Protein AF-A0A2U9NVF8-F1 (afdb_monomer)

Mean predicted aligned error: 21.5 Å

Structure (mmCIF, N/CA/C/O backbone):
data_AF-A0A2U9NVF8-F1
#
_entry.id   AF-A0A2U9NVF8-F1
#
loop_
_atom_site.group_PDB
_atom_site.id
_atom_site.type_symbol
_atom_site.label_atom_id
_atom_site.label_alt_id
_atom_site.label_comp_id
_atom_site.label_asym_id
_atom_site.label_entity_id
_atom_site.label_seq_id
_atom_site.pdbx_PDB_ins_code
_atom_site.Cartn_x
_atom_site.Cartn_y
_atom_site.Cartn_z
_atom_site.occupancy
_atom_site.B_iso_or_equiv
_atom_site.auth_seq_id
_atom_site.auth_comp_id
_atom_site.auth_asym_id
_atom_site.auth_atom_id
_atom_site.pdbx_PDB_model_num
ATOM 1 N N . MET A 1 1 ? -22.631 -23.214 -2.045 1.00 35.72 1 MET A N 1
ATOM 2 C CA . MET A 1 1 ? -23.140 -21.843 -1.810 1.00 35.72 1 MET A CA 1
ATOM 3 C C . MET A 1 1 ? -24.617 -21.830 -2.174 1.00 35.72 1 MET A C 1
ATOM 5 O O . MET A 1 1 ? -25.039 -22.733 -2.883 1.00 35.72 1 MET A O 1
ATOM 9 N N . THR A 1 2 ? -25.406 -20.878 -1.678 1.00 31.59 2 THR A N 1
ATOM 10 C CA . THR A 1 2 ? -26.761 -20.626 -2.197 1.00 31.59 2 THR A CA 1
ATOM 11 C C . THR A 1 2 ? -26.652 -19.606 -3.323 1.00 31.59 2 THR A C 1
ATOM 13 O O . THR A 1 2 ? -26.322 -18.450 -3.048 1.00 31.59 2 THR A O 1
ATOM 16 N N . ASP A 1 3 ? -26.889 -20.022 -4.566 1.00 45.78 3 ASP A N 1
ATOM 17 C CA . ASP A 1 3 ? -26.735 -19.149 -5.732 1.00 45.78 3 ASP A CA 1
ATOM 18 C C . ASP A 1 3 ? -27.730 -17.984 -5.687 1.00 45.78 3 ASP A C 1
ATOM 20 O O . ASP A 1 3 ? -28.931 -18.139 -5.907 1.00 45.78 3 ASP A O 1
ATOM 24 N N . SER A 1 4 ? -27.206 -16.798 -5.382 1.00 62.88 4 SER A N 1
ATOM 25 C CA . SER A 1 4 ? -27.916 -15.532 -5.542 1.00 62.88 4 SER A CA 1
ATOM 26 C C . SER A 1 4 ? -27.522 -14.945 -6.899 1.00 62.88 4 SER A C 1
ATOM 28 O O . SER A 1 4 ? -26.323 -14.771 -7.131 1.00 62.88 4 SER A O 1
ATOM 30 N N . PRO A 1 5 ? -28.474 -14.657 -7.808 1.00 75.31 5 PRO A N 1
ATOM 31 C CA . PRO A 1 5 ? -28.151 -14.138 -9.133 1.00 75.31 5 PRO A CA 1
ATOM 32 C C . PRO A 1 5 ? -27.401 -12.799 -9.034 1.00 75.31 5 PRO A C 1
ATOM 34 O O . PRO A 1 5 ? -27.799 -11.952 -8.225 1.00 75.31 5 PRO A O 1
ATOM 37 N N . PRO A 1 6 ? -26.335 -12.596 -9.833 1.00 88.00 6 PRO A N 1
ATOM 38 C CA . PRO A 1 6 ? -25.439 -11.449 -9.707 1.00 88.00 6 PRO A CA 1
ATOM 39 C C . PRO A 1 6 ? -26.180 -10.112 -9.794 1.00 88.00 6 PRO A C 1
ATOM 41 O O . PRO A 1 6 ? -27.133 -9.960 -10.560 1.00 88.00 6 PRO A O 1
ATOM 44 N N . THR A 1 7 ? -25.718 -9.130 -9.020 1.00 94.62 7 THR A N 1
ATOM 45 C CA . THR A 1 7 ? -26.322 -7.794 -8.989 1.00 94.62 7 THR A CA 1
ATOM 46 C C . THR A 1 7 ? -25.721 -6.892 -10.064 1.00 94.62 7 THR A C 1
ATOM 48 O O . THR A 1 7 ? -24.505 -6.857 -10.241 1.00 94.62 7 THR A O 1
ATOM 51 N N . VAL A 1 8 ? -26.556 -6.105 -10.734 1.00 97.50 8 VAL A N 1
ATOM 52 C CA . VAL A 1 8 ? -26.173 -4.899 -11.481 1.00 97.50 8 VAL A CA 1
ATOM 53 C C . VAL A 1 8 ? -26.839 -3.685 -10.840 1.00 97.50 8 VAL A C 1
ATOM 55 O O . VAL A 1 8 ? -27.882 -3.812 -10.199 1.00 97.50 8 VAL A O 1
ATOM 58 N N . VAL A 1 9 ? -26.248 -2.506 -10.994 1.00 98.50 9 VAL A N 1
ATOM 59 C CA . VAL A 1 9 ? -26.859 -1.247 -10.544 1.00 98.50 9 VAL A CA 1
ATOM 60 C C . VAL A 1 9 ? -27.398 -0.498 -11.755 1.00 98.50 9 VAL A C 1
ATOM 62 O O . VAL A 1 9 ? -26.749 -0.445 -12.800 1.00 98.50 9 VAL A O 1
ATOM 65 N N . ILE A 1 10 ? -28.582 0.092 -11.612 1.00 98.56 10 ILE A N 1
ATOM 66 C CA . ILE A 1 10 ? -29.111 1.053 -12.578 1.00 98.56 10 ILE A CA 1
ATOM 67 C C . ILE A 1 10 ? -29.450 2.329 -11.814 1.00 98.56 10 ILE A C 1
ATOM 69 O O . ILE A 1 10 ? -30.201 2.292 -10.840 1.00 98.56 10 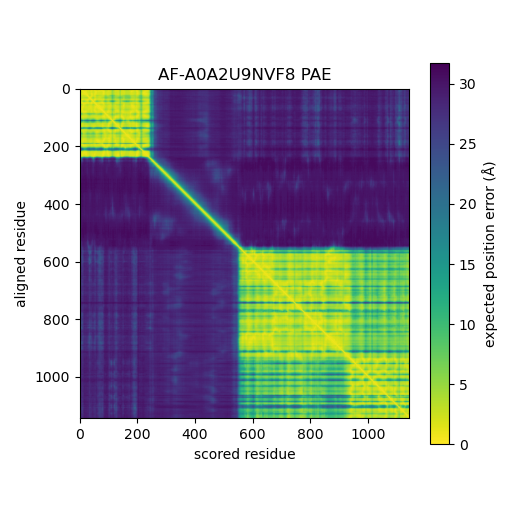ILE A O 1
ATOM 73 N N . LEU A 1 11 ? -28.885 3.454 -12.237 1.00 98.62 11 LEU A N 1
ATOM 74 C CA . LEU A 1 11 ? -29.193 4.762 -11.666 1.00 98.62 11 LEU A CA 1
ATOM 75 C C . LEU A 1 11 ? -29.930 5.606 -12.715 1.00 98.62 11 LEU A C 1
ATOM 77 O O . LEU A 1 11 ? -29.682 5.483 -13.918 1.00 98.62 11 LEU A O 1
ATOM 81 N N . THR A 1 12 ? -30.862 6.425 -12.234 1.00 98.44 12 THR A N 1
ATOM 82 C CA . THR A 1 12 ? -31.777 7.258 -13.029 1.00 98.44 12 THR A CA 1
ATOM 83 C C . THR A 1 12 ? -31.924 8.621 -12.350 1.00 98.44 12 THR A C 1
ATOM 85 O O . THR A 1 12 ? -31.941 8.680 -11.118 1.00 98.44 12 THR A O 1
ATOM 88 N N . ALA A 1 13 ? -32.011 9.712 -13.110 1.00 95.81 13 ALA A N 1
ATOM 89 C CA . ALA A 1 13 ? -32.074 11.070 -12.566 1.00 95.81 13 ALA A CA 1
ATOM 90 C C . ALA A 1 13 ? -33.520 11.514 -12.292 1.00 95.81 13 ALA A C 1
ATOM 92 O O . ALA A 1 13 ? -33.801 12.114 -11.253 1.00 95.81 13 ALA A O 1
ATOM 93 N N . LEU A 1 14 ? -34.453 11.164 -13.187 1.00 93.69 14 LEU A N 1
ATOM 94 C CA . LEU A 1 14 ? -35.838 11.646 -13.176 1.00 93.69 14 LEU A CA 1
ATOM 95 C C . LEU A 1 14 ? -36.867 10.534 -12.882 1.00 93.69 14 LEU A C 1
ATOM 97 O O . LEU A 1 14 ? -36.687 9.391 -13.313 1.00 93.69 14 LEU A O 1
ATOM 101 N N . PRO A 1 15 ? -38.022 10.847 -12.254 1.00 92.12 15 PRO A N 1
ATOM 102 C CA . PRO A 1 15 ? -39.075 9.861 -11.983 1.00 92.12 15 PRO A CA 1
ATOM 103 C C . PRO A 1 15 ? -39.585 9.113 -13.226 1.00 92.12 15 PRO A C 1
ATOM 105 O O . PRO A 1 15 ? -39.924 7.937 -13.133 1.00 92.12 15 PRO A O 1
ATOM 108 N N . VAL A 1 16 ? -39.614 9.768 -14.394 1.00 90.81 16 VAL A N 1
ATOM 109 C CA . VAL A 1 16 ? -40.033 9.164 -15.675 1.00 90.81 16 VAL A CA 1
ATOM 110 C C . VAL A 1 16 ? -39.068 8.067 -16.153 1.00 90.81 16 VAL A C 1
ATOM 112 O O . VAL A 1 16 ? -39.491 7.057 -16.715 1.00 90.81 16 VAL A O 1
ATOM 115 N N . GLU A 1 17 ? -37.777 8.233 -15.868 1.00 97.56 17 GLU A N 1
ATOM 116 C CA . GLU A 1 17 ? -36.700 7.291 -16.191 1.00 97.56 17 GLU A CA 1
ATOM 117 C C . GLU A 1 17 ? -36.702 6.123 -15.208 1.00 97.56 17 GLU A C 1
ATOM 119 O O . GLU A 1 17 ? -36.684 4.960 -15.615 1.00 97.56 17 GLU A O 1
ATOM 124 N N . TYR A 1 18 ? -36.815 6.440 -13.913 1.00 97.62 18 TYR A N 1
ATOM 125 C CA . TYR A 1 18 ? -36.976 5.455 -12.853 1.00 97.62 18 TYR A CA 1
ATOM 126 C C . TYR A 1 18 ? -38.166 4.540 -13.141 1.00 97.62 18 TYR A C 1
ATOM 128 O O . TYR A 1 18 ? -38.005 3.325 -13.149 1.00 97.62 18 TYR A O 1
ATOM 136 N N . LEU A 1 19 ? -39.346 5.097 -13.443 1.00 95.50 19 LEU A N 1
ATOM 137 C CA . LEU A 1 19 ? -40.545 4.315 -13.756 1.00 95.50 19 LEU A CA 1
ATOM 138 C C . LEU A 1 19 ? -40.375 3.457 -15.019 1.00 95.50 19 LEU A C 1
ATOM 140 O O . LEU A 1 19 ? -40.819 2.307 -15.025 1.00 95.50 19 LEU A O 1
ATOM 144 N N . ALA A 1 20 ? -39.689 3.967 -16.048 1.00 96.12 20 ALA A N 1
ATOM 145 C CA . ALA A 1 20 ? -39.387 3.206 -17.259 1.00 96.12 20 ALA A CA 1
ATOM 146 C C . ALA A 1 20 ? -38.505 1.977 -16.971 1.00 96.12 20 ALA A C 1
ATOM 148 O O . ALA A 1 20 ? -38.849 0.874 -17.390 1.00 96.12 20 ALA A O 1
ATOM 149 N N . VAL A 1 21 ? -37.417 2.120 -16.202 1.00 97.12 21 VAL A N 1
ATOM 150 C CA . VAL A 1 21 ? -36.586 0.966 -15.802 1.00 97.12 21 VAL A CA 1
ATOM 151 C C . VAL A 1 21 ? -37.342 0.054 -14.829 1.00 97.12 21 VAL A C 1
ATOM 153 O O . VAL A 1 21 ? -37.310 -1.171 -14.961 1.00 97.12 21 VAL A O 1
ATOM 156 N N . ARG A 1 22 ? -38.072 0.636 -13.872 1.00 97.31 22 ARG A N 1
ATOM 157 C CA . ARG A 1 22 ? -38.807 -0.073 -12.814 1.00 97.31 22 ARG A CA 1
ATOM 158 C C . ARG A 1 22 ? -39.889 -1.004 -13.359 1.00 97.31 22 ARG A C 1
ATOM 160 O O . ARG A 1 22 ? -40.175 -2.012 -12.708 1.00 97.31 22 ARG A O 1
ATOM 167 N N . ALA A 1 23 ? -40.450 -0.699 -14.530 1.00 95.81 23 ALA A N 1
ATOM 168 C CA . ALA A 1 23 ? -41.411 -1.543 -15.241 1.00 95.81 23 ALA A CA 1
ATOM 169 C C . ALA A 1 23 ? -40.824 -2.892 -15.709 1.00 95.81 23 ALA A C 1
ATOM 171 O O . ALA A 1 23 ? -41.571 -3.854 -15.868 1.00 95.81 23 ALA A O 1
ATOM 172 N N . HIS A 1 24 ? -39.500 -2.994 -15.875 1.00 95.62 24 HIS A N 1
ATOM 173 C CA . HIS A 1 24 ? -38.818 -4.244 -16.233 1.00 95.62 24 HIS A CA 1
ATOM 174 C C . HIS A 1 24 ? -38.435 -5.116 -15.017 1.00 95.62 24 HIS A C 1
ATOM 176 O O . HIS A 1 24 ? -37.876 -6.197 -15.206 1.00 95.62 24 HIS A O 1
ATOM 182 N N . LEU A 1 25 ? -38.708 -4.669 -13.780 1.00 95.69 25 LEU A N 1
ATOM 183 C CA . LEU A 1 25 ? -38.300 -5.358 -12.548 1.00 95.69 25 LEU A CA 1
ATOM 184 C C . LEU A 1 25 ? -39.446 -6.147 -11.898 1.00 95.69 25 LEU A C 1
ATOM 186 O O . LEU A 1 25 ? -40.445 -5.567 -11.458 1.00 95.69 25 LEU A O 1
ATOM 190 N N . THR A 1 26 ? -39.253 -7.460 -11.745 1.00 93.31 26 THR A N 1
ATOM 191 C CA . THR A 1 26 ? -40.134 -8.338 -10.954 1.00 93.31 26 THR A CA 1
ATOM 192 C C . THR A 1 26 ? -39.593 -8.549 -9.537 1.00 93.31 26 THR A C 1
ATOM 194 O O . THR A 1 26 ? -38.426 -8.274 -9.255 1.00 93.31 26 THR A O 1
ATOM 197 N N . ASP A 1 27 ? -40.442 -9.061 -8.637 1.00 91.44 27 ASP A N 1
ATOM 198 C CA . ASP A 1 27 ? -40.044 -9.537 -7.296 1.00 91.44 27 ASP A CA 1
ATOM 199 C C . ASP A 1 27 ? -39.328 -8.491 -6.423 1.00 91.44 27 ASP A C 1
ATOM 201 O O . ASP A 1 27 ? -38.397 -8.803 -5.680 1.00 91.44 27 ASP A O 1
ATOM 205 N N . VAL A 1 28 ? -39.730 -7.227 -6.557 1.00 93.44 28 VAL A N 1
ATOM 206 C CA . VAL A 1 28 ? -38.935 -6.100 -6.066 1.00 93.44 28 VAL A CA 1
ATOM 207 C C . VAL A 1 28 ? -39.033 -5.926 -4.554 1.00 93.44 28 VAL A C 1
ATOM 209 O O . VAL A 1 28 ? -40.122 -5.801 -3.994 1.00 93.44 28 VAL A O 1
ATOM 212 N N . LEU A 1 29 ? -37.869 -5.840 -3.913 1.00 90.88 29 LEU A N 1
ATOM 213 C CA . LEU A 1 29 ? -37.692 -5.544 -2.498 1.00 90.88 29 LEU A CA 1
ATOM 214 C C . LEU A 1 29 ? -36.901 -4.248 -2.338 1.00 90.88 29 LEU A C 1
ATOM 216 O O . LEU A 1 29 ? -35.868 -4.052 -2.977 1.00 90.88 29 LEU A O 1
ATOM 220 N N . ARG A 1 30 ? -37.352 -3.374 -1.439 1.00 91.81 30 ARG A N 1
ATOM 221 C CA . ARG A 1 30 ? -36.627 -2.146 -1.110 1.00 91.81 30 ARG A CA 1
ATOM 222 C C . ARG A 1 30 ? -35.406 -2.445 -0.240 1.00 91.81 30 ARG A C 1
ATOM 224 O O . ARG A 1 30 ? -35.501 -3.199 0.729 1.00 91.81 30 ARG A O 1
ATOM 231 N N . ARG A 1 31 ? -34.278 -1.814 -0.559 1.00 90.88 31 ARG A N 1
ATOM 232 C CA . ARG A 1 31 ? -33.104 -1.687 0.311 1.00 90.88 31 ARG A CA 1
ATOM 233 C C . ARG A 1 31 ? -32.735 -0.219 0.462 1.00 90.88 31 ARG A C 1
ATOM 235 O O . ARG A 1 31 ? -32.999 0.591 -0.420 1.00 90.88 31 ARG A O 1
ATOM 242 N N . GLU A 1 32 ? -32.122 0.106 1.587 1.00 89.19 32 GLU A N 1
ATOM 243 C CA . GLU A 1 32 ? -31.731 1.464 1.944 1.00 89.19 32 GLU A CA 1
ATOM 244 C C . GLU A 1 32 ? -30.265 1.442 2.382 1.00 89.19 32 GLU A C 1
ATOM 246 O O . GLU A 1 32 ? -29.852 0.569 3.150 1.00 89.19 32 GLU A O 1
ATOM 251 N N . HIS A 1 33 ? -29.466 2.357 1.842 1.00 89.12 33 HIS A N 1
ATOM 252 C CA . HIS A 1 33 ? -28.099 2.594 2.288 1.00 89.12 33 HIS A CA 1
ATOM 253 C C . HIS A 1 33 ? -28.127 3.399 3.602 1.00 89.12 33 HIS A C 1
ATOM 255 O O . HIS A 1 33 ? -29.004 4.250 3.741 1.00 89.12 33 HIS A O 1
ATOM 261 N N . PRO A 1 34 ? -27.181 3.235 4.550 1.00 80.69 34 PRO A N 1
ATOM 262 C CA . PRO A 1 34 ? -27.199 3.966 5.827 1.00 80.69 34 PRO A CA 1
ATOM 263 C C . PRO A 1 34 ? -27.170 5.508 5.743 1.00 80.69 34 PRO A C 1
ATOM 265 O O . PRO A 1 34 ? -27.371 6.167 6.759 1.00 80.69 34 PRO A O 1
ATOM 268 N N . SER A 1 35 ? -26.934 6.087 4.560 1.00 79.50 35 SER A N 1
ATOM 269 C CA . SER A 1 35 ? -27.080 7.524 4.261 1.00 79.50 35 SER A CA 1
ATOM 270 C C . SER A 1 35 ? -28.514 7.968 3.917 1.00 79.50 35 SER A C 1
ATOM 272 O O . SER A 1 35 ? -28.740 9.162 3.738 1.00 79.50 35 SER A O 1
ATOM 274 N N . GLY A 1 36 ? -29.468 7.037 3.789 1.00 83.25 36 GLY A N 1
ATOM 275 C CA . GLY A 1 36 ? -30.849 7.280 3.348 1.00 83.25 36 GLY A CA 1
ATOM 276 C C . GLY A 1 36 ? -31.113 7.026 1.854 1.00 83.25 36 GLY A C 1
ATOM 277 O O . GLY A 1 36 ? -32.242 7.195 1.398 1.00 83.25 36 GLY A O 1
ATOM 278 N N . THR A 1 37 ? -30.111 6.614 1.067 1.00 91.81 37 THR A N 1
ATOM 279 C CA . THR A 1 37 ? -30.295 6.341 -0.373 1.00 91.81 37 THR A CA 1
ATOM 280 C C . THR A 1 37 ? -31.091 5.054 -0.592 1.00 91.81 37 THR A C 1
ATOM 282 O O . THR A 1 37 ? -30.678 3.976 -0.158 1.00 91.81 37 THR A O 1
ATOM 285 N N . VAL A 1 38 ? -32.215 5.150 -1.306 1.00 94.56 38 VAL A N 1
ATOM 286 C CA . VAL A 1 38 ? -33.161 4.044 -1.526 1.00 94.56 38 VAL A CA 1
ATOM 287 C C . VAL A 1 38 ? -32.947 3.362 -2.880 1.00 94.56 38 VAL A C 1
ATOM 289 O O . VAL A 1 38 ? -32.935 4.013 -3.923 1.00 94.56 38 VAL A O 1
ATOM 292 N N . PHE A 1 39 ? -32.884 2.031 -2.857 1.00 97.81 39 PHE A N 1
ATOM 293 C CA . PHE A 1 39 ? -32.809 1.162 -4.030 1.00 97.81 39 PHE A CA 1
ATOM 294 C C . PHE A 1 39 ? -34.003 0.197 -4.057 1.00 97.81 39 PHE A C 1
ATOM 296 O O . PHE A 1 39 ? -34.278 -0.505 -3.082 1.00 97.81 39 PHE A O 1
ATOM 303 N N . ASP A 1 40 ? -34.693 0.117 -5.191 1.00 97.69 40 ASP A N 1
ATOM 304 C CA . ASP A 1 40 ? -35.656 -0.946 -5.487 1.00 97.69 40 ASP A CA 1
ATOM 305 C C . ASP A 1 40 ? -34.883 -2.101 -6.151 1.00 97.69 40 ASP A C 1
ATOM 307 O O . ASP A 1 40 ? -34.451 -1.999 -7.301 1.00 97.69 40 ASP A O 1
ATOM 311 N N . CYS A 1 41 ? -34.665 -3.194 -5.415 1.00 97.12 41 CYS A N 1
ATOM 312 C CA . CYS A 1 41 ? -33.904 -4.356 -5.875 1.00 97.12 41 CYS A CA 1
ATOM 313 C C . CYS A 1 41 ? -34.841 -5.433 -6.435 1.00 97.12 41 CYS A C 1
ATOM 315 O O . CYS A 1 41 ? -35.626 -6.003 -5.679 1.00 97.12 41 CYS A O 1
ATOM 317 N N . GLY A 1 42 ? -34.754 -5.741 -7.731 1.00 95.12 42 GLY A N 1
ATOM 318 C CA . GLY A 1 42 ? -35.657 -6.673 -8.419 1.00 95.12 42 GLY A CA 1
ATOM 319 C C . GLY A 1 42 ? -34.969 -7.565 -9.449 1.00 95.12 42 GLY A C 1
ATOM 320 O O . GLY A 1 42 ? -33.836 -7.309 -9.851 1.00 95.12 42 GLY A O 1
ATOM 321 N N . ARG A 1 43 ? -35.651 -8.619 -9.902 1.00 94.06 43 ARG A N 1
ATOM 322 C CA . ARG A 1 43 ? -35.154 -9.496 -10.974 1.00 94.06 43 ARG A CA 1
ATOM 323 C C . ARG A 1 43 ? -35.408 -8.879 -12.350 1.00 94.06 43 ARG A C 1
ATOM 325 O O . ARG A 1 43 ? -36.504 -8.390 -12.617 1.00 94.06 43 ARG A O 1
ATOM 332 N N . LEU A 1 44 ? -34.406 -8.956 -13.229 1.00 90.94 44 LEU A N 1
ATOM 333 C CA . LEU A 1 44 ? -34.533 -8.637 -14.653 1.00 90.94 44 LEU A CA 1
ATOM 334 C C . LEU A 1 44 ? -34.772 -9.925 -15.452 1.00 90.94 44 LEU A C 1
ATOM 336 O O . LEU A 1 44 ? -33.855 -10.736 -15.630 1.00 90.94 44 LEU A O 1
ATOM 340 N N . ALA A 1 45 ? -36.000 -10.099 -15.946 1.00 81.38 45 ALA A N 1
ATOM 341 C CA . ALA A 1 45 ? -36.411 -11.282 -16.703 1.00 81.38 45 ALA A CA 1
ATOM 342 C C . ALA A 1 45 ? -35.484 -11.572 -17.901 1.00 81.38 45 ALA A C 1
ATOM 344 O O . ALA A 1 45 ? -35.047 -10.667 -18.615 1.00 81.38 45 ALA A O 1
ATOM 345 N N . ASP A 1 46 ? -35.172 -12.854 -18.097 1.00 80.94 46 ASP A N 1
ATOM 346 C CA . ASP A 1 46 ? -34.318 -13.396 -19.166 1.00 80.94 46 ASP A CA 1
ATOM 347 C C . ASP A 1 46 ? -32.861 -12.890 -19.204 1.00 80.94 46 ASP A C 1
ATOM 349 O O . ASP A 1 46 ? -32.133 -13.199 -20.146 1.00 80.94 46 ASP A O 1
ATOM 353 N N . THR A 1 47 ? -32.404 -12.140 -18.192 1.00 85.88 47 THR A N 1
ATOM 354 C CA . THR A 1 47 ? -31.008 -11.655 -18.104 1.00 85.88 47 THR A CA 1
ATOM 355 C C . THR A 1 47 ? -30.127 -12.462 -17.146 1.00 85.88 47 THR A C 1
ATOM 357 O O . THR A 1 47 ? -28.908 -12.461 -17.285 1.00 85.88 47 THR A O 1
ATOM 360 N N . GLY A 1 48 ? -30.724 -13.125 -16.150 1.00 84.56 48 GLY A N 1
ATOM 361 C CA . GLY A 1 48 ? -29.994 -13.767 -15.049 1.00 84.56 48 GLY A CA 1
ATOM 362 C C . GLY A 1 48 ? -29.474 -12.810 -13.963 1.00 84.56 48 GLY A C 1
ATOM 363 O O . GLY A 1 48 ? -28.869 -13.283 -13.003 1.00 84.56 48 GLY A O 1
ATOM 364 N N . PHE A 1 49 ? -29.722 -11.498 -14.069 1.00 93.88 49 PHE A N 1
ATOM 365 C CA . PHE A 1 49 ? -29.304 -10.499 -13.080 1.00 93.88 49 PHE A CA 1
ATOM 366 C C . PHE A 1 49 ? -30.428 -10.087 -12.114 1.00 93.88 49 PHE A C 1
ATOM 368 O O . PHE A 1 49 ? -31.610 -10.011 -12.469 1.00 93.88 49 PHE A O 1
ATOM 375 N N . THR A 1 50 ? -30.023 -9.718 -10.899 1.00 95.19 50 THR A N 1
ATOM 376 C CA . THR A 1 50 ? -30.787 -8.805 -10.035 1.00 95.19 50 THR A CA 1
ATOM 377 C C . THR A 1 50 ? -30.357 -7.377 -10.368 1.00 95.19 50 THR A C 1
ATOM 379 O O . THR A 1 50 ? -29.161 -7.117 -10.446 1.00 95.19 50 THR A O 1
ATOM 382 N N . ALA A 1 51 ? -31.278 -6.433 -10.531 1.00 97.31 51 ALA A N 1
ATOM 383 C CA . ALA A 1 51 ? -30.952 -5.013 -10.633 1.00 97.31 51 ALA A CA 1
ATOM 384 C C . ALA A 1 51 ? -31.299 -4.284 -9.332 1.00 97.31 51 ALA A C 1
ATOM 386 O O . ALA A 1 51 ? -32.407 -4.435 -8.819 1.00 97.31 51 ALA A O 1
ATOM 387 N N . ALA A 1 52 ? -30.372 -3.472 -8.829 1.00 97.94 52 ALA A N 1
ATOM 388 C CA . ALA A 1 52 ? -30.626 -2.462 -7.808 1.00 97.94 52 ALA A CA 1
ATOM 389 C C . ALA A 1 52 ? -30.853 -1.111 -8.503 1.00 97.94 52 ALA A C 1
ATOM 391 O O . ALA A 1 52 ? -29.914 -0.530 -9.051 1.00 97.94 52 ALA A O 1
ATOM 392 N N . LEU A 1 53 ? -32.105 -0.644 -8.522 1.00 98.44 53 LEU A N 1
ATOM 393 C CA . LEU A 1 53 ? -32.517 0.582 -9.208 1.00 98.44 53 LEU A CA 1
ATOM 394 C C . LEU A 1 53 ? -32.703 1.739 -8.219 1.00 98.44 53 LEU A C 1
ATOM 396 O O . LEU A 1 53 ? -33.507 1.621 -7.294 1.00 98.44 53 LEU A O 1
ATOM 400 N N . ALA A 1 54 ? -32.042 2.873 -8.458 1.00 97.75 54 ALA A N 1
ATOM 401 C CA . ALA A 1 54 ? -32.260 4.108 -7.698 1.00 97.75 54 ALA A CA 1
ATOM 402 C C . ALA A 1 54 ? -32.653 5.299 -8.584 1.00 97.75 54 ALA A C 1
ATOM 404 O O . ALA A 1 54 ? -32.169 5.463 -9.708 1.00 97.75 54 ALA A O 1
ATOM 405 N N . LEU A 1 55 ? -33.516 6.146 -8.020 1.00 96.88 55 LEU A N 1
ATOM 406 C CA . LEU A 1 55 ? -33.770 7.513 -8.464 1.00 96.88 55 LEU A CA 1
ATOM 407 C C . LEU A 1 55 ? -32.846 8.426 -7.654 1.00 96.88 55 LEU A C 1
ATOM 409 O O . LEU A 1 55 ? -32.971 8.468 -6.431 1.00 96.88 55 LEU A O 1
ATOM 413 N N . ILE A 1 56 ? -31.912 9.105 -8.317 1.00 95.75 56 ILE A N 1
ATOM 414 C CA . ILE A 1 56 ? -30.818 9.827 -7.652 1.00 95.75 56 ILE A CA 1
ATOM 415 C C . ILE A 1 56 ? -30.928 11.355 -7.728 1.00 95.75 56 ILE A C 1
ATOM 417 O O . ILE A 1 56 ? -30.222 12.036 -6.993 1.00 95.75 56 ILE A O 1
ATOM 421 N N . GLY A 1 57 ? -31.821 11.890 -8.566 1.00 90.25 57 GLY A N 1
ATOM 422 C CA . GLY A 1 57 ? -31.877 13.321 -8.872 1.00 90.25 57 GLY A CA 1
ATOM 423 C C . GLY A 1 57 ? -30.852 13.751 -9.927 1.00 90.25 57 GLY A C 1
ATOM 424 O O . GLY A 1 57 ? -30.117 12.932 -10.476 1.00 90.25 57 GLY A O 1
ATOM 425 N N . GLU A 1 58 ? -30.839 15.047 -10.222 1.00 91.75 58 GLU A N 1
ATOM 426 C CA . GLU A 1 58 ? -29.978 15.660 -11.241 1.00 91.75 58 GLU A CA 1
ATOM 427 C C . GLU A 1 58 ? -28.584 16.026 -10.680 1.00 91.75 58 GLU A C 1
ATOM 429 O O . GLU A 1 58 ? -28.420 16.250 -9.474 1.00 91.75 58 GLU A O 1
ATOM 434 N N . GLY A 1 59 ? -27.589 16.133 -11.568 1.00 90.81 59 GLY A N 1
ATOM 435 C CA . GLY A 1 59 ? -26.264 16.707 -11.282 1.00 90.81 59 GLY A CA 1
ATOM 436 C C . GLY A 1 59 ? -25.135 15.707 -10.972 1.00 90.81 59 GLY A C 1
ATOM 437 O O . GLY A 1 59 ? -25.334 14.630 -10.394 1.00 90.81 59 GLY A O 1
ATOM 438 N N . ASN A 1 60 ? -23.896 16.063 -11.338 1.00 96.38 60 ASN A N 1
ATOM 439 C CA . ASN A 1 60 ? -22.770 15.115 -11.333 1.00 96.38 60 ASN A CA 1
ATOM 440 C C . ASN A 1 60 ? -22.241 14.789 -9.929 1.00 96.38 60 ASN A C 1
ATOM 442 O O . ASN A 1 60 ? -21.709 13.697 -9.724 1.00 96.38 60 ASN A O 1
ATOM 446 N N . GLU A 1 61 ? -22.352 15.698 -8.956 1.00 94.44 61 GLU A N 1
ATOM 447 C CA . GLU A 1 61 ? -21.862 15.436 -7.593 1.00 94.44 61 GLU A CA 1
ATOM 448 C C . GLU A 1 61 ? -22.688 14.340 -6.909 1.00 94.44 61 GLU A C 1
ATOM 450 O O . GLU A 1 61 ? -22.131 13.356 -6.415 1.00 94.44 61 GLU A O 1
ATOM 455 N N . THR A 1 62 ? -24.018 14.444 -6.982 1.00 93.50 62 THR A N 1
ATOM 456 C CA . THR A 1 62 ? -24.949 13.416 -6.500 1.00 93.50 62 THR A CA 1
ATOM 457 C C . THR A 1 62 ? -24.723 12.094 -7.232 1.00 93.50 62 THR A C 1
ATOM 459 O O . THR A 1 62 ? -24.580 11.049 -6.595 1.00 93.50 62 THR A O 1
ATOM 462 N N . ALA A 1 63 ? -24.602 12.126 -8.563 1.00 97.38 63 ALA A N 1
ATOM 463 C CA . ALA A 1 63 ? -24.381 10.925 -9.364 1.00 97.38 63 ALA A CA 1
ATOM 464 C C . ALA A 1 63 ? 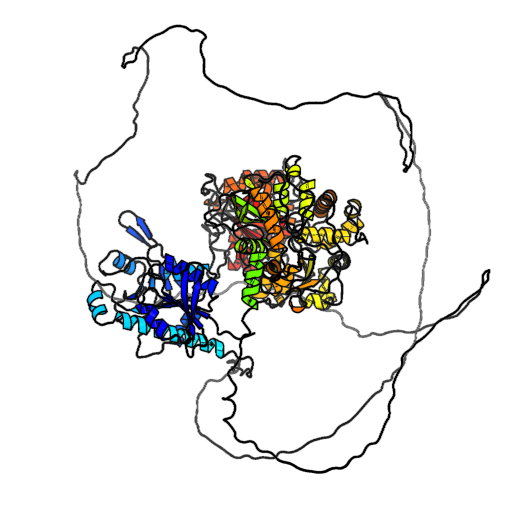-23.055 10.211 -9.048 1.00 97.38 63 ALA A C 1
ATOM 466 O O . ALA A 1 63 ? -23.014 8.977 -9.023 1.00 97.38 63 ALA A O 1
ATOM 467 N N . ALA A 1 64 ? -21.989 10.957 -8.741 1.00 97.06 64 ALA A N 1
ATOM 468 C CA . ALA A 1 64 ? -20.725 10.388 -8.282 1.00 97.06 64 ALA A CA 1
ATOM 469 C C . ALA A 1 64 ? -20.859 9.721 -6.900 1.00 97.06 64 ALA A C 1
ATOM 471 O O . ALA A 1 64 ? -20.426 8.581 -6.725 1.00 97.06 64 ALA A O 1
ATOM 472 N N . LEU A 1 65 ? -21.494 10.402 -5.938 1.00 96.19 65 LEU A N 1
ATOM 473 C CA . LEU A 1 65 ? -21.679 9.891 -4.576 1.00 96.19 65 LEU A CA 1
ATOM 474 C C . LEU A 1 65 ? -22.580 8.649 -4.536 1.00 96.19 65 LEU A C 1
ATOM 476 O O . LEU A 1 65 ? -22.248 7.678 -3.862 1.00 96.19 65 LEU A O 1
ATOM 480 N N . ILE A 1 66 ? -23.688 8.625 -5.283 1.00 97.19 66 ILE A N 1
ATOM 481 C CA . ILE A 1 66 ? -24.555 7.437 -5.306 1.00 97.19 66 ILE A CA 1
ATOM 482 C C . ILE A 1 66 ? -23.921 6.281 -6.096 1.00 97.19 66 ILE A C 1
ATOM 484 O O . ILE A 1 66 ? -24.156 5.122 -5.761 1.00 97.19 66 ILE A O 1
ATOM 488 N N . THR A 1 67 ? -23.058 6.557 -7.081 1.00 97.62 67 THR A N 1
ATOM 489 C CA . THR A 1 67 ? -22.262 5.514 -7.757 1.00 97.62 67 THR A CA 1
ATOM 490 C C . THR A 1 67 ? -21.323 4.791 -6.782 1.00 97.62 67 THR A C 1
ATOM 492 O O . THR A 1 67 ? -21.225 3.565 -6.831 1.00 97.62 67 THR A O 1
ATOM 495 N N . GLU A 1 68 ? -20.682 5.520 -5.865 1.00 96.00 68 GLU A N 1
ATOM 496 C CA . GLU A 1 68 ? -19.843 4.952 -4.798 1.00 96.00 68 GLU A CA 1
ATOM 497 C C . GLU A 1 68 ? -20.673 4.142 -3.787 1.00 96.00 68 GLU A C 1
ATOM 499 O O . GLU A 1 68 ? -20.404 2.954 -3.586 1.00 96.00 68 GLU A O 1
ATOM 504 N N . GLN A 1 69 ? -21.763 4.708 -3.262 1.00 95.44 69 GLN A N 1
ATOM 505 C CA . GLN A 1 69 ? -22.638 4.013 -2.306 1.00 95.44 69 GLN A CA 1
ATOM 506 C C . GLN A 1 69 ? -23.245 2.737 -2.906 1.00 95.44 69 GLN A C 1
ATOM 508 O O . GLN A 1 69 ? -23.302 1.695 -2.251 1.00 95.44 69 GLN A O 1
ATOM 513 N N . ALA A 1 70 ? -23.666 2.782 -4.173 1.00 94.50 70 ALA A N 1
ATOM 514 C CA . ALA A 1 70 ? -24.190 1.620 -4.882 1.00 94.50 70 ALA A CA 1
ATOM 515 C C . ALA A 1 70 ? -23.099 0.571 -5.169 1.00 94.50 70 ALA A C 1
ATOM 517 O O . ALA A 1 70 ? -23.379 -0.630 -5.134 1.00 94.50 70 ALA A O 1
ATOM 518 N N . HIS A 1 71 ? -21.854 0.994 -5.412 1.00 94.75 71 HIS A N 1
ATOM 519 C CA . HIS A 1 71 ? -20.727 0.076 -5.550 1.00 94.75 71 HIS A CA 1
ATOM 520 C C . HIS A 1 71 ? -20.475 -0.694 -4.246 1.00 94.75 71 HIS A C 1
ATOM 522 O O . HIS A 1 71 ? -20.453 -1.928 -4.259 1.00 94.75 71 HIS A O 1
ATOM 528 N N . HIS A 1 72 ? -20.368 0.006 -3.113 1.00 89.94 72 HIS A N 1
ATOM 529 C CA . HIS A 1 72 ? -20.110 -0.626 -1.816 1.00 89.94 72 HIS A CA 1
ATOM 530 C C . HIS A 1 72 ? -21.299 -1.444 -1.285 1.00 89.94 72 HIS A C 1
ATOM 532 O O . HIS A 1 72 ? -21.084 -2.498 -0.688 1.00 89.94 72 HIS A O 1
ATOM 538 N N . LEU A 1 73 ? -22.546 -1.031 -1.547 1.00 92.12 73 LEU A N 1
ATOM 539 C CA . LEU A 1 73 ? -23.742 -1.750 -1.083 1.00 92.12 73 LEU A CA 1
ATOM 540 C C . LEU A 1 73 ? -24.052 -3.030 -1.883 1.00 92.12 73 LEU A C 1
ATOM 542 O O . LEU A 1 73 ? -24.652 -3.956 -1.332 1.00 92.12 73 LEU A O 1
ATOM 546 N N . PHE A 1 74 ? -23.674 -3.095 -3.167 1.00 92.12 74 PHE A N 1
ATOM 547 C CA . PHE A 1 74 ? -24.082 -4.188 -4.065 1.00 92.12 74 PHE A CA 1
ATOM 548 C C . PHE A 1 74 ? -22.944 -4.969 -4.730 1.00 92.12 74 PHE A C 1
ATOM 550 O O . PHE A 1 74 ? -23.226 -6.020 -5.308 1.00 92.12 74 PHE A O 1
ATOM 557 N N . SER A 1 75 ? -21.698 -4.476 -4.684 1.00 91.06 75 SER A N 1
ATOM 558 C CA . SER A 1 75 ? -20.553 -5.001 -5.456 1.00 91.06 75 SER A CA 1
ATOM 559 C C . SER A 1 75 ? -20.928 -5.345 -6.915 1.00 91.06 75 SER A C 1
ATOM 561 O O . SER A 1 75 ? -20.771 -6.490 -7.349 1.00 91.06 75 SER A O 1
ATOM 563 N N . PRO A 1 76 ? -21.518 -4.392 -7.664 1.00 95.44 76 PRO A N 1
ATOM 564 C CA . PRO A 1 76 ? -22.261 -4.687 -8.880 1.00 95.44 76 PRO A CA 1
ATOM 565 C C . PRO A 1 76 ? -21.368 -5.160 -10.028 1.00 95.44 76 PRO A C 1
ATOM 567 O O . PRO A 1 76 ? -20.292 -4.620 -10.280 1.00 95.44 76 PRO A O 1
ATOM 570 N N . ARG A 1 77 ? -21.867 -6.137 -10.793 1.00 93.25 77 ARG A N 1
ATOM 571 C CA . ARG A 1 77 ? -21.188 -6.707 -11.965 1.00 93.25 77 ARG A CA 1
ATOM 572 C C . ARG A 1 77 ? -21.056 -5.720 -13.128 1.00 93.25 77 ARG A C 1
ATOM 574 O O . ARG A 1 77 ? -20.179 -5.911 -13.971 1.00 93.25 77 ARG A O 1
ATOM 581 N N . ALA A 1 78 ? -21.954 -4.738 -13.169 1.00 95.75 78 ALA A N 1
ATOM 582 C CA . ALA A 1 78 ? -22.019 -3.614 -14.093 1.00 95.75 78 ALA A CA 1
ATOM 583 C C . ALA A 1 78 ? -22.906 -2.507 -13.491 1.00 95.75 78 ALA A C 1
ATOM 585 O O . ALA A 1 78 ? -23.817 -2.805 -12.708 1.00 95.75 78 ALA A O 1
ATOM 586 N N . LEU A 1 79 ? -22.678 -1.257 -13.893 1.00 98.31 79 LEU A N 1
ATOM 587 C CA . LEU A 1 79 ? -23.535 -0.112 -13.594 1.00 98.31 79 LEU A CA 1
ATOM 588 C C . LEU A 1 79 ? -23.983 0.564 -14.893 1.00 98.31 79 LEU A C 1
ATOM 590 O O . LEU A 1 79 ? -23.163 0.888 -15.751 1.00 98.31 79 LEU A O 1
ATOM 594 N N . LEU A 1 80 ? -25.288 0.786 -15.045 1.00 98.44 80 LEU A N 1
ATOM 595 C CA . LEU A 1 80 ? -25.841 1.527 -16.178 1.00 98.44 80 LEU A CA 1
ATOM 596 C C . LEU A 1 80 ? -26.445 2.849 -15.693 1.00 98.44 80 LEU A C 1
ATOM 598 O O . LEU A 1 80 ? -27.233 2.858 -14.745 1.00 98.44 80 LEU A O 1
ATOM 602 N N . PHE A 1 81 ? -26.106 3.951 -16.364 1.00 98.44 81 PHE A N 1
ATOM 603 C CA . PHE A 1 81 ? -26.816 5.220 -16.205 1.00 98.44 81 PHE A CA 1
ATOM 604 C C . PHE A 1 81 ? -27.846 5.363 -17.321 1.00 98.44 81 PHE A C 1
ATOM 606 O O . PHE A 1 81 ? -27.487 5.377 -18.501 1.00 98.44 81 PHE A O 1
ATOM 613 N N . VAL A 1 82 ? -29.127 5.399 -16.955 1.00 98.44 82 VAL A N 1
ATOM 614 C CA . VAL A 1 82 ? -30.244 5.295 -17.902 1.00 98.44 82 VAL A CA 1
ATOM 615 C C . VAL A 1 82 ? -31.157 6.497 -17.741 1.00 98.44 82 VAL A C 1
ATOM 617 O O . VAL A 1 82 ? -31.537 6.845 -16.629 1.00 98.44 82 VAL A O 1
ATOM 620 N N . GLY A 1 83 ? -31.529 7.134 -18.850 1.00 96.62 83 GLY A N 1
ATOM 621 C CA . GLY A 1 83 ? -32.504 8.220 -18.812 1.00 96.62 83 GLY A CA 1
ATOM 622 C C . GLY A 1 83 ? -32.651 8.958 -20.132 1.00 96.62 83 GLY A C 1
ATOM 623 O O . GLY A 1 83 ? -32.531 8.337 -21.188 1.00 96.62 83 GLY A O 1
ATOM 624 N N . VAL A 1 84 ? -32.897 10.266 -20.086 1.00 96.62 84 VAL A N 1
ATOM 625 C CA . VAL A 1 84 ? -33.039 11.124 -21.270 1.00 96.62 84 VAL A CA 1
ATOM 626 C C . VAL A 1 84 ? -31.870 12.099 -21.454 1.00 96.62 84 VAL A C 1
ATOM 628 O O . VAL A 1 84 ? -31.034 12.263 -20.569 1.00 96.62 84 VAL A O 1
ATOM 631 N N . ALA A 1 85 ? -31.782 12.709 -22.636 1.00 96.00 85 ALA A N 1
ATOM 632 C CA . ALA A 1 85 ? -30.819 13.757 -22.971 1.00 96.00 85 ALA A CA 1
ATOM 633 C C . ALA A 1 85 ? -31.366 14.693 -24.063 1.00 96.00 85 ALA A C 1
ATOM 635 O O . ALA A 1 85 ? -32.231 14.303 -24.854 1.00 96.00 85 ALA A O 1
ATOM 636 N N . GLY A 1 86 ? -30.814 15.905 -24.146 1.00 93.88 86 GLY A N 1
ATOM 637 C CA . GLY A 1 86 ? -31.038 16.809 -25.276 1.00 93.88 86 GLY A CA 1
ATOM 638 C C . GLY A 1 86 ? -30.136 16.436 -26.458 1.00 93.88 86 GLY A C 1
ATOM 639 O O . GLY A 1 86 ? -28.941 16.200 -26.280 1.00 93.88 86 GLY A O 1
ATOM 640 N N . GLY A 1 87 ? -30.681 16.370 -27.672 1.00 94.25 87 GLY A N 1
ATOM 641 C CA . GLY A 1 87 ? -29.912 16.078 -28.885 1.00 94.25 87 GLY A CA 1
ATOM 642 C C . GLY A 1 87 ? -29.088 17.282 -29.351 1.00 94.25 87 GLY A C 1
ATOM 643 O O . GLY A 1 87 ? -29.651 18.333 -29.653 1.00 94.25 87 GLY A O 1
ATOM 644 N N . LEU A 1 88 ? -27.765 17.123 -29.458 1.00 93.50 88 LEU A N 1
ATOM 645 C CA . LEU A 1 88 ? -26.846 18.117 -30.036 1.00 93.50 88 LEU A CA 1
ATOM 646 C C . LEU A 1 88 ? -26.695 17.952 -31.556 1.00 93.50 88 LEU A C 1
ATOM 648 O O . LEU A 1 88 ? -26.584 18.949 -32.267 1.00 93.50 88 LEU A O 1
ATOM 652 N N . SER A 1 89 ? -26.709 16.711 -32.055 1.00 87.81 89 SER A N 1
ATOM 653 C CA . SER A 1 89 ? -26.675 16.424 -33.496 1.00 87.81 89 SER A CA 1
ATOM 654 C C . SER A 1 89 ? -28.026 16.702 -34.165 1.00 87.81 89 SER A C 1
ATOM 656 O O . SER A 1 89 ? -29.079 16.541 -33.547 1.00 87.81 89 SER A O 1
ATOM 658 N N . ASP A 1 90 ? -27.992 17.076 -35.444 1.00 84.94 90 ASP A N 1
ATOM 659 C CA . ASP A 1 90 ? -29.175 17.177 -36.308 1.00 84.94 90 ASP A CA 1
ATOM 660 C C . ASP A 1 90 ? -29.620 15.805 -36.860 1.00 84.94 90 ASP A C 1
ATOM 662 O O . ASP A 1 90 ? -30.758 15.653 -37.288 1.00 84.94 90 ASP A O 1
ATOM 666 N N . GLU A 1 91 ? -28.752 14.784 -36.797 1.00 86.44 91 GLU A N 1
ATOM 667 C CA . GLU A 1 91 ? -29.007 13.400 -37.255 1.00 86.44 91 GLU A CA 1
ATOM 668 C C . GLU A 1 91 ? -29.781 12.525 -36.242 1.00 86.44 91 GLU A C 1
ATOM 670 O O . GLU A 1 91 ? -29.973 11.322 -36.472 1.00 86.44 91 GLU A O 1
ATOM 675 N N . LEU A 1 92 ? -30.135 13.097 -35.086 1.00 90.88 92 LEU A N 1
ATOM 676 C CA . LEU A 1 92 ? -30.862 12.440 -33.998 1.00 90.88 92 LEU A CA 1
ATOM 677 C C . LEU A 1 92 ? -32.315 12.892 -33.979 1.00 90.88 92 LEU A C 1
ATOM 679 O O . LEU A 1 92 ? -32.585 14.091 -33.861 1.00 90.88 92 LEU A O 1
ATOM 683 N N . GLU A 1 93 ? -33.248 11.946 -33.986 1.00 89.81 93 GLU A N 1
ATOM 684 C CA . GLU A 1 93 ? -34.663 12.233 -33.763 1.00 89.81 93 GLU A CA 1
ATOM 685 C C . GLU A 1 93 ? -35.129 12.001 -32.326 1.00 89.81 93 GLU A C 1
ATOM 687 O O . GLU A 1 93 ? -34.486 11.328 -31.520 1.00 89.81 93 GLU A O 1
ATOM 692 N N . ILE A 1 94 ? -36.257 12.624 -31.976 1.00 88.69 94 ILE A N 1
ATOM 693 C CA . ILE A 1 94 ? -36.821 12.514 -30.629 1.00 88.69 94 ILE A CA 1
ATOM 694 C C . ILE A 1 94 ? -37.308 11.076 -30.411 1.00 88.69 94 ILE A C 1
ATOM 696 O O . ILE A 1 94 ? -38.154 10.564 -31.145 1.00 88.69 94 ILE A O 1
ATOM 700 N N . GLY A 1 95 ? -36.770 10.431 -29.379 1.00 85.75 95 GLY A N 1
ATOM 701 C CA . GLY A 1 95 ? -36.928 9.007 -29.117 1.00 85.75 95 GLY A CA 1
ATOM 702 C C . GLY A 1 95 ? -35.852 8.112 -29.744 1.00 85.75 95 GLY A C 1
ATOM 703 O O . GLY A 1 95 ? -35.951 6.901 -29.561 1.00 85.75 95 GLY A O 1
ATOM 704 N N . ASP A 1 96 ? -34.841 8.633 -30.444 1.00 93.12 96 ASP A N 1
ATOM 705 C CA . ASP A 1 96 ? -33.613 7.869 -30.720 1.00 93.12 96 ASP A CA 1
ATOM 706 C C . ASP A 1 96 ? -32.868 7.573 -29.403 1.00 93.12 96 ASP A C 1
ATOM 708 O O . ASP A 1 96 ? -33.035 8.285 -28.406 1.00 93.12 96 ASP A O 1
ATOM 712 N N . VAL A 1 97 ? -32.023 6.539 -29.388 1.00 96.00 97 VAL A N 1
ATOM 713 C CA . VAL A 1 97 ? -31.194 6.174 -28.229 1.00 96.00 97 VAL A CA 1
ATOM 714 C C . VAL A 1 97 ? -29.714 6.391 -28.543 1.00 96.00 97 VAL A C 1
ATOM 716 O O . VAL A 1 97 ? -29.181 5.844 -29.506 1.00 96.00 97 VAL A O 1
ATOM 719 N N . VAL A 1 98 ? -29.019 7.147 -27.695 1.00 97.62 98 VAL A N 1
ATOM 720 C CA . VAL A 1 98 ? -27.562 7.303 -27.727 1.00 97.62 98 VAL A CA 1
ATOM 721 C C . VAL A 1 98 ? -26.937 6.436 -26.638 1.00 97.62 98 VAL A C 1
ATOM 723 O O . VAL A 1 98 ? -27.163 6.641 -25.444 1.00 97.62 98 VAL A O 1
ATOM 726 N N . VAL A 1 99 ? -26.115 5.478 -27.060 1.00 97.81 99 VAL A N 1
ATOM 727 C CA . VAL A 1 99 ? -25.189 4.749 -26.191 1.00 97.81 99 VAL A CA 1
ATOM 728 C C . VAL A 1 99 ? -23.900 5.563 -26.133 1.00 97.81 99 VAL A C 1
ATOM 730 O O . VAL A 1 99 ? -23.206 5.717 -27.143 1.00 97.81 99 VAL A O 1
ATOM 733 N N . GLY A 1 100 ? -23.602 6.107 -24.953 1.00 97.56 100 GLY A N 1
ATOM 734 C CA . GLY A 1 100 ? -22.456 6.981 -24.729 1.00 97.56 100 GLY A CA 1
ATOM 735 C C . GLY A 1 100 ? -21.146 6.214 -24.848 1.00 97.56 100 GLY A C 1
ATOM 736 O O . GLY A 1 100 ? -20.767 5.526 -23.906 1.00 97.56 100 GLY A O 1
ATOM 737 N N . THR A 1 101 ? -20.445 6.330 -25.980 1.00 97.44 101 THR A N 1
ATOM 738 C CA . THR A 1 101 ? -19.131 5.681 -26.182 1.00 97.44 101 THR A CA 1
ATOM 739 C C . THR A 1 101 ? -18.038 6.319 -25.329 1.00 97.44 101 THR A C 1
ATOM 741 O O . THR A 1 101 ? -17.120 5.635 -24.880 1.00 97.44 101 THR A O 1
ATOM 744 N N . ARG A 1 102 ? -18.171 7.625 -25.085 1.00 97.06 102 ARG A N 1
ATOM 745 C CA . ARG A 1 102 ? -17.331 8.452 -24.220 1.00 97.06 102 ARG A CA 1
ATOM 746 C C . ARG A 1 102 ? -18.191 9.535 -23.578 1.00 97.06 102 ARG A C 1
ATOM 748 O O . ARG A 1 102 ? -19.078 10.079 -24.231 1.00 97.06 102 ARG A O 1
ATOM 755 N N . ILE A 1 103 ? -17.912 9.881 -22.329 1.00 98.06 103 ILE A N 1
ATOM 756 C CA . ILE A 1 103 ? -18.548 11.002 -21.634 1.00 98.06 103 ILE A CA 1
ATOM 757 C C . ILE A 1 103 ? -17.549 12.147 -21.495 1.00 98.06 103 ILE A C 1
ATOM 759 O O . ILE A 1 103 ? -16.433 11.910 -21.036 1.00 98.06 103 ILE A O 1
ATOM 763 N N . TYR A 1 104 ? -17.945 13.369 -21.852 1.00 97.69 104 TYR A N 1
ATOM 764 C CA . TYR A 1 104 ? -17.139 14.589 -21.733 1.00 97.69 104 TYR A CA 1
ATOM 765 C C . TYR A 1 104 ? -17.662 15.504 -20.617 1.00 97.69 104 TYR A C 1
ATOM 767 O O . TYR A 1 104 ? -18.765 16.032 -20.730 1.00 97.69 104 TYR A O 1
ATOM 775 N N . ALA A 1 105 ? -16.856 15.780 -19.586 1.00 96.25 105 ALA A N 1
ATOM 776 C CA . ALA A 1 105 ? -17.150 16.843 -18.617 1.00 96.25 105 ALA A CA 1
ATOM 777 C C . ALA A 1 105 ? -16.871 18.219 -19.243 1.00 96.25 105 ALA A C 1
ATOM 779 O O . ALA A 1 105 ? -15.740 18.713 -19.192 1.00 96.25 105 ALA A O 1
ATOM 780 N N . TYR A 1 106 ? -17.890 18.843 -19.839 1.00 93.00 106 TYR A N 1
ATOM 781 C CA . TYR A 1 106 ? -17.687 20.024 -20.689 1.00 93.00 106 TYR A CA 1
ATOM 782 C C . TYR A 1 106 ? -17.359 21.321 -19.928 1.00 93.00 106 TYR A C 1
ATOM 784 O O . TYR A 1 106 ? -16.871 22.278 -20.530 1.00 93.00 106 TYR A O 1
ATOM 792 N N . HIS A 1 107 ? -17.594 21.344 -18.612 1.00 91.06 107 HIS A N 1
ATOM 793 C CA . HIS A 1 107 ? -17.363 22.495 -17.727 1.00 91.06 107 HIS A CA 1
ATOM 794 C C . HIS A 1 107 ? -15.885 22.816 -17.459 1.00 91.06 107 HIS A C 1
ATOM 796 O O . HIS A 1 107 ? -15.574 23.913 -16.997 1.00 91.06 107 HIS A O 1
ATOM 802 N N . GLY A 1 108 ? -14.961 21.888 -17.724 1.00 87.00 108 GLY A N 1
ATOM 803 C CA . GLY A 1 108 ? -13.535 22.159 -17.560 1.00 87.00 108 GLY A CA 1
ATOM 804 C C . GLY A 1 108 ? -13.070 23.217 -18.561 1.00 87.00 108 GLY A C 1
ATOM 805 O O . GLY A 1 108 ? -13.065 22.956 -19.763 1.00 87.00 108 GLY A O 1
ATOM 806 N N . ALA A 1 109 ? -12.652 24.393 -18.086 1.00 87.00 109 ALA A N 1
ATOM 807 C CA . ALA A 1 109 ? -12.114 25.468 -18.922 1.00 87.00 109 ALA A CA 1
ATOM 808 C C . ALA A 1 109 ? -11.185 26.417 -18.141 1.00 87.00 109 ALA A C 1
ATOM 810 O O . ALA A 1 109 ? -11.274 26.538 -16.920 1.00 87.00 109 ALA A O 1
ATOM 811 N N . LYS A 1 110 ? -10.312 27.134 -18.859 1.00 85.38 110 LYS A N 1
ATOM 812 C CA . LYS A 1 110 ? -9.637 28.350 -18.384 1.00 85.38 110 LYS A CA 1
ATOM 813 C C . LYS A 1 110 ? -10.233 29.551 -19.113 1.00 85.38 110 LYS A C 1
ATOM 815 O O . LYS A 1 110 ? -10.058 29.669 -20.323 1.00 85.38 110 LYS A O 1
ATOM 820 N N . VAL A 1 111 ? -10.856 30.466 -18.377 1.00 83.88 111 VAL A N 1
ATOM 821 C CA . VAL A 1 111 ? -11.262 31.769 -18.921 1.00 83.88 111 VAL A CA 1
ATOM 822 C C . VAL A 1 111 ? -10.049 32.704 -18.959 1.00 83.88 111 VAL A C 1
ATOM 824 O O . VAL A 1 111 ? -9.307 32.832 -17.984 1.00 83.88 111 VAL A O 1
ATOM 827 N N . ALA A 1 112 ? -9.847 33.348 -20.102 1.00 79.00 112 ALA A N 1
ATOM 828 C CA . ALA A 1 112 ? -8.955 34.481 -20.316 1.00 79.00 112 ALA A CA 1
ATOM 829 C C . ALA A 1 112 ? -9.756 35.632 -20.953 1.00 79.00 112 ALA A C 1
ATOM 831 O O . ALA A 1 112 ? -10.912 35.446 -21.336 1.00 79.00 112 ALA A O 1
ATOM 832 N N . SER A 1 113 ? -9.164 36.823 -21.067 1.00 75.25 113 SER A N 1
ATOM 833 C CA . SER A 1 113 ? -9.828 38.027 -21.588 1.00 75.25 113 SER A CA 1
ATOM 834 C C . SER A 1 113 ? -10.428 37.809 -22.986 1.00 75.25 113 SER A C 1
ATOM 836 O O . SER A 1 113 ? -9.712 37.856 -23.982 1.00 75.25 113 SER A O 1
ATOM 838 N N . GLY A 1 114 ? -11.741 37.565 -23.053 1.00 67.81 114 GLY A N 1
ATOM 839 C CA . GLY A 1 114 ? -12.471 37.288 -24.296 1.00 67.81 114 GLY A CA 1
ATOM 840 C C . GLY A 1 114 ? -12.336 35.861 -24.852 1.00 67.81 114 GLY A C 1
ATOM 841 O O . GLY A 1 114 ? -12.695 35.637 -26.004 1.00 67.81 114 GLY A O 1
ATOM 842 N N . THR A 1 115 ? -11.806 34.883 -24.105 1.00 72.38 115 THR A N 1
ATOM 843 C CA . THR A 1 115 ? -11.647 33.500 -24.607 1.00 72.38 115 THR A CA 1
ATOM 844 C C . THR A 1 115 ? -11.791 32.449 -23.504 1.00 72.38 115 THR A C 1
ATOM 846 O O . THR A 1 115 ? -11.055 32.470 -22.518 1.00 72.38 115 THR A O 1
ATOM 849 N N . SER A 1 116 ? -12.692 31.482 -23.702 1.00 80.56 116 SER A N 1
ATOM 850 C CA . SER A 1 116 ? -12.766 30.244 -22.912 1.00 80.56 116 SER A CA 1
ATOM 851 C C . SER A 1 116 ? -11.900 29.166 -23.572 1.00 80.56 116 SER A C 1
ATOM 853 O O . SER A 1 116 ? -12.104 28.833 -24.737 1.00 80.56 116 SER A O 1
ATOM 855 N N . LEU A 1 117 ? -10.912 28.631 -22.852 1.00 84.62 117 LEU A N 1
ATOM 856 C CA . LEU A 1 117 ? -10.042 27.550 -23.323 1.00 84.62 117 LEU A CA 1
ATOM 857 C C . LEU A 1 117 ? -10.432 26.240 -22.638 1.00 84.62 117 LEU A C 1
ATOM 859 O O . LEU A 1 117 ? -10.139 26.055 -21.454 1.00 84.62 117 LEU A O 1
ATOM 863 N N . ALA A 1 118 ? -11.072 25.331 -23.374 1.00 86.06 118 ALA A N 1
ATOM 864 C CA . ALA A 1 118 ? -11.532 24.054 -22.837 1.00 86.06 118 ALA A CA 1
ATOM 865 C C . ALA A 1 118 ? -10.388 23.219 -22.221 1.00 86.06 118 ALA A C 1
ATOM 867 O O . ALA A 1 118 ? -9.273 23.128 -22.742 1.00 86.06 118 ALA A O 1
ATOM 868 N N . ARG A 1 119 ? -10.696 22.581 -21.093 1.00 84.94 119 ARG A N 1
ATOM 869 C CA . ARG A 1 119 ? -9.879 21.614 -20.352 1.00 84.94 119 ARG A CA 1
ATOM 870 C C . ARG A 1 119 ? -10.700 20.328 -20.177 1.00 84.94 119 ARG A C 1
ATOM 872 O O . ARG A 1 119 ? -11.113 20.019 -19.058 1.00 84.94 119 ARG A O 1
ATOM 879 N N . PRO A 1 120 ? -10.994 19.617 -21.281 1.00 76.56 120 PRO A N 1
ATOM 880 C CA . PRO A 1 120 ? -11.897 18.476 -21.269 1.00 76.56 120 PRO A CA 1
ATOM 881 C C . PRO A 1 120 ? -11.355 17.358 -20.377 1.00 76.56 120 PRO A C 1
ATOM 883 O O . PRO A 1 120 ? -10.206 16.937 -20.516 1.00 76.56 120 PRO A O 1
ATOM 886 N N . ARG A 1 121 ? -12.208 16.828 -19.497 1.00 91.44 121 ARG A N 1
ATOM 887 C CA . ARG A 1 121 ? -12.023 15.491 -18.916 1.00 91.44 121 ARG A CA 1
ATOM 888 C C . ARG A 1 121 ? -12.986 14.540 -19.603 1.00 91.44 121 ARG A C 1
ATOM 890 O O . ARG A 1 121 ? -14.122 14.925 -19.880 1.00 91.44 121 ARG A O 1
ATOM 897 N N . ALA A 1 122 ? -12.533 13.321 -19.868 1.00 94.31 122 ALA A N 1
ATOM 898 C CA . ALA A 1 122 ? -13.338 12.319 -20.542 1.00 94.31 122 ALA A CA 1
ATOM 899 C C . ALA A 1 122 ? -13.190 10.932 -19.915 1.00 94.31 122 ALA A C 1
ATOM 901 O O . ALA A 1 122 ? -12.144 10.611 -19.349 1.00 94.31 122 ALA A O 1
ATOM 902 N N . TRP A 1 123 ? -14.233 10.117 -20.060 1.00 96.69 123 TRP A N 1
ATOM 903 C CA . TRP A 1 123 ? -14.255 8.712 -19.656 1.00 96.69 123 TRP A CA 1
ATOM 904 C C . TRP A 1 123 ? -14.839 7.868 -20.784 1.00 96.69 123 TRP A C 1
ATOM 906 O O . TRP A 1 123 ? -15.928 8.164 -21.272 1.00 96.69 123 TRP A O 1
ATOM 916 N N . GLU A 1 124 ? -14.123 6.828 -21.204 1.00 96.00 124 GLU A N 1
ATOM 917 C CA . GLU A 1 124 ? -14.639 5.834 -22.151 1.00 96.00 124 GLU A CA 1
ATOM 918 C C . GLU A 1 124 ? -15.716 4.964 -21.483 1.00 96.00 124 GLU A C 1
ATOM 920 O O . GLU A 1 124 ? -15.656 4.699 -20.279 1.00 96.00 124 GLU A O 1
ATOM 925 N N . ALA A 1 125 ? -16.661 4.451 -22.270 1.00 93.69 125 ALA A N 1
ATOM 926 C CA . ALA A 1 125 ? -17.503 3.338 -21.844 1.00 93.69 125 ALA A CA 1
ATOM 927 C C . ALA A 1 125 ? -16.663 2.085 -21.544 1.00 93.69 125 ALA A C 1
ATOM 929 O O . ALA A 1 125 ? -15.633 1.844 -22.182 1.00 93.69 125 ALA A O 1
ATOM 930 N N . SER A 1 126 ? -17.142 1.216 -20.645 1.00 94.31 126 SER A N 1
ATOM 931 C CA . SER A 1 126 ? -16.573 -0.132 -20.540 1.00 94.31 126 SER A CA 1
ATOM 932 C C . SER A 1 126 ? -16.677 -0.846 -21.888 1.00 94.31 126 SER A C 1
ATOM 934 O O . SER A 1 126 ? -17.773 -1.018 -22.423 1.00 94.31 126 SER A O 1
ATOM 936 N N . TRP A 1 127 ? -15.547 -1.336 -22.407 1.00 93.75 127 TRP A N 1
ATOM 937 C CA . TRP A 1 127 ? -15.521 -2.119 -23.644 1.00 93.75 127 TRP A CA 1
ATOM 938 C C . TRP A 1 127 ? -16.420 -3.361 -23.562 1.00 93.75 127 TRP A C 1
ATOM 940 O O . TRP A 1 127 ? -17.089 -3.697 -24.535 1.00 93.75 127 TRP A O 1
ATOM 950 N N . ARG A 1 128 ? -16.515 -4.004 -22.387 1.00 92.88 128 ARG A N 1
ATOM 951 C CA . ARG A 1 128 ? -17.395 -5.165 -22.168 1.00 92.88 128 ARG A CA 1
ATOM 952 C C . ARG A 1 128 ? -18.870 -4.793 -22.336 1.00 92.88 128 ARG A C 1
ATOM 954 O O . ARG A 1 128 ? -19.618 -5.549 -22.951 1.00 92.88 128 ARG A O 1
ATOM 961 N N . LEU A 1 129 ? -19.286 -3.639 -21.811 1.00 95.25 129 LEU A N 1
ATOM 962 C CA . LEU A 1 129 ? -20.669 -3.166 -21.925 1.00 95.25 129 LEU A CA 1
ATOM 963 C C . LEU A 1 129 ? -20.971 -2.565 -23.300 1.00 95.25 129 LEU A C 1
ATOM 965 O O . LEU A 1 129 ? -22.062 -2.774 -23.821 1.00 95.25 129 LEU A O 1
ATOM 969 N N . LEU A 1 130 ? -20.005 -1.886 -23.922 1.00 94.94 130 LEU A N 1
ATOM 970 C CA . LEU A 1 130 ? -20.134 -1.365 -25.282 1.00 94.94 130 LEU A CA 1
ATOM 971 C C . LEU A 1 130 ? -20.254 -2.502 -26.310 1.00 94.94 130 LEU A C 1
ATOM 973 O O . LEU A 1 130 ? -21.095 -2.423 -27.199 1.00 94.94 130 LEU A O 1
ATOM 977 N N . GLN A 1 131 ? -19.489 -3.588 -26.156 1.00 94.00 131 GLN A N 1
ATOM 978 C CA . GLN A 1 131 ? -19.654 -4.805 -26.960 1.00 94.00 131 GLN A CA 1
ATOM 979 C C . GLN A 1 131 ? -21.021 -5.464 -26.725 1.00 94.00 131 GLN A C 1
ATOM 981 O O . GLN A 1 131 ? -21.705 -5.795 -27.690 1.00 94.00 131 GLN A O 1
ATOM 986 N N . ALA A 1 132 ? -21.473 -5.585 -25.471 1.00 93.31 132 ALA A N 1
ATOM 987 C CA . ALA A 1 132 ? -22.821 -6.082 -25.184 1.00 93.31 132 ALA A CA 1
ATOM 988 C C . ALA A 1 132 ? -23.913 -5.196 -25.820 1.00 93.31 132 ALA A C 1
ATOM 990 O O . ALA A 1 132 ? -24.894 -5.724 -26.330 1.00 93.31 132 ALA A O 1
ATOM 991 N N . ALA A 1 133 ? -23.735 -3.871 -25.863 1.00 93.81 133 ALA A N 1
ATOM 992 C CA . ALA A 1 133 ? -24.668 -2.956 -26.521 1.00 93.81 133 ALA A CA 1
ATOM 993 C C . ALA A 1 133 ? -24.688 -3.137 -28.048 1.00 93.81 133 ALA A C 1
ATOM 995 O O . ALA A 1 133 ? -25.769 -3.302 -28.624 1.00 93.81 133 ALA A O 1
ATOM 996 N N . LEU A 1 134 ? -23.499 -3.194 -28.666 1.00 91.19 134 LEU A N 1
ATOM 997 C CA . LEU A 1 134 ? -23.296 -3.445 -30.099 1.00 91.19 134 LEU A CA 1
ATOM 998 C C . LEU A 1 134 ? -23.928 -4.763 -30.561 1.00 91.19 134 LEU A C 1
ATOM 1000 O O . LEU A 1 134 ? -24.452 -4.818 -31.668 1.00 91.19 134 LEU A O 1
ATOM 1004 N N . HIS A 1 135 ? -23.919 -5.800 -29.718 1.00 88.00 135 HIS A N 1
ATOM 1005 C CA . HIS A 1 135 ? -24.549 -7.088 -30.020 1.00 88.00 135 HIS A CA 1
ATOM 1006 C C . HIS A 1 135 ? -26.032 -7.187 -29.614 1.00 88.00 135 HIS A C 1
ATOM 1008 O O . HIS A 1 135 ? -26.748 -8.039 -30.139 1.00 88.00 135 HIS A O 1
ATOM 1014 N N . ALA A 1 136 ? -26.517 -6.328 -28.712 1.00 86.81 136 ALA A N 1
ATOM 1015 C CA . ALA A 1 136 ? -27.899 -6.358 -28.229 1.00 86.81 136 ALA A CA 1
ATOM 1016 C C . ALA A 1 136 ? -28.897 -5.566 -29.088 1.00 86.81 136 ALA A C 1
ATOM 1018 O O . ALA A 1 136 ? -30.087 -5.876 -29.061 1.00 86.81 136 ALA A O 1
ATOM 1019 N N . THR A 1 137 ? -28.451 -4.524 -29.799 1.00 74.19 137 THR A N 1
ATOM 1020 C CA . THR A 1 137 ? -29.349 -3.504 -30.380 1.00 74.19 137 THR A CA 1
ATOM 1021 C C . THR A 1 137 ? -29.323 -3.454 -31.912 1.00 74.19 137 THR A C 1
ATOM 1023 O O . THR A 1 137 ? -29.181 -2.403 -32.527 1.00 74.19 137 THR A O 1
ATOM 1026 N N . PHE A 1 138 ? -29.537 -4.613 -32.538 1.00 66.00 138 PHE A N 1
ATOM 1027 C CA . PHE A 1 138 ? -29.842 -4.736 -33.974 1.00 66.00 138 PHE A CA 1
ATOM 1028 C C . PHE A 1 138 ? -31.342 -4.538 -34.291 1.00 66.00 138 PHE A C 1
ATOM 1030 O O . PHE A 1 138 ? -31.853 -5.100 -35.258 1.00 66.00 138 PHE A O 1
ATOM 1037 N N . ASP A 1 139 ? -32.064 -3.801 -33.446 1.00 61.53 139 ASP A N 1
ATOM 1038 C CA . ASP A 1 139 ? -33.509 -3.586 -33.565 1.00 61.53 139 ASP A CA 1
ATOM 1039 C C . ASP A 1 139 ? -33.807 -2.556 -34.678 1.00 61.53 139 ASP A C 1
ATOM 1041 O O . ASP A 1 139 ? -33.294 -1.436 -34.607 1.00 61.53 139 ASP A O 1
ATOM 1045 N N . PRO A 1 140 ? -34.592 -2.895 -35.720 1.00 59.72 140 PRO A N 1
ATOM 1046 C CA . PRO A 1 140 ? -34.902 -1.963 -36.803 1.00 59.72 140 PRO A CA 1
ATOM 1047 C C . PRO A 1 140 ? -35.884 -0.848 -36.401 1.00 59.72 140 PRO A C 1
ATOM 1049 O O . PRO A 1 140 ? -35.920 0.177 -37.083 1.00 59.72 140 PRO A O 1
ATOM 1052 N N . ASP A 1 141 ? -36.657 -1.015 -35.320 1.00 59.56 141 ASP A N 1
ATOM 1053 C CA . ASP A 1 141 ? -37.726 -0.085 -34.919 1.00 59.56 141 ASP A CA 1
ATOM 1054 C C . ASP A 1 141 ? -37.255 0.984 -33.904 1.00 59.56 141 ASP A C 1
ATOM 1056 O O . ASP A 1 141 ? -38.003 1.913 -33.561 1.00 59.56 141 ASP A O 1
ATOM 1060 N N . VAL A 1 142 ? -36.005 0.891 -33.426 1.00 66.62 142 VAL A N 1
ATOM 1061 C CA . VAL A 1 142 ? -35.377 1.868 -32.519 1.00 66.62 142 VAL A CA 1
ATOM 1062 C C . VAL A 1 142 ? -33.969 2.225 -32.994 1.00 66.62 142 VAL A C 1
ATOM 1064 O O . VAL A 1 142 ? -33.025 1.455 -32.833 1.00 66.62 142 VAL A O 1
ATOM 1067 N N . THR A 1 143 ? -33.798 3.447 -33.501 1.00 84.12 143 THR A N 1
ATOM 1068 C CA . THR A 1 143 ? -32.483 3.990 -33.855 1.00 84.12 143 THR A CA 1
ATOM 1069 C C . THR A 1 143 ? -31.554 4.019 -32.639 1.00 84.12 143 THR A C 1
ATOM 1071 O O . THR A 1 143 ? -31.767 4.800 -31.707 1.00 84.12 143 THR A O 1
ATOM 1074 N N . VAL A 1 144 ? -30.479 3.229 -32.666 1.00 91.69 144 VAL A N 1
ATOM 1075 C CA . VAL A 1 144 ? -29.388 3.326 -31.686 1.00 91.69 144 VAL A CA 1
ATOM 1076 C C . VAL A 1 144 ? -28.157 3.966 -32.329 1.00 91.69 144 VAL A C 1
ATOM 1078 O O . VAL A 1 144 ? -27.739 3.596 -33.429 1.00 91.69 144 VAL A O 1
ATOM 1081 N N . ARG A 1 145 ? -27.566 4.954 -31.650 1.00 93.38 145 ARG A N 1
ATOM 1082 C CA . ARG A 1 145 ? -26.332 5.640 -32.059 1.00 93.38 145 ARG A CA 1
ATOM 1083 C C . ARG A 1 145 ? -25.234 5.434 -31.019 1.00 93.38 145 ARG A C 1
ATOM 1085 O O . ARG A 1 145 ? -25.451 5.639 -29.830 1.00 93.38 145 ARG A O 1
ATOM 1092 N N . TYR A 1 146 ? -24.033 5.114 -31.488 1.00 95.94 146 TYR A N 1
ATOM 1093 C CA . TYR A 1 146 ? -22.829 4.979 -30.667 1.00 95.94 146 TYR A CA 1
ATOM 1094 C C . TYR A 1 146 ? -21.980 6.237 -30.828 1.00 95.94 146 TYR A C 1
ATOM 1096 O O . TYR A 1 146 ? -21.266 6.390 -31.822 1.00 95.94 146 TYR A O 1
ATOM 1104 N N . LYS A 1 147 ? -22.118 7.178 -29.893 1.00 97.12 147 LYS A N 1
ATOM 1105 C CA . LYS A 1 147 ? -21.500 8.510 -29.963 1.00 97.12 147 LYS A CA 1
ATOM 1106 C C . LYS A 1 147 ? -21.131 9.009 -28.562 1.00 97.12 147 LYS A C 1
ATOM 1108 O O . LYS A 1 147 ? -21.728 8.548 -27.588 1.00 97.12 147 LYS A O 1
ATOM 1113 N N . PRO A 1 148 ? -20.194 9.962 -28.438 1.00 97.94 148 PRO A N 1
ATOM 1114 C CA . PRO A 1 148 ? -19.953 10.636 -27.173 1.00 97.94 148 PRO A CA 1
ATOM 1115 C C . PRO A 1 148 ? -21.149 11.465 -26.686 1.00 97.94 148 PRO A C 1
ATOM 1117 O O . PRO A 1 148 ? -22.002 11.885 -27.474 1.00 97.94 148 PRO A O 1
ATOM 1120 N N . ILE A 1 149 ? -21.181 11.723 -25.380 1.00 98.31 149 ILE A N 1
ATOM 1121 C CA . ILE A 1 149 ? -22.198 12.527 -24.689 1.00 98.31 149 ILE A CA 1
ATOM 1122 C C . ILE A 1 149 ? -21.492 13.608 -23.857 1.00 98.31 149 ILE A C 1
ATOM 1124 O O . ILE A 1 149 ? -20.487 13.339 -23.196 1.00 98.31 149 ILE A O 1
ATOM 1128 N N . ALA A 1 150 ? -22.014 14.832 -23.891 1.00 97.69 150 ALA A N 1
ATOM 1129 C CA . ALA A 1 150 ? -21.560 15.945 -23.065 1.00 97.69 150 ALA A CA 1
ATOM 1130 C C . ALA A 1 150 ? -22.311 15.949 -21.719 1.00 97.69 150 ALA A C 1
ATOM 1132 O O . ALA A 1 150 ? -23.536 15.895 -21.696 1.00 97.69 150 ALA A O 1
ATOM 1133 N N . ALA A 1 151 ? -21.577 16.031 -20.611 1.00 97.62 151 ALA A N 1
ATOM 1134 C CA . ALA A 1 151 ? -22.095 15.930 -19.249 1.00 97.62 151 ALA A CA 1
ATOM 1135 C C . ALA A 1 151 ? -21.689 17.137 -18.383 1.00 97.62 151 ALA A C 1
ATOM 1137 O O . ALA A 1 151 ? -20.519 17.547 -18.382 1.00 97.62 151 ALA A O 1
ATOM 1138 N N . GLY A 1 152 ? -22.638 17.715 -17.642 1.00 93.06 152 GLY A N 1
ATOM 1139 C CA . GLY A 1 152 ? -22.382 18.876 -16.782 1.00 93.06 152 GLY A CA 1
ATOM 1140 C C . GLY A 1 152 ? -23.642 19.601 -16.301 1.00 93.06 152 GLY A C 1
ATOM 1141 O O . GLY A 1 152 ? -24.672 19.503 -16.950 1.00 93.06 152 GLY A O 1
ATOM 1142 N N . GLU A 1 153 ? -23.527 20.385 -15.223 1.00 92.94 153 GLU A N 1
ATOM 1143 C CA . GLU A 1 153 ? -24.620 21.017 -14.442 1.00 92.94 153 GLU A CA 1
ATOM 1144 C C . GLU A 1 153 ? -25.552 22.032 -15.163 1.00 92.94 153 GLU A C 1
ATOM 1146 O O . GLU A 1 153 ? -26.250 22.795 -14.495 1.00 92.94 153 GLU A O 1
ATOM 1151 N N . VAL A 1 154 ? -25.572 22.114 -16.499 1.00 89.56 154 VAL A N 1
ATOM 1152 C CA . VAL A 1 154 ? -26.378 23.100 -17.246 1.00 89.56 154 VAL A CA 1
ATOM 1153 C C . VAL A 1 154 ? -27.321 22.422 -18.239 1.00 89.56 154 VAL A C 1
ATOM 1155 O O . VAL A 1 154 ? -26.891 21.762 -19.186 1.00 89.56 154 VAL A O 1
ATOM 1158 N N . VAL A 1 155 ? -28.622 22.680 -18.074 1.00 86.94 155 VAL A N 1
ATOM 1159 C CA . VAL A 1 155 ? -29.648 22.379 -19.082 1.00 86.94 155 VAL A CA 1
ATOM 1160 C C . VAL A 1 155 ? -29.443 23.294 -20.290 1.00 86.94 155 VAL A C 1
ATOM 1162 O O . VAL A 1 155 ? -29.760 24.484 -20.244 1.00 86.94 155 VAL A O 1
ATOM 1165 N N . LEU A 1 156 ? -28.942 22.747 -21.398 1.00 90.25 156 LEU A N 1
ATOM 1166 C CA . LEU A 1 156 ? -28.881 23.482 -22.658 1.00 90.25 156 LEU A CA 1
ATOM 1167 C C . LEU A 1 156 ? -30.284 23.575 -23.276 1.00 90.25 156 LEU A C 1
ATOM 1169 O O . LEU A 1 156 ? -30.862 22.565 -23.668 1.00 90.25 156 LEU A O 1
ATOM 1173 N N . ASN A 1 157 ? -30.818 24.793 -23.375 1.00 85.31 157 ASN A N 1
ATOM 1174 C CA . ASN A 1 157 ? -32.141 25.072 -23.948 1.00 85.31 157 ASN A CA 1
ATOM 1175 C C . ASN A 1 157 ? -32.110 26.214 -24.985 1.00 85.31 157 ASN A C 1
ATOM 1177 O O . ASN A 1 157 ? -33.123 26.853 -25.246 1.00 85.31 157 ASN A O 1
ATOM 1181 N N . ASP A 1 158 ? -30.934 26.499 -25.546 1.00 86.81 158 ASP A N 1
ATOM 1182 C CA . ASP A 1 158 ? -30.743 27.450 -26.641 1.00 86.81 158 ASP A CA 1
ATOM 1183 C C . ASP A 1 158 ? -29.497 27.065 -27.453 1.00 86.81 158 ASP A C 1
ATOM 1185 O O . ASP A 1 158 ? -28.359 27.128 -26.972 1.00 86.81 158 ASP A O 1
ATOM 1189 N N . ARG A 1 159 ? -29.716 26.706 -28.721 1.00 86.56 159 ARG A N 1
ATOM 1190 C CA . ARG A 1 159 ? -28.662 26.340 -29.674 1.00 86.56 159 ARG A CA 1
ATOM 1191 C C . ARG A 1 159 ? -27.837 27.534 -30.177 1.00 86.56 159 ARG A C 1
ATOM 1193 O O . ARG A 1 159 ? -26.815 27.294 -30.824 1.00 86.56 159 ARG A O 1
ATOM 1200 N N . SER A 1 160 ? -28.236 28.777 -29.912 1.00 87.06 160 SER A N 1
ATOM 1201 C CA . SER A 1 160 ? -27.473 29.991 -30.249 1.00 87.06 160 SER A CA 1
ATOM 1202 C C . SER A 1 160 ? -26.534 30.472 -29.132 1.00 87.06 160 SER A C 1
ATOM 1204 O O . SER A 1 160 ? -25.640 31.270 -29.401 1.00 87.06 160 SER A O 1
ATOM 1206 N N . SER A 1 161 ? -26.682 29.936 -27.916 1.00 89.88 161 SER A N 1
ATOM 1207 C CA . SER A 1 161 ? -25.902 30.312 -26.730 1.00 89.88 161 SER A CA 1
ATOM 1208 C C . SER A 1 161 ? -24.390 30.048 -26.831 1.00 89.88 161 SER A C 1
ATOM 1210 O O . SER A 1 161 ? -23.935 29.135 -27.528 1.00 89.88 161 SER A O 1
ATOM 1212 N N . ASP A 1 162 ? -23.605 30.778 -26.029 1.00 87.62 162 ASP A N 1
ATOM 1213 C CA . ASP A 1 162 ? -22.151 30.585 -25.891 1.00 87.62 162 ASP A CA 1
ATOM 1214 C C . ASP A 1 162 ? -21.777 29.148 -25.486 1.00 87.62 162 ASP A C 1
ATOM 1216 O O . ASP A 1 162 ? -20.760 28.618 -25.934 1.00 87.62 162 ASP A O 1
ATOM 1220 N N . LEU A 1 163 ? -22.616 28.473 -24.687 1.00 89.75 163 LEU A N 1
ATOM 1221 C CA . LEU A 1 163 ? -22.411 27.065 -24.340 1.00 89.75 163 LEU A CA 1
ATOM 1222 C C . LEU A 1 163 ? -22.608 26.153 -25.561 1.00 89.75 163 LEU A C 1
ATOM 1224 O O . LEU A 1 163 ? -21.786 25.267 -25.799 1.00 89.75 163 LEU A O 1
ATOM 1228 N N . ALA A 1 164 ? -23.636 26.391 -26.382 1.00 90.31 164 ALA A N 1
ATOM 1229 C CA . ALA A 1 164 ? -23.808 25.668 -27.641 1.00 90.31 164 ALA A CA 1
ATOM 1230 C C . ALA A 1 164 ? -22.658 25.942 -28.630 1.00 90.31 164 ALA A C 1
ATOM 1232 O O . ALA A 1 164 ? -22.280 25.053 -29.396 1.00 90.31 164 ALA A O 1
ATOM 1233 N N . ALA A 1 165 ? -22.069 27.142 -28.620 1.00 89.62 165 ALA A N 1
ATOM 1234 C CA . ALA A 1 165 ? -20.859 27.446 -29.385 1.00 89.62 165 ALA A CA 1
ATOM 1235 C C . ALA A 1 165 ? -19.631 26.685 -28.842 1.00 89.62 165 ALA A C 1
ATOM 1237 O O . ALA A 1 165 ? -18.949 26.006 -29.613 1.00 89.62 165 ALA A O 1
ATOM 1238 N N . GLN A 1 166 ? -19.397 26.702 -27.522 1.00 88.69 166 GLN A N 1
ATOM 1239 C CA . GLN A 1 166 ? -18.308 25.963 -26.868 1.00 88.69 166 GLN A CA 1
ATOM 1240 C C . GLN A 1 166 ? -18.394 24.453 -27.142 1.00 88.69 166 GLN A C 1
ATOM 1242 O O . GLN A 1 166 ? -17.374 23.828 -27.440 1.00 88.69 166 GLN A O 1
ATOM 1247 N N . LEU A 1 167 ? -19.597 23.871 -27.087 1.00 93.12 167 LEU A N 1
ATOM 1248 C CA . LEU A 1 167 ? -19.838 22.460 -27.400 1.00 93.12 167 LEU A CA 1
ATOM 1249 C C . LEU A 1 167 ? -19.509 22.147 -28.866 1.00 93.12 167 LEU A C 1
ATOM 1251 O O . LEU A 1 167 ? -18.694 21.264 -29.124 1.00 93.12 167 LEU A O 1
ATOM 1255 N N . ARG A 1 168 ? -20.027 22.928 -29.825 1.00 91.50 168 ARG A N 1
ATOM 1256 C CA . ARG A 1 168 ? -19.699 22.763 -31.258 1.00 91.50 168 ARG A CA 1
ATOM 1257 C C . ARG A 1 168 ? -18.221 22.962 -31.593 1.00 91.50 168 ARG A C 1
ATOM 1259 O O . ARG A 1 168 ? -17.769 22.427 -32.600 1.00 91.50 168 ARG A O 1
ATOM 1266 N N . GLN A 1 169 ? -17.482 23.746 -30.808 1.00 89.81 169 GLN A N 1
ATOM 1267 C CA . GLN A 1 169 ? -16.069 24.035 -31.070 1.00 89.81 169 GLN A CA 1
ATOM 1268 C C . GLN A 1 169 ? -15.112 23.047 -30.387 1.00 89.81 169 GLN A C 1
ATOM 1270 O O . GLN A 1 169 ? -14.087 22.700 -30.968 1.00 89.81 169 GLN A O 1
ATOM 1275 N N . SER A 1 170 ? -15.421 22.616 -29.159 1.00 91.25 170 SER A N 1
ATOM 1276 C CA . SER A 1 170 ? -14.498 21.850 -28.298 1.00 91.25 170 SER A CA 1
ATOM 1277 C C . SER A 1 170 ? -14.913 20.392 -28.064 1.00 91.25 170 SER A C 1
ATOM 1279 O O . SER A 1 170 ? -14.106 19.608 -27.571 1.00 91.25 170 SER A O 1
ATOM 1281 N N . TYR A 1 171 ? -16.158 20.038 -28.392 1.00 93.56 171 TYR A N 1
ATOM 1282 C CA . TYR A 1 171 ? -16.789 18.739 -28.125 1.00 93.56 171 TYR A CA 1
ATOM 1283 C C . TYR A 1 171 ? -17.630 18.301 -29.341 1.00 93.56 171 TYR A C 1
ATOM 1285 O O . TYR A 1 171 ? -18.757 17.828 -29.207 1.00 93.56 171 TYR A O 1
ATOM 1293 N N . ASN A 1 172 ? -17.112 18.542 -30.549 1.00 91.44 172 ASN A N 1
ATOM 1294 C CA . ASN A 1 172 ? -17.881 18.535 -31.798 1.00 91.44 172 ASN A CA 1
ATOM 1295 C C . ASN A 1 172 ? -18.337 17.146 -32.289 1.00 91.44 172 ASN A C 1
ATOM 1297 O O . ASN A 1 172 ? -19.100 17.064 -33.250 1.00 91.44 172 ASN A O 1
ATOM 1301 N N . ASP A 1 173 ? -17.885 16.070 -31.646 1.00 94.31 173 ASP A N 1
ATOM 1302 C CA . ASP A 1 173 ? -18.340 14.696 -31.864 1.00 94.31 173 ASP A CA 1
ATOM 1303 C C . ASP A 1 173 ? -19.428 14.246 -30.866 1.00 94.31 173 ASP A C 1
ATOM 1305 O O . ASP A 1 173 ? -20.053 13.201 -31.081 1.00 94.31 173 ASP A O 1
ATOM 1309 N N . ALA A 1 174 ? -19.701 15.031 -29.815 1.00 96.19 174 ALA A N 1
ATOM 1310 C CA . ALA A 1 174 ? -20.745 14.750 -28.834 1.00 96.19 174 ALA A CA 1
ATOM 1311 C C . ALA A 1 174 ? -22.144 14.899 -29.452 1.00 96.19 174 ALA A C 1
ATOM 1313 O O . ALA A 1 174 ? -22.536 15.967 -29.920 1.00 96.19 174 ALA A O 1
ATOM 1314 N N . ALA A 1 175 ? -22.924 13.818 -29.432 1.00 96.44 175 ALA A N 1
ATOM 1315 C CA . ALA A 1 175 ? -24.232 13.785 -30.080 1.00 96.44 175 ALA A CA 1
ATOM 1316 C C . ALA A 1 175 ? -25.381 14.237 -29.165 1.00 96.44 175 ALA A C 1
ATOM 1318 O O . ALA A 1 175 ? -26.413 14.668 -29.674 1.00 96.44 175 ALA A O 1
ATOM 1319 N N . ALA A 1 176 ? -25.216 14.171 -27.842 1.00 96.88 176 ALA A N 1
ATOM 1320 C CA . ALA A 1 176 ? -26.241 14.537 -26.863 1.00 96.88 176 ALA A CA 1
ATOM 1321 C C . ALA A 1 176 ? -25.643 15.231 -25.627 1.00 96.88 176 ALA A C 1
ATOM 1323 O O . ALA A 1 176 ? -24.439 15.116 -25.382 1.00 96.88 176 ALA A O 1
ATOM 1324 N N . ILE A 1 177 ? -26.486 15.924 -24.854 1.00 96.88 177 ILE A N 1
ATOM 1325 C CA . ILE A 1 177 ? -26.132 16.618 -23.608 1.00 96.88 177 ILE A CA 1
ATOM 1326 C C . ILE A 1 177 ? -27.061 16.247 -22.442 1.00 96.88 177 ILE A C 1
ATOM 1328 O O . ILE A 1 177 ? -28.277 16.134 -22.608 1.00 96.88 177 ILE A O 1
ATOM 1332 N N . GLU A 1 178 ? -26.465 16.055 -21.267 1.00 96.62 178 GLU A N 1
ATOM 1333 C CA . GLU A 1 178 ? -27.108 15.670 -20.005 1.00 96.62 178 GLU A CA 1
ATOM 1334 C C . GLU A 1 178 ? -26.289 16.160 -18.786 1.00 96.62 178 GLU A C 1
ATOM 1336 O O . GLU A 1 178 ? -25.315 16.903 -18.948 1.00 96.62 178 GLU A O 1
ATOM 1341 N N . MET A 1 179 ? -26.711 15.803 -17.566 1.00 97.38 179 MET A N 1
ATOM 1342 C CA . MET A 1 179 ? -26.258 16.452 -16.328 1.00 97.38 179 MET A CA 1
ATOM 1343 C C . MET A 1 179 ? -25.571 15.539 -15.294 1.00 97.38 179 MET A C 1
ATOM 1345 O O . MET A 1 179 ? -25.084 16.064 -14.298 1.00 97.38 179 MET A O 1
ATOM 1349 N N . GLU A 1 180 ? -25.438 14.222 -15.504 1.00 98.06 180 GLU A N 1
ATOM 1350 C CA . GLU A 1 180 ? -24.980 13.279 -14.455 1.00 98.06 180 GLU A CA 1
ATOM 1351 C C . GLU A 1 180 ? -23.784 12.392 -14.834 1.00 98.06 180 GLU A C 1
ATOM 1353 O O . GLU A 1 180 ? -23.060 11.903 -13.955 1.00 98.06 180 GLU A O 1
ATOM 1358 N N . SER A 1 181 ? -23.572 12.114 -16.123 1.00 97.94 181 SER A N 1
ATOM 1359 C CA . SER A 1 181 ? -22.717 10.989 -16.526 1.00 97.94 181 SER A CA 1
ATOM 1360 C C . SER A 1 181 ? -21.222 11.257 -16.347 1.00 97.94 181 SER A C 1
ATOM 1362 O O . SER A 1 181 ? -20.439 10.307 -16.294 1.00 97.94 181 SER A O 1
ATOM 1364 N N . ALA A 1 182 ? -20.793 12.516 -16.200 1.00 97.62 182 ALA A N 1
ATOM 1365 C CA . ALA A 1 182 ? -19.421 12.832 -15.796 1.00 97.62 182 ALA A CA 1
ATOM 1366 C C . ALA A 1 182 ? -19.185 12.501 -14.314 1.00 97.62 182 ALA A C 1
ATOM 1368 O O . ALA A 1 182 ? -18.081 12.102 -13.946 1.00 97.62 182 ALA A O 1
ATOM 1369 N N . GLY A 1 183 ? -20.218 12.598 -13.475 1.00 97.44 183 GLY A N 1
ATOM 1370 C CA . GLY A 1 183 ? -20.216 12.136 -12.091 1.00 97.44 183 GLY A CA 1
ATOM 1371 C C . GLY A 1 183 ? -20.064 10.623 -12.006 1.00 97.44 183 GLY A C 1
ATOM 1372 O O . GLY A 1 183 ? -19.127 10.124 -11.379 1.00 97.44 183 GLY A O 1
ATOM 1373 N N . VAL A 1 184 ? -20.927 9.901 -12.725 1.00 97.56 184 VAL A N 1
ATOM 1374 C CA . VAL A 1 184 ? -20.883 8.432 -12.826 1.00 97.56 184 VAL A CA 1
ATOM 1375 C C . VAL A 1 184 ? -19.547 7.957 -13.398 1.00 97.56 184 VAL A C 1
ATOM 1377 O O . VAL A 1 184 ? -18.897 7.101 -12.804 1.00 97.56 184 VAL A O 1
ATOM 1380 N N . GLY A 1 185 ? -19.095 8.543 -14.513 1.00 95.56 185 GLY A N 1
ATOM 1381 C CA . GLY A 1 185 ? -17.818 8.216 -15.150 1.00 95.56 185 GLY A CA 1
ATOM 1382 C C . GLY A 1 185 ? -16.620 8.479 -14.235 1.00 95.56 185 GLY A C 1
ATOM 1383 O O . GLY A 1 185 ? -15.742 7.624 -14.108 1.00 95.56 185 GLY A O 1
ATOM 1384 N N . ARG A 1 186 ? -16.614 9.613 -13.517 1.00 95.25 186 ARG A N 1
ATOM 1385 C CA . ARG A 1 186 ? -15.587 9.937 -12.516 1.00 95.25 186 ARG A CA 1
ATOM 1386 C C . ARG A 1 186 ? -15.561 8.923 -11.376 1.00 95.25 186 ARG A C 1
ATOM 1388 O O . ARG A 1 186 ? -14.476 8.468 -11.024 1.00 95.25 186 ARG A O 1
ATOM 1395 N N . ALA A 1 187 ? -16.713 8.574 -10.808 1.00 96.06 187 ALA A N 1
ATOM 1396 C CA . ALA A 1 187 ? -16.790 7.616 -9.710 1.00 96.06 187 ALA A CA 1
ATOM 1397 C C . ALA A 1 187 ? -16.399 6.201 -10.167 1.00 96.06 187 ALA A C 1
ATOM 1399 O O . ALA A 1 187 ? -15.499 5.606 -9.582 1.00 96.06 187 ALA A O 1
ATOM 1400 N N . ALA A 1 188 ? -16.969 5.697 -11.265 1.00 93.69 188 ALA A N 1
ATOM 1401 C CA . ALA A 1 188 ? -16.644 4.376 -11.810 1.00 93.69 188 ALA A CA 1
ATOM 1402 C C . ALA A 1 188 ? -15.154 4.220 -12.177 1.00 93.69 188 ALA A C 1
ATOM 1404 O O . ALA A 1 188 ? -14.576 3.145 -11.999 1.00 93.69 188 ALA A O 1
ATOM 1405 N N . HIS A 1 189 ? -14.514 5.300 -12.639 1.00 89.81 189 HIS A N 1
ATOM 1406 C CA . HIS A 1 189 ? -13.073 5.358 -12.881 1.00 89.81 189 HIS A CA 1
ATOM 1407 C C . HIS A 1 189 ? -12.249 5.292 -11.584 1.00 89.81 189 HIS A C 1
ATOM 1409 O O . HIS A 1 189 ? -11.302 4.510 -11.517 1.00 89.81 189 HIS A O 1
ATOM 1415 N N . LEU A 1 190 ? -12.614 6.074 -10.559 1.00 87.88 190 LEU A N 1
ATOM 1416 C CA . LEU A 1 190 ? -11.920 6.094 -9.262 1.00 87.88 190 LEU A CA 1
ATOM 1417 C C . LEU A 1 190 ? -12.084 4.777 -8.481 1.00 87.88 190 LEU A C 1
ATOM 1419 O O . LEU A 1 190 ? -11.147 4.348 -7.816 1.00 87.88 190 LEU A O 1
ATOM 1423 N N . LEU A 1 191 ? -13.222 4.093 -8.626 1.00 84.81 191 LEU A N 1
ATOM 1424 C CA . LEU A 1 191 ? -13.537 2.789 -8.017 1.00 84.81 191 LEU A CA 1
ATOM 1425 C C . LEU A 1 191 ? -12.825 1.602 -8.708 1.00 84.81 191 LEU A C 1
ATOM 1427 O O . LEU A 1 191 ? -13.375 0.507 -8.810 1.00 84.81 191 LEU A O 1
ATOM 1431 N N . GLY A 1 192 ? -11.617 1.810 -9.241 1.00 60.66 192 GLY A N 1
ATOM 1432 C CA . GLY A 1 192 ? -10.815 0.744 -9.851 1.00 60.66 192 GLY A CA 1
ATOM 1433 C C . GLY A 1 192 ? -11.368 0.185 -11.170 1.00 60.66 192 GLY A C 1
ATOM 1434 O O . GLY A 1 192 ? -11.080 -0.962 -11.499 1.00 60.66 192 GLY A O 1
ATOM 1435 N N . ARG A 1 193 ? -12.116 0.994 -11.940 1.00 66.06 193 ARG A N 1
ATOM 1436 C CA . ARG A 1 193 ? -12.814 0.616 -13.193 1.00 66.06 193 ARG A CA 1
ATOM 1437 C C . ARG A 1 193 ? -14.001 -0.326 -12.973 1.00 66.06 193 ARG A C 1
ATOM 1439 O O . ARG A 1 193 ? -14.050 -1.435 -13.503 1.00 66.06 193 ARG A O 1
ATOM 1446 N N . LEU A 1 194 ? -15.011 0.173 -12.263 1.00 90.12 194 LEU A N 1
ATOM 1447 C CA . LEU A 1 194 ? -16.362 -0.383 -12.335 1.00 90.12 194 LEU A CA 1
ATOM 1448 C C . LEU A 1 194 ? -16.847 -0.371 -13.799 1.00 90.12 194 LEU A C 1
ATOM 1450 O O . LEU A 1 194 ? -16.805 0.670 -14.456 1.00 90.12 194 LEU A O 1
ATOM 1454 N N . ASP A 1 195 ? -17.315 -1.518 -14.304 1.00 95.50 195 ASP A N 1
ATOM 1455 C CA . ASP A 1 195 ? -17.911 -1.650 -15.641 1.00 95.50 195 ASP A CA 1
ATOM 1456 C C . ASP A 1 195 ? -19.133 -0.713 -15.753 1.00 95.50 195 ASP A C 1
ATOM 1458 O O . ASP A 1 195 ? -20.204 -1.037 -15.238 1.00 95.50 195 ASP A O 1
ATOM 1462 N N . ALA A 1 196 ? -18.976 0.442 -16.412 1.00 96.94 196 ALA A N 1
ATOM 1463 C CA . ALA A 1 196 ? -20.007 1.477 -16.534 1.00 96.94 196 ALA A CA 1
ATOM 1464 C C . ALA A 1 196 ? -20.397 1.784 -17.994 1.00 96.94 196 ALA A C 1
ATOM 1466 O O . ALA A 1 196 ? -19.549 1.763 -18.895 1.00 96.94 196 ALA A O 1
ATOM 1467 N N . LEU A 1 197 ? -21.683 2.076 -18.227 1.00 98.00 197 LEU A N 1
ATOM 1468 C CA . LEU A 1 197 ? -22.228 2.489 -19.528 1.00 98.00 197 LEU A CA 1
ATOM 1469 C C . LEU A 1 197 ? -23.377 3.497 -19.357 1.00 98.00 197 LEU A C 1
ATOM 1471 O O . LEU A 1 197 ? -24.249 3.315 -18.512 1.00 98.00 197 LEU A O 1
ATOM 1475 N N . THR A 1 198 ? -23.403 4.536 -20.191 1.00 98.56 198 THR A N 1
ATOM 1476 C CA . THR A 1 198 ? -24.497 5.523 -20.247 1.00 98.56 198 THR A CA 1
ATOM 1477 C C . THR A 1 198 ? -25.392 5.254 -21.455 1.00 98.56 198 THR A C 1
ATOM 1479 O O . THR A 1 198 ? -24.887 5.072 -22.565 1.00 98.56 198 THR A O 1
ATOM 1482 N N . ILE A 1 199 ? -26.711 5.252 -21.257 1.00 98.12 199 ILE A N 1
ATOM 1483 C CA . ILE A 1 199 ? -27.718 5.044 -22.307 1.00 98.12 199 ILE A CA 1
ATOM 1484 C C . ILE A 1 199 ? -28.805 6.113 -22.159 1.00 98.12 199 ILE A C 1
ATOM 1486 O O . ILE A 1 199 ? -29.543 6.128 -21.171 1.00 98.12 199 ILE A O 1
ATOM 1490 N N . ARG A 1 200 ? -28.909 7.014 -23.143 1.00 98.00 200 ARG A N 1
ATOM 1491 C CA . ARG A 1 200 ? -29.848 8.145 -23.120 1.00 98.00 200 ARG A CA 1
ATOM 1492 C C . ARG A 1 200 ? -30.831 8.100 -24.284 1.00 98.00 200 ARG A C 1
ATOM 1494 O O . ARG A 1 200 ? -30.421 7.926 -25.425 1.00 98.00 200 ARG A O 1
ATOM 1501 N N . GLY A 1 201 ? -32.115 8.297 -24.007 1.00 96.25 201 GLY A N 1
ATOM 1502 C CA . GLY A 1 201 ? -33.137 8.558 -25.022 1.00 96.25 201 GLY A CA 1
ATOM 1503 C C . GLY A 1 201 ? -33.245 10.056 -25.305 1.00 96.25 201 GLY A C 1
ATOM 1504 O O . GLY A 1 201 ? -33.266 10.857 -24.374 1.00 96.25 201 GLY A O 1
ATOM 1505 N N . ILE A 1 202 ? -33.339 10.462 -26.566 1.00 95.19 202 ILE A N 1
ATOM 1506 C CA . ILE A 1 202 ? -33.427 11.885 -26.918 1.00 95.19 202 ILE A CA 1
ATOM 1507 C C . ILE A 1 202 ? -34.833 12.420 -26.613 1.00 95.19 202 ILE A C 1
ATOM 1509 O O . ILE A 1 202 ? -35.795 12.016 -27.264 1.00 95.19 202 ILE A O 1
ATOM 1513 N N . SER A 1 203 ? -34.969 13.311 -25.624 1.00 90.50 203 SER A N 1
ATOM 1514 C CA . SER A 1 203 ? -36.259 13.917 -25.233 1.00 90.50 203 SER A CA 1
ATOM 1515 C C . SER A 1 203 ? -36.622 15.154 -26.052 1.00 90.50 203 SER A C 1
ATOM 1517 O O . SER A 1 203 ? -37.797 15.421 -26.295 1.00 90.50 203 SER A O 1
ATOM 1519 N N . ASP A 1 204 ? -35.609 15.913 -26.457 1.00 89.75 204 ASP A N 1
ATOM 1520 C CA . ASP A 1 204 ? -35.721 17.223 -27.090 1.00 89.75 204 ASP A CA 1
ATOM 1521 C C . ASP A 1 204 ? -34.437 17.536 -27.885 1.00 89.75 204 ASP A C 1
ATOM 1523 O O . ASP A 1 204 ? -33.491 16.745 -27.889 1.00 89.75 204 ASP A O 1
ATOM 1527 N N . LYS A 1 205 ? -34.399 18.670 -28.593 1.00 89.00 205 LYS A N 1
ATOM 1528 C CA . LYS A 1 205 ? -33.271 19.073 -29.456 1.00 89.00 205 LYS A CA 1
ATOM 1529 C C . LYS A 1 205 ? -32.348 20.117 -28.784 1.00 89.00 205 LYS A C 1
ATOM 1531 O O . LYS A 1 205 ? -31.550 20.738 -29.483 1.00 89.00 205 LYS A O 1
ATOM 1536 N N . ALA A 1 206 ? -32.451 20.336 -27.463 1.00 82.94 206 ALA A N 1
ATOM 1537 C CA . ALA A 1 206 ? -31.693 21.349 -26.705 1.00 82.94 206 ALA A CA 1
ATOM 1538 C C . ALA A 1 206 ? -31.813 22.799 -27.250 1.00 82.94 206 ALA A C 1
ATOM 1540 O O . ALA A 1 206 ?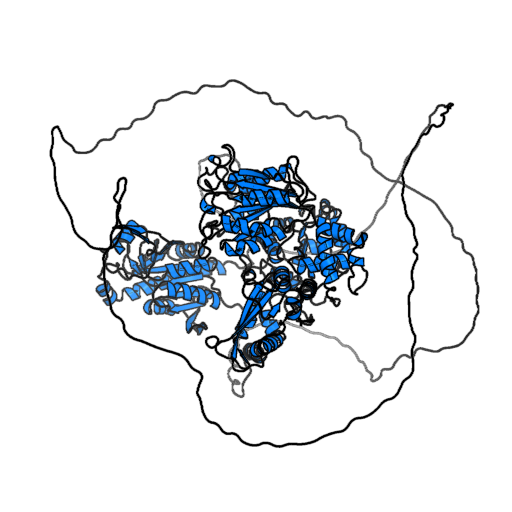 -30.871 23.592 -27.182 1.00 82.94 206 ALA A O 1
ATOM 1541 N N . ASP A 1 207 ? -32.965 23.142 -27.840 1.00 81.00 207 ASP A N 1
ATOM 1542 C CA . ASP A 1 207 ? -33.148 24.281 -28.754 1.00 81.00 207 ASP A CA 1
ATOM 1543 C C . ASP A 1 207 ? -34.231 25.296 -28.340 1.00 81.00 207 ASP A C 1
ATOM 1545 O O . ASP A 1 207 ? -34.524 26.214 -29.104 1.00 81.00 207 ASP A O 1
ATOM 1549 N N . GLY A 1 208 ? -34.844 25.127 -27.165 1.00 70.00 208 GLY A N 1
ATOM 1550 C CA . GLY A 1 208 ? -35.910 25.995 -26.653 1.00 70.00 208 GLY A CA 1
ATOM 1551 C C . GLY A 1 208 ? -37.332 25.465 -26.865 1.00 70.00 208 GLY A C 1
ATOM 1552 O O . GLY A 1 208 ? -38.246 25.874 -26.147 1.00 70.00 208 GLY A O 1
ATOM 1553 N N . HIS A 1 209 ? -37.554 24.510 -27.777 1.00 68.88 209 HIS A N 1
ATOM 1554 C CA . HIS A 1 209 ? -38.905 24.051 -28.144 1.00 68.88 209 HIS A CA 1
ATOM 1555 C C . HIS A 1 209 ? -39.472 22.932 -27.248 1.00 68.88 209 HIS A C 1
ATOM 1557 O O . HIS A 1 209 ? -40.559 22.410 -27.512 1.00 68.88 209 HIS A O 1
ATOM 1563 N N . LYS A 1 210 ? -38.772 22.585 -26.160 1.00 58.47 210 LYS A N 1
ATOM 1564 C CA . LYS A 1 210 ? -39.052 21.449 -25.262 1.00 58.47 210 LYS A CA 1
ATOM 1565 C C . LYS A 1 210 ? -40.521 21.312 -24.831 1.00 58.47 210 LYS A C 1
ATOM 1567 O O . LYS A 1 210 ? -41.096 20.231 -24.945 1.00 58.47 210 LYS A O 1
ATOM 1572 N N . HIS A 1 211 ? -41.176 22.415 -24.458 1.00 51.75 211 HIS A N 1
ATOM 1573 C CA . HIS A 1 211 ? -42.585 22.410 -24.035 1.00 51.75 211 HIS A CA 1
ATOM 1574 C C . HIS A 1 211 ? -43.574 21.882 -25.099 1.00 51.75 211 HIS A C 1
ATOM 1576 O O . HIS A 1 211 ? -44.647 21.395 -24.743 1.00 51.75 211 HIS A O 1
ATOM 1582 N N . ALA A 1 212 ? -43.230 21.930 -26.392 1.00 49.59 212 ALA A N 1
ATOM 1583 C CA . ALA A 1 212 ? -44.051 21.362 -27.466 1.00 49.59 212 ALA A CA 1
ATOM 1584 C C . ALA A 1 212 ? -43.851 19.841 -27.655 1.00 49.59 212 ALA A C 1
ATOM 1586 O O . ALA A 1 212 ? -44.729 19.177 -28.215 1.00 49.59 212 ALA A O 1
ATOM 1587 N N . ALA A 1 213 ? -42.725 19.288 -27.186 1.00 51.84 213 ALA A N 1
ATOM 1588 C CA . ALA A 1 213 ? -42.426 17.855 -27.208 1.00 51.84 213 ALA A CA 1
ATOM 1589 C C . ALA A 1 213 ? -42.999 17.136 -25.974 1.00 51.84 213 ALA A C 1
ATOM 1591 O O . ALA A 1 213 ? -43.654 16.097 -26.110 1.00 51.84 213 ALA A O 1
ATOM 1592 N N . ASP A 1 214 ? -42.836 17.718 -24.782 1.00 53.47 214 ASP A N 1
ATOM 1593 C CA . ASP A 1 214 ? -43.334 17.142 -23.523 1.00 53.47 214 ASP A CA 1
ATOM 1594 C C . ASP A 1 214 ? -44.865 16.980 -23.534 1.00 53.47 214 ASP A C 1
ATOM 1596 O O . ASP A 1 214 ? -45.388 15.939 -23.134 1.00 53.47 214 ASP A O 1
ATOM 1600 N N . ALA A 1 215 ? -45.587 17.945 -24.120 1.00 48.06 215 ALA A N 1
ATOM 1601 C CA . ALA A 1 215 ? -47.042 17.907 -24.305 1.00 48.06 215 ALA A CA 1
ATOM 1602 C C . ALA A 1 215 ? -47.558 16.744 -25.187 1.00 48.06 215 ALA A C 1
ATOM 1604 O O . ALA A 1 215 ? -48.768 16.547 -25.298 1.00 48.06 215 ALA A O 1
ATOM 1605 N N . ARG A 1 216 ? -46.662 15.973 -25.822 1.00 56.53 216 ARG A N 1
ATOM 1606 C CA . ARG A 1 216 ? -46.977 14.769 -26.613 1.00 56.53 216 ARG A CA 1
ATOM 1607 C C . ARG A 1 216 ? -46.472 13.470 -25.968 1.00 56.53 216 ARG A C 1
ATOM 1609 O O . ARG A 1 216 ? -46.559 12.416 -26.589 1.00 56.53 216 ARG A O 1
ATOM 1616 N N . GLY A 1 217 ? -45.935 13.530 -24.746 1.00 68.25 217 GLY A N 1
ATOM 1617 C CA . GLY A 1 217 ? -45.383 12.369 -24.038 1.00 68.25 217 GLY A CA 1
ATOM 1618 C C . GLY A 1 217 ? -44.016 11.901 -24.555 1.00 68.25 217 GLY A C 1
ATOM 1619 O O . GLY A 1 217 ? -43.587 10.794 -24.227 1.00 68.25 217 GLY A O 1
ATOM 1620 N N . MET A 1 218 ? -43.309 12.719 -25.343 1.00 79.44 218 MET A N 1
ATOM 1621 C CA . MET A 1 218 ? -42.056 12.306 -25.991 1.00 79.44 218 MET A CA 1
ATOM 1622 C C . MET A 1 218 ? -40.939 11.973 -24.989 1.00 79.44 218 MET A C 1
ATOM 1624 O O . MET A 1 218 ? -40.178 11.037 -25.222 1.00 79.44 218 MET A O 1
ATOM 1628 N N . GLN A 1 219 ? -40.881 12.655 -23.839 1.00 84.06 219 GLN A N 1
ATOM 1629 C CA . GLN A 1 219 ? -39.940 12.324 -22.760 1.00 84.06 219 GLN A CA 1
ATOM 1630 C C . GLN A 1 219 ? -40.183 10.912 -22.191 1.00 84.06 219 GLN A C 1
ATOM 1632 O O . GLN A 1 219 ? -39.228 10.182 -21.930 1.00 84.06 219 GLN A O 1
ATOM 1637 N N . GLN A 1 220 ? -41.448 10.488 -22.061 1.00 87.19 220 GLN A N 1
ATOM 1638 C CA . GLN A 1 220 ? -41.794 9.128 -21.635 1.00 87.19 220 GLN A CA 1
ATOM 1639 C C . GLN A 1 220 ? -41.382 8.099 -22.695 1.00 87.19 220 GLN A C 1
ATOM 1641 O O . GLN A 1 220 ? -40.815 7.071 -22.336 1.00 87.19 220 GLN A O 1
ATOM 1646 N N . LEU A 1 221 ? -41.598 8.383 -23.986 1.00 88.31 221 LEU A N 1
ATOM 1647 C CA . LEU A 1 221 ? -41.140 7.525 -25.088 1.00 88.31 221 LEU A CA 1
ATOM 1648 C C . LEU A 1 221 ? -39.610 7.359 -25.081 1.00 88.31 221 LEU A C 1
ATOM 1650 O O . LEU A 1 221 ? -39.113 6.235 -25.174 1.00 88.31 221 LEU A O 1
ATOM 1654 N N . ALA A 1 222 ? -38.873 8.462 -24.926 1.00 92.25 222 ALA A N 1
ATOM 1655 C CA . ALA A 1 222 ? -37.416 8.473 -24.839 1.00 92.25 222 ALA A CA 1
ATOM 1656 C C . ALA A 1 222 ? -36.908 7.645 -23.644 1.00 92.25 222 ALA A C 1
ATOM 1658 O O . ALA A 1 222 ? -36.069 6.760 -23.824 1.00 92.25 222 ALA A O 1
ATOM 1659 N N . ALA A 1 223 ? -37.473 7.856 -22.450 1.00 94.31 223 ALA A N 1
ATOM 1660 C CA . ALA A 1 223 ? -37.147 7.085 -21.250 1.00 94.31 223 ALA A CA 1
ATOM 1661 C C . ALA A 1 223 ? -37.452 5.582 -21.412 1.00 94.31 223 ALA A C 1
ATOM 1663 O O . ALA A 1 223 ? -36.627 4.738 -21.061 1.00 94.31 223 ALA A O 1
ATOM 1664 N N . THR A 1 224 ? -38.604 5.228 -21.995 1.00 93.25 224 THR A N 1
ATOM 1665 C CA . THR A 1 224 ? -39.002 3.830 -22.238 1.00 93.25 224 THR A CA 1
ATOM 1666 C C . THR A 1 224 ? -38.084 3.132 -23.244 1.00 93.25 224 THR A C 1
ATOM 1668 O O . THR A 1 224 ? -37.714 1.975 -23.027 1.00 93.25 224 THR A O 1
ATOM 1671 N N . ARG A 1 225 ? -37.655 3.819 -24.311 1.00 93.75 225 ARG A N 1
ATOM 1672 C CA . ARG A 1 225 ? -36.682 3.276 -25.275 1.00 93.75 225 ARG A CA 1
ATOM 1673 C C . ARG A 1 225 ? -35.284 3.131 -24.665 1.00 93.75 225 ARG A C 1
ATOM 1675 O O . ARG A 1 225 ? -34.662 2.089 -24.856 1.00 93.75 225 ARG A O 1
ATOM 1682 N N . ALA A 1 226 ? -34.828 4.100 -23.868 1.00 95.75 226 ALA A N 1
ATOM 1683 C CA . ALA A 1 226 ? -33.558 4.011 -23.144 1.00 95.75 226 ALA A CA 1
ATOM 1684 C C . ALA A 1 226 ? -33.535 2.830 -22.156 1.00 95.75 226 ALA A C 1
ATOM 1686 O O . ALA A 1 226 ? -32.582 2.051 -22.156 1.00 95.75 226 ALA A O 1
ATOM 1687 N N . ALA A 1 227 ? -34.606 2.644 -21.374 1.00 95.88 227 ALA A N 1
ATOM 1688 C CA . ALA A 1 227 ? -34.768 1.503 -20.472 1.00 95.88 227 ALA A CA 1
ATOM 1689 C C . ALA A 1 227 ? -34.796 0.161 -21.224 1.00 95.88 227 ALA A C 1
ATOM 1691 O O . ALA A 1 227 ? -34.082 -0.771 -20.849 1.00 95.88 227 ALA A O 1
ATOM 1692 N N . SER A 1 228 ? -35.543 0.084 -22.331 1.00 93.44 228 SER A N 1
ATOM 1693 C CA . SER A 1 228 ? -35.620 -1.120 -23.171 1.00 93.44 228 SER A CA 1
ATOM 1694 C C . SER A 1 228 ? -34.253 -1.500 -23.752 1.00 93.44 228 SER A C 1
ATOM 1696 O O . SER A 1 228 ? -33.856 -2.665 -23.681 1.00 93.44 228 SER A O 1
ATOM 1698 N N . ALA A 1 229 ? -33.494 -0.515 -24.248 1.00 94.31 229 ALA A N 1
ATOM 1699 C CA . ALA A 1 229 ? -32.124 -0.709 -24.714 1.00 94.31 229 ALA A CA 1
ATOM 1700 C C . ALA A 1 229 ? -31.201 -1.185 -23.578 1.00 94.31 229 ALA A C 1
ATOM 1702 O O . ALA A 1 229 ? -30.493 -2.175 -23.751 1.00 94.31 229 ALA A O 1
ATOM 1703 N N . ALA A 1 230 ? -31.259 -0.564 -22.393 1.00 95.81 230 ALA A N 1
ATOM 1704 C CA . ALA A 1 230 ? -30.483 -0.980 -21.218 1.00 95.81 230 ALA A CA 1
ATOM 1705 C C . ALA A 1 230 ? -30.731 -2.449 -20.831 1.00 95.81 230 ALA A C 1
ATOM 1707 O O . ALA A 1 230 ? -29.786 -3.202 -20.584 1.00 95.81 230 ALA A O 1
ATOM 1708 N N . VAL A 1 231 ? -31.994 -2.883 -20.832 1.00 94.12 231 VAL A N 1
ATOM 1709 C CA . VAL A 1 231 ? -32.363 -4.277 -20.546 1.00 94.12 231 VAL A CA 1
ATOM 1710 C C . VAL A 1 231 ? -31.914 -5.222 -21.666 1.00 94.12 231 VAL A C 1
ATOM 1712 O O . VAL A 1 231 ? -31.528 -6.355 -21.377 1.00 94.12 231 VAL A O 1
ATOM 1715 N N . ALA A 1 232 ? -31.880 -4.777 -22.927 1.00 92.62 232 ALA A N 1
ATOM 1716 C CA . ALA A 1 232 ? -31.284 -5.547 -24.019 1.00 92.62 232 ALA A CA 1
ATOM 1717 C C . ALA A 1 232 ? -29.764 -5.734 -23.833 1.00 92.62 232 ALA A C 1
ATOM 1719 O O . ALA A 1 232 ? -29.289 -6.869 -23.918 1.00 92.62 232 ALA A O 1
ATOM 1720 N N . VAL A 1 233 ? -29.017 -4.673 -23.484 1.00 94.25 233 VAL A N 1
ATOM 1721 C CA . VAL A 1 233 ? -27.574 -4.761 -23.163 1.00 94.25 233 VAL A CA 1
ATOM 1722 C C . VAL A 1 233 ? -27.330 -5.748 -22.018 1.00 94.25 233 VAL A C 1
ATOM 1724 O O . VAL A 1 233 ? -26.456 -6.609 -22.112 1.00 94.25 233 VAL A O 1
ATOM 1727 N N . LEU A 1 234 ? -28.128 -5.669 -20.949 1.00 94.81 234 LEU A N 1
ATOM 1728 C CA . LEU A 1 234 ? -28.019 -6.569 -19.798 1.00 94.81 234 LEU A CA 1
ATOM 1729 C C . LEU A 1 234 ? -28.400 -8.021 -20.134 1.00 94.81 234 LEU A C 1
ATOM 1731 O O . LEU A 1 234 ? -27.801 -8.946 -19.588 1.00 94.81 234 LEU A O 1
ATOM 1735 N N . ARG A 1 235 ? -29.331 -8.248 -21.068 1.00 93.31 235 ARG A N 1
ATOM 1736 C CA . ARG A 1 235 ? -29.657 -9.590 -21.577 1.00 93.31 235 ARG A CA 1
ATOM 1737 C C . ARG A 1 235 ? -28.480 -10.216 -22.326 1.00 93.31 235 ARG A C 1
ATOM 1739 O O . ARG A 1 235 ? -28.163 -11.380 -22.090 1.00 93.31 235 ARG A O 1
ATOM 1746 N N . GLU A 1 236 ? -27.800 -9.450 -23.177 1.00 92.38 236 GLU A N 1
ATOM 1747 C CA . GLU A 1 236 ? -26.617 -9.931 -23.905 1.00 92.38 236 GLU A CA 1
ATOM 1748 C C . GLU A 1 236 ? -25.418 -10.149 -22.970 1.00 92.38 236 GLU A C 1
ATOM 1750 O O . GLU A 1 236 ? -24.757 -11.191 -23.005 1.00 92.38 236 GLU A O 1
ATOM 1755 N N . LEU A 1 237 ? -25.219 -9.234 -22.015 1.00 90.88 237 LEU A N 1
ATOM 1756 C CA . LEU A 1 237 ? -24.246 -9.397 -20.936 1.00 90.88 237 LEU A CA 1
ATOM 1757 C C . LEU A 1 237 ? -24.489 -10.689 -20.131 1.00 90.88 237 LEU A C 1
ATOM 1759 O O . LEU A 1 237 ? -23.521 -11.345 -19.744 1.00 90.88 237 LEU A O 1
ATOM 1763 N N . GLY A 1 238 ? -25.754 -11.071 -19.921 1.00 85.56 238 GLY A N 1
ATOM 1764 C CA . GLY A 1 238 ? -26.169 -12.292 -19.226 1.00 85.56 238 GLY A CA 1
ATOM 1765 C C . GLY A 1 238 ? -25.938 -13.577 -20.026 1.00 85.56 238 GLY A C 1
ATOM 1766 O O . GLY A 1 238 ? -25.433 -14.562 -19.481 1.00 85.56 238 GLY A O 1
ATOM 1767 N N . ARG A 1 239 ? -26.203 -13.569 -21.341 1.00 80.56 239 ARG A N 1
ATOM 1768 C CA . ARG A 1 239 ? -25.913 -14.706 -22.244 1.00 80.56 239 ARG A CA 1
ATOM 1769 C C . ARG A 1 239 ? -24.439 -15.118 -22.182 1.00 80.56 239 ARG A C 1
ATOM 1771 O O . ARG A 1 239 ? -24.140 -16.304 -22.046 1.00 80.56 239 ARG A O 1
ATOM 1778 N N . SER A 1 240 ? -23.533 -14.135 -22.155 1.00 59.47 240 SER A N 1
ATOM 1779 C CA . SER A 1 240 ? -22.084 -14.355 -21.999 1.00 59.47 240 SER A CA 1
ATOM 1780 C C . SER A 1 240 ? -21.643 -14.880 -20.616 1.00 59.47 240 SER A C 1
ATOM 1782 O O . SER A 1 240 ? -20.466 -15.180 -20.429 1.00 59.47 240 SER A O 1
ATOM 1784 N N . VAL A 1 241 ? -22.563 -15.001 -19.649 1.00 54.12 241 VAL A N 1
ATOM 1785 C CA . VAL A 1 241 ? -22.342 -15.658 -18.346 1.00 54.12 241 VAL A CA 1
ATOM 1786 C C . VAL A 1 241 ? -22.935 -17.072 -18.341 1.00 54.12 241 VAL A C 1
ATOM 1788 O O . VAL A 1 241 ? -22.281 -18.005 -17.884 1.00 54.12 241 VAL A O 1
ATOM 1791 N N . VAL A 1 242 ? -24.138 -17.262 -18.896 1.00 48.78 242 VAL A N 1
ATOM 1792 C CA . VAL A 1 242 ? -24.832 -18.569 -18.910 1.00 48.78 242 VAL A CA 1
ATOM 1793 C C . VAL A 1 242 ? -24.168 -19.585 -19.853 1.00 48.78 242 VAL A C 1
ATOM 1795 O O . VAL A 1 242 ? -24.181 -20.782 -19.570 1.00 48.78 242 VAL A O 1
ATOM 1798 N N . GLY A 1 243 ? -23.520 -19.132 -20.933 1.00 39.25 243 GLY A N 1
ATOM 1799 C CA . GLY A 1 243 ? -22.807 -20.010 -21.873 1.00 39.25 243 GLY A CA 1
ATOM 1800 C C . GLY A 1 243 ? -21.574 -20.738 -21.304 1.00 39.25 243 GLY A C 1
ATOM 1801 O O . GLY A 1 243 ? -21.030 -21.613 -21.970 1.00 39.25 243 GLY A O 1
ATOM 1802 N N . ALA A 1 244 ? -21.127 -20.410 -20.087 1.00 39.50 244 ALA A N 1
ATOM 1803 C CA . ALA A 1 244 ? -19.883 -20.909 -19.492 1.00 39.50 244 ALA A CA 1
ATOM 1804 C C . ALA A 1 244 ? -20.076 -22.113 -18.539 1.00 39.50 244 ALA A C 1
ATOM 1806 O O . ALA A 1 244 ? -19.502 -22.151 -17.449 1.00 39.50 244 ALA A O 1
ATOM 1807 N N . SER A 1 245 ? -20.868 -23.118 -18.932 1.00 31.77 245 SER A N 1
ATOM 1808 C CA . SER A 1 245 ? -20.966 -24.377 -18.168 1.00 31.77 245 SER A CA 1
ATOM 1809 C C . SER A 1 245 ? -19.733 -25.274 -18.393 1.00 31.77 245 SER A C 1
ATOM 1811 O O . SER A 1 245 ? -19.407 -25.566 -19.545 1.00 31.77 245 SER A O 1
ATOM 1813 N N . PRO A 1 246 ? -19.061 -25.782 -17.338 1.00 44.53 246 PRO A N 1
ATOM 1814 C CA . PRO A 1 246 ? -17.837 -26.584 -17.454 1.00 44.53 246 PRO A CA 1
ATOM 1815 C C . PRO A 1 246 ? -18.116 -28.063 -17.803 1.00 44.53 246 PRO A C 1
ATOM 1817 O O . PRO A 1 246 ? -17.634 -28.975 -17.133 1.00 44.53 246 PRO A O 1
ATOM 1820 N N . ALA A 1 247 ? -18.911 -28.310 -18.847 1.00 43.62 247 ALA A N 1
ATOM 1821 C CA . ALA A 1 247 ? -19.232 -29.647 -19.350 1.00 43.62 247 ALA A CA 1
ATOM 1822 C C . ALA A 1 247 ? -19.592 -29.603 -20.848 1.00 43.62 247 ALA A C 1
ATOM 1824 O O . ALA A 1 247 ? -20.760 -29.594 -21.226 1.00 43.62 247 ALA A O 1
ATOM 1825 N N . GLY A 1 248 ? -18.574 -29.582 -21.709 1.00 32.81 248 GLY A N 1
ATOM 1826 C CA . GLY A 1 248 ? -18.731 -29.630 -23.163 1.00 32.81 248 GLY A CA 1
ATOM 1827 C C . GLY A 1 248 ? -17.417 -30.024 -23.830 1.00 32.81 248 GLY A C 1
ATOM 1828 O O . GLY A 1 248 ? -16.345 -29.600 -23.394 1.00 32.81 248 GLY A O 1
ATOM 1829 N N . THR A 1 249 ? -17.476 -30.873 -24.856 1.00 35.31 249 THR A N 1
ATOM 1830 C CA . THR A 1 249 ? -16.287 -31.261 -25.622 1.00 35.31 249 THR A CA 1
ATOM 1831 C C . THR A 1 249 ? -15.672 -30.048 -26.307 1.00 35.31 249 THR A C 1
ATOM 1833 O O . THR A 1 249 ? -16.373 -29.262 -26.939 1.00 35.31 249 THR A O 1
ATOM 1836 N N . ARG A 1 250 ? -14.346 -29.918 -26.208 1.00 34.38 250 ARG A N 1
ATOM 1837 C CA . ARG A 1 250 ? -13.565 -28.867 -26.867 1.00 34.38 250 ARG A CA 1
ATOM 1838 C C . ARG A 1 250 ? -13.528 -29.117 -28.376 1.00 34.38 250 ARG A C 1
ATOM 1840 O O . ARG A 1 250 ? -12.553 -29.675 -28.874 1.00 34.38 250 ARG A O 1
ATOM 1847 N N . GLU A 1 251 ? -14.585 -28.730 -29.087 1.00 34.72 251 GLU A N 1
ATOM 1848 C CA . GLU A 1 251 ? -14.569 -28.692 -30.550 1.00 34.72 251 GLU A CA 1
ATOM 1849 C C . GLU A 1 251 ? -13.430 -27.776 -31.006 1.00 34.72 251 GLU A C 1
ATOM 1851 O O . GLU A 1 251 ? -13.364 -26.590 -30.676 1.00 34.72 251 GLU A O 1
ATOM 1856 N N . THR A 1 252 ? -12.473 -28.366 -31.714 1.00 32.88 252 THR A N 1
ATOM 1857 C CA . THR A 1 252 ? -11.308 -27.661 -32.231 1.00 32.88 252 THR A CA 1
ATOM 1858 C C . THR A 1 252 ? -11.711 -26.868 -33.462 1.00 32.88 252 THR A C 1
ATOM 1860 O O . THR A 1 252 ? -11.969 -27.457 -34.513 1.00 32.88 252 THR A O 1
ATOM 1863 N N . TRP A 1 253 ? -11.705 -25.540 -33.351 1.00 29.33 253 TRP A N 1
ATOM 1864 C CA . TRP A 1 253 ? -11.635 -24.682 -34.531 1.00 29.33 253 TRP A CA 1
ATOM 1865 C C . TRP A 1 253 ? -10.394 -25.072 -35.356 1.00 29.33 253 TRP A C 1
ATOM 1867 O O . TRP A 1 253 ? -9.301 -25.125 -34.783 1.00 29.33 253 TRP A O 1
ATOM 1877 N N . PRO A 1 254 ? -10.537 -25.394 -36.654 1.00 34.66 254 PRO A N 1
ATOM 1878 C CA . PRO A 1 254 ? -9.409 -25.784 -37.489 1.00 34.66 254 PRO A CA 1
ATOM 1879 C C . PRO A 1 254 ? -8.539 -24.565 -37.813 1.00 34.66 254 PRO A C 1
ATOM 1881 O O . PRO A 1 254 ? -9.039 -23.538 -38.271 1.00 34.66 254 PRO A O 1
ATOM 1884 N N . ASP A 1 255 ? -7.236 -24.694 -37.573 1.00 32.84 255 ASP A N 1
ATOM 1885 C CA . ASP A 1 255 ? -6.247 -23.626 -37.741 1.00 32.84 255 ASP A CA 1
ATOM 1886 C C . ASP A 1 255 ? -5.838 -23.478 -39.227 1.00 32.84 255 ASP A C 1
ATOM 1888 O O . ASP A 1 255 ? -5.415 -24.469 -39.835 1.00 32.84 255 ASP A O 1
ATOM 1892 N N . PRO A 1 256 ? -5.988 -22.297 -39.864 1.00 36.41 256 PRO A N 1
ATOM 1893 C CA . PRO A 1 256 ? -5.817 -22.142 -41.309 1.00 36.41 256 PRO A CA 1
ATOM 1894 C C . PRO A 1 256 ? -4.351 -21.989 -41.773 1.00 36.41 256 PRO A C 1
ATOM 1896 O O . PRO A 1 256 ? -3.985 -20.988 -42.385 1.00 36.41 256 PRO A O 1
ATOM 1899 N N . GLY A 1 257 ? -3.567 -23.060 -41.621 1.00 32.06 257 GLY A N 1
ATOM 1900 C CA . GLY A 1 257 ? -2.684 -23.537 -42.696 1.00 32.06 257 GLY A CA 1
ATOM 1901 C C . GLY A 1 257 ? -1.179 -23.211 -42.674 1.00 32.06 257 GLY A C 1
ATOM 1902 O O . GLY A 1 257 ? -0.753 -22.062 -42.621 1.00 32.06 257 GLY A O 1
ATOM 1903 N N . SER A 1 258 ? -0.395 -24.270 -42.894 1.00 30.52 258 SER A N 1
ATOM 1904 C CA . SER A 1 258 ? 0.891 -24.312 -43.615 1.00 30.52 258 SER A CA 1
ATOM 1905 C C . SER A 1 258 ? 1.144 -25.777 -44.027 1.00 30.52 258 SER A C 1
ATOM 1907 O O . SER A 1 258 ? 0.785 -26.691 -43.287 1.00 30.52 258 SER A O 1
ATOM 1909 N N . ASP A 1 259 ? 1.665 -26.140 -45.202 1.00 33.97 259 ASP A N 1
ATOM 1910 C CA . ASP A 1 259 ? 1.954 -25.413 -46.449 1.00 33.97 259 ASP A CA 1
ATOM 1911 C C . ASP A 1 259 ? 1.697 -26.364 -47.642 1.00 33.97 259 ASP A C 1
ATOM 1913 O O . ASP A 1 259 ? 1.718 -27.583 -47.462 1.00 33.97 259 ASP A O 1
ATOM 1917 N N . GLY A 1 260 ? 1.529 -25.850 -48.873 1.00 31.91 260 GLY A N 1
ATOM 1918 C CA . GLY A 1 260 ? 1.647 -26.705 -50.074 1.00 31.91 260 GLY A CA 1
ATOM 1919 C C . GLY A 1 260 ? 0.811 -26.360 -51.313 1.00 31.91 260 GLY A C 1
ATOM 1920 O O . GLY A 1 260 ? -0.114 -27.087 -51.643 1.00 31.91 260 GLY A O 1
ATOM 1921 N N . THR A 1 261 ? 1.215 -25.320 -52.054 1.00 37.31 261 THR A N 1
ATOM 1922 C CA . THR A 1 261 ? 1.093 -25.183 -53.532 1.00 37.31 261 THR A CA 1
ATOM 1923 C C . THR A 1 261 ? -0.222 -25.567 -54.255 1.00 37.31 261 THR A C 1
ATOM 1925 O O . THR A 1 261 ? -0.521 -26.745 -54.430 1.00 37.31 261 THR A O 1
ATOM 1928 N N . GLY A 1 262 ? -0.880 -24.597 -54.911 1.00 30.09 262 GLY A N 1
ATOM 1929 C CA . GLY A 1 262 ? -1.780 -24.878 -56.048 1.00 30.09 262 GLY A CA 1
ATOM 1930 C C . GLY A 1 262 ? -2.943 -23.897 -56.226 1.00 30.09 262 GLY A C 1
ATOM 1931 O O . GLY A 1 262 ? -3.769 -23.740 -55.335 1.00 30.09 262 GLY A O 1
ATOM 1932 N N . VAL A 1 263 ? -3.034 -23.256 -57.396 1.00 29.95 263 VAL A N 1
ATOM 1933 C CA . VAL A 1 263 ? -4.090 -22.292 -57.769 1.00 29.95 263 VAL A CA 1
ATOM 1934 C C . VAL A 1 263 ? -4.333 -22.418 -59.289 1.00 29.95 263 VAL A C 1
ATOM 1936 O O . VAL A 1 263 ? -3.348 -22.340 -60.022 1.00 29.95 263 VAL A O 1
ATOM 1939 N N . PRO A 1 264 ? -5.575 -22.480 -59.822 1.00 46.62 264 PRO A N 1
ATOM 1940 C CA . PRO A 1 264 ? -6.814 -23.086 -59.298 1.00 46.62 264 PRO A CA 1
ATOM 1941 C C . PRO A 1 264 ? -7.592 -23.884 -60.410 1.00 46.62 264 PRO A C 1
ATOM 1943 O O . PRO A 1 264 ? -6.980 -24.488 -61.283 1.00 46.62 264 PRO A O 1
ATOM 1946 N N . VAL A 1 265 ? -8.938 -23.775 -60.427 1.00 27.80 265 VAL A N 1
ATOM 1947 C CA . VAL A 1 265 ? -9.953 -24.089 -61.483 1.00 27.80 265 VAL A CA 1
ATOM 1948 C C . VAL A 1 265 ? -10.566 -25.514 -61.562 1.00 27.80 265 VAL A C 1
ATOM 1950 O O . VAL A 1 265 ? -9.875 -26.521 -61.626 1.00 27.80 265 VAL A O 1
ATOM 1953 N N . THR A 1 266 ? -11.906 -25.538 -61.719 1.00 28.94 266 THR A N 1
ATOM 1954 C CA . THR A 1 266 ? -12.838 -26.657 -62.048 1.00 28.94 266 THR A CA 1
ATOM 1955 C C . THR A 1 266 ? -13.099 -27.735 -60.976 1.00 28.94 266 THR A C 1
ATOM 1957 O O . THR A 1 266 ? -12.208 -28.064 -60.209 1.00 28.94 266 THR A O 1
ATOM 1960 N N . SER A 1 267 ? -14.280 -28.376 -60.874 1.00 28.39 267 SER A N 1
ATOM 1961 C CA . SER A 1 267 ? -15.683 -27.969 -61.166 1.00 28.39 267 SER A CA 1
ATOM 1962 C C . SER A 1 267 ? -16.678 -29.057 -60.696 1.00 28.39 267 SER A C 1
ATOM 1964 O O . SER A 1 267 ? -16.425 -30.226 -60.971 1.00 28.39 267 SER A O 1
ATOM 1966 N N . SER A 1 268 ? -17.861 -28.686 -60.165 1.00 31.86 268 SER A N 1
ATOM 1967 C CA . SER A 1 268 ? -19.016 -29.577 -59.829 1.00 31.86 268 SER A CA 1
ATOM 1968 C C . SER A 1 268 ? -18.759 -30.685 -58.770 1.00 31.86 268 SER A C 1
ATOM 1970 O O . SER A 1 268 ? -17.616 -30.968 -58.447 1.00 31.86 268 SER A O 1
ATOM 1972 N N . GLY A 1 269 ? -19.751 -31.341 -58.143 1.00 27.92 269 GLY A N 1
ATOM 1973 C CA . GLY A 1 269 ? -21.202 -31.085 -58.059 1.00 27.92 269 GLY A CA 1
ATOM 1974 C C . GLY A 1 269 ? -22.057 -32.370 -57.926 1.00 27.92 269 GLY A C 1
ATOM 1975 O O . GLY A 1 269 ? -21.976 -33.217 -58.804 1.00 27.92 269 GLY A O 1
ATOM 1976 N N . ARG A 1 270 ? -22.949 -32.444 -56.909 1.00 27.72 270 ARG A N 1
ATOM 1977 C CA . ARG A 1 270 ? -23.861 -33.580 -56.535 1.00 27.72 270 ARG A CA 1
ATOM 1978 C C . ARG A 1 270 ? -23.135 -34.807 -55.922 1.00 27.72 270 ARG A C 1
ATOM 1980 O O . ARG A 1 270 ? -22.060 -35.155 -56.377 1.00 27.72 270 ARG A O 1
ATOM 1987 N N . LEU A 1 271 ? -23.528 -35.370 -54.764 1.00 26.75 271 LEU A N 1
ATOM 1988 C CA . LEU A 1 271 ? -24.790 -36.028 -54.322 1.00 26.75 271 LEU A CA 1
ATOM 1989 C C . LEU A 1 271 ? -25.090 -37.370 -55.042 1.00 26.75 271 LEU A C 1
ATOM 1991 O O . LEU A 1 271 ? -25.039 -37.377 -56.269 1.00 26.75 271 LEU A O 1
ATOM 1995 N N . PRO A 1 272 ? -25.655 -38.400 -54.361 1.00 54.53 272 PRO A N 1
ATOM 1996 C CA . PRO A 1 272 ? -25.353 -38.902 -53.001 1.00 54.53 272 PRO A CA 1
ATOM 1997 C C . PRO A 1 272 ? -25.458 -40.458 -52.856 1.00 54.53 272 PRO A C 1
ATOM 1999 O O . PRO A 1 272 ? -25.892 -41.151 -53.771 1.00 54.53 272 PRO A O 1
ATOM 2002 N N . GLY A 1 273 ? -25.209 -40.995 -51.648 1.00 26.42 273 GLY A N 1
ATOM 2003 C CA . GLY A 1 273 ? -25.651 -42.344 -51.222 1.00 26.42 273 GLY A CA 1
ATOM 2004 C C . GLY A 1 273 ? -24.638 -43.492 -51.414 1.00 26.42 273 GLY A C 1
ATOM 2005 O O . GLY A 1 273 ? -23.595 -43.295 -52.021 1.00 26.42 273 GLY A O 1
ATOM 2006 N N . ALA A 1 274 ? -24.878 -44.709 -50.901 1.00 27.86 274 ALA A N 1
ATOM 2007 C CA . ALA A 1 274 ? -25.970 -45.180 -50.031 1.00 27.86 274 ALA A CA 1
ATOM 2008 C C . ALA A 1 274 ? -25.586 -46.491 -49.293 1.00 27.86 274 ALA A C 1
ATOM 2010 O O . ALA A 1 274 ? -24.708 -47.213 -49.752 1.00 27.86 274 ALA A O 1
ATOM 2011 N N . GLY A 1 275 ? -26.320 -46.841 -48.224 1.00 28.03 275 GLY A N 1
ATOM 2012 C CA . GLY A 1 275 ? -26.341 -48.194 -47.634 1.00 28.03 275 GLY A CA 1
ATOM 2013 C C . GLY A 1 275 ? -25.463 -48.431 -46.390 1.00 28.03 275 GLY A C 1
ATOM 2014 O O . GLY A 1 275 ? -24.285 -48.099 -46.371 1.00 28.03 275 GLY A O 1
ATOM 2015 N N . GLY A 1 276 ? -26.060 -49.042 -45.358 1.00 26.39 276 GLY A N 1
ATOM 2016 C CA . GLY A 1 276 ? -25.360 -49.791 -44.294 1.00 26.39 276 GLY A CA 1
ATOM 2017 C C . GLY A 1 276 ? -25.444 -51.308 -44.578 1.00 26.39 276 GLY A C 1
ATOM 2018 O O . GLY A 1 276 ? -25.461 -51.652 -45.761 1.00 26.39 276 GLY A O 1
ATOM 2019 N N . PRO A 1 277 ? -25.627 -52.213 -43.580 1.00 49.50 277 PRO A N 1
ATOM 2020 C CA . PRO A 1 277 ? -25.806 -51.960 -42.136 1.00 49.50 277 PRO A CA 1
ATOM 2021 C C . PRO A 1 277 ? -25.144 -52.984 -41.155 1.00 49.50 277 PRO A C 1
ATOM 2023 O O . PRO A 1 277 ? -24.687 -54.039 -41.567 1.00 49.50 277 PRO A O 1
ATOM 2026 N N . ALA A 1 278 ? -25.264 -52.697 -39.844 1.00 31.17 278 ALA A N 1
ATOM 2027 C CA . ALA A 1 278 ? -25.4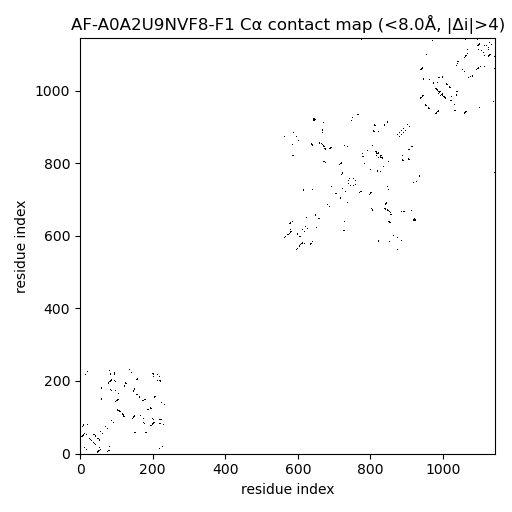87 -53.625 -38.702 1.00 31.17 278 ALA A CA 1
ATOM 2028 C C . ALA A 1 278 ? -24.480 -54.750 -38.299 1.00 31.17 278 ALA A C 1
ATOM 2030 O O . ALA A 1 278 ? -23.737 -55.286 -39.108 1.00 31.17 278 ALA A O 1
ATOM 2031 N N . GLY A 1 279 ? -24.561 -55.153 -37.011 1.00 30.28 279 GLY A N 1
ATOM 2032 C CA . GLY A 1 279 ? -23.860 -56.297 -36.376 1.00 30.28 279 GLY A CA 1
ATOM 2033 C C . GLY A 1 279 ? -22.573 -55.901 -35.624 1.00 30.28 279 GLY A C 1
ATOM 2034 O O . GLY A 1 279 ? -21.585 -55.623 -36.290 1.00 30.28 279 GLY A O 1
ATOM 2035 N N . ALA A 1 280 ? -22.465 -55.735 -34.295 1.00 30.25 280 ALA A N 1
ATOM 2036 C CA . ALA A 1 280 ? -23.161 -56.226 -33.079 1.00 30.25 280 ALA A CA 1
ATOM 2037 C C . ALA A 1 280 ? -22.558 -57.503 -32.429 1.00 30.25 280 ALA A C 1
ATOM 2039 O O . ALA A 1 280 ? -22.222 -58.440 -33.144 1.00 30.25 280 ALA A O 1
ATOM 2040 N N . ASP A 1 281 ? -22.504 -57.493 -31.081 1.00 28.59 281 ASP A N 1
ATOM 2041 C CA . ASP A 1 281 ? -22.281 -58.603 -30.114 1.00 28.59 281 ASP A CA 1
ATOM 2042 C C . ASP A 1 281 ? -20.904 -59.335 -30.139 1.00 28.59 281 ASP A C 1
ATOM 2044 O O . ASP A 1 281 ? -20.266 -59.431 -31.180 1.00 28.59 281 ASP A O 1
ATOM 2048 N N . GLU A 1 282 ? -20.320 -59.904 -29.063 1.00 29.81 282 GLU A N 1
ATOM 2049 C CA . GLU A 1 282 ? -20.445 -59.800 -27.580 1.00 29.81 282 GLU A CA 1
ATOM 2050 C C . GLU A 1 282 ? -19.099 -60.318 -26.922 1.00 29.81 282 GLU A C 1
ATOM 2052 O O . GLU A 1 282 ? -18.154 -60.564 -27.677 1.00 29.81 282 GLU A O 1
ATOM 2057 N N . PRO A 1 283 ? -18.904 -60.438 -25.573 1.00 50.75 283 PRO A N 1
ATOM 2058 C CA . PRO A 1 283 ? -17.561 -60.428 -24.942 1.00 50.75 283 PRO A CA 1
ATOM 2059 C C . PRO A 1 283 ? -16.940 -61.772 -24.398 1.00 50.75 283 PRO A C 1
ATOM 2061 O O . PRO A 1 283 ? -16.560 -62.614 -25.205 1.00 50.75 283 PRO A O 1
ATOM 2064 N N . PRO A 1 284 ? -16.635 -61.977 -23.087 1.00 58.25 284 PRO A N 1
ATOM 2065 C CA . PRO A 1 284 ? -15.258 -61.936 -22.524 1.00 58.25 284 PRO A CA 1
ATOM 2066 C C . PRO A 1 284 ? -14.750 -63.231 -21.822 1.00 58.25 284 PRO A C 1
ATOM 2068 O O . PRO A 1 284 ? -15.560 -64.125 -21.591 1.00 58.25 284 PRO A O 1
ATOM 2071 N N . ARG A 1 285 ? -13.464 -63.275 -21.351 1.00 30.27 285 ARG A N 1
ATOM 2072 C CA . ARG A 1 285 ? -13.008 -63.800 -20.003 1.00 30.27 285 ARG A CA 1
ATOM 2073 C C . ARG A 1 285 ? -11.468 -63.933 -19.720 1.00 30.27 285 ARG A C 1
ATOM 2075 O O . ARG A 1 285 ? -10.814 -64.819 -20.245 1.00 30.27 285 ARG A O 1
ATOM 2082 N N . THR A 1 286 ? -10.958 -63.122 -18.772 1.00 33.94 286 THR A N 1
ATOM 2083 C CA . THR A 1 286 ? -10.155 -63.440 -17.533 1.00 33.94 286 THR A CA 1
ATOM 2084 C C . THR A 1 286 ? -8.858 -64.323 -17.436 1.00 33.94 286 THR A C 1
ATOM 2086 O O . THR A 1 286 ? -8.914 -65.513 -17.721 1.00 33.94 286 THR A O 1
ATOM 2089 N N . HIS A 1 287 ? -7.840 -63.791 -16.697 1.00 32.97 287 HIS A N 1
ATOM 2090 C CA . HIS A 1 287 ? -6.809 -64.441 -15.797 1.00 32.97 287 HIS A CA 1
ATOM 2091 C C . HIS A 1 287 ? -5.496 -65.090 -16.391 1.00 32.97 287 HIS A C 1
ATOM 2093 O O . HIS A 1 287 ? -5.478 -65.356 -17.586 1.00 32.97 287 HIS A O 1
ATOM 2099 N N . PRO A 1 288 ? -4.413 -65.424 -15.605 1.00 55.41 288 PRO A N 1
ATOM 2100 C CA . PRO A 1 288 ? -3.572 -64.576 -14.696 1.00 55.41 288 PRO A CA 1
ATOM 2101 C C . PRO A 1 288 ? -2.014 -64.901 -14.599 1.00 55.41 288 PRO A C 1
ATOM 2103 O O . PRO A 1 288 ? -1.572 -65.952 -15.043 1.00 55.41 288 PRO A O 1
ATOM 2106 N N . ALA A 1 289 ? -1.230 -64.082 -13.846 1.00 35.78 289 ALA A N 1
ATOM 2107 C CA . ALA A 1 289 ? 0.075 -64.360 -13.137 1.00 35.78 289 ALA A CA 1
ATOM 2108 C C . ALA A 1 289 ? 1.478 -64.423 -13.869 1.00 35.78 289 ALA A C 1
ATOM 2110 O O . ALA A 1 289 ? 1.549 -64.518 -15.086 1.00 35.78 289 ALA A O 1
ATOM 2111 N N . GLY A 1 290 ? 2.601 -64.314 -13.100 1.00 29.45 290 GLY A N 1
ATOM 2112 C CA . GLY A 1 290 ? 4.062 -64.338 -13.494 1.00 29.45 290 GLY A CA 1
ATOM 2113 C C . GLY A 1 290 ? 4.901 -65.374 -12.673 1.00 29.45 290 GLY A C 1
ATOM 2114 O O . GLY A 1 290 ? 4.251 -66.344 -12.281 1.00 29.45 290 GLY A O 1
ATOM 2115 N N . PRO A 1 291 ? 6.225 -65.255 -12.290 1.00 58.56 291 PRO A N 1
ATOM 2116 C CA . PRO A 1 291 ? 7.372 -64.322 -12.573 1.00 58.56 291 PRO A CA 1
ATOM 2117 C C . PRO A 1 291 ? 8.791 -65.017 -12.824 1.00 58.56 291 PRO A C 1
ATOM 2119 O O . PRO A 1 291 ? 8.832 -66.236 -12.949 1.00 58.56 291 PRO A O 1
ATOM 2122 N N . GLY A 1 292 ? 9.972 -64.323 -12.837 1.00 30.70 292 GLY A N 1
ATOM 2123 C CA . GLY A 1 292 ? 11.352 -64.952 -12.747 1.00 30.70 292 GLY A CA 1
ATOM 2124 C C . GLY A 1 292 ? 12.611 -64.182 -13.302 1.00 30.70 292 GLY A C 1
ATOM 2125 O O . GLY A 1 292 ? 12.420 -63.225 -14.045 1.00 30.70 292 GLY A O 1
ATOM 2126 N N . ALA A 1 293 ? 13.884 -64.566 -12.969 1.00 42.38 293 ALA A N 1
ATOM 2127 C CA . ALA A 1 293 ? 15.180 -63.932 -13.428 1.00 42.38 293 ALA A CA 1
ATOM 2128 C C . ALA A 1 293 ? 16.508 -64.789 -13.274 1.00 42.38 293 ALA A C 1
ATOM 2130 O O . ALA A 1 293 ? 16.507 -65.696 -12.443 1.00 42.38 293 ALA A O 1
ATOM 2131 N N . ALA A 1 294 ? 17.635 -64.508 -14.006 1.00 33.94 294 ALA A N 1
ATOM 2132 C CA . ALA A 1 294 ? 18.984 -65.197 -13.929 1.00 33.94 294 ALA A CA 1
ATOM 2133 C C . ALA A 1 294 ? 20.232 -64.478 -14.613 1.00 33.94 294 ALA A C 1
ATOM 2135 O O . ALA A 1 294 ? 20.031 -63.455 -15.262 1.00 33.94 294 ALA A O 1
ATOM 2136 N N . LEU A 1 295 ? 21.494 -65.000 -14.479 1.00 40.97 295 LEU A N 1
ATOM 2137 C CA . LEU A 1 295 ? 22.866 -64.539 -14.975 1.00 40.97 295 LEU A CA 1
ATOM 2138 C C . LEU A 1 295 ? 23.858 -65.767 -15.181 1.00 40.97 295 LEU A C 1
ATOM 2140 O O . LEU A 1 295 ? 23.278 -66.856 -15.139 1.00 40.97 295 LEU A O 1
ATOM 2144 N N . PRO A 1 296 ? 25.249 -65.772 -15.309 1.00 54.12 296 PRO A N 1
ATOM 2145 C CA . PRO A 1 296 ? 26.389 -64.781 -15.462 1.00 54.12 296 PRO A CA 1
ATOM 2146 C C . PRO A 1 296 ? 27.606 -65.203 -16.424 1.00 54.12 296 PRO A C 1
ATOM 2148 O O . PRO A 1 296 ? 27.427 -66.139 -17.194 1.00 54.12 296 PRO A O 1
ATOM 2151 N N . ALA A 1 297 ? 28.841 -64.588 -16.351 1.00 35.69 297 ALA A N 1
ATOM 2152 C CA . ALA A 1 297 ? 30.240 -65.212 -16.337 1.00 35.69 297 ALA A CA 1
ATOM 2153 C C . ALA A 1 297 ? 31.489 -64.653 -17.171 1.00 35.69 297 ALA A C 1
ATOM 2155 O O . ALA A 1 297 ? 31.485 -64.702 -18.396 1.00 35.69 297 ALA A O 1
ATOM 2156 N N . THR A 1 298 ? 32.648 -64.378 -16.485 1.00 36.50 298 THR A N 1
ATOM 2157 C CA . THR A 1 298 ? 34.134 -64.373 -16.889 1.00 36.50 298 THR A CA 1
ATOM 2158 C C . THR A 1 298 ? 34.723 -63.375 -17.947 1.00 36.50 298 THR A C 1
ATOM 2160 O O . THR A 1 298 ? 33.928 -62.748 -18.629 1.00 36.50 298 THR A O 1
ATOM 2163 N N . GLY A 1 299 ? 36.052 -63.110 -18.183 1.00 32.94 299 GLY A N 1
ATOM 2164 C CA . GLY A 1 299 ? 37.435 -63.473 -17.667 1.00 32.94 299 GLY A CA 1
ATOM 2165 C C . GLY A 1 299 ? 38.594 -62.982 -18.643 1.00 32.94 299 GLY A C 1
ATOM 2166 O O . GLY A 1 299 ? 38.217 -62.484 -19.695 1.00 32.94 299 GLY A O 1
ATOM 2167 N N . THR A 1 300 ? 39.964 -63.060 -18.535 1.00 33.09 300 THR A N 1
ATOM 2168 C CA . THR A 1 300 ? 41.027 -63.345 -17.496 1.00 33.09 300 THR A CA 1
ATOM 2169 C C . THR A 1 300 ? 42.536 -63.205 -18.015 1.00 33.09 300 THR A C 1
ATOM 2171 O O . THR A 1 300 ? 42.836 -63.802 -19.039 1.00 33.09 300 THR A O 1
ATOM 2174 N N . ARG A 1 301 ? 43.504 -62.591 -17.251 1.00 31.47 301 ARG A N 1
ATOM 2175 C CA . ARG A 1 301 ? 45.049 -62.592 -17.280 1.00 31.47 301 ARG A CA 1
ATOM 2176 C C . ARG A 1 301 ? 45.881 -61.821 -18.381 1.00 31.47 301 ARG A C 1
ATOM 2178 O O . ARG A 1 301 ? 45.536 -61.956 -19.542 1.00 31.47 301 ARG A O 1
ATOM 2185 N N . ILE A 1 302 ? 46.917 -60.947 -18.154 1.00 27.03 302 ILE A N 1
ATOM 2186 C CA . ILE A 1 302 ? 48.225 -60.840 -17.361 1.00 27.03 302 ILE A CA 1
ATOM 2187 C C . ILE A 1 302 ? 49.497 -61.096 -18.255 1.00 27.03 302 ILE A C 1
ATOM 2189 O O . ILE A 1 302 ? 49.376 -62.074 -18.992 1.00 27.03 302 ILE A O 1
ATOM 2193 N N . PRO A 1 303 ? 50.668 -60.338 -18.272 1.00 41.56 303 PRO A N 1
ATOM 2194 C CA . PRO A 1 303 ? 51.618 -60.027 -17.140 1.00 41.56 303 PRO A CA 1
ATOM 2195 C C . PRO A 1 303 ? 52.622 -58.775 -17.176 1.00 41.56 303 PRO A C 1
ATOM 2197 O O . PRO A 1 303 ? 52.682 -58.020 -18.135 1.00 41.56 303 PRO A O 1
ATOM 2200 N N . THR A 1 304 ? 53.427 -58.617 -16.091 1.00 27.48 304 THR A N 1
ATOM 2201 C CA . THR A 1 304 ? 54.788 -58.005 -15.760 1.00 27.48 304 THR A CA 1
ATOM 2202 C C . THR A 1 304 ? 55.655 -57.011 -16.609 1.00 27.48 304 THR A C 1
ATOM 2204 O O . THR A 1 304 ? 56.005 -57.357 -17.734 1.00 27.48 304 THR A O 1
ATOM 2207 N N . ALA A 1 305 ? 56.244 -55.956 -15.961 1.00 27.28 305 ALA A N 1
ATOM 2208 C CA . ALA A 1 305 ? 57.709 -55.577 -15.888 1.00 27.28 305 ALA A CA 1
ATOM 2209 C C . ALA A 1 305 ? 58.032 -54.225 -15.126 1.00 27.28 305 ALA A C 1
ATOM 2211 O O . ALA A 1 305 ? 57.119 -53.444 -14.881 1.00 27.28 305 ALA A O 1
ATOM 2212 N N . GLY A 1 306 ? 59.313 -53.946 -14.765 1.00 23.27 306 GLY A N 1
ATOM 2213 C CA . GLY A 1 306 ? 59.911 -52.688 -14.180 1.00 23.27 306 GLY A CA 1
ATOM 2214 C C . GLY A 1 306 ? 61.361 -52.450 -14.717 1.00 23.27 306 GLY A C 1
ATOM 2215 O O . GLY A 1 306 ? 61.597 -53.045 -15.772 1.00 23.27 306 GLY A O 1
ATOM 2216 N N . PRO A 1 307 ? 62.372 -51.760 -14.080 1.00 51.81 307 PRO A N 1
ATOM 2217 C CA . PRO A 1 307 ? 62.494 -51.004 -12.789 1.00 51.81 307 PRO A CA 1
ATOM 2218 C C . PRO A 1 307 ? 63.426 -49.702 -12.833 1.00 51.81 307 PRO A C 1
ATOM 2220 O O . PRO A 1 307 ? 63.605 -49.152 -13.912 1.00 51.81 307 PRO A O 1
ATOM 2223 N N . GLN A 1 308 ? 64.061 -49.273 -11.698 1.00 30.77 308 GLN A N 1
ATOM 2224 C CA . GLN A 1 308 ? 65.305 -48.415 -11.509 1.00 30.77 308 GLN A CA 1
ATOM 2225 C C . GLN A 1 308 ? 65.236 -46.843 -11.551 1.00 30.77 308 GLN A C 1
ATOM 2227 O O . GLN A 1 308 ? 64.365 -46.314 -12.231 1.00 30.77 308 GLN A O 1
ATOM 2232 N N . ASP A 1 309 ? 66.102 -45.998 -10.912 1.00 28.86 309 ASP A N 1
ATOM 2233 C CA . ASP A 1 309 ? 67.065 -46.118 -9.759 1.00 28.86 309 ASP A CA 1
ATOM 2234 C C . ASP A 1 309 ? 67.586 -44.756 -9.132 1.00 28.86 309 ASP A C 1
ATOM 2236 O O . ASP A 1 309 ? 67.656 -43.740 -9.812 1.00 28.86 309 ASP A O 1
ATOM 2240 N N . ALA A 1 310 ? 68.016 -44.803 -7.844 1.00 27.38 310 ALA A N 1
ATOM 2241 C CA . ALA A 1 310 ? 69.125 -44.111 -7.088 1.00 27.38 310 ALA A CA 1
ATOM 2242 C C . ALA A 1 310 ? 69.390 -42.554 -6.939 1.00 27.38 310 ALA A C 1
ATOM 2244 O O . ALA A 1 310 ? 69.866 -41.896 -7.855 1.00 27.38 310 ALA A O 1
ATOM 2245 N N . VAL A 1 311 ? 69.236 -41.994 -5.704 1.00 31.09 311 VAL A N 1
ATOM 2246 C CA . VAL A 1 311 ? 70.255 -41.602 -4.635 1.00 31.09 311 VAL A CA 1
ATOM 2247 C C . VAL A 1 311 ? 71.734 -41.286 -5.066 1.00 31.09 311 VAL A C 1
ATOM 2249 O O . VAL A 1 311 ? 72.154 -42.049 -5.932 1.00 31.09 311 VAL A O 1
ATOM 2252 N N . PRO A 1 312 ? 72.606 -40.360 -4.482 1.00 49.97 312 PRO A N 1
ATOM 2253 C CA . PRO A 1 312 ? 72.750 -39.806 -3.073 1.00 49.97 312 PRO A CA 1
ATOM 2254 C C . PRO A 1 312 ? 73.310 -38.337 -2.770 1.00 49.97 312 PRO A C 1
ATOM 2256 O O . PRO A 1 312 ? 74.034 -37.780 -3.580 1.00 49.97 312 PRO A O 1
ATOM 2259 N N . ARG A 1 313 ? 73.194 -37.852 -1.490 1.00 30.36 313 ARG A N 1
ATOM 2260 C CA . ARG A 1 313 ? 74.167 -37.024 -0.640 1.00 30.36 313 ARG A CA 1
ATOM 2261 C C . ARG A 1 313 ? 74.604 -35.571 -1.083 1.00 30.36 313 ARG A C 1
ATOM 2263 O O . ARG A 1 313 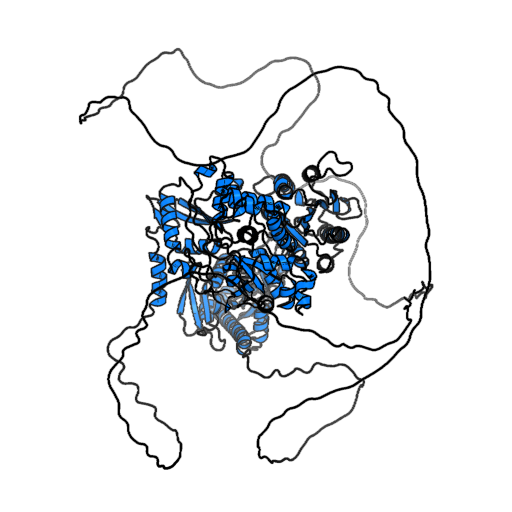? 74.448 -35.254 -2.246 1.00 30.36 313 ARG A O 1
ATOM 2270 N N . THR A 1 314 ? 75.160 -34.602 -0.294 1.00 29.16 314 THR A N 1
ATOM 2271 C CA . THR A 1 314 ? 75.447 -34.329 1.168 1.00 29.16 314 THR A CA 1
ATOM 2272 C C . THR A 1 314 ? 75.814 -32.832 1.468 1.00 29.16 314 THR A C 1
ATOM 2274 O O . THR A 1 314 ? 76.242 -32.141 0.554 1.00 29.16 314 THR A O 1
ATOM 2277 N N . HIS A 1 315 ? 75.817 -32.429 2.766 1.00 30.44 315 HIS A N 1
ATOM 2278 C CA . HIS A 1 315 ? 76.574 -31.321 3.446 1.00 30.44 315 HIS A CA 1
ATOM 2279 C C . HIS A 1 315 ? 75.989 -29.884 3.629 1.00 30.44 315 HIS A C 1
ATOM 2281 O O . HIS A 1 315 ? 75.299 -29.351 2.770 1.00 30.44 315 HIS A O 1
ATOM 2287 N N . GLY A 1 316 ? 76.337 -29.271 4.785 1.00 27.78 316 GLY A N 1
ATOM 2288 C CA . GLY A 1 316 ? 76.421 -27.813 5.087 1.00 27.78 316 GLY A CA 1
ATOM 2289 C C . GLY A 1 316 ? 77.906 -27.411 5.299 1.00 27.78 316 GLY A C 1
ATOM 2290 O O . GLY A 1 316 ? 78.727 -28.097 4.686 1.00 27.78 316 GLY A O 1
ATOM 2291 N N . PRO A 1 317 ? 78.331 -26.447 6.167 1.00 52.28 317 PRO A N 1
ATOM 2292 C CA . PRO A 1 317 ? 77.626 -25.616 7.175 1.00 52.28 317 PRO A CA 1
ATOM 2293 C C . PRO A 1 317 ? 77.976 -24.089 7.067 1.00 52.28 317 PRO A C 1
ATOM 2295 O O . PRO A 1 317 ? 78.447 -23.669 6.015 1.00 52.28 317 PRO A O 1
ATOM 2298 N N . GLY A 1 318 ? 77.829 -23.276 8.139 1.00 27.75 318 GLY A N 1
ATOM 2299 C CA . GLY A 1 318 ? 78.639 -22.042 8.331 1.00 27.75 318 GLY A CA 1
ATOM 2300 C C . GLY A 1 318 ? 78.007 -20.818 9.040 1.00 27.75 318 GLY A C 1
ATOM 2301 O O . GLY A 1 318 ? 77.310 -20.049 8.395 1.00 27.75 318 GLY A O 1
ATOM 2302 N N . ASP A 1 319 ? 78.341 -20.639 10.328 1.00 30.89 319 ASP A N 1
ATOM 2303 C CA . ASP A 1 319 ? 78.710 -19.406 11.078 1.00 30.89 319 ASP A CA 1
ATOM 2304 C C . ASP A 1 319 ? 77.884 -18.083 11.089 1.00 30.89 319 ASP A C 1
ATOM 2306 O O . ASP A 1 319 ? 77.176 -17.702 10.164 1.00 30.89 319 ASP A O 1
ATOM 2310 N N . GLY A 1 320 ? 78.069 -17.321 12.181 1.00 28.94 320 GLY A N 1
ATOM 2311 C CA . GLY A 1 320 ? 77.739 -15.889 12.353 1.00 28.94 320 GLY A CA 1
ATOM 2312 C C . GLY A 1 320 ? 78.868 -15.168 13.122 1.00 28.94 320 GLY A C 1
ATOM 2313 O O . GLY A 1 320 ? 79.857 -15.829 13.447 1.00 28.94 320 GLY A O 1
ATOM 2314 N N . PRO A 1 321 ? 78.788 -13.844 13.407 1.00 54.72 321 PRO A N 1
ATOM 2315 C CA . PRO A 1 321 ? 79.139 -13.397 14.778 1.00 54.72 321 PRO A CA 1
ATOM 2316 C C . PRO A 1 321 ? 78.504 -12.079 15.321 1.00 54.72 321 PRO A C 1
ATOM 2318 O O . PRO A 1 321 ? 78.229 -11.139 14.585 1.00 54.72 321 PRO A O 1
ATOM 2321 N N . HIS A 1 322 ? 78.376 -12.039 16.656 1.00 33.56 322 HIS A N 1
ATOM 2322 C CA . HIS A 1 322 ? 78.561 -10.956 17.660 1.00 33.56 322 HIS A CA 1
ATOM 2323 C C . HIS A 1 322 ? 78.401 -9.429 17.383 1.00 33.56 322 HIS A C 1
ATOM 2325 O O . HIS A 1 322 ? 79.155 -8.824 16.629 1.00 33.56 322 HIS A O 1
ATOM 2331 N N . ASP A 1 323 ? 77.528 -8.820 18.208 1.00 35.97 323 ASP A N 1
ATOM 2332 C CA . ASP A 1 323 ? 77.714 -7.687 19.160 1.00 35.97 323 ASP A CA 1
ATOM 2333 C C . ASP A 1 323 ? 78.422 -6.351 18.809 1.00 35.97 323 ASP A C 1
ATOM 2335 O O . ASP A 1 323 ? 79.622 -6.313 18.549 1.00 35.97 323 ASP A O 1
ATOM 2339 N N . ALA A 1 324 ? 77.724 -5.226 19.081 1.00 28.12 324 ALA A N 1
ATOM 2340 C CA . ALA A 1 324 ? 78.258 -4.010 19.744 1.00 28.12 324 ALA A CA 1
ATOM 2341 C C . ALA A 1 324 ? 77.132 -3.046 20.223 1.00 28.12 324 ALA A C 1
ATOM 2343 O O . ALA A 1 324 ? 76.029 -3.059 19.682 1.00 28.12 324 ALA A O 1
ATOM 2344 N N . VAL A 1 325 ? 77.409 -2.185 21.221 1.00 35.12 325 VAL A N 1
ATOM 2345 C CA . VAL A 1 325 ? 76.461 -1.236 21.874 1.00 35.12 325 VAL A CA 1
ATOM 2346 C C . VAL A 1 325 ? 77.130 0.135 22.107 1.00 35.12 325 VAL A C 1
ATOM 2348 O O . VAL A 1 325 ? 78.317 0.166 22.437 1.00 35.12 325 VAL A O 1
ATOM 2351 N N . PRO A 1 326 ? 76.406 1.270 21.965 1.00 49.62 326 PRO A N 1
ATOM 2352 C CA . PRO A 1 326 ? 76.356 2.247 23.072 1.00 49.62 326 PRO A CA 1
ATOM 2353 C C . PRO A 1 326 ? 74.994 2.958 23.307 1.00 49.62 326 PRO A C 1
ATOM 2355 O O . PRO A 1 326 ? 74.152 3.089 22.424 1.00 49.62 326 PRO A O 1
ATOM 2358 N N . LEU A 1 327 ? 74.832 3.445 24.545 1.00 37.41 327 LEU A N 1
ATOM 2359 C CA . LEU A 1 327 ? 73.758 4.291 25.128 1.00 37.41 327 LEU A CA 1
ATOM 2360 C C . LEU A 1 327 ? 74.204 5.802 25.115 1.00 37.41 327 LEU A C 1
ATOM 2362 O O . LEU A 1 327 ? 75.266 6.017 24.522 1.00 37.41 327 LEU A O 1
ATOM 2366 N N . PRO A 1 328 ? 73.548 6.853 25.722 1.00 57.41 328 PRO A N 1
ATOM 2367 C CA . PRO A 1 328 ? 72.649 6.820 26.908 1.00 57.41 328 PRO A CA 1
ATOM 2368 C C . PRO A 1 328 ? 71.573 7.935 27.184 1.00 57.41 328 PRO A C 1
ATOM 2370 O O . PRO A 1 328 ? 71.547 8.980 26.551 1.00 57.41 328 PRO A O 1
ATOM 2373 N N . VAL A 1 329 ? 70.786 7.696 28.263 1.00 37.69 329 VAL A N 1
ATOM 2374 C CA . VAL A 1 329 ? 69.985 8.595 29.170 1.00 37.69 329 VAL A CA 1
ATOM 2375 C C . VAL A 1 329 ? 68.906 9.560 28.616 1.00 37.69 329 VAL A C 1
ATOM 2377 O O . VAL A 1 329 ? 68.972 9.995 27.478 1.00 37.69 329 VAL A O 1
ATOM 2380 N N . THR A 1 330 ? 67.844 9.941 29.360 1.00 36.50 330 THR A N 1
ATOM 2381 C CA . THR A 1 330 ? 67.412 9.713 30.781 1.00 36.50 330 THR A CA 1
ATOM 2382 C C . THR A 1 330 ? 65.870 9.528 30.797 1.00 36.50 330 THR A C 1
ATOM 2384 O O . THR A 1 330 ? 65.196 10.260 30.083 1.00 36.50 330 THR A O 1
ATOM 2387 N N . ALA A 1 331 ? 65.282 8.479 31.404 1.00 37.44 331 ALA A N 1
ATOM 2388 C CA . ALA A 1 331 ? 64.784 8.379 32.805 1.00 37.44 331 ALA A CA 1
ATOM 2389 C C . ALA A 1 331 ? 63.677 9.406 33.178 1.00 37.44 331 ALA A C 1
ATOM 2391 O O . ALA A 1 331 ? 63.841 10.579 32.874 1.00 37.44 331 ALA A O 1
ATOM 2392 N N . THR A 1 332 ? 62.553 9.098 33.857 1.00 37.22 332 THR A N 1
ATOM 2393 C CA . THR A 1 332 ? 62.006 7.882 34.547 1.00 37.22 332 THR A CA 1
ATOM 2394 C C . THR A 1 332 ? 60.457 8.038 34.665 1.00 37.22 332 THR A C 1
ATOM 2396 O O . THR A 1 332 ? 59.957 9.082 34.261 1.00 37.22 332 THR A O 1
ATOM 2399 N N . GLY A 1 333 ? 59.602 7.131 35.178 1.00 30.64 333 GLY A N 1
ATOM 2400 C CA . GLY A 1 333 ? 59.747 5.868 35.935 1.00 30.64 333 GLY A CA 1
ATOM 2401 C C . GLY A 1 333 ? 58.382 5.142 36.127 1.00 30.64 333 GLY A C 1
ATOM 2402 O O . GLY A 1 333 ? 57.506 5.305 35.284 1.00 30.64 333 GLY A O 1
ATOM 2403 N N . ALA A 1 334 ? 58.204 4.340 37.193 1.00 32.44 334 ALA A N 1
ATOM 2404 C CA . ALA A 1 334 ? 57.019 3.483 37.487 1.00 32.44 334 ALA A CA 1
ATOM 2405 C C . ALA A 1 334 ? 56.888 3.262 39.037 1.00 32.44 334 ALA A C 1
ATOM 2407 O O . ALA A 1 334 ? 57.480 4.103 39.726 1.00 32.44 334 ALA A O 1
ATOM 2408 N N . PRO A 1 335 ? 56.221 2.237 39.652 1.00 55.69 335 PRO A N 1
ATOM 2409 C CA . PRO A 1 335 ? 55.532 1.005 39.182 1.00 55.69 335 PRO A CA 1
ATOM 2410 C C . PRO A 1 335 ? 54.013 1.000 39.573 1.00 55.69 335 PRO A C 1
ATOM 2412 O O . PRO A 1 335 ? 53.460 2.090 39.682 1.00 55.69 335 PRO A O 1
ATOM 2415 N N . GLU A 1 336 ? 53.212 -0.075 39.743 1.00 33.78 336 GLU A N 1
ATOM 2416 C CA . GLU A 1 336 ? 53.404 -1.549 39.808 1.00 33.78 336 GLU A CA 1
ATOM 2417 C C . GLU A 1 336 ? 52.143 -2.333 39.313 1.00 33.78 336 GLU A C 1
ATOM 2419 O O . GLU A 1 336 ? 51.458 -1.844 38.417 1.00 33.78 336 GLU A O 1
ATOM 2424 N N . ASP A 1 337 ? 51.845 -3.542 39.831 1.00 33.84 337 ASP A N 1
ATOM 2425 C CA . ASP A 1 337 ? 50.965 -4.568 39.212 1.00 33.84 337 ASP A CA 1
ATOM 2426 C C . ASP A 1 337 ? 50.073 -5.349 40.228 1.00 33.84 337 ASP A C 1
ATOM 2428 O O . ASP A 1 337 ? 50.381 -5.340 41.421 1.00 33.84 337 ASP A O 1
ATOM 2432 N N . ALA A 1 338 ? 49.001 -6.025 39.755 1.00 28.80 338 ALA A N 1
ATOM 2433 C CA . ALA A 1 338 ? 48.445 -7.327 40.217 1.00 28.80 338 ALA A CA 1
ATOM 2434 C C . ALA A 1 338 ? 46.941 -7.563 39.885 1.00 28.80 338 ALA A C 1
ATOM 2436 O O . ALA A 1 338 ? 46.080 -6.721 40.136 1.00 28.80 338 ALA A O 1
ATOM 2437 N N . THR A 1 339 ? 46.589 -8.794 39.473 1.00 34.97 339 THR A N 1
ATOM 2438 C CA . THR A 1 339 ? 45.226 -9.386 39.567 1.00 34.97 339 THR A CA 1
ATOM 2439 C C . THR A 1 339 ? 45.318 -10.866 39.979 1.00 34.97 339 THR A C 1
ATOM 2441 O O . THR A 1 339 ? 46.319 -11.508 39.647 1.00 34.97 339 THR A O 1
ATOM 2444 N N . PRO A 1 340 ? 44.334 -11.437 40.718 1.00 41.41 340 PRO A N 1
ATOM 2445 C CA . PRO A 1 340 ? 43.537 -12.532 40.122 1.00 41.41 340 PRO A CA 1
ATOM 2446 C C . PRO A 1 340 ? 42.103 -12.791 40.680 1.00 41.41 340 PRO A C 1
ATOM 2448 O O . PRO A 1 340 ? 41.815 -12.616 41.856 1.00 41.41 340 PRO A O 1
ATOM 2451 N N . ARG A 1 341 ? 41.250 -13.346 39.800 1.00 27.75 341 ARG A N 1
ATOM 2452 C CA . ARG A 1 341 ? 40.145 -14.336 39.988 1.00 27.75 341 ARG A CA 1
ATOM 2453 C C . ARG A 1 341 ? 39.262 -14.391 41.270 1.00 27.75 341 ARG A C 1
ATOM 2455 O O . ARG A 1 341 ? 39.688 -14.904 42.292 1.00 27.75 341 ARG A O 1
ATOM 2462 N N . ALA A 1 342 ? 37.957 -14.172 41.029 1.00 30.48 342 ALA A N 1
ATOM 2463 C CA . ALA A 1 342 ? 36.782 -15.023 41.360 1.00 30.48 342 ALA A CA 1
ATOM 2464 C C . ALA A 1 342 ? 36.417 -15.412 42.819 1.00 30.48 342 ALA A C 1
ATOM 2466 O O . ALA A 1 342 ? 37.233 -15.985 43.522 1.00 30.48 342 ALA A O 1
ATOM 2467 N N . HIS A 1 343 ? 35.125 -15.272 43.189 1.00 28.75 343 HIS A N 1
ATOM 2468 C CA . HIS A 1 343 ? 34.223 -16.363 43.652 1.00 28.75 343 HIS A CA 1
ATOM 2469 C C . HIS A 1 343 ? 32.794 -15.869 44.029 1.00 28.75 343 HIS A C 1
ATOM 2471 O O . HIS A 1 343 ? 32.559 -14.686 44.249 1.00 28.75 343 HIS A O 1
ATOM 2477 N N . THR A 1 344 ? 31.845 -16.809 44.096 1.00 32.44 344 THR A N 1
ATOM 2478 C CA . THR A 1 344 ? 30.483 -16.774 44.704 1.00 32.44 344 THR A CA 1
ATOM 2479 C C . THR A 1 344 ? 30.296 -18.104 45.481 1.00 32.44 344 THR A C 1
ATOM 2481 O O . THR A 1 344 ? 31.116 -18.997 45.219 1.00 32.44 344 THR A O 1
ATOM 2484 N N . PRO A 1 345 ? 29.278 -18.334 46.360 1.00 52.75 345 PRO A N 1
ATOM 2485 C CA . PRO A 1 345 ? 28.114 -17.510 46.778 1.00 52.75 345 PRO A CA 1
ATOM 2486 C C . PRO A 1 345 ? 27.809 -17.494 48.323 1.00 52.75 345 PRO A C 1
ATOM 2488 O O . PRO A 1 345 ? 28.556 -18.069 49.103 1.00 52.75 345 PRO A O 1
ATOM 2491 N N . ALA A 1 346 ? 26.630 -16.949 48.696 1.00 29.12 346 ALA A N 1
ATOM 2492 C CA . ALA A 1 346 ? 25.697 -17.390 49.773 1.00 29.12 346 ALA A CA 1
ATOM 2493 C C . ALA A 1 346 ? 25.863 -17.012 51.284 1.00 29.12 346 ALA A C 1
ATOM 2495 O O . ALA A 1 346 ? 26.963 -16.883 51.803 1.00 29.12 346 ALA A O 1
ATOM 2496 N N . ASP A 1 347 ? 24.681 -16.907 51.930 1.00 29.86 347 ASP A N 1
ATOM 2497 C CA . ASP A 1 347 ? 24.247 -17.056 53.348 1.00 29.86 347 ASP A CA 1
ATOM 2498 C C . ASP A 1 347 ? 24.838 -16.235 54.534 1.00 29.86 347 ASP A C 1
ATOM 2500 O O . ASP A 1 347 ? 26.041 -16.032 54.652 1.00 29.86 347 ASP A O 1
ATOM 2504 N N . GLY A 1 348 ? 23.968 -15.848 55.498 1.00 28.03 348 GLY A N 1
ATOM 2505 C CA . GLY A 1 348 ? 24.340 -15.363 56.855 1.00 28.03 348 GLY A CA 1
ATOM 2506 C C . GLY A 1 348 ? 23.362 -14.355 57.533 1.00 28.03 348 GLY A C 1
ATOM 2507 O O . GLY A 1 348 ? 23.020 -13.370 56.880 1.00 28.03 348 GLY A O 1
ATOM 2508 N N . PRO A 1 349 ? 22.911 -14.544 58.805 1.00 55.19 349 PRO A N 1
ATOM 2509 C CA . PRO A 1 349 ? 21.921 -13.666 59.478 1.00 55.19 349 PRO A CA 1
ATOM 2510 C C . PRO A 1 349 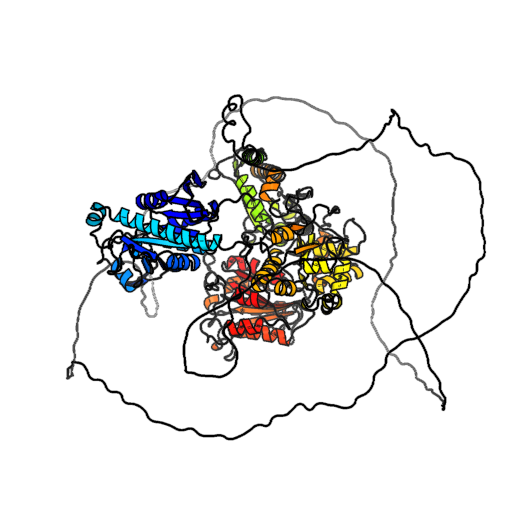? 22.365 -12.994 60.817 1.00 55.19 349 PRO A C 1
ATOM 2512 O O . PRO A 1 349 ? 23.421 -13.321 61.348 1.00 55.19 349 PRO A O 1
ATOM 2515 N N . GLU A 1 350 ? 21.474 -12.145 61.381 1.00 32.16 350 GLU A N 1
ATOM 2516 C CA . GLU A 1 350 ? 21.408 -11.631 62.790 1.00 32.16 350 GLU A CA 1
ATOM 2517 C C . GLU A 1 350 ? 22.548 -10.653 63.246 1.00 32.16 350 GLU A C 1
ATOM 2519 O O . GLU A 1 350 ? 23.583 -10.568 62.595 1.00 32.16 350 GLU A O 1
ATOM 2524 N N . ASP A 1 351 ? 22.438 -9.772 64.268 1.00 30.64 351 ASP A N 1
ATOM 2525 C CA . ASP A 1 351 ? 21.440 -9.566 65.351 1.00 30.64 351 ASP A CA 1
ATOM 2526 C C . ASP A 1 351 ? 21.406 -8.100 65.935 1.00 30.64 351 ASP A C 1
ATOM 2528 O O . ASP A 1 351 ? 22.252 -7.268 65.611 1.00 30.64 351 ASP A O 1
ATOM 2532 N N . ALA A 1 352 ? 20.474 -7.833 66.872 1.00 27.75 352 ALA A N 1
ATOM 2533 C CA . ALA A 1 352 ? 20.536 -6.942 68.063 1.00 27.75 352 ALA A CA 1
ATOM 2534 C C . ALA A 1 352 ? 20.544 -5.374 67.999 1.00 27.75 352 ALA A C 1
ATOM 2536 O O . ALA A 1 352 ? 21.580 -4.716 68.002 1.00 27.75 352 ALA A O 1
ATOM 2537 N N . ILE A 1 353 ? 19.340 -4.785 68.143 1.00 32.66 353 ILE A N 1
ATOM 2538 C CA . ILE A 1 353 ? 18.861 -3.841 69.211 1.00 32.66 353 ILE A CA 1
ATOM 2539 C C . ILE A 1 353 ? 19.869 -2.853 69.876 1.00 32.66 353 ILE A C 1
ATOM 2541 O O . ILE A 1 353 ? 20.807 -3.287 70.545 1.00 32.66 353 ILE A O 1
ATOM 2545 N N . PRO A 1 354 ? 19.586 -1.520 69.876 1.00 45.97 354 PRO A N 1
ATOM 2546 C CA . PRO A 1 354 ? 19.125 -0.844 71.124 1.00 45.97 354 PRO A CA 1
ATOM 2547 C C . PRO A 1 354 ? 17.755 -0.108 71.100 1.00 45.97 354 PRO A C 1
ATOM 2549 O O . PRO A 1 354 ? 17.239 0.306 70.067 1.00 45.97 354 PRO A O 1
ATOM 2552 N N . HIS A 1 355 ? 17.209 0.094 72.307 1.00 35.41 355 HIS A N 1
ATOM 2553 C CA . HIS A 1 355 ? 16.013 0.872 72.720 1.00 35.41 355 HIS A CA 1
ATOM 2554 C C . HIS A 1 355 ? 16.179 2.414 72.543 1.00 35.41 355 HIS A C 1
ATOM 2556 O O . HIS A 1 355 ? 17.318 2.864 72.477 1.00 35.41 355 HIS A O 1
ATOM 2562 N N . SER A 1 356 ? 15.185 3.332 72.572 1.00 31.69 356 SER A N 1
ATOM 2563 C CA . SER A 1 356 ? 13.693 3.376 72.448 1.00 31.69 356 SER A CA 1
ATOM 2564 C C . SER A 1 356 ? 13.257 4.890 72.403 1.00 31.69 356 SER A C 1
ATOM 2566 O O . SER A 1 356 ? 14.112 5.706 72.082 1.00 31.69 356 SER A O 1
ATOM 2568 N N . SER A 1 357 ? 12.045 5.442 72.657 1.00 29.89 357 SER A N 1
ATOM 2569 C CA . SER A 1 357 ? 10.703 4.978 73.106 1.00 29.89 357 SER A CA 1
ATOM 2570 C C . SER A 1 357 ? 9.595 6.064 72.938 1.00 29.89 357 SER A C 1
ATOM 2572 O O . SER A 1 357 ? 9.743 7.164 73.457 1.00 29.89 357 SER A O 1
ATOM 2574 N N . THR A 1 358 ? 8.435 5.671 72.382 1.00 33.81 358 THR A N 1
ATOM 2575 C CA . THR A 1 358 ? 7.026 6.123 72.651 1.00 33.81 358 THR A CA 1
ATOM 2576 C C . THR A 1 358 ? 6.481 7.561 72.353 1.00 33.81 358 THR A C 1
ATOM 2578 O O . THR A 1 358 ? 7.175 8.543 72.593 1.00 33.81 358 THR A O 1
ATOM 2581 N N . PRO A 1 359 ? 5.189 7.697 71.922 1.00 61.03 359 PRO A N 1
ATOM 2582 C CA . PRO A 1 359 ? 4.465 8.970 71.659 1.00 61.03 359 PRO A CA 1
ATOM 2583 C C . PRO A 1 359 ? 3.119 9.174 72.434 1.00 61.03 359 PRO A C 1
ATOM 2585 O O . PRO A 1 359 ? 2.610 8.225 73.021 1.00 61.03 359 PRO A O 1
ATOM 2588 N N . VAL A 1 360 ? 2.481 10.363 72.318 1.00 31.97 360 VAL A N 1
ATOM 2589 C CA . VAL A 1 360 ? 1.039 10.721 72.578 1.00 31.97 360 VAL A CA 1
ATOM 2590 C C . VAL A 1 360 ? 0.714 12.013 71.763 1.00 31.97 360 VAL A C 1
ATOM 2592 O O . VAL A 1 360 ? 1.634 12.802 71.580 1.00 31.97 360 VAL A O 1
ATOM 2595 N N . GLY A 1 361 ? -0.482 12.358 71.232 1.00 27.94 361 GLY A N 1
ATOM 2596 C CA . GLY A 1 361 ? -1.830 11.743 71.189 1.00 27.94 361 GLY A CA 1
ATOM 2597 C C . GLY A 1 361 ? -2.882 12.603 70.414 1.00 27.94 361 GLY A C 1
ATOM 2598 O O . GLY A 1 361 ? -2.534 13.627 69.836 1.00 27.94 361 GLY A O 1
ATOM 2599 N N . ARG A 1 362 ? -4.161 12.170 70.386 1.00 32.50 362 ARG A N 1
ATOM 2600 C CA . ARG A 1 362 ? -5.380 12.824 69.787 1.00 32.50 362 ARG A CA 1
ATOM 2601 C C . ARG A 1 362 ? -6.054 13.829 70.773 1.00 32.50 362 ARG A C 1
ATOM 2603 O O . ARG A 1 362 ? -5.573 13.851 71.906 1.00 32.50 362 ARG A O 1
ATOM 2610 N N . PRO A 1 363 ? -7.172 14.566 70.477 1.00 50.91 363 PRO A N 1
ATOM 2611 C CA . PRO A 1 363 ? -8.149 14.544 69.350 1.00 50.91 363 PRO A CA 1
ATOM 2612 C C . PRO A 1 363 ? -8.161 15.897 68.549 1.00 50.91 363 PRO A C 1
ATOM 2614 O O . PRO A 1 363 ? -7.053 16.349 68.288 1.00 50.91 363 PRO A O 1
ATOM 2617 N N . THR A 1 364 ? -9.208 16.587 68.025 1.00 30.88 364 THR A N 1
ATOM 2618 C CA . THR A 1 364 ? -10.708 16.544 68.054 1.00 30.88 364 THR A CA 1
ATOM 2619 C C . THR A 1 364 ? -11.327 17.353 66.876 1.00 30.88 364 THR A C 1
ATOM 2621 O O . THR A 1 364 ? -10.625 18.150 66.260 1.00 30.88 364 THR A O 1
ATOM 2624 N N . ASP A 1 365 ? -12.635 17.211 66.597 1.00 35.88 365 ASP A N 1
ATOM 2625 C CA . ASP A 1 365 ? -13.432 18.043 65.660 1.00 35.88 365 ASP A CA 1
ATOM 2626 C C . ASP A 1 365 ? -13.798 19.450 66.186 1.00 35.88 365 ASP A C 1
ATOM 2628 O O . ASP A 1 365 ? -14.067 19.603 67.377 1.00 35.88 365 ASP A O 1
ATOM 2632 N N . THR A 1 366 ? -13.941 20.448 65.292 1.00 30.11 366 THR A N 1
ATOM 2633 C CA . THR A 1 366 ? -15.200 21.205 64.994 1.00 30.11 366 THR A CA 1
ATOM 2634 C C . THR A 1 366 ? -14.969 22.446 64.098 1.00 30.11 366 THR A C 1
ATOM 2636 O O . THR A 1 366 ? -13.892 23.032 64.084 1.00 30.11 366 THR A O 1
ATOM 2639 N N . ALA A 1 367 ? -16.000 22.856 63.343 1.00 33.00 367 ALA A N 1
ATOM 2640 C CA . ALA A 1 367 ? -16.114 24.166 62.664 1.00 33.00 367 ALA A CA 1
ATOM 2641 C C . ALA A 1 367 ? -16.968 25.133 63.541 1.00 33.00 367 ALA A C 1
ATOM 2643 O O . ALA A 1 367 ? -17.556 24.617 64.499 1.00 33.00 367 ALA A O 1
ATOM 2644 N N . PRO A 1 368 ? -17.116 26.467 63.279 1.00 50.59 368 PRO A N 1
ATOM 2645 C CA . PRO A 1 368 ? -17.785 26.986 62.062 1.00 50.59 368 PRO A CA 1
ATOM 2646 C C . PRO A 1 368 ? -17.467 28.449 61.590 1.00 50.59 368 PRO A C 1
ATOM 2648 O O . PRO A 1 368 ? -16.728 29.196 62.217 1.00 50.59 368 PRO A O 1
ATOM 2651 N N . HIS A 1 369 ? -18.170 28.855 60.516 1.00 30.98 369 HIS A N 1
ATOM 2652 C CA . HIS A 1 369 ? -18.545 30.224 60.074 1.00 30.98 369 HIS A CA 1
ATOM 2653 C C . HIS A 1 369 ? -17.539 31.201 59.410 1.00 30.98 369 HIS A C 1
ATOM 2655 O O . HIS A 1 369 ? -16.401 31.393 59.817 1.00 30.98 369 HIS A O 1
ATOM 2661 N N . SER A 1 370 ? -18.058 31.877 58.372 1.00 36.38 370 SER A N 1
ATOM 2662 C CA . SER A 1 370 ? -17.507 33.043 57.646 1.00 36.38 370 SER A CA 1
ATOM 2663 C C . SER A 1 370 ? -17.947 34.371 58.307 1.00 36.38 370 SER A C 1
ATOM 2665 O O . SER A 1 370 ? -18.873 34.330 59.123 1.00 36.38 370 SER A O 1
ATOM 2667 N N . PRO A 1 371 ? -17.373 35.551 57.957 1.00 47.50 371 PRO A N 1
ATOM 2668 C CA . PRO A 1 371 ? -17.890 36.296 56.787 1.0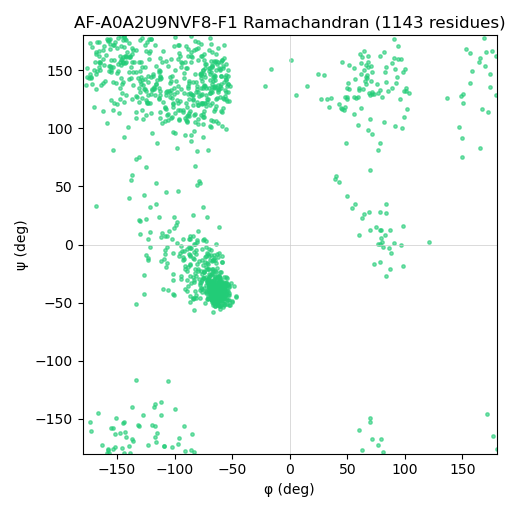0 47.50 371 PRO A CA 1
ATOM 2669 C C . PRO A 1 371 ? -16.886 37.221 56.033 1.00 47.50 371 PRO A C 1
ATOM 2671 O O . PRO A 1 371 ? -15.776 37.490 56.480 1.00 47.50 371 PRO A O 1
ATOM 2674 N N . THR A 1 372 ? -17.321 37.751 54.884 1.00 36.44 372 THR A N 1
ATOM 2675 C CA . THR A 1 372 ? -16.813 38.960 54.174 1.00 36.44 372 THR A CA 1
ATOM 2676 C C . THR A 1 372 ? -17.425 40.260 54.781 1.00 36.44 372 THR A C 1
ATOM 2678 O O . THR A 1 372 ? -18.300 40.099 55.634 1.00 36.44 372 THR A O 1
ATOM 2681 N N . PRO A 1 373 ? -17.070 41.530 54.405 1.00 50.41 373 PRO A N 1
ATOM 2682 C CA . PRO A 1 373 ? -16.434 42.004 53.153 1.00 50.41 373 PRO A CA 1
ATOM 2683 C C . PRO A 1 373 ? -15.368 43.149 53.235 1.00 50.41 373 PRO A C 1
ATOM 2685 O O . PRO A 1 373 ? -15.130 43.746 54.274 1.00 50.41 373 PRO A O 1
ATOM 2688 N N . ALA A 1 374 ? -14.787 43.465 52.063 1.00 34.03 374 ALA A N 1
ATOM 2689 C CA . ALA A 1 374 ? -14.273 44.757 51.536 1.00 34.03 374 ALA A CA 1
ATOM 2690 C C . ALA A 1 374 ? -13.580 45.834 52.429 1.00 34.03 374 ALA A C 1
ATOM 2692 O O . ALA A 1 374 ? -14.198 46.437 53.298 1.00 34.03 374 ALA A O 1
ATOM 2693 N N . GLY A 1 375 ? -12.361 46.258 52.030 1.00 27.27 375 GLY A N 1
ATOM 2694 C CA . GLY A 1 375 ? -11.736 47.530 52.461 1.00 27.27 375 GLY A CA 1
ATOM 2695 C C . GLY A 1 375 ? -10.320 47.812 51.895 1.00 27.27 375 GLY A C 1
ATOM 2696 O O . GLY A 1 375 ? -9.433 46.974 51.998 1.00 27.27 375 GLY A O 1
ATOM 2697 N N . ARG A 1 376 ? -10.104 49.005 51.315 1.00 36.78 376 ARG A N 1
ATOM 2698 C CA . ARG A 1 376 ? -8.818 49.643 50.883 1.00 36.78 376 ARG A CA 1
ATOM 2699 C C . ARG A 1 376 ? -8.778 51.076 51.500 1.00 36.78 376 ARG A C 1
ATOM 2701 O O . ARG A 1 376 ? -9.796 51.419 52.103 1.00 36.78 376 ARG A O 1
ATOM 2708 N N . PRO A 1 377 ? -7.745 51.958 51.371 1.00 54.09 377 PRO A N 1
ATOM 2709 C CA . PRO A 1 377 ? -6.601 52.034 50.437 1.00 54.09 377 PRO A CA 1
ATOM 2710 C C . PRO A 1 377 ? -5.257 51.760 51.187 1.00 54.09 377 PRO A C 1
ATOM 2712 O O . PRO A 1 377 ? -5.253 50.773 51.908 1.00 54.09 377 PRO A O 1
ATOM 2715 N N . ALA A 1 378 ? -4.084 52.424 51.095 1.00 37.72 378 ALA A N 1
ATOM 2716 C CA . ALA A 1 378 ? -3.556 53.601 50.368 1.00 37.72 378 ALA A CA 1
ATOM 2717 C C . ALA A 1 378 ? -2.003 53.558 50.253 1.00 37.72 378 ALA A C 1
ATOM 2719 O O . ALA A 1 378 ? -1.378 52.686 50.848 1.00 37.72 378 ALA A O 1
ATOM 2720 N N . GLY A 1 379 ? -1.379 54.506 49.527 1.00 27.36 379 GLY A N 1
ATOM 2721 C CA . GLY A 1 379 ? 0.092 54.637 49.424 1.00 27.36 379 GLY A CA 1
ATOM 2722 C C . GLY A 1 379 ? 0.590 55.547 48.281 1.00 27.36 379 GLY A C 1
ATOM 2723 O O . GLY A 1 379 ? 0.907 55.061 47.206 1.00 27.36 379 GLY A O 1
ATOM 2724 N N . THR A 1 380 ? 0.614 56.859 48.535 1.00 32.41 380 THR A N 1
ATOM 2725 C CA . THR A 1 380 ? 1.178 58.020 47.780 1.00 32.41 380 THR A CA 1
ATOM 2726 C C . THR A 1 380 ? 2.293 57.776 46.726 1.00 32.41 380 THR A C 1
ATOM 2728 O O . THR A 1 380 ? 3.204 57.015 47.025 1.00 32.41 380 THR A O 1
ATOM 2731 N N . ALA A 1 381 ? 2.325 58.357 45.500 1.00 34.31 381 ALA A N 1
ATOM 2732 C CA . ALA A 1 381 ? 2.129 59.755 44.982 1.00 34.31 381 ALA A CA 1
ATOM 2733 C C . ALA A 1 381 ? 3.487 60.518 44.776 1.00 34.31 381 ALA A C 1
ATOM 2735 O O . ALA A 1 381 ? 4.447 60.080 45.408 1.00 34.31 381 ALA A O 1
ATOM 2736 N N . PRO A 1 382 ? 3.627 61.615 43.958 1.00 57.09 382 PRO A N 1
ATOM 2737 C CA . PRO A 1 382 ? 2.566 62.556 43.528 1.00 57.09 382 PRO A CA 1
ATOM 2738 C C . PRO A 1 382 ? 2.634 63.277 42.130 1.00 57.09 382 PRO A C 1
ATOM 2740 O O . PRO A 1 382 ? 3.611 63.199 41.400 1.00 57.09 382 PRO A O 1
ATOM 2743 N N . HIS A 1 383 ? 1.570 64.063 41.853 1.00 33.47 383 HIS A N 1
ATOM 2744 C CA . HIS A 1 383 ? 1.421 65.266 40.978 1.00 33.47 383 HIS A CA 1
ATOM 2745 C C . HIS A 1 383 ? 1.527 65.223 39.418 1.00 33.47 383 HIS A C 1
ATOM 2747 O O . HIS A 1 383 ? 2.602 65.361 38.856 1.00 33.47 383 HIS A O 1
ATOM 2753 N N . SER A 1 384 ? 0.351 65.184 38.749 1.00 32.03 384 SER A N 1
ATOM 2754 C CA . SER A 1 384 ? -0.322 66.279 37.971 1.00 32.03 384 SER A CA 1
ATOM 2755 C C . SER A 1 384 ? 0.430 67.199 36.962 1.00 32.03 384 SER A C 1
ATOM 2757 O O . SER A 1 384 ? 1.566 67.557 37.250 1.00 32.03 384 SER A O 1
ATOM 2759 N N . PRO A 1 385 ? -0.246 67.838 35.951 1.00 54.38 385 PRO A N 1
ATOM 2760 C CA . PRO A 1 385 ? -1.549 67.540 35.291 1.00 54.38 385 PRO A CA 1
ATOM 2761 C C . PRO A 1 385 ? -1.674 67.836 33.745 1.00 54.38 385 PRO A C 1
ATOM 2763 O O . PRO A 1 385 ? -0.830 68.482 33.138 1.00 54.38 385 PRO A O 1
ATOM 2766 N N . THR A 1 386 ? -2.864 67.538 33.179 1.00 30.34 386 THR A N 1
ATOM 2767 C CA . THR A 1 386 ? -3.575 68.193 32.023 1.00 30.34 386 THR A CA 1
ATOM 2768 C C . THR A 1 386 ? -3.252 67.929 30.526 1.00 30.34 386 THR A C 1
ATOM 2770 O O . THR A 1 386 ? -2.174 68.226 30.042 1.00 30.34 386 THR A O 1
ATOM 2773 N N . ALA A 1 387 ? -4.332 67.574 29.798 1.00 30.59 387 ALA A N 1
ATOM 2774 C CA . ALA A 1 387 ? -4.781 67.994 28.446 1.00 30.59 387 ALA A CA 1
ATOM 2775 C C . ALA A 1 387 ? -3.979 67.720 27.139 1.00 30.59 387 ALA A C 1
ATOM 2777 O O . ALA A 1 387 ? -2.813 68.054 26.986 1.00 30.59 387 ALA A O 1
ATOM 2778 N N . THR A 1 388 ? -4.714 67.244 26.121 1.00 37.66 388 THR A N 1
ATOM 2779 C CA . THR A 1 388 ? -4.397 67.273 24.670 1.00 37.66 388 THR A CA 1
ATOM 2780 C C . THR A 1 388 ? -4.771 68.628 24.042 1.00 37.66 388 THR A C 1
ATOM 2782 O O . THR A 1 388 ? -5.810 69.166 24.442 1.00 37.66 388 THR A O 1
ATOM 2785 N N . PRO A 1 389 ? -4.047 69.151 23.022 1.00 44.62 389 PRO A N 1
ATOM 2786 C CA . PRO A 1 389 ? -4.443 68.882 21.621 1.00 44.62 389 PRO A CA 1
ATOM 2787 C C . PRO A 1 389 ? -3.300 68.901 20.557 1.00 44.62 389 PRO A C 1
ATOM 2789 O O . PRO A 1 389 ? -2.120 69.014 20.864 1.00 44.62 389 PRO A O 1
ATOM 2792 N N . ARG A 1 390 ? -3.714 68.774 19.284 1.00 28.27 390 ARG A N 1
ATOM 2793 C CA . ARG A 1 390 ? -3.051 69.120 17.992 1.00 28.27 390 ARG A CA 1
ATOM 2794 C C . ARG A 1 390 ? -2.629 70.618 17.883 1.00 28.27 390 ARG A C 1
ATOM 2796 O O . ARG A 1 390 ? -3.197 71.388 18.660 1.00 28.27 390 ARG A O 1
ATOM 2803 N N . PRO A 1 391 ? -1.870 71.089 16.850 1.00 54.81 391 PRO A N 1
ATOM 2804 C CA . PRO A 1 391 ? -1.032 70.400 15.833 1.00 54.81 391 PRO A CA 1
ATOM 2805 C C . PRO A 1 391 ? 0.306 71.147 15.456 1.00 54.81 391 PRO A C 1
ATOM 2807 O O . PRO A 1 391 ? 0.708 72.074 16.145 1.00 54.81 391 PRO A O 1
ATOM 2810 N N . ASP A 1 392 ? 0.937 70.730 14.342 1.00 29.06 392 ASP A N 1
ATOM 2811 C CA . ASP A 1 392 ? 1.705 71.475 13.301 1.00 29.06 392 ASP A CA 1
ATOM 2812 C C . ASP A 1 392 ? 2.986 72.340 13.558 1.00 29.06 392 ASP A C 1
ATOM 2814 O O . ASP A 1 392 ? 2.981 73.356 14.245 1.00 29.06 392 ASP A O 1
ATOM 2818 N N . ASP A 1 393 ? 4.020 71.986 12.766 1.00 28.27 393 ASP A N 1
ATOM 2819 C CA . ASP A 1 393 ? 4.923 72.819 11.920 1.00 28.27 393 ASP A CA 1
ATOM 2820 C C . ASP A 1 393 ? 6.259 73.496 12.362 1.00 28.27 393 ASP A C 1
ATOM 2822 O O . ASP A 1 393 ? 6.498 73.867 13.508 1.00 28.27 393 ASP A O 1
ATOM 2826 N N . ALA A 1 394 ? 7.082 73.726 11.314 1.00 28.64 394 ALA A N 1
ATOM 2827 C CA . ALA A 1 394 ? 8.252 74.619 11.137 1.00 28.64 394 ALA A CA 1
ATOM 2828 C C . ALA A 1 394 ? 9.695 74.194 11.557 1.00 28.64 394 ALA A C 1
ATOM 2830 O O . ALA A 1 394 ? 9.982 73.774 12.673 1.00 28.64 394 ALA A O 1
ATOM 2831 N N . ALA A 1 395 ? 10.649 74.421 10.629 1.00 36.16 395 ALA A N 1
ATOM 2832 C CA . ALA A 1 395 ? 12.121 74.291 10.761 1.00 36.16 395 ALA A CA 1
ATOM 2833 C C . ALA A 1 395 ? 12.834 75.661 10.564 1.00 36.16 395 ALA A C 1
ATOM 2835 O O . ALA A 1 395 ? 12.155 76.619 10.186 1.00 36.16 395 ALA A O 1
ATOM 2836 N N . PRO A 1 396 ? 14.164 75.813 10.810 1.00 51.72 396 PRO A N 1
ATOM 2837 C CA . PRO A 1 396 ? 15.228 75.671 9.768 1.00 51.72 396 PRO A CA 1
ATOM 2838 C C . PRO A 1 396 ? 16.509 74.927 10.279 1.00 51.72 396 PRO A C 1
ATOM 2840 O O . PRO A 1 396 ? 16.629 74.708 11.477 1.00 51.72 396 PRO A O 1
ATOM 2843 N N . ARG A 1 397 ? 17.456 74.354 9.493 1.00 36.56 397 ARG A N 1
ATOM 2844 C CA . ARG A 1 397 ? 18.356 74.824 8.382 1.00 36.56 397 ARG A CA 1
ATOM 2845 C C . ARG A 1 397 ? 19.460 75.833 8.825 1.00 36.56 397 ARG A C 1
ATOM 2847 O O . ARG A 1 397 ? 19.183 76.547 9.782 1.00 36.56 397 ARG A O 1
ATOM 2854 N N . PRO A 1 398 ? 20.656 75.952 8.160 1.00 60.75 398 PRO A N 1
ATOM 2855 C CA . PRO A 1 398 ? 20.968 75.565 6.759 1.00 60.75 398 PRO A CA 1
ATOM 2856 C C . PRO A 1 398 ? 22.406 75.035 6.394 1.00 60.75 398 PRO A C 1
ATOM 2858 O O . PRO A 1 398 ? 23.317 75.064 7.208 1.00 60.75 398 PRO A O 1
ATOM 2861 N N . HIS A 1 399 ? 22.587 74.696 5.095 1.00 38.28 399 HIS A N 1
ATOM 2862 C CA . HIS A 1 399 ? 23.824 74.705 4.251 1.00 38.28 399 HIS A CA 1
ATOM 2863 C C . HIS A 1 399 ? 25.000 73.732 4.553 1.00 38.28 399 HIS A C 1
ATOM 2865 O O . HIS A 1 399 ? 25.386 73.559 5.698 1.00 38.28 399 HIS A O 1
ATOM 2871 N N . THR A 1 400 ? 25.674 73.086 3.578 1.00 35.44 400 THR A N 1
ATOM 2872 C CA . THR A 1 400 ? 25.538 72.942 2.091 1.00 35.44 400 THR A CA 1
ATOM 2873 C C . THR A 1 400 ? 26.407 71.751 1.620 1.00 35.44 400 THR A C 1
ATOM 2875 O O . THR A 1 400 ? 27.403 71.474 2.276 1.00 35.44 400 THR A O 1
ATOM 2878 N N . ALA A 1 401 ? 26.197 71.066 0.485 1.00 34.19 401 ALA A N 1
ATOM 2879 C CA . ALA A 1 401 ? 25.065 70.998 -0.461 1.00 34.19 401 ALA A CA 1
ATOM 2880 C C . ALA A 1 401 ? 24.777 69.496 -0.771 1.00 34.19 401 ALA A C 1
ATOM 2882 O O . ALA A 1 401 ? 24.453 68.821 0.197 1.00 34.19 401 ALA A O 1
ATOM 2883 N N . THR A 1 402 ? 24.862 68.810 -1.929 1.00 33.59 402 THR A N 1
ATOM 2884 C CA . THR A 1 402 ? 24.923 68.992 -3.418 1.00 33.59 402 THR A CA 1
ATOM 2885 C C . THR A 1 402 ? 24.829 67.543 -3.968 1.00 33.59 402 THR A C 1
ATOM 2887 O O . THR A 1 402 ? 25.455 66.684 -3.356 1.00 33.59 402 THR A O 1
ATOM 2890 N N . THR A 1 403 ? 24.213 67.098 -5.073 1.00 35.12 403 THR A N 1
ATOM 2891 C CA . THR A 1 403 ? 23.198 67.514 -6.085 1.00 35.12 403 THR A CA 1
ATOM 2892 C C . THR A 1 403 ? 22.994 66.246 -6.959 1.00 35.12 403 THR A C 1
ATOM 2894 O O . THR A 1 403 ? 23.984 65.562 -7.196 1.00 35.12 403 THR A O 1
ATOM 2897 N N . SER A 1 404 ? 21.839 65.824 -7.490 1.00 28.67 404 SER A N 1
ATOM 2898 C CA . SER A 1 404 ? 20.482 66.395 -7.619 1.00 28.67 404 SER A CA 1
ATOM 2899 C C . SER A 1 404 ? 19.409 65.263 -7.667 1.00 28.67 404 SER A C 1
ATOM 2901 O O . SER A 1 404 ? 19.793 64.095 -7.678 1.00 28.67 404 SER A O 1
ATOM 2903 N N . PRO A 1 405 ? 18.088 65.564 -7.665 1.00 55.94 405 PRO A N 1
ATOM 2904 C CA . PRO A 1 405 ? 16.992 64.599 -7.414 1.00 55.94 405 PRO A CA 1
ATOM 2905 C C . PRO A 1 405 ? 16.158 64.269 -8.697 1.00 55.94 405 PRO A C 1
ATOM 2907 O O . PRO A 1 405 ? 16.576 64.674 -9.777 1.00 55.94 405 PRO A O 1
ATOM 2910 N N . VAL A 1 406 ? 15.033 63.519 -8.738 1.00 34.34 406 VAL A N 1
ATOM 2911 C CA . VAL A 1 406 ? 13.800 63.442 -7.894 1.00 34.34 406 VAL A CA 1
ATOM 2912 C C . VAL A 1 406 ? 13.089 62.055 -8.039 1.00 34.34 406 VAL A C 1
ATOM 2914 O O . VAL A 1 406 ? 13.253 61.436 -9.089 1.00 34.34 406 VAL A O 1
ATOM 2917 N N . PRO A 1 407 ? 12.312 61.547 -7.041 1.00 58.00 407 PRO A N 1
ATOM 2918 C CA . PRO A 1 407 ? 11.683 60.204 -7.041 1.00 58.00 407 PRO A CA 1
ATOM 2919 C C . PRO A 1 407 ? 10.134 60.199 -7.203 1.00 58.00 407 PRO A C 1
ATOM 2921 O O . PRO A 1 407 ? 9.529 61.253 -7.386 1.00 58.00 407 PRO A O 1
ATOM 2924 N N . GLY A 1 408 ? 9.476 59.029 -7.070 1.00 29.95 408 GLY A N 1
ATOM 2925 C CA . GLY A 1 408 ? 8.004 58.882 -7.097 1.00 29.95 408 GLY A CA 1
ATOM 2926 C C . GLY A 1 408 ? 7.449 57.626 -6.389 1.00 29.95 408 GLY A C 1
ATOM 2927 O O . GLY A 1 408 ? 8.150 56.627 -6.250 1.00 29.95 408 GLY A O 1
ATOM 2928 N N . SER A 1 409 ? 6.201 57.717 -5.914 1.00 31.27 409 SER A N 1
ATOM 2929 C CA . SER A 1 409 ? 5.441 56.749 -5.092 1.00 31.27 409 SER A CA 1
ATOM 2930 C C . SER A 1 409 ? 4.510 55.829 -5.916 1.00 31.27 409 SER A C 1
ATOM 2932 O O . SER A 1 409 ? 4.593 55.797 -7.141 1.00 31.27 409 SER A O 1
ATOM 2934 N N . GLY A 1 410 ? 3.581 55.108 -5.264 1.00 34.03 410 GLY A N 1
ATOM 2935 C CA . GLY A 1 410 ? 2.435 54.479 -5.936 1.00 34.03 410 GLY A CA 1
ATOM 2936 C C . GLY A 1 410 ? 1.194 54.345 -5.040 1.00 34.03 410 GLY A C 1
ATOM 2937 O O . GLY A 1 410 ? 1.328 54.004 -3.866 1.00 34.03 410 GLY A O 1
ATOM 2938 N N . SER A 1 411 ? 0.005 54.604 -5.604 1.00 28.12 411 SER A N 1
ATOM 2939 C CA . SER A 1 411 ? -1.323 54.345 -5.009 1.00 28.12 411 SER A CA 1
ATOM 2940 C C . SER A 1 411 ? -2.470 54.583 -6.017 1.00 28.12 411 SER A C 1
ATOM 2942 O O . SER A 1 411 ? -2.451 55.585 -6.720 1.00 28.12 411 SER A O 1
ATOM 2944 N N . GLU A 1 412 ? -3.464 53.686 -6.005 1.00 29.61 412 GLU A N 1
ATOM 2945 C CA . GLU A 1 412 ? -4.913 53.865 -6.284 1.00 29.61 412 GLU A CA 1
ATOM 2946 C C . GLU A 1 412 ? -5.497 54.462 -7.603 1.00 29.61 412 GLU A C 1
ATOM 2948 O O . GLU A 1 412 ? -5.287 55.610 -7.967 1.00 29.61 412 GLU A O 1
ATOM 2953 N N . HIS A 1 413 ? -6.422 53.663 -8.169 1.00 27.70 413 HIS A N 1
ATOM 2954 C CA . HIS A 1 413 ? -7.744 53.978 -8.761 1.00 27.70 413 HIS A CA 1
ATOM 2955 C C . HIS A 1 413 ? -7.984 54.839 -10.038 1.00 27.70 413 HIS A C 1
ATOM 2957 O O . HIS A 1 413 ? -7.516 55.957 -10.201 1.00 27.70 413 HIS A O 1
ATOM 2963 N N . ALA A 1 414 ? -8.971 54.327 -10.806 1.00 26.53 414 ALA A N 1
ATOM 2964 C CA . ALA A 1 414 ? -9.923 54.982 -11.730 1.00 26.53 414 ALA A CA 1
ATOM 2965 C C . ALA A 1 414 ? -9.664 54.970 -13.263 1.00 26.53 414 ALA A C 1
ATOM 2967 O O . ALA A 1 414 ? -8.550 54.844 -13.756 1.00 26.53 414 ALA A O 1
ATOM 2968 N N . GLN A 1 415 ? -10.788 55.008 -13.997 1.00 29.12 415 GLN A N 1
ATOM 2969 C CA . GLN A 1 415 ? -10.995 54.897 -15.461 1.00 29.12 415 GLN A CA 1
ATOM 2970 C C . GLN A 1 415 ? -10.965 56.313 -16.132 1.00 29.12 415 GLN A C 1
ATOM 2972 O O . GLN A 1 415 ? -10.823 57.269 -15.367 1.00 29.12 415 GLN A O 1
ATOM 2977 N N . PRO A 1 416 ? -11.172 56.540 -17.468 1.00 47.62 416 PRO A N 1
ATOM 2978 C CA . PRO A 1 416 ? -11.675 55.627 -18.517 1.00 47.62 416 PRO A CA 1
ATOM 2979 C C . PRO A 1 416 ? -11.099 55.770 -19.966 1.00 47.62 416 PRO A C 1
ATOM 2981 O O . PRO A 1 416 ? -10.227 56.579 -20.243 1.00 47.62 416 PRO A O 1
ATOM 2984 N N . SER A 1 417 ? -11.675 54.976 -20.884 1.00 27.11 417 SER A N 1
ATOM 2985 C CA . SER A 1 417 ? -11.953 55.218 -22.325 1.00 27.11 417 SER A CA 1
ATOM 2986 C C . SER A 1 417 ? -10.914 55.797 -23.319 1.00 27.11 417 SER A C 1
ATOM 2988 O O . SER A 1 417 ? -10.636 56.985 -23.330 1.00 27.11 417 SER A O 1
ATOM 2990 N N . ALA A 1 418 ? -10.568 54.946 -24.299 1.00 27.84 418 ALA A N 1
ATOM 2991 C CA . ALA A 1 418 ? -10.759 55.115 -25.760 1.00 27.84 418 ALA A CA 1
ATOM 2992 C C . ALA A 1 418 ? -10.192 56.321 -26.576 1.00 27.84 418 ALA A C 1
ATOM 2994 O O . ALA A 1 418 ? -10.592 57.463 -26.400 1.00 27.84 418 ALA A O 1
ATOM 2995 N N . GLU A 1 419 ? -9.440 55.947 -27.630 1.00 27.80 419 GLU A N 1
ATOM 2996 C CA . GLU A 1 419 ? -9.349 56.530 -28.997 1.00 27.80 419 GLU A CA 1
ATOM 2997 C C . GLU A 1 419 ? -8.711 57.921 -29.293 1.00 27.80 419 GLU A C 1
ATOM 2999 O O . GLU A 1 419 ? -9.130 58.964 -28.809 1.00 27.80 419 GLU A O 1
ATOM 3004 N N . GLY A 1 420 ? -7.781 57.925 -30.273 1.00 26.00 420 GLY A N 1
ATOM 3005 C CA . GLY A 1 420 ? -7.322 59.097 -31.055 1.00 26.00 420 GLY A CA 1
ATOM 3006 C C . GLY A 1 420 ? -6.101 59.881 -30.514 1.00 26.00 420 GLY A C 1
ATOM 3007 O O . GLY A 1 420 ? -5.876 59.930 -29.315 1.00 26.00 420 GLY A O 1
ATOM 3008 N N . SER A 1 421 ? -5.261 60.550 -31.331 1.00 28.25 421 SER A N 1
ATOM 3009 C CA . SER A 1 421 ? -5.128 60.532 -32.807 1.00 28.25 421 SER A CA 1
ATOM 3010 C C . SER A 1 421 ? -3.802 61.160 -33.336 1.00 28.25 421 SER A C 1
ATOM 3012 O O . SER A 1 421 ? -3.266 62.089 -32.745 1.00 28.25 421 SER A O 1
ATOM 3014 N N . SER A 1 422 ? -3.328 60.659 -34.490 1.00 30.62 422 SER A N 1
ATOM 3015 C CA . SER A 1 422 ? -2.593 61.327 -35.604 1.00 30.62 422 SER A CA 1
ATOM 3016 C C . SER A 1 422 ? -1.348 62.244 -35.438 1.00 30.62 422 SER A C 1
ATOM 3018 O O . SER A 1 422 ? -1.463 63.372 -34.972 1.00 30.62 422 SER A O 1
ATOM 3020 N N . THR A 1 423 ? -0.269 61.876 -36.155 1.00 25.25 423 THR A N 1
ATOM 3021 C CA . THR A 1 423 ? 0.542 62.696 -37.112 1.00 25.25 423 THR A CA 1
ATOM 3022 C C . THR A 1 423 ? 1.110 61.732 -38.188 1.00 25.25 423 THR A C 1
ATOM 3024 O O . THR A 1 423 ? 1.565 60.650 -37.839 1.00 25.25 423 THR A O 1
ATOM 3027 N N . TRP A 1 424 ? 0.856 61.865 -39.504 1.00 27.11 424 TRP A N 1
ATOM 3028 C CA . TRP A 1 424 ? 1.477 62.746 -40.530 1.00 27.11 424 TRP A CA 1
ATOM 3029 C C . TRP A 1 424 ? 3.023 62.708 -40.569 1.00 27.11 424 TRP A C 1
ATOM 3031 O O . TRP A 1 424 ? 3.628 62.997 -39.546 1.00 27.11 424 TRP A O 1
ATOM 3041 N N . THR A 1 425 ? 3.766 62.463 -41.671 1.00 34.09 425 THR A N 1
ATOM 3042 C CA . THR A 1 425 ? 3.555 61.981 -43.082 1.00 34.09 425 THR A CA 1
ATOM 3043 C C . THR A 1 425 ? 4.971 61.683 -43.683 1.00 34.09 425 THR A C 1
ATOM 3045 O O . THR A 1 425 ? 5.946 62.133 -43.095 1.00 34.09 425 THR A O 1
ATOM 3048 N N . SER A 1 426 ? 5.246 60.983 -44.803 1.00 32.75 426 SER A N 1
ATOM 3049 C CA . SER A 1 426 ? 4.695 61.076 -46.178 1.00 32.75 426 SER A CA 1
ATOM 3050 C C . SER A 1 426 ? 5.197 59.943 -47.123 1.00 32.75 426 SER A C 1
ATOM 3052 O O . SER A 1 426 ? 6.348 59.552 -47.008 1.00 32.75 426 SER A O 1
ATOM 3054 N N . GLN A 1 427 ? 4.333 59.508 -48.068 1.00 35.84 427 GLN A N 1
ATOM 3055 C CA . GLN A 1 427 ? 4.568 59.015 -49.465 1.00 35.84 427 GLN A CA 1
ATOM 3056 C C . GLN A 1 427 ? 5.646 57.924 -49.756 1.00 35.84 427 GLN A C 1
ATOM 3058 O O . GLN A 1 427 ? 6.785 58.055 -49.337 1.00 35.84 427 GLN A O 1
ATOM 3063 N N . THR A 1 428 ? 5.443 56.851 -50.553 1.00 34.62 428 THR A N 1
ATOM 3064 C CA . THR A 1 428 ? 4.330 56.249 -51.365 1.00 34.62 428 THR A CA 1
ATOM 3065 C C . THR A 1 428 ? 4.761 54.804 -51.769 1.00 34.62 428 THR A C 1
ATOM 3067 O O . THR A 1 428 ? 5.912 54.465 -51.526 1.00 34.62 428 THR A O 1
ATOM 3070 N N . GLY A 1 429 ? 4.001 53.890 -52.406 1.00 28.70 429 GLY A N 1
ATOM 3071 C CA . GLY A 1 429 ? 2.624 53.841 -52.953 1.00 28.70 429 GLY A CA 1
ATOM 3072 C C . GLY A 1 429 ? 2.514 52.822 -54.130 1.00 28.70 429 GLY A C 1
ATOM 3073 O O . GLY A 1 429 ? 3.552 52.426 -54.644 1.00 28.70 429 GLY A O 1
ATOM 3074 N N . VAL A 1 430 ? 1.289 52.476 -54.594 1.00 30.09 430 VAL A N 1
ATOM 3075 C CA . VAL A 1 430 ? 0.947 51.670 -55.823 1.00 30.09 430 VAL A CA 1
ATOM 3076 C C . VAL A 1 430 ? 1.272 50.147 -55.768 1.00 30.09 430 VAL A C 1
ATOM 3078 O O . VAL A 1 430 ? 2.397 49.790 -55.452 1.00 30.09 430 VAL A O 1
ATOM 3081 N N . SER A 1 431 ? 0.409 49.163 -56.113 1.00 28.55 431 SER A N 1
ATOM 3082 C CA . SER A 1 431 ? -1.063 49.085 -56.336 1.00 28.55 431 SER A CA 1
ATOM 3083 C C . SER A 1 431 ? -1.598 47.620 -56.268 1.00 28.55 431 SER A C 1
ATOM 3085 O O . SER A 1 431 ? -0.823 46.671 -56.219 1.00 28.55 431 SER A O 1
ATOM 3087 N N . THR A 1 432 ? -2.933 47.460 -56.263 1.00 32.53 432 THR A N 1
ATOM 3088 C CA . THR A 1 432 ? -3.791 46.232 -56.265 1.00 32.53 432 THR A CA 1
ATOM 3089 C C . THR A 1 432 ? -3.746 45.409 -57.588 1.00 32.53 432 THR A C 1
ATOM 3091 O O . THR A 1 432 ? -3.164 45.944 -58.533 1.00 32.53 432 THR A O 1
ATOM 3094 N N . PRO A 1 433 ? -4.334 44.172 -57.746 1.00 38.62 433 PRO A N 1
ATOM 3095 C CA . PRO A 1 433 ? -5.541 43.594 -57.089 1.00 38.62 433 PRO A CA 1
ATOM 3096 C C . PRO A 1 433 ? -5.550 42.047 -56.821 1.00 38.62 433 PRO A C 1
ATOM 3098 O O . PRO A 1 433 ? -4.517 41.392 -56.846 1.00 38.62 433 PRO A O 1
ATOM 3101 N N . GLY A 1 434 ? -6.740 41.459 -56.582 1.00 22.77 434 GLY A N 1
ATOM 3102 C CA . GLY A 1 434 ? -7.080 40.028 -56.814 1.00 22.77 434 GLY A CA 1
ATOM 3103 C C . GLY A 1 434 ? -8.201 39.903 -57.878 1.00 22.77 434 GLY A C 1
ATOM 3104 O O . GLY A 1 434 ? -8.383 40.887 -58.599 1.00 22.77 434 GLY A O 1
ATOM 3105 N N . PRO A 1 435 ? -9.035 38.830 -57.958 1.00 60.62 435 PRO A N 1
ATOM 3106 C CA . PRO A 1 435 ? -9.067 37.545 -57.222 1.00 60.62 435 PRO A CA 1
ATOM 3107 C C . PRO A 1 435 ? -9.221 36.298 -58.172 1.00 60.62 435 PRO A C 1
ATOM 3109 O O . PRO A 1 435 ? -8.905 36.395 -59.350 1.00 60.62 435 PRO A O 1
ATOM 3112 N N . TYR A 1 436 ? -9.766 35.168 -57.671 1.00 26.36 436 TYR A N 1
ATOM 3113 C CA . TYR A 1 436 ? -10.325 33.975 -58.380 1.00 26.36 436 TYR A CA 1
ATOM 3114 C C . TYR A 1 436 ? -9.420 32.828 -58.927 1.00 26.36 436 TYR A C 1
ATOM 3116 O O . TYR A 1 436 ? -8.859 32.900 -60.009 1.00 26.36 436 TYR A O 1
ATOM 3124 N N . THR A 1 437 ? -9.456 31.699 -58.191 1.00 26.64 437 THR A N 1
ATOM 3125 C CA . THR A 1 437 ? -9.751 30.290 -58.601 1.00 26.64 437 THR A CA 1
ATOM 3126 C C . THR A 1 437 ? -9.075 29.549 -59.781 1.00 26.64 437 THR A C 1
ATOM 3128 O O . THR A 1 437 ? -9.132 29.989 -60.924 1.00 26.64 437 THR A O 1
ATOM 3131 N N . SER A 1 438 ? -8.777 28.264 -59.495 1.00 26.81 438 SER A N 1
ATOM 3132 C CA . SER A 1 438 ? -8.898 27.058 -60.360 1.00 26.81 438 SER A CA 1
ATOM 3133 C C . SER A 1 438 ? -7.701 26.540 -61.183 1.00 26.81 438 SER A C 1
ATOM 3135 O O . SER A 1 438 ? -6.777 27.269 -61.521 1.00 26.81 438 SER A O 1
ATOM 3137 N N . ALA A 1 439 ? -7.844 25.250 -61.545 1.00 24.59 439 ALA A N 1
ATOM 3138 C CA . ALA A 1 439 ? -7.070 24.388 -62.456 1.00 24.59 439 ALA A CA 1
ATOM 3139 C C . ALA A 1 439 ? -5.981 23.475 -61.844 1.00 24.59 439 ALA A C 1
ATOM 3141 O O . ALA A 1 439 ? -5.067 23.902 -61.143 1.00 24.59 439 ALA A O 1
ATOM 3142 N N . GLU A 1 440 ? -6.109 22.181 -62.155 1.00 31.42 440 GLU A N 1
ATOM 3143 C CA . GLU A 1 440 ? -5.204 21.083 -61.800 1.00 31.42 440 GLU A CA 1
ATOM 3144 C C . GLU A 1 440 ? -3.942 21.056 -62.681 1.00 31.42 440 GLU A C 1
ATOM 3146 O O . GLU A 1 440 ? -3.966 21.542 -63.811 1.00 31.42 440 GLU A O 1
ATOM 3151 N N . SER A 1 441 ? -2.886 20.358 -62.233 1.00 25.03 441 SER A N 1
ATOM 3152 C CA . SER A 1 441 ? -2.025 19.530 -63.106 1.00 25.03 441 SER A CA 1
ATOM 3153 C C . SER A 1 441 ? -1.048 18.654 -62.308 1.00 25.03 441 SER A C 1
ATOM 3155 O O . SER A 1 441 ? -0.150 19.157 -61.640 1.00 25.03 441 SER A O 1
ATOM 3157 N N . SER A 1 442 ? -1.169 17.332 -62.452 1.00 32.66 442 SER A N 1
ATOM 3158 C CA . SER A 1 442 ? -0.038 16.390 -62.348 1.00 32.66 442 SER A CA 1
ATOM 3159 C C . SER A 1 442 ? 0.357 15.983 -63.772 1.00 32.66 442 SER A C 1
ATOM 3161 O O . SER A 1 442 ? -0.541 15.865 -64.608 1.00 32.66 442 SER A O 1
ATOM 3163 N N . PRO A 1 443 ? 1.651 15.752 -64.078 1.00 37.31 443 PRO A N 1
ATOM 3164 C CA . PRO A 1 443 ? 2.065 14.346 -64.187 1.00 37.31 443 PRO A CA 1
ATOM 3165 C C . PRO A 1 443 ? 3.555 14.028 -63.890 1.00 37.31 443 PRO A C 1
ATOM 3167 O O . PRO A 1 443 ? 4.446 14.408 -64.643 1.00 37.31 443 PRO A O 1
ATOM 3170 N N . THR A 1 444 ? 3.765 13.149 -62.901 1.00 27.97 444 THR A N 1
ATOM 3171 C CA . THR A 1 444 ? 4.688 11.983 -62.978 1.00 27.97 444 THR A CA 1
ATOM 3172 C C . THR A 1 444 ? 6.216 12.272 -63.191 1.00 27.97 444 THR A C 1
ATOM 3174 O O . THR A 1 444 ? 6.625 13.410 -62.973 1.00 27.97 444 THR A O 1
ATOM 3177 N N . PRO A 1 445 ? 7.154 11.291 -63.346 1.00 45.34 445 PRO A N 1
ATOM 3178 C CA . PRO A 1 445 ? 8.345 11.291 -62.479 1.00 45.34 445 PRO A CA 1
ATOM 3179 C C . PRO A 1 445 ? 9.712 11.375 -63.195 1.00 45.34 445 PRO A C 1
ATOM 3181 O O . PRO A 1 445 ? 9.841 11.084 -64.382 1.00 45.34 445 PRO A O 1
ATOM 3184 N N . ALA A 1 446 ? 10.775 11.660 -62.429 1.00 26.89 446 ALA A N 1
ATOM 3185 C CA . ALA A 1 446 ? 12.164 11.617 -62.899 1.00 26.89 446 ALA A CA 1
ATOM 3186 C C . ALA A 1 446 ? 13.043 10.686 -62.039 1.00 26.89 446 ALA A C 1
ATOM 3188 O O . ALA A 1 446 ? 13.181 10.863 -60.830 1.00 26.89 446 ALA A O 1
ATOM 3189 N N . THR A 1 447 ? 13.660 9.693 -62.679 1.00 28.30 447 THR A N 1
ATOM 3190 C CA . THR A 1 447 ? 14.518 8.666 -62.064 1.00 28.30 447 THR A CA 1
ATOM 3191 C C . THR A 1 447 ? 15.956 9.130 -61.805 1.00 28.30 447 THR A C 1
ATOM 3193 O O . THR A 1 447 ? 16.586 9.683 -62.707 1.00 28.30 447 THR A O 1
ATOM 3196 N N . ARG A 1 448 ? 16.535 8.743 -60.657 1.00 28.88 448 ARG A N 1
ATOM 3197 C CA . ARG A 1 448 ? 17.988 8.530 -60.465 1.00 28.88 448 ARG A CA 1
ATOM 3198 C C . ARG A 1 448 ? 18.210 7.294 -59.583 1.00 28.88 448 ARG A C 1
ATOM 3200 O O . ARG A 1 448 ? 17.802 7.289 -58.432 1.00 28.88 448 ARG A O 1
ATOM 3207 N N . THR A 1 449 ? 18.548 6.146 -60.174 1.00 27.91 449 THR A N 1
ATOM 3208 C CA . THR A 1 449 ? 19.918 5.633 -60.433 1.00 27.91 449 THR A CA 1
ATOM 3209 C C . THR A 1 449 ? 20.681 5.203 -59.179 1.00 27.91 449 THR A C 1
ATOM 3211 O O . THR A 1 449 ? 21.178 6.031 -58.419 1.00 27.91 449 THR A O 1
ATOM 3214 N N . THR A 1 450 ? 20.836 3.886 -59.049 1.00 29.38 450 THR A N 1
ATOM 3215 C CA . THR A 1 450 ? 21.811 3.177 -58.209 1.00 29.38 450 THR A CA 1
ATOM 3216 C C . THR A 1 450 ? 23.257 3.599 -58.484 1.00 29.38 450 THR A C 1
ATOM 3218 O O . THR A 1 450 ? 23.610 3.927 -59.617 1.00 29.38 450 THR A O 1
ATOM 3221 N N . PRO A 1 451 ? 24.129 3.424 -57.482 1.00 35.09 451 PRO A N 1
ATOM 3222 C CA . PRO A 1 451 ? 25.424 2.778 -57.679 1.00 35.09 451 PRO A CA 1
ATOM 3223 C C . PRO A 1 451 ? 25.476 1.399 -56.992 1.00 35.09 451 PRO A C 1
ATOM 3225 O O . PRO A 1 451 ? 24.713 1.115 -56.071 1.00 35.09 451 PRO A O 1
ATOM 3228 N N . ALA A 1 452 ? 26.376 0.537 -57.470 1.00 29.64 452 ALA A N 1
ATOM 3229 C CA . ALA A 1 452 ? 26.580 -0.849 -57.024 1.00 29.64 452 ALA A CA 1
ATOM 3230 C C . ALA A 1 452 ? 28.047 -1.031 -56.511 1.00 29.64 452 ALA A C 1
ATOM 3232 O O . ALA A 1 452 ? 28.785 -0.044 -56.501 1.00 29.64 452 ALA A O 1
ATOM 3233 N N . PRO A 1 453 ? 28.488 -2.197 -55.985 1.00 40.50 453 PRO A N 1
ATOM 3234 C CA . PRO A 1 453 ? 29.110 -2.194 -54.656 1.00 40.50 453 PRO A CA 1
ATOM 3235 C C . PRO A 1 453 ? 30.609 -2.546 -54.597 1.00 40.50 453 PRO A C 1
ATOM 3237 O O . PRO A 1 453 ? 31.100 -3.395 -55.340 1.00 40.50 453 PRO A O 1
ATOM 3240 N N . GLN A 1 454 ? 31.305 -1.946 -53.625 1.00 30.67 454 GLN A N 1
ATOM 3241 C CA . GLN A 1 454 ? 32.686 -2.219 -53.189 1.00 30.67 454 GLN A CA 1
ATOM 3242 C C . GLN A 1 454 ? 32.807 -1.797 -51.702 1.00 30.67 454 GLN A C 1
ATOM 3244 O O . GLN A 1 454 ? 32.227 -0.774 -51.349 1.00 30.67 454 GLN A O 1
ATOM 3249 N N . THR A 1 455 ? 33.487 -2.486 -50.775 1.00 28.56 455 THR A N 1
ATOM 3250 C CA . THR A 1 455 ? 34.180 -3.798 -50.776 1.00 28.56 455 THR A CA 1
ATOM 3251 C C . THR A 1 455 ? 33.872 -4.587 -49.482 1.00 28.56 455 THR A C 1
ATOM 3253 O O . THR A 1 455 ? 33.296 -4.062 -48.532 1.00 28.56 455 THR A O 1
ATOM 3256 N N . THR A 1 456 ? 34.251 -5.868 -49.442 1.00 32.16 456 THR A N 1
ATOM 3257 C CA . THR A 1 456 ? 34.114 -6.792 -48.298 1.00 32.16 456 THR A CA 1
ATOM 3258 C C . THR A 1 456 ? 35.092 -6.532 -47.144 1.00 32.16 456 THR A C 1
ATOM 3260 O O . THR A 1 456 ? 36.280 -6.329 -47.397 1.00 32.16 456 THR A O 1
ATOM 3263 N N . PRO A 1 457 ? 34.648 -6.731 -45.890 1.00 32.97 457 PRO A N 1
ATOM 3264 C CA . PRO A 1 457 ? 35.445 -7.304 -44.802 1.00 32.97 457 PRO A CA 1
ATOM 3265 C C . PRO A 1 457 ? 35.212 -8.825 -44.693 1.00 32.97 457 PRO A C 1
ATOM 3267 O O . PRO A 1 457 ? 34.147 -9.323 -45.057 1.00 32.97 457 PRO A O 1
ATOM 3270 N N . GLU A 1 458 ? 36.198 -9.567 -44.193 1.00 27.77 458 GLU A N 1
ATOM 3271 C CA . GLU A 1 458 ? 36.190 -11.039 -44.165 1.00 27.77 458 GLU A CA 1
ATOM 3272 C C . GLU A 1 458 ? 35.542 -11.631 -42.897 1.00 27.77 458 GLU A C 1
ATOM 3274 O O . GLU A 1 458 ? 35.584 -11.042 -41.817 1.00 27.77 458 GLU A O 1
ATOM 3279 N N . HIS A 1 459 ? 34.979 -12.838 -43.019 1.00 29.95 459 HIS A N 1
ATOM 3280 C CA . HIS A 1 459 ? 34.520 -13.656 -41.891 1.00 29.95 459 HIS A CA 1
ATOM 3281 C C . HIS A 1 459 ? 35.682 -14.467 -41.288 1.00 29.95 459 HIS A C 1
ATOM 3283 O O . HIS A 1 459 ? 36.278 -15.270 -42.007 1.00 29.95 459 HIS A O 1
ATOM 3289 N N . PRO A 1 460 ? 35.911 -14.415 -39.964 1.00 37.50 460 PRO A N 1
ATOM 3290 C CA . PRO A 1 460 ? 36.597 -15.476 -39.238 1.00 37.50 460 PRO A CA 1
ATOM 3291 C C . PRO A 1 460 ? 35.576 -16.541 -38.809 1.00 37.50 460 PRO A C 1
ATOM 3293 O O . PRO A 1 460 ? 34.695 -16.284 -37.986 1.00 37.50 460 PRO A O 1
ATOM 3296 N N . THR A 1 461 ? 35.689 -17.754 -39.347 1.00 29.72 461 THR A N 1
ATOM 3297 C CA . THR A 1 461 ? 35.001 -18.938 -38.809 1.00 29.72 461 THR A CA 1
ATOM 3298 C C . THR A 1 461 ? 35.676 -19.416 -37.519 1.00 29.72 461 THR A C 1
ATOM 3300 O O . THR A 1 461 ? 36.903 -19.524 -37.504 1.00 29.72 461 THR A O 1
ATOM 3303 N N . PRO A 1 462 ? 34.931 -19.791 -36.463 1.00 32.44 462 PRO A N 1
ATOM 3304 C CA . PRO A 1 462 ? 35.509 -20.514 -35.335 1.00 32.44 462 PRO A CA 1
ATOM 3305 C C . PRO A 1 462 ? 35.775 -21.976 -35.732 1.00 32.44 462 PRO A C 1
ATOM 3307 O O . PRO A 1 462 ? 34.842 -22.760 -35.912 1.00 32.44 462 PRO A O 1
ATOM 3310 N N . GLU A 1 463 ? 37.046 -22.354 -35.875 1.00 26.45 463 GLU A N 1
ATOM 3311 C CA . GLU A 1 463 ? 37.429 -23.754 -36.092 1.00 26.45 463 GLU A CA 1
ATOM 3312 C C . GLU A 1 463 ? 37.198 -24.619 -34.843 1.00 26.45 463 GLU A C 1
ATOM 3314 O O . GLU A 1 463 ? 37.372 -24.185 -33.703 1.00 26.45 463 GLU A O 1
ATOM 3319 N N . SER A 1 464 ? 36.837 -25.885 -35.065 1.00 27.53 464 SER A N 1
ATOM 3320 C CA . SER A 1 464 ? 36.678 -26.883 -34.003 1.00 27.53 464 SER A CA 1
ATOM 3321 C C . SER A 1 464 ? 37.976 -27.662 -33.757 1.00 27.53 464 SER A C 1
ATOM 3323 O O . SER A 1 464 ? 38.495 -28.265 -34.699 1.00 27.53 464 SER A O 1
ATOM 3325 N N . PRO A 1 465 ? 38.449 -27.811 -32.507 1.00 31.52 465 PRO A N 1
ATOM 3326 C CA . PRO A 1 465 ? 39.425 -28.842 -32.178 1.00 31.52 465 PRO A CA 1
ATOM 3327 C C . PRO A 1 465 ? 38.727 -30.213 -32.115 1.00 31.52 465 PRO A C 1
ATOM 3329 O O . PRO A 1 465 ? 38.044 -30.534 -31.147 1.00 31.52 465 PRO A O 1
ATOM 3332 N N . SER A 1 466 ? 38.897 -31.042 -33.150 1.00 25.94 466 SER A N 1
ATOM 3333 C CA . SER A 1 466 ? 38.392 -32.426 -33.186 1.00 25.94 466 SER A CA 1
ATOM 3334 C C . SER A 1 466 ? 39.516 -33.453 -33.340 1.00 25.94 466 SER A C 1
ATOM 3336 O O . SER A 1 466 ? 39.941 -33.763 -34.450 1.00 25.94 466 SER A O 1
ATOM 3338 N N . ARG A 1 467 ? 39.965 -34.017 -32.211 1.00 27.84 467 ARG A N 1
ATOM 3339 C CA . ARG A 1 467 ? 40.695 -35.297 -32.078 1.00 27.84 467 ARG A CA 1
ATOM 3340 C C . ARG A 1 467 ? 40.653 -35.721 -30.596 1.00 27.84 467 ARG A C 1
ATOM 3342 O O . ARG A 1 467 ? 40.852 -34.871 -29.742 1.00 27.84 467 ARG A O 1
ATOM 3349 N N . ALA A 1 468 ? 40.416 -36.979 -30.221 1.00 26.62 468 ALA A N 1
ATOM 3350 C CA . ALA A 1 468 ? 40.116 -38.175 -31.017 1.00 26.62 468 ALA A CA 1
ATOM 3351 C C . ALA A 1 468 ? 39.111 -39.099 -30.286 1.00 26.62 468 ALA A C 1
ATOM 3353 O O . ALA A 1 468 ? 38.786 -38.881 -29.123 1.00 26.62 468 ALA A O 1
ATOM 3354 N N . HIS A 1 469 ? 38.599 -40.113 -30.991 1.00 28.78 469 HIS A N 1
ATOM 3355 C CA . HIS A 1 469 ? 37.579 -41.053 -30.504 1.00 28.78 469 HIS A CA 1
ATOM 3356 C C . HIS A 1 469 ? 38.118 -42.174 -29.587 1.00 28.78 469 HIS A C 1
ATOM 3358 O O . HIS A 1 469 ? 39.319 -42.416 -29.506 1.00 28.78 469 HIS A O 1
ATOM 3364 N N . THR A 1 470 ? 37.162 -42.955 -29.058 1.00 26.33 470 THR A N 1
ATOM 3365 C CA . THR A 1 470 ? 37.266 -44.231 -28.312 1.00 26.33 470 THR A CA 1
ATOM 3366 C C . THR A 1 470 ? 37.550 -44.098 -26.804 1.00 26.33 470 THR A C 1
ATOM 3368 O O . THR A 1 470 ? 38.302 -43.227 -26.392 1.00 26.33 470 THR A O 1
ATOM 3371 N N . GLY A 1 471 ? 36.931 -44.897 -25.922 1.00 26.12 471 GLY A N 1
ATOM 3372 C CA . GLY A 1 471 ? 36.000 -46.014 -26.163 1.00 26.12 471 GLY A CA 1
ATOM 3373 C C . GLY A 1 471 ? 35.076 -46.339 -24.976 1.00 26.12 471 GLY A C 1
ATOM 3374 O O . GLY A 1 471 ? 35.091 -45.674 -23.946 1.00 26.12 471 GLY A O 1
ATOM 3375 N N . THR A 1 472 ? 34.231 -47.354 -25.156 1.00 27.23 472 THR A N 1
ATOM 3376 C CA . THR A 1 472 ? 33.212 -47.841 -24.204 1.00 27.23 472 THR A CA 1
ATOM 3377 C C . THR A 1 472 ? 33.798 -48.636 -23.027 1.00 27.23 472 THR A C 1
ATOM 3379 O O . THR A 1 472 ? 34.689 -49.448 -23.266 1.00 27.23 472 THR A O 1
ATOM 3382 N N . GLY A 1 473 ? 33.205 -48.556 -21.821 1.00 25.52 473 GLY A N 1
ATOM 3383 C CA . GLY A 1 473 ? 33.317 -49.650 -20.831 1.00 25.52 473 GLY A CA 1
ATOM 3384 C C . GLY A 1 473 ? 33.289 -49.306 -19.330 1.00 25.52 473 GLY A C 1
ATOM 3385 O O . GLY A 1 473 ? 34.332 -49.171 -18.702 1.00 25.52 473 GLY A O 1
ATOM 3386 N N . THR A 1 474 ? 32.103 -49.310 -18.719 1.00 35.66 474 THR A N 1
ATOM 3387 C CA . THR A 1 474 ? 31.864 -49.854 -17.353 1.00 35.66 474 THR A CA 1
ATOM 3388 C C . THR A 1 474 ? 31.697 -51.398 -17.443 1.00 35.66 474 THR A C 1
ATOM 3390 O O . THR A 1 474 ? 31.517 -51.851 -18.577 1.00 35.66 474 THR A O 1
ATOM 3393 N N . PRO A 1 475 ? 31.694 -52.242 -16.363 1.00 39.25 475 PRO A N 1
ATOM 3394 C CA . PRO A 1 475 ? 31.557 -51.953 -14.914 1.00 39.25 475 PRO A CA 1
ATOM 3395 C C . PRO A 1 475 ? 32.390 -52.821 -13.891 1.00 39.25 475 PRO A C 1
ATOM 3397 O O . PRO A 1 475 ? 33.066 -53.775 -14.245 1.00 39.25 475 PRO A O 1
ATOM 3400 N N . GLN A 1 476 ? 32.243 -52.497 -12.590 1.00 29.42 476 GLN A N 1
ATOM 3401 C CA . GLN A 1 476 ? 32.118 -53.354 -11.366 1.00 29.42 476 GLN A CA 1
ATOM 3402 C C . GLN A 1 476 ? 32.973 -54.629 -11.053 1.00 29.42 476 GLN A C 1
ATOM 3404 O O . GLN A 1 476 ? 32.732 -55.698 -11.603 1.00 29.42 476 GLN A O 1
ATOM 3409 N N . GLY A 1 477 ? 33.690 -54.571 -9.906 1.00 32.81 477 GLY A N 1
ATOM 3410 C CA . GLY A 1 477 ? 33.709 -55.586 -8.806 1.00 32.81 477 GLY A CA 1
ATOM 3411 C C . GLY A 1 477 ? 34.505 -56.905 -8.978 1.00 32.81 477 GLY A C 1
ATOM 3412 O O . GLY A 1 477 ? 35.172 -57.072 -9.995 1.00 32.81 477 GLY A O 1
ATOM 3413 N N . PRO A 1 478 ? 34.404 -57.890 -8.040 1.00 52.22 478 PRO A N 1
ATOM 3414 C CA . PRO A 1 478 ? 33.936 -57.841 -6.631 1.00 52.22 478 PRO A CA 1
ATOM 3415 C C . PRO A 1 478 ? 34.772 -58.703 -5.609 1.00 52.22 478 PRO A C 1
ATOM 3417 O O . PRO A 1 478 ? 35.751 -59.336 -5.985 1.00 52.22 478 PRO A O 1
ATOM 3420 N N . HIS A 1 479 ? 34.308 -58.801 -4.341 1.00 28.61 479 HIS A N 1
ATOM 3421 C CA . HIS A 1 479 ? 34.782 -59.668 -3.214 1.00 28.61 479 HIS A CA 1
ATOM 3422 C C . HIS A 1 479 ? 36.154 -59.340 -2.562 1.00 28.61 479 HIS A C 1
ATOM 3424 O O . HIS A 1 479 ? 37.020 -58.757 -3.199 1.00 28.61 479 HIS A O 1
ATOM 3430 N N . GLY A 1 480 ? 36.419 -59.678 -1.283 1.00 28.22 480 GLY A N 1
ATOM 3431 C CA . GLY A 1 480 ? 35.592 -60.329 -0.236 1.00 28.22 480 GLY A CA 1
ATOM 3432 C C . GLY A 1 480 ? 36.375 -60.581 1.081 1.00 28.22 480 GLY A C 1
ATOM 3433 O O . GLY A 1 480 ? 37.474 -60.049 1.221 1.00 28.22 480 GLY A O 1
ATOM 3434 N N . SER A 1 481 ? 35.849 -61.434 1.988 1.00 27.62 481 SER A N 1
ATOM 3435 C CA . SER A 1 481 ? 36.394 -61.812 3.333 1.00 27.62 481 SER A CA 1
ATOM 3436 C C . SER A 1 481 ? 36.400 -60.674 4.393 1.00 27.62 481 SER A C 1
ATOM 3438 O O . SER A 1 481 ? 36.284 -59.519 3.996 1.00 27.62 481 SER A O 1
ATOM 3440 N N . ASP A 1 482 ? 36.520 -60.822 5.728 1.00 30.41 482 ASP A N 1
ATOM 3441 C CA . ASP A 1 482 ? 36.361 -61.892 6.760 1.00 30.41 482 ASP A CA 1
ATOM 3442 C C . ASP A 1 482 ? 36.482 -61.197 8.161 1.00 30.41 482 ASP A C 1
ATOM 3444 O O . ASP A 1 482 ? 36.897 -60.040 8.200 1.00 30.41 482 ASP A O 1
ATOM 3448 N N . SER A 1 483 ? 36.218 -61.734 9.369 1.00 28.73 483 SER A N 1
ATOM 3449 C CA . SER A 1 483 ? 35.558 -62.947 9.920 1.00 28.73 483 SER A CA 1
ATOM 3450 C C . SER A 1 483 ? 35.248 -62.715 11.436 1.00 28.73 483 SER A C 1
ATOM 3452 O O . SER A 1 483 ? 35.442 -61.605 11.918 1.00 28.73 483 SER A O 1
ATOM 3454 N N . ASN A 1 484 ? 34.793 -63.747 12.177 1.00 28.09 484 ASN A N 1
ATOM 3455 C CA . ASN A 1 484 ? 34.897 -63.986 13.646 1.00 28.09 484 ASN A CA 1
ATOM 3456 C C . ASN A 1 484 ? 34.540 -62.860 14.664 1.00 28.09 484 ASN A C 1
ATOM 3458 O O . ASN A 1 484 ? 35.154 -61.805 14.706 1.00 28.09 484 ASN A O 1
ATOM 3462 N N . THR A 1 485 ? 33.543 -62.982 15.557 1.00 27.70 485 THR A N 1
ATOM 3463 C CA . THR A 1 485 ? 33.349 -63.912 16.711 1.00 27.70 485 THR A CA 1
ATOM 3464 C C . THR A 1 485 ? 34.386 -63.826 17.849 1.00 27.70 485 THR A C 1
ATOM 3466 O O . THR A 1 485 ? 35.529 -64.232 17.666 1.00 27.70 485 THR A O 1
ATOM 3469 N N . GLY A 1 486 ? 33.952 -63.465 19.070 1.00 24.23 486 GLY A N 1
ATOM 3470 C CA . GLY A 1 486 ? 34.739 -63.656 20.306 1.00 24.23 486 GLY A CA 1
ATOM 3471 C C . GLY A 1 486 ? 34.219 -62.897 21.543 1.00 24.23 486 GLY A C 1
ATOM 3472 O O . GLY A 1 486 ? 34.220 -61.673 21.565 1.00 24.23 486 GLY A O 1
ATOM 3473 N N . LYS A 1 487 ? 33.805 -63.621 22.594 1.00 30.70 487 LYS A N 1
ATOM 3474 C CA . LYS A 1 487 ? 33.517 -63.115 23.963 1.00 30.70 487 LYS A CA 1
ATOM 3475 C C . LYS A 1 487 ? 34.675 -63.570 24.880 1.00 30.70 487 LYS A C 1
ATOM 3477 O O . LYS A 1 487 ? 35.236 -64.622 24.563 1.00 30.70 487 LYS A O 1
ATOM 3482 N N . PRO A 1 488 ? 35.024 -62.890 26.001 1.00 37.50 488 PRO A N 1
ATOM 3483 C CA . PRO A 1 488 ? 34.398 -63.271 27.287 1.00 37.50 488 PRO A CA 1
ATOM 3484 C C . PRO A 1 488 ? 34.337 -62.200 28.428 1.00 37.50 488 PRO A C 1
ATOM 3486 O O . PRO A 1 488 ? 34.969 -61.158 28.370 1.00 37.50 488 PRO A O 1
ATOM 3489 N N . THR A 1 489 ? 33.536 -62.540 29.456 1.00 28.33 489 THR A N 1
ATOM 3490 C CA . THR A 1 489 ? 33.510 -62.234 30.931 1.00 28.33 489 THR A CA 1
ATOM 3491 C C . THR A 1 489 ? 34.553 -61.310 31.613 1.00 28.33 489 THR A C 1
ATOM 3493 O O . THR A 1 489 ? 35.689 -61.265 31.165 1.00 28.33 489 THR A O 1
ATOM 3496 N N . THR A 1 490 ? 34.326 -60.697 32.799 1.00 30.91 490 THR A N 1
ATOM 3497 C CA . THR A 1 490 ? 33.315 -60.873 33.899 1.00 30.91 490 THR A CA 1
ATOM 3498 C C . THR A 1 490 ? 32.413 -59.615 34.079 1.00 30.91 490 THR A C 1
ATOM 3500 O O . THR A 1 490 ? 31.956 -59.148 33.041 1.00 30.91 490 THR A O 1
ATOM 3503 N N . GLY A 1 491 ? 32.002 -59.013 35.224 1.00 27.36 491 GLY A N 1
ATOM 3504 C CA . GLY A 1 491 ? 32.114 -59.186 36.707 1.00 27.36 491 GLY A CA 1
ATOM 3505 C C . GLY A 1 491 ? 31.705 -57.861 37.423 1.00 27.36 491 GLY A C 1
ATOM 3506 O O . GLY A 1 491 ? 31.756 -56.830 36.764 1.00 27.36 491 GLY A O 1
ATOM 3507 N N . SER A 1 492 ? 31.264 -57.730 38.692 1.00 31.02 492 SER A N 1
ATOM 3508 C CA . SER A 1 492 ? 30.909 -58.648 39.805 1.00 31.02 492 SER A CA 1
ATOM 3509 C C . SER A 1 492 ? 29.726 -58.068 40.633 1.00 31.02 492 SER A C 1
ATOM 3511 O O . SER A 1 492 ? 29.513 -56.860 40.612 1.00 31.02 492 SER A O 1
ATOM 3513 N N . GLY A 1 493 ? 28.965 -58.906 41.366 1.00 27.22 493 GLY A N 1
ATOM 3514 C CA . GLY A 1 493 ? 27.897 -58.496 42.323 1.00 27.22 493 GLY A CA 1
ATOM 3515 C C . GLY A 1 493 ? 28.422 -58.156 43.739 1.00 27.22 493 GLY A C 1
ATOM 3516 O O . GLY A 1 493 ? 29.637 -57.985 43.853 1.00 27.22 493 GLY A O 1
ATOM 3517 N N . PRO A 1 494 ? 27.596 -58.095 44.823 1.00 50.66 494 PRO A N 1
ATOM 3518 C CA . PRO A 1 494 ? 26.264 -58.712 45.070 1.00 50.66 494 PRO A CA 1
ATOM 3519 C C . PRO A 1 494 ? 25.148 -57.678 45.433 1.00 50.66 494 PRO A C 1
ATOM 3521 O O . PRO A 1 494 ? 25.401 -56.484 45.369 1.00 50.66 494 PRO A O 1
ATOM 3524 N N . GLY A 1 495 ? 23.904 -58.005 45.842 1.00 29.73 495 GLY A N 1
ATOM 3525 C CA . GLY A 1 495 ? 23.134 -59.267 45.878 1.00 29.73 495 GLY A CA 1
ATOM 3526 C C . GLY A 1 495 ? 21.966 -59.252 46.905 1.00 29.73 495 GLY A C 1
ATOM 3527 O O . GLY A 1 495 ? 22.092 -58.636 47.957 1.00 29.73 495 GLY A O 1
ATOM 3528 N N . SER A 1 496 ? 20.873 -59.993 46.632 1.00 29.89 496 SER A N 1
ATOM 3529 C CA . SER A 1 496 ? 19.604 -60.111 47.419 1.00 29.89 496 SER A CA 1
ATOM 3530 C C . SER A 1 496 ? 18.718 -58.839 47.506 1.00 29.89 496 SER A C 1
ATOM 3532 O O . SER A 1 496 ? 19.224 -57.738 47.352 1.00 29.89 496 SER A O 1
ATOM 3534 N N . GLY A 1 497 ? 17.389 -58.905 47.710 1.00 28.23 497 GLY A N 1
ATOM 3535 C CA . GLY A 1 497 ? 16.463 -60.056 47.714 1.00 28.23 497 GLY A CA 1
ATOM 3536 C C . GLY A 1 497 ? 15.018 -59.689 48.147 1.00 28.23 497 GLY A C 1
ATOM 3537 O O . GLY A 1 497 ? 14.848 -58.857 49.028 1.00 28.23 497 GLY A O 1
ATOM 3538 N N . SER A 1 498 ? 13.998 -60.366 47.581 1.00 30.77 498 SER A N 1
ATOM 3539 C CA . SER A 1 498 ? 12.529 -60.245 47.845 1.00 30.77 498 SER A CA 1
ATOM 3540 C C . SER A 1 498 ? 11.860 -58.875 47.555 1.00 30.77 498 SER A C 1
ATOM 3542 O O . SER A 1 498 ? 12.486 -57.839 47.708 1.00 30.77 498 SER A O 1
ATOM 3544 N N . GLY A 1 499 ? 10.596 -58.772 47.112 1.00 28.80 499 GLY A N 1
ATOM 3545 C CA . GLY A 1 499 ? 9.606 -59.784 46.693 1.00 28.80 499 GLY A CA 1
ATOM 3546 C C . GLY A 1 499 ? 8.379 -59.131 46.003 1.00 28.80 499 GLY A C 1
ATOM 3547 O O . GLY A 1 499 ? 8.139 -57.944 46.195 1.00 28.80 499 GLY A O 1
ATOM 3548 N N . GLY A 1 500 ? 7.637 -59.878 45.168 1.00 28.20 500 GLY A N 1
ATOM 3549 C CA . GLY A 1 500 ? 6.389 -59.423 44.503 1.00 28.20 500 GLY A CA 1
ATOM 3550 C C . GLY A 1 500 ? 5.116 -59.748 45.314 1.00 28.20 500 GLY A C 1
ATOM 3551 O O . GLY A 1 500 ? 5.248 -59.978 46.517 1.00 28.20 500 GLY A O 1
ATOM 3552 N N . PRO A 1 501 ? 3.903 -59.863 44.714 1.00 46.22 501 PRO A N 1
ATOM 3553 C CA . PRO A 1 501 ? 3.504 -59.793 43.291 1.00 46.22 501 PRO A CA 1
ATOM 3554 C C . PRO A 1 501 ? 2.578 -58.557 43.041 1.00 46.22 501 PRO A C 1
ATOM 3556 O O . PRO A 1 501 ? 2.569 -57.653 43.864 1.00 46.22 501 PRO A O 1
ATOM 3559 N N . GLY A 1 502 ? 1.770 -58.377 41.985 1.00 28.98 502 GLY A N 1
ATOM 3560 C CA . GLY A 1 502 ? 1.404 -59.166 40.796 1.00 28.98 502 GLY A CA 1
ATOM 3561 C C . GLY A 1 502 ? 0.218 -58.515 40.055 1.00 28.98 502 GLY A C 1
ATOM 3562 O O . GLY A 1 502 ? -0.453 -57.643 40.600 1.00 28.98 502 GLY A O 1
ATOM 3563 N N . THR A 1 503 ? -0.062 -58.927 38.816 1.00 41.50 503 THR A N 1
ATOM 3564 C CA . THR A 1 503 ? -1.163 -58.382 37.991 1.00 41.50 503 THR A CA 1
ATOM 3565 C C . THR A 1 503 ? -2.546 -58.899 38.422 1.00 41.50 503 THR A C 1
ATOM 3567 O O . THR A 1 503 ? -2.690 -60.105 38.624 1.00 41.50 503 THR A O 1
ATOM 3570 N N . PRO A 1 504 ? -3.597 -58.056 38.425 1.00 41.50 504 PRO A N 1
ATOM 3571 C CA . PRO A 1 504 ? -4.984 -58.513 38.337 1.00 41.50 504 PRO A CA 1
ATOM 3572 C C . PRO A 1 504 ? -5.679 -58.052 37.040 1.00 41.50 504 PRO A C 1
ATOM 3574 O O . PRO A 1 504 ? -5.504 -56.926 36.579 1.00 41.50 504 PRO A O 1
ATOM 3577 N N . THR A 1 505 ? -6.509 -58.924 36.461 1.00 34.88 505 THR A N 1
ATOM 3578 C CA . THR A 1 505 ? -7.349 -58.639 35.282 1.00 34.88 505 THR A CA 1
ATOM 3579 C C . THR A 1 505 ? -8.839 -58.799 35.609 1.00 34.88 505 THR A C 1
ATOM 3581 O O . THR A 1 505 ? -9.221 -59.706 36.346 1.00 34.88 505 THR A O 1
ATOM 3584 N N . GLY A 1 506 ? -9.692 -57.964 35.000 1.00 34.34 506 GLY A N 1
ATOM 3585 C CA . GLY A 1 506 ? -11.159 -58.096 35.034 1.00 34.34 506 GLY A CA 1
ATOM 3586 C C . GLY A 1 506 ? -11.878 -57.358 36.181 1.00 34.34 506 GLY A C 1
ATOM 3587 O O . GLY A 1 506 ? -11.208 -56.757 37.019 1.00 34.34 506 GLY A O 1
ATOM 3588 N N . PRO A 1 507 ? -13.233 -57.392 36.236 1.00 40.34 507 PRO A N 1
ATOM 3589 C CA . PRO A 1 507 ? -14.138 -58.220 35.421 1.00 40.34 507 PRO A CA 1
ATOM 3590 C C . PRO A 1 507 ? -15.251 -57.469 34.636 1.00 40.34 507 PRO A C 1
ATOM 3592 O O . PRO A 1 507 ? -15.615 -56.335 34.928 1.00 40.34 507 PRO A O 1
ATOM 3595 N N . ARG A 1 508 ? -15.888 -58.186 33.694 1.00 41.78 508 ARG A N 1
ATOM 3596 C CA . ARG A 1 508 ? -17.319 -58.052 33.310 1.00 41.78 508 ARG A CA 1
ATOM 3597 C C . ARG A 1 508 ? -18.028 -59.341 33.757 1.00 41.78 508 ARG A C 1
ATOM 3599 O O . ARG A 1 508 ? -17.397 -60.395 33.658 1.00 41.78 508 ARG A O 1
ATOM 3606 N N . PRO A 1 509 ? -19.288 -59.316 34.238 1.00 58.38 509 PRO A N 1
ATOM 3607 C CA . PRO A 1 509 ? -20.448 -59.730 33.405 1.00 58.38 509 PRO A CA 1
ATOM 3608 C C . PRO A 1 509 ? -21.770 -59.054 33.900 1.00 58.38 509 PRO A C 1
ATOM 3610 O O . PRO A 1 509 ? -21.655 -58.066 34.623 1.00 58.38 509 PRO A O 1
ATOM 3613 N N . PRO A 1 510 ? -23.015 -59.545 33.646 1.00 60.41 510 PRO A N 1
ATOM 3614 C CA . PRO A 1 510 ? -23.566 -60.506 32.662 1.00 60.41 510 PRO A CA 1
ATOM 3615 C C . PRO A 1 510 ? -24.580 -59.808 31.685 1.00 60.41 510 PRO A C 1
ATOM 3617 O O . PRO A 1 510 ? -24.646 -58.589 31.678 1.00 60.41 510 PRO A O 1
ATOM 3620 N N . ARG A 1 511 ? -25.387 -60.440 30.803 1.00 31.09 511 ARG A N 1
ATOM 3621 C CA . ARG A 1 511 ? -25.925 -61.819 30.748 1.00 31.09 511 ARG A CA 1
ATOM 3622 C C . ARG A 1 511 ? -26.299 -62.279 29.311 1.00 31.09 511 ARG A C 1
ATOM 3624 O O . ARG A 1 511 ? -27.089 -61.644 28.633 1.00 31.09 511 ARG A O 1
ATOM 3631 N N . ARG A 1 512 ? -25.710 -63.416 28.917 1.00 30.33 512 ARG A N 1
ATOM 3632 C CA . ARG A 1 512 ? -26.087 -64.476 27.939 1.00 30.33 512 ARG A CA 1
ATOM 3633 C C . ARG A 1 512 ? -27.345 -64.324 27.039 1.00 30.33 512 ARG A C 1
ATOM 3635 O O . ARG A 1 512 ? -28.447 -64.212 27.556 1.00 30.33 512 ARG A O 1
ATOM 3642 N N . LEU A 1 513 ? -27.149 -64.509 25.718 1.00 39.62 513 LEU A N 1
ATOM 3643 C CA . LEU A 1 513 ? -27.471 -65.718 24.895 1.00 39.62 513 LEU A CA 1
ATOM 3644 C C . LEU A 1 513 ? -28.669 -66.619 25.322 1.00 39.62 513 LEU A C 1
ATOM 3646 O O . LEU A 1 513 ? -28.793 -66.875 26.520 1.00 39.62 513 LEU A O 1
ATOM 3650 N N . PRO A 1 514 ? -29.435 -67.240 24.375 1.00 47.53 514 PRO A N 1
ATOM 3651 C CA . PRO A 1 514 ? -28.848 -68.044 23.282 1.00 47.53 514 PRO A CA 1
ATOM 3652 C C . PRO A 1 514 ? -29.526 -68.081 21.881 1.00 47.53 514 PRO A C 1
ATOM 3654 O O . PRO A 1 514 ? -30.644 -67.638 21.664 1.00 47.53 514 PRO A O 1
ATOM 3657 N N . SER A 1 515 ? -28.762 -68.684 20.960 1.00 32.06 515 SER A N 1
ATOM 3658 C CA . SER A 1 515 ? -29.050 -69.282 19.635 1.00 32.06 515 SER A CA 1
ATOM 3659 C C . SER A 1 515 ? -30.490 -69.634 19.210 1.00 32.06 515 SER A C 1
ATOM 3661 O O . SER A 1 515 ? -31.219 -70.227 20.002 1.00 32.06 515 SER A O 1
ATOM 3663 N N . LEU A 1 516 ? -30.752 -69.583 17.888 1.00 31.03 516 LEU A N 1
ATOM 3664 C CA . LEU A 1 516 ? -30.932 -70.793 17.043 1.00 31.03 516 LEU A CA 1
ATOM 3665 C C . LEU A 1 516 ? -31.129 -70.498 15.536 1.00 31.03 516 LEU A C 1
ATOM 3667 O O . LEU A 1 516 ? -31.858 -69.583 15.185 1.00 31.03 516 LEU A O 1
ATOM 3671 N N . GLY A 1 517 ? -30.577 -71.378 14.684 1.00 27.97 517 GLY A N 1
ATOM 3672 C CA . GLY A 1 517 ? -31.253 -71.914 13.484 1.00 27.97 517 GLY A CA 1
ATOM 3673 C C . GLY A 1 517 ? -31.349 -71.065 12.194 1.00 27.97 517 GLY A C 1
ATOM 3674 O O . GLY A 1 517 ? -31.781 -69.919 12.236 1.00 27.97 517 GLY A O 1
ATOM 3675 N N . PRO A 1 518 ? -31.037 -71.637 11.011 1.00 60.72 518 PRO A N 1
ATOM 3676 C CA . PRO A 1 518 ? -31.385 -71.065 9.706 1.00 60.72 518 PRO A CA 1
ATOM 3677 C C . PRO A 1 518 ? -32.684 -71.672 9.140 1.00 60.72 518 PRO A C 1
ATOM 3679 O O . PRO A 1 518 ? -33.125 -72.722 9.602 1.00 60.72 518 PRO A O 1
ATOM 3682 N N . LEU A 1 519 ? -33.199 -71.109 8.040 1.00 29.28 519 LEU A N 1
ATOM 3683 C CA . LEU A 1 519 ? -33.598 -71.892 6.855 1.00 29.28 519 LEU A CA 1
ATOM 3684 C C . LEU A 1 519 ? -33.862 -70.991 5.637 1.00 29.28 519 LEU A C 1
ATOM 3686 O O . LEU A 1 519 ? -34.302 -69.853 5.768 1.00 29.28 519 LEU A O 1
ATOM 3690 N N . THR A 1 520 ? -33.604 -71.517 4.440 1.00 34.81 520 THR A N 1
ATOM 3691 C CA . THR A 1 520 ? -33.880 -70.861 3.154 1.00 34.81 520 THR A CA 1
ATOM 3692 C C . THR A 1 520 ? -34.977 -71.600 2.391 1.00 34.81 520 THR A C 1
ATOM 3694 O O . THR A 1 520 ? -34.975 -72.832 2.361 1.00 34.81 520 THR A O 1
ATOM 3697 N N . ARG A 1 521 ? -35.857 -70.860 1.693 1.00 32.44 521 ARG A N 1
ATOM 3698 C CA . ARG A 1 521 ? -36.307 -71.180 0.320 1.00 32.44 521 ARG A CA 1
ATOM 3699 C C . ARG A 1 521 ? -37.124 -70.049 -0.330 1.00 32.44 521 ARG A C 1
ATOM 3701 O O . ARG A 1 521 ? -37.776 -69.256 0.332 1.00 32.44 521 ARG A O 1
ATOM 3708 N N . HIS A 1 522 ? -36.997 -70.007 -1.655 1.00 37.84 522 HIS A N 1
ATOM 3709 C CA . HIS A 1 522 ? -37.600 -69.118 -2.667 1.00 37.84 522 HIS A CA 1
ATOM 3710 C C . HIS A 1 522 ? -39.139 -69.359 -2.824 1.00 37.84 522 HIS A C 1
ATOM 3712 O O . HIS A 1 522 ? -39.593 -70.329 -2.211 1.00 37.84 522 HIS A O 1
ATOM 3718 N N . PRO A 1 523 ? -39.938 -68.625 -3.666 1.00 53.69 523 PRO A N 1
ATOM 3719 C CA . PRO A 1 523 ? -39.494 -67.940 -4.902 1.00 53.69 523 PRO A CA 1
ATOM 3720 C C . PRO A 1 523 ? -40.257 -66.715 -5.509 1.00 53.69 523 PRO A C 1
ATOM 3722 O O . PRO A 1 523 ? -41.410 -66.451 -5.210 1.00 53.69 523 PRO A O 1
ATOM 3725 N N . ARG A 1 524 ? -39.608 -66.138 -6.549 1.00 30.05 524 ARG A N 1
ATOM 3726 C CA . ARG A 1 524 ? -40.148 -65.577 -7.828 1.00 30.05 524 ARG A CA 1
ATOM 3727 C C . ARG A 1 524 ? -40.864 -64.197 -7.914 1.00 30.05 524 ARG A C 1
ATOM 3729 O O . ARG A 1 524 ? -41.915 -63.987 -7.338 1.00 30.05 524 ARG A O 1
ATOM 3736 N N . ALA A 1 525 ? -40.364 -63.423 -8.899 1.00 29.34 525 ALA A N 1
ATOM 3737 C CA . ALA A 1 525 ? -41.081 -62.694 -9.975 1.00 29.34 525 ALA A CA 1
ATOM 3738 C C . ALA A 1 525 ? -41.560 -61.217 -9.827 1.00 29.34 525 ALA A C 1
ATOM 3740 O O . ALA A 1 525 ? -42.651 -60.953 -9.349 1.00 29.34 525 ALA A O 1
ATOM 3741 N N . SER A 1 526 ? -40.777 -60.318 -10.455 1.00 29.53 526 SER A N 1
ATOM 3742 C CA . SER A 1 526 ? -41.133 -59.482 -11.639 1.00 29.53 526 SER A CA 1
ATOM 3743 C C . SER A 1 526 ? -42.134 -58.297 -11.606 1.00 29.53 526 SER A C 1
ATOM 3745 O O . SER A 1 526 ? -43.252 -58.432 -11.137 1.00 29.53 526 SER A O 1
ATOM 3747 N N . LEU A 1 527 ? -41.749 -57.239 -12.359 1.00 28.00 527 LEU A N 1
ATOM 3748 C CA . LEU A 1 527 ? -42.528 -56.103 -12.936 1.00 28.00 527 LEU A CA 1
ATOM 3749 C C . LEU A 1 527 ? -43.107 -55.074 -11.919 1.00 28.00 527 LEU A C 1
ATOM 3751 O O . LEU A 1 527 ? -43.660 -55.484 -10.911 1.00 28.00 527 LEU A O 1
ATOM 3755 N N . VAL A 1 528 ? -42.979 -53.730 -11.998 1.00 30.06 528 VAL A N 1
ATOM 3756 C CA . VAL A 1 528 ? -42.774 -52.668 -13.038 1.00 30.06 528 VAL A CA 1
ATOM 3757 C C . VAL A 1 528 ? -44.067 -51.887 -13.369 1.00 30.06 528 VAL A C 1
ATOM 3759 O O . VAL A 1 528 ? -45.084 -52.491 -13.686 1.00 30.06 528 VAL A O 1
ATOM 3762 N N . GLY A 1 529 ? -43.986 -50.542 -13.349 1.00 27.67 529 GLY A N 1
ATOM 3763 C CA . GLY A 1 529 ? -45.089 -49.575 -13.568 1.00 27.67 529 GLY A CA 1
ATOM 3764 C C . GLY A 1 529 ? -45.598 -48.976 -12.242 1.00 27.67 529 GLY A C 1
ATOM 3765 O O . GLY A 1 529 ? -46.016 -49.738 -11.384 1.00 27.67 529 GLY A O 1
ATOM 3766 N N . LEU A 1 530 ? -45.536 -47.678 -11.899 1.00 31.44 530 LEU A N 1
ATOM 3767 C CA . LEU A 1 530 ? -45.393 -46.384 -12.607 1.00 31.44 530 LEU A CA 1
ATOM 3768 C C . LEU A 1 530 ? -46.658 -45.842 -13.311 1.00 31.44 530 LEU A C 1
ATOM 3770 O O . LEU A 1 530 ? -46.743 -45.922 -14.531 1.00 31.44 530 LEU A O 1
ATOM 3774 N N . ALA A 1 531 ? -47.561 -45.194 -12.554 1.00 27.38 531 ALA A N 1
ATOM 3775 C CA . ALA A 1 531 ? -48.282 -43.961 -12.942 1.00 27.38 531 ALA A CA 1
ATOM 3776 C C . ALA A 1 531 ? -49.177 -43.413 -11.797 1.00 27.38 531 ALA A C 1
ATOM 3778 O O . ALA A 1 531 ? -49.675 -44.185 -10.991 1.00 27.38 531 ALA A O 1
ATOM 3779 N N . LEU A 1 532 ? -49.394 -42.086 -11.794 1.00 26.12 532 LEU A N 1
ATOM 3780 C CA . LEU A 1 532 ? -50.447 -41.297 -11.110 1.00 26.12 532 LEU A CA 1
ATOM 3781 C C . LEU A 1 532 ? -50.805 -41.585 -9.629 1.00 26.12 532 LEU A C 1
ATOM 3783 O O . LEU A 1 532 ? -51.507 -42.540 -9.323 1.00 26.12 532 LEU A O 1
ATOM 3787 N N . ALA A 1 533 ? -50.571 -40.581 -8.772 1.00 26.19 533 ALA A N 1
ATOM 3788 C CA . ALA A 1 533 ? -51.665 -39.854 -8.101 1.00 26.19 533 ALA A CA 1
ATOM 3789 C C . ALA A 1 533 ? -51.174 -38.503 -7.534 1.00 26.19 533 ALA A C 1
ATOM 3791 O O . ALA A 1 533 ? -50.358 -38.457 -6.617 1.00 26.19 533 ALA A O 1
ATOM 3792 N N . VAL A 1 534 ? -51.697 -37.393 -8.065 1.00 37.53 534 VAL A N 1
ATOM 3793 C CA . VAL A 1 534 ? -51.690 -36.081 -7.386 1.00 37.53 534 VAL A CA 1
ATOM 3794 C C . VAL A 1 534 ? -52.958 -36.001 -6.515 1.00 37.53 534 VAL A C 1
ATOM 3796 O O . VAL A 1 534 ? -53.905 -36.739 -6.763 1.00 37.53 534 VAL A O 1
ATOM 3799 N N . VAL A 1 535 ? -52.993 -35.079 -5.544 1.00 30.75 535 VAL A N 1
ATOM 3800 C CA . VAL A 1 535 ? -54.096 -34.829 -4.585 1.00 30.75 535 VAL A CA 1
ATOM 3801 C C . VAL A 1 535 ? -54.165 -35.821 -3.413 1.00 30.75 535 VAL A C 1
ATOM 3803 O O . VAL A 1 535 ? -54.939 -36.768 -3.445 1.00 30.75 535 VAL A O 1
ATOM 3806 N N . LEU A 1 536 ? -53.423 -35.526 -2.329 1.00 27.67 536 LEU A N 1
ATOM 3807 C CA . LEU A 1 536 ? -53.867 -35.748 -0.931 1.00 27.67 536 LEU A CA 1
ATOM 3808 C C . LEU A 1 536 ? -52.973 -35.064 0.143 1.00 27.67 536 LEU A C 1
ATOM 3810 O O . LEU A 1 536 ? -52.823 -35.561 1.253 1.00 27.67 536 LEU A O 1
ATOM 3814 N N . ALA A 1 537 ? -52.383 -33.899 -0.161 1.00 31.12 537 ALA A N 1
ATOM 3815 C CA . ALA A 1 537 ? -51.405 -33.214 0.707 1.00 31.12 537 ALA A CA 1
ATOM 3816 C C . ALA A 1 537 ? -51.767 -31.739 1.011 1.00 31.12 537 ALA A C 1
ATOM 3818 O O . ALA A 1 537 ? -50.916 -30.859 0.935 1.00 31.12 537 ALA A O 1
ATOM 3819 N N . VAL A 1 538 ? -53.047 -31.454 1.295 1.00 32.91 538 VAL A N 1
ATOM 3820 C CA . VAL A 1 538 ? -53.589 -30.072 1.380 1.00 32.91 538 VAL A CA 1
ATOM 3821 C C . VAL A 1 538 ? -54.299 -29.754 2.716 1.00 32.91 538 VAL A C 1
ATOM 3823 O O . VAL A 1 538 ? -54.619 -28.599 2.971 1.00 32.91 538 VAL A O 1
ATOM 3826 N N . LEU A 1 539 ? -54.543 -30.736 3.599 1.00 29.75 539 LEU A N 1
ATOM 3827 C CA . LEU A 1 539 ? -55.563 -30.613 4.666 1.00 29.75 539 LEU A CA 1
ATOM 3828 C C . LEU A 1 539 ? -55.115 -30.845 6.128 1.00 29.75 539 LEU A C 1
ATOM 3830 O O . LEU A 1 539 ? -55.960 -31.094 6.978 1.00 29.75 539 LEU A O 1
ATOM 3834 N N . PHE A 1 540 ? -53.827 -30.703 6.462 1.00 31.06 540 PHE A N 1
ATOM 3835 C CA . PHE A 1 540 ? -53.366 -30.661 7.869 1.00 31.06 540 PHE A CA 1
ATOM 3836 C C . PHE A 1 540 ? -52.295 -29.578 8.105 1.00 31.06 540 PHE A C 1
ATOM 3838 O O . PHE A 1 540 ? -51.189 -29.844 8.562 1.00 31.06 540 PHE A O 1
ATOM 3845 N N . GLY A 1 541 ? -52.634 -28.332 7.752 1.00 27.17 541 GLY A N 1
ATOM 3846 C CA . GLY A 1 541 ? -51.736 -27.167 7.790 1.00 27.17 541 GLY A CA 1
ATOM 3847 C C . GLY A 1 541 ? -52.099 -26.079 8.811 1.00 27.17 541 GLY A C 1
ATOM 3848 O O . GLY A 1 541 ? -51.753 -24.923 8.591 1.00 27.17 541 GLY A O 1
ATOM 3849 N N . THR A 1 542 ? -52.830 -26.397 9.887 1.00 33.44 542 THR A N 1
ATOM 3850 C CA . THR A 1 542 ? -53.322 -25.392 10.853 1.00 33.44 542 THR A CA 1
ATOM 3851 C C . THR A 1 542 ? -53.321 -25.892 12.304 1.00 33.44 542 THR A C 1
ATOM 3853 O O . THR A 1 542 ? -54.317 -26.469 12.735 1.00 33.44 542 THR A O 1
ATOM 3856 N N . LEU A 1 543 ? -52.237 -25.640 13.058 1.00 32.50 543 LEU A N 1
ATOM 3857 C CA . LEU A 1 543 ? -52.226 -25.228 14.483 1.00 32.50 543 LEU A CA 1
ATOM 3858 C C . LEU A 1 543 ? -50.788 -25.167 15.054 1.00 32.50 543 LEU A C 1
ATOM 3860 O O . LEU A 1 543 ? -50.013 -26.100 14.892 1.00 32.50 543 LEU A O 1
ATOM 3864 N N . TRP A 1 544 ? -50.512 -24.088 15.799 1.00 27.34 544 TRP A N 1
ATOM 3865 C CA . TRP A 1 544 ? -49.266 -23.726 16.510 1.00 27.34 544 TRP A CA 1
ATOM 3866 C C . TRP A 1 544 ? -47.999 -23.384 15.669 1.00 27.34 544 TRP A C 1
ATOM 3868 O O . TRP A 1 544 ? -47.838 -23.924 14.576 1.00 27.34 544 TRP A O 1
ATOM 3878 N N . PRO A 1 545 ? -47.119 -22.446 16.117 1.00 40.00 545 PRO A N 1
ATOM 3879 C CA . PRO A 1 545 ? -46.185 -21.751 15.215 1.00 40.00 545 PRO A CA 1
ATOM 3880 C C . PRO A 1 545 ? -44.699 -21.733 15.649 1.00 40.00 545 PRO A C 1
ATOM 3882 O O . PRO A 1 545 ? -44.358 -22.049 16.785 1.00 40.00 545 PRO A O 1
ATOM 3885 N N . GLY A 1 546 ? -43.846 -21.176 14.777 1.00 33.84 546 GLY A N 1
ATOM 3886 C CA . GLY A 1 546 ? -42.647 -20.425 15.184 1.00 33.84 546 GLY A CA 1
ATOM 3887 C C . GLY A 1 546 ? -41.306 -21.170 15.142 1.00 33.84 546 GLY A C 1
ATOM 3888 O O . GLY A 1 546 ? -41.008 -21.990 15.999 1.00 33.84 546 GLY A O 1
ATOM 3889 N N . GLY A 1 547 ? -40.448 -20.781 14.194 1.00 27.55 547 GLY A N 1
ATOM 3890 C CA . GLY A 1 547 ? -39.019 -21.115 14.145 1.00 27.55 547 GLY A CA 1
ATOM 3891 C C . GLY A 1 547 ? -38.310 -20.093 13.254 1.00 27.55 547 GLY A C 1
ATOM 3892 O O . GLY A 1 547 ? -38.536 -20.079 12.047 1.00 27.55 547 GLY A O 1
ATOM 3893 N N . GLY A 1 548 ? -37.582 -19.152 13.861 1.00 28.81 548 GLY A N 1
ATOM 3894 C CA . GLY A 1 548 ? -37.247 -17.864 13.240 1.00 28.81 548 GLY A CA 1
ATOM 3895 C C . GLY A 1 548 ? -35.843 -17.742 12.641 1.00 28.81 548 GLY A C 1
ATOM 3896 O O . GLY A 1 548 ? -34.954 -18.561 12.859 1.00 28.81 548 GLY A O 1
ATOM 3897 N N . SER A 1 549 ? -35.626 -16.643 11.917 1.00 37.34 549 SER A N 1
ATOM 3898 C CA . SER A 1 549 ? -34.342 -16.235 11.332 1.00 37.34 549 SER A CA 1
ATOM 3899 C C . SER A 1 549 ? -33.396 -15.597 12.367 1.00 37.34 549 SER A C 1
ATOM 3901 O O . SER A 1 549 ? -32.954 -14.460 12.197 1.00 37.34 549 SER A O 1
ATOM 3903 N N . GLU A 1 550 ? -33.121 -16.291 13.472 1.00 29.39 550 GLU A N 1
ATOM 3904 C CA . GLU A 1 550 ? -32.478 -15.684 14.650 1.00 29.39 550 GLU A CA 1
ATOM 3905 C C . GLU A 1 550 ? -30.982 -15.377 14.445 1.00 29.39 550 GLU A C 1
ATOM 3907 O O . GLU A 1 550 ? -30.527 -14.287 14.795 1.00 29.39 550 GLU A O 1
ATOM 3912 N N . GLY A 1 551 ? -30.229 -16.287 13.812 1.00 33.69 551 GLY A N 1
ATOM 3913 C CA . GLY A 1 551 ? -28.755 -16.272 13.798 1.00 33.69 551 GLY A CA 1
ATOM 3914 C C . GLY A 1 551 ? -28.081 -14.985 13.290 1.00 33.69 551 GLY A C 1
ATOM 3915 O O . GLY A 1 551 ? -27.012 -14.616 13.776 1.00 33.69 551 GLY A O 1
ATOM 3916 N N . GLY A 1 552 ? -28.701 -14.273 12.343 1.00 36.53 552 GLY A N 1
ATOM 3917 C CA . GLY A 1 552 ? -28.165 -13.006 11.823 1.00 36.53 552 GLY A CA 1
ATOM 3918 C C . GLY A 1 552 ? -28.371 -11.825 12.776 1.00 36.53 552 GLY A C 1
ATOM 3919 O O . GLY A 1 552 ? -27.480 -10.994 12.948 1.00 36.53 552 GLY A O 1
ATOM 3920 N N . GLN A 1 553 ? -29.527 -11.767 13.446 1.00 37.00 553 GLN A N 1
ATOM 3921 C CA . GLN A 1 553 ? -29.821 -10.708 14.414 1.00 37.00 553 GLN A CA 1
ATOM 3922 C C . GLN A 1 553 ? -29.136 -10.961 15.761 1.00 37.00 553 GLN A C 1
ATOM 3924 O O . GLN A 1 553 ? -28.776 -10.001 16.440 1.00 37.00 553 GLN A O 1
ATOM 3929 N N . THR A 1 554 ? -28.901 -12.219 16.151 1.00 49.00 554 THR A N 1
ATOM 3930 C CA . THR A 1 554 ? -28.162 -12.529 17.385 1.00 49.00 554 THR A CA 1
ATOM 3931 C C . THR A 1 554 ? -26.703 -12.087 17.323 1.00 49.00 554 THR A C 1
ATOM 3933 O O . THR A 1 554 ? -26.221 -11.556 18.316 1.00 49.00 554 THR A O 1
ATOM 3936 N N . ALA A 1 555 ? -26.022 -12.232 16.178 1.00 51.16 555 ALA A N 1
ATOM 3937 C CA . ALA A 1 555 ? -24.622 -11.818 16.022 1.00 51.16 555 ALA A CA 1
ATOM 3938 C C . ALA A 1 555 ? -24.450 -10.285 16.067 1.00 51.16 555 ALA A C 1
ATOM 3940 O O . ALA A 1 555 ? -23.631 -9.766 16.823 1.00 51.16 555 ALA A O 1
ATOM 3941 N N . ALA A 1 556 ? -25.286 -9.534 15.341 1.00 56.78 556 ALA A N 1
ATOM 3942 C CA . ALA A 1 556 ? -25.275 -8.069 15.421 1.00 56.78 556 ALA A CA 1
ATOM 3943 C C . ALA A 1 556 ? -25.631 -7.561 16.837 1.00 56.78 556 ALA A C 1
ATOM 3945 O O . ALA A 1 556 ? -25.069 -6.575 17.316 1.00 56.78 556 ALA A O 1
ATOM 3946 N N . ASN A 1 557 ? -26.530 -8.261 17.542 1.00 58.88 557 ASN A N 1
ATOM 3947 C CA . ASN A 1 557 ? -26.881 -7.951 18.928 1.00 58.88 557 ASN A CA 1
ATOM 3948 C C . ASN A 1 557 ? -25.865 -8.455 19.972 1.00 58.88 557 ASN A C 1
ATOM 3950 O O . ASN A 1 557 ? -25.967 -8.019 21.119 1.00 58.88 557 ASN A O 1
ATOM 3954 N N . SER A 1 558 ? -24.922 -9.349 19.644 1.00 62.38 558 SER A N 1
ATOM 3955 C CA . SER A 1 558 ? -23.836 -9.737 20.559 1.00 62.38 558 SER A CA 1
ATOM 3956 C C . SER A 1 558 ? -22.685 -8.739 20.488 1.00 62.38 558 SER A C 1
ATOM 3958 O O . SER A 1 558 ? -22.281 -8.222 21.527 1.00 62.38 558 SER A O 1
ATOM 3960 N N . ILE A 1 559 ? -22.267 -8.357 19.275 1.00 70.12 559 ILE A N 1
ATOM 3961 C CA . ILE A 1 559 ? -21.246 -7.322 19.032 1.00 70.12 559 ILE A CA 1
ATOM 3962 C C . ILE A 1 559 ? -21.618 -6.024 19.770 1.00 70.12 559 ILE A C 1
ATOM 3964 O O . ILE A 1 559 ? -20.834 -5.495 20.559 1.00 70.12 559 ILE A O 1
ATOM 3968 N N . LYS A 1 560 ? -22.872 -5.569 19.638 1.00 63.31 560 LYS A N 1
ATOM 3969 C CA . LYS A 1 560 ? -23.373 -4.357 20.317 1.00 63.31 560 LYS A CA 1
ATOM 3970 C C . LYS A 1 560 ? -23.504 -4.473 21.844 1.00 63.31 560 LYS A C 1
ATOM 3972 O O . LYS A 1 560 ? -23.723 -3.456 22.496 1.00 63.31 560 LYS A O 1
ATOM 3977 N N . LYS A 1 561 ? -23.350 -5.670 22.424 1.00 69.62 561 LYS A N 1
ATOM 3978 C CA . LYS A 1 561 ? -23.345 -5.920 23.881 1.00 69.62 561 LYS A CA 1
ATOM 3979 C C . LYS A 1 561 ? -21.944 -6.103 24.481 1.00 69.62 561 LYS A C 1
ATOM 3981 O O . LYS A 1 561 ? -21.839 -6.168 25.701 1.00 69.62 561 LYS A O 1
ATOM 3986 N N . ALA A 1 562 ? -20.886 -6.180 23.670 1.00 76.69 562 ALA A N 1
ATOM 3987 C CA . ALA A 1 562 ? -19.515 -6.386 24.155 1.00 76.69 562 ALA A CA 1
ATOM 3988 C C . ALA A 1 562 ? -18.890 -5.128 24.811 1.00 76.69 562 ALA A C 1
ATOM 3990 O O . ALA A 1 562 ? -17.994 -5.224 25.654 1.00 76.69 562 ALA A O 1
ATOM 3991 N N . SER A 1 563 ? -19.388 -3.937 24.462 1.00 84.62 563 SER A N 1
ATOM 3992 C CA . SER A 1 563 ? -19.046 -2.667 25.119 1.00 84.62 563 SER A CA 1
ATOM 3993 C C . SER A 1 563 ? -19.911 -2.452 26.368 1.00 84.62 563 SER A C 1
ATOM 3995 O O . SER A 1 563 ? -21.112 -2.720 26.342 1.00 84.62 563 SER A O 1
ATOM 3997 N N . ALA A 1 564 ? -19.316 -1.942 27.452 1.00 87.88 564 ALA A N 1
ATOM 3998 C CA . ALA A 1 564 ? -20.013 -1.673 28.716 1.00 87.88 564 ALA A CA 1
ATOM 3999 C C . ALA A 1 564 ? -20.250 -0.170 28.969 1.00 87.88 564 ALA A C 1
ATOM 4001 O O . ALA A 1 564 ? -20.866 0.199 29.971 1.00 87.88 564 ALA A O 1
ATOM 4002 N N . LEU A 1 565 ? -19.779 0.706 28.074 1.00 93.56 565 LEU A N 1
ATOM 4003 C CA . LEU A 1 565 ? -20.033 2.146 28.128 1.00 93.56 565 LEU A CA 1
ATOM 4004 C C . LEU A 1 565 ? -21.284 2.542 27.312 1.00 93.56 565 LEU A C 1
ATOM 4006 O O . LEU A 1 565 ? -21.538 1.960 26.257 1.00 93.56 565 LEU A O 1
ATOM 4010 N N . PRO A 1 566 ? -22.045 3.577 27.724 1.00 92.94 566 PRO A N 1
ATOM 4011 C CA . PRO A 1 566 ? -23.146 4.113 26.922 1.00 92.94 566 PRO A CA 1
ATOM 4012 C C . PRO A 1 566 ? -22.656 4.765 25.622 1.00 92.94 566 PRO A C 1
ATOM 4014 O O . PRO A 1 566 ? -21.613 5.421 25.599 1.00 92.94 566 PRO A O 1
ATOM 4017 N N . SER A 1 567 ? -23.436 4.664 24.547 1.00 92.62 567 SER A N 1
ATOM 4018 C CA . SER A 1 567 ? -23.145 5.324 23.270 1.00 92.62 567 SER A CA 1
ATOM 4019 C C . SER A 1 567 ? -23.401 6.841 23.285 1.00 92.62 567 SER A C 1
ATOM 4021 O O . SER A 1 567 ? -24.163 7.383 24.095 1.00 92.62 567 SER A O 1
ATOM 4023 N N . CYS A 1 568 ? -22.769 7.544 22.346 1.00 92.19 568 CYS A N 1
ATOM 4024 C CA . CYS A 1 568 ? -23.110 8.914 21.961 1.00 92.19 568 CYS A CA 1
ATOM 4025 C C . CYS A 1 568 ? -23.034 9.085 20.438 1.00 92.19 568 CYS A C 1
ATOM 4027 O O . CYS A 1 568 ? -22.427 8.274 19.741 1.00 92.19 568 CYS A O 1
ATOM 4029 N N . SER A 1 569 ? -23.665 10.136 19.914 1.00 86.25 569 SER A N 1
ATOM 4030 C CA . SER A 1 569 ? -23.637 10.443 18.483 1.00 86.25 569 SER A CA 1
ATOM 4031 C C . SER A 1 569 ? -22.233 10.915 18.070 1.00 86.25 569 SER A C 1
ATOM 4033 O O . SER A 1 569 ? -21.694 11.793 18.747 1.00 86.25 569 SER A O 1
ATOM 4035 N N . PRO A 1 570 ? -21.640 10.438 16.958 1.00 76.06 570 PRO A N 1
ATOM 4036 C CA . PRO A 1 570 ? -20.295 10.853 16.540 1.00 76.06 570 PRO A CA 1
ATOM 4037 C C . PRO A 1 570 ? -20.127 12.370 16.347 1.00 76.06 570 PRO A C 1
ATOM 4039 O O . PRO A 1 570 ? -19.091 12.920 16.706 1.00 76.06 570 PRO A O 1
ATOM 4042 N N . GLY A 1 571 ? -21.170 13.067 15.876 1.00 78.25 571 GLY A N 1
ATOM 4043 C CA . GLY A 1 571 ? -21.202 14.536 15.778 1.00 78.25 571 GLY A CA 1
ATOM 4044 C C . GLY A 1 571 ? -21.275 15.284 17.120 1.00 78.25 571 GLY A C 1
ATOM 4045 O O . GLY A 1 571 ? -21.235 16.507 17.133 1.00 78.25 571 GLY A O 1
ATOM 4046 N N . THR A 1 572 ? -21.376 14.568 18.245 1.00 82.25 572 THR A N 1
ATOM 4047 C CA . THR A 1 572 ? -21.281 15.118 19.613 1.00 82.25 572 THR A CA 1
ATOM 4048 C C . THR A 1 572 ? -19.964 14.756 20.308 1.00 82.25 572 THR A C 1
ATOM 4050 O O . THR A 1 572 ? -19.822 15.013 21.500 1.00 82.25 572 THR A O 1
ATOM 4053 N N . ALA A 1 573 ? -19.009 14.147 19.593 1.00 89.00 573 ALA A N 1
ATOM 4054 C CA . ALA A 1 573 ? -17.725 13.751 20.159 1.00 89.00 573 ALA A CA 1
ATOM 4055 C C . ALA A 1 573 ? -16.797 14.958 20.367 1.00 89.00 573 ALA A C 1
ATOM 4057 O O . ALA A 1 573 ? -16.277 15.527 19.408 1.00 89.00 573 ALA A O 1
ATOM 4058 N N . ASP A 1 574 ? -16.573 15.310 21.633 1.00 93.88 574 ASP A N 1
ATOM 4059 C CA . ASP A 1 574 ? -15.671 16.381 22.072 1.00 93.88 574 ASP A CA 1
ATOM 4060 C C . ASP A 1 574 ? -14.217 15.905 22.233 1.00 93.88 574 ASP A C 1
ATOM 4062 O O . ASP A 1 574 ? -13.284 16.706 22.244 1.00 93.88 574 ASP A O 1
ATOM 4066 N N . THR A 1 575 ? -14.018 14.589 22.327 1.00 95.88 575 THR A N 1
ATOM 4067 C CA . THR A 1 575 ? -12.735 13.954 22.627 1.00 95.88 575 THR A CA 1
ATOM 4068 C C . THR A 1 575 ? -12.424 12.881 21.585 1.00 95.88 575 THR A C 1
ATOM 4070 O O . THR A 1 575 ? -13.300 12.119 21.180 1.00 95.88 575 THR A O 1
ATOM 4073 N N . THR A 1 576 ? -11.157 12.762 21.178 1.00 97.19 576 THR A N 1
ATOM 4074 C CA . THR A 1 576 ? -10.676 11.640 20.350 1.00 97.19 576 THR A CA 1
ATOM 4075 C C . THR A 1 576 ? -9.634 10.830 21.117 1.00 97.19 576 THR A C 1
ATOM 4077 O O . THR A 1 576 ? -8.685 11.408 21.647 1.00 97.19 576 THR A O 1
ATOM 4080 N N . LEU A 1 577 ? -9.818 9.510 21.176 1.00 98.25 577 LEU A N 1
ATOM 4081 C CA . LEU A 1 577 ? -8.794 8.531 21.541 1.00 98.25 577 LEU A CA 1
ATOM 4082 C C . LEU A 1 577 ? -8.062 8.119 20.254 1.00 98.25 577 LEU A C 1
ATOM 4084 O O . LEU A 1 577 ? -8.702 7.589 19.347 1.00 98.25 577 LEU A O 1
ATOM 4088 N N . ARG A 1 578 ? -6.756 8.378 20.158 1.00 98.25 578 ARG A N 1
ATOM 4089 C CA . ARG A 1 578 ? -5.923 7.990 19.010 1.00 98.25 578 ARG A CA 1
ATOM 4090 C C . ARG A 1 578 ? -5.224 6.661 19.250 1.00 98.25 578 ARG A C 1
ATOM 4092 O O . ARG A 1 578 ? -4.618 6.473 20.306 1.00 98.25 578 ARG A O 1
ATOM 4099 N N . ILE A 1 579 ? -5.267 5.780 18.257 1.00 98.38 579 ILE A N 1
ATOM 4100 C CA . ILE A 1 579 ? -4.581 4.489 18.270 1.00 98.38 579 ILE A CA 1
ATOM 4101 C C . ILE A 1 579 ? -3.605 4.423 17.095 1.00 98.38 579 ILE A C 1
ATOM 4103 O O . ILE A 1 579 ? -4.035 4.358 15.949 1.00 98.38 579 ILE A O 1
ATOM 4107 N N . ALA A 1 580 ? -2.303 4.393 17.371 1.00 96.88 580 ALA A N 1
ATOM 4108 C CA . ALA A 1 580 ? -1.287 4.108 16.359 1.00 96.88 580 ALA A CA 1
ATOM 4109 C C . ALA A 1 580 ? -1.164 2.585 16.195 1.00 96.88 580 ALA A C 1
ATOM 4111 O O . ALA A 1 580 ? -0.714 1.910 17.122 1.00 96.88 580 ALA A O 1
ATOM 4112 N N . ALA A 1 581 ? -1.576 2.029 15.055 1.00 96.38 581 ALA A N 1
ATOM 4113 C CA . ALA A 1 581 ? -1.691 0.585 14.844 1.00 96.38 581 ALA A CA 1
ATOM 4114 C C . ALA A 1 581 ? -0.787 0.064 13.718 1.00 96.38 581 ALA A C 1
ATOM 4116 O O . ALA A 1 581 ? -0.570 0.727 12.707 1.00 96.38 581 ALA A O 1
ATOM 4117 N N . SER A 1 582 ? -0.300 -1.163 13.888 1.00 93.31 582 SER A N 1
ATOM 4118 C CA . SER A 1 582 ? 0.465 -1.925 12.897 1.00 93.31 582 SER A CA 1
ATOM 4119 C C . SER A 1 582 ? -0.278 -2.036 11.556 1.00 93.31 582 SER A C 1
ATOM 4121 O O . SER A 1 582 ? -1.486 -2.265 11.532 1.00 93.31 582 SER A O 1
ATOM 4123 N N . VAL A 1 583 ? 0.430 -1.842 10.435 1.00 87.75 583 VAL A N 1
ATOM 4124 C CA . VAL A 1 583 ? -0.165 -1.687 9.084 1.00 87.75 583 VAL A CA 1
ATOM 4125 C C . VAL A 1 583 ? -0.980 -2.887 8.585 1.00 87.75 583 VAL A C 1
ATOM 4127 O O . VAL A 1 583 ? -1.855 -2.725 7.742 1.00 87.75 583 VAL A O 1
ATOM 4130 N N . ASP A 1 584 ? -0.718 -4.080 9.113 1.00 89.31 584 ASP A N 1
ATOM 4131 C CA . ASP A 1 584 ? -1.423 -5.329 8.817 1.00 89.31 584 ASP A CA 1
ATOM 4132 C C . ASP A 1 584 ? -2.674 -5.551 9.694 1.00 89.31 584 ASP A C 1
ATOM 4134 O O . ASP A 1 584 ? -3.556 -6.336 9.340 1.00 89.31 584 ASP A O 1
ATOM 4138 N N . LEU A 1 585 ? -2.784 -4.821 10.811 1.00 94.12 585 LEU A N 1
ATOM 4139 C CA . LEU A 1 585 ? -3.942 -4.815 11.712 1.00 94.12 585 LEU A CA 1
ATOM 4140 C C . LEU A 1 585 ? -4.846 -3.586 11.508 1.00 94.12 585 LEU A C 1
ATOM 4142 O O . LEU A 1 585 ? -6.053 -3.661 11.750 1.00 94.12 585 LEU A O 1
ATOM 4146 N N . SER A 1 586 ? -4.269 -2.454 11.096 1.00 94.38 586 SER A N 1
ATOM 4147 C CA . SER A 1 586 ? -4.866 -1.114 11.174 1.00 94.38 586 SER A CA 1
ATOM 4148 C C . SER A 1 586 ? -6.278 -1.041 10.595 1.00 94.38 586 SER A C 1
ATOM 4150 O O . SER A 1 586 ? -7.180 -0.584 11.291 1.00 94.38 586 SER A O 1
ATOM 4152 N N . LYS A 1 587 ? -6.517 -1.564 9.385 1.00 93.88 587 LYS A N 1
ATOM 4153 C CA . LYS A 1 587 ? -7.842 -1.532 8.744 1.00 93.88 587 LYS A CA 1
ATOM 4154 C C . LYS A 1 587 ? -8.887 -2.387 9.467 1.00 93.88 587 LYS A C 1
ATOM 4156 O O . LYS A 1 587 ? -10.028 -1.961 9.627 1.00 93.88 587 LYS A O 1
ATOM 4161 N N . SER A 1 588 ? -8.481 -3.547 9.981 1.00 95.25 588 SER A N 1
ATOM 4162 C CA . SER A 1 588 ? -9.337 -4.397 10.824 1.00 95.25 588 SER A CA 1
ATOM 4163 C C . SER A 1 588 ? -9.734 -3.672 12.118 1.00 95.25 588 SER A C 1
ATOM 4165 O O . SER A 1 588 ? -10.875 -3.764 12.572 1.00 95.25 588 SER A O 1
ATOM 4167 N N . LEU A 1 589 ? -8.803 -2.899 12.689 1.00 96.75 589 LEU A N 1
ATOM 4168 C CA . LEU A 1 589 ? -9.023 -2.112 13.901 1.00 96.75 589 LEU A CA 1
ATOM 4169 C C . LEU A 1 589 ? -9.829 -0.822 13.645 1.00 96.75 589 LEU A C 1
ATOM 4171 O O . LEU A 1 589 ? -10.617 -0.440 14.508 1.00 96.75 589 LEU A O 1
ATOM 4175 N N . ILE A 1 590 ? -9.693 -0.194 12.468 1.00 97.12 590 ILE A N 1
ATOM 4176 C CA . ILE A 1 590 ? -10.552 0.907 11.989 1.00 97.12 590 ILE A CA 1
ATOM 4177 C C . ILE A 1 590 ? -12.010 0.442 11.938 1.00 97.12 590 ILE A C 1
ATOM 4179 O O . ILE A 1 590 ? -12.879 1.091 12.520 1.00 97.12 590 ILE A O 1
ATOM 4183 N N . ASP A 1 591 ? -12.283 -0.701 11.307 1.00 94.44 591 ASP A N 1
ATOM 4184 C CA . ASP A 1 591 ? -13.656 -1.188 11.134 1.00 94.44 591 ASP A CA 1
ATOM 4185 C C . ASP A 1 591 ? -14.270 -1.644 12.468 1.00 94.44 591 ASP A C 1
ATOM 4187 O O . ASP A 1 591 ? -15.420 -1.313 12.772 1.00 94.44 591 ASP A O 1
ATOM 4191 N N . ALA A 1 592 ? -13.477 -2.301 13.323 1.00 95.75 592 ALA A N 1
ATOM 4192 C CA . ALA A 1 592 ? -13.883 -2.638 14.687 1.00 95.75 592 ALA A CA 1
ATOM 4193 C C . ALA A 1 592 ? -14.169 -1.384 15.541 1.00 95.75 592 ALA A C 1
ATOM 4195 O O . ALA A 1 592 ? -15.129 -1.379 16.316 1.00 95.75 592 ALA A O 1
ATOM 4196 N N . ALA A 1 593 ? -13.376 -0.315 15.388 1.00 96.25 593 ALA A N 1
ATOM 4197 C CA . ALA A 1 593 ? -13.602 0.981 16.033 1.00 96.25 593 ALA A CA 1
ATOM 4198 C C . ALA A 1 593 ? -14.825 1.724 15.463 1.00 96.25 593 ALA A C 1
ATOM 4200 O O . ALA A 1 593 ? -15.489 2.455 16.200 1.00 96.25 593 ALA A O 1
ATOM 4201 N N . GLY A 1 594 ? -15.149 1.515 14.183 1.00 94.12 594 GLY A N 1
ATOM 4202 C CA . GLY A 1 594 ? -16.338 2.048 13.518 1.00 94.12 594 GLY A CA 1
ATOM 4203 C C . GLY A 1 594 ? -17.639 1.463 14.072 1.00 94.12 594 GLY A C 1
ATOM 4204 O O . GLY A 1 594 ? -18.511 2.220 14.496 1.00 94.12 594 GLY A O 1
ATOM 4205 N N . GLU A 1 595 ? -17.745 0.131 14.141 1.00 92.88 595 GLU A N 1
ATOM 4206 C CA . GLU A 1 595 ? -18.916 -0.558 14.721 1.00 92.88 595 GLU A CA 1
ATOM 4207 C C . GLU A 1 595 ? -19.012 -0.358 16.244 1.00 92.88 595 GLU A C 1
ATOM 4209 O O . GLU A 1 595 ? -20.111 -0.239 16.792 1.00 92.88 595 GLU A O 1
ATOM 4214 N N . TYR A 1 596 ? -17.873 -0.233 16.938 1.00 94.69 596 TYR A N 1
ATOM 4215 C CA . TYR A 1 596 ? -17.857 0.229 18.325 1.00 94.69 596 TYR A CA 1
ATOM 4216 C C . TYR A 1 596 ? -18.446 1.645 18.420 1.00 94.69 596 TYR A C 1
ATOM 4218 O O . TYR A 1 596 ? -19.407 1.858 19.160 1.00 94.69 596 TYR A O 1
ATOM 4226 N N . GLY A 1 597 ? -17.946 2.603 17.637 1.00 93.81 597 GLY A N 1
ATOM 4227 C CA . GLY A 1 597 ? -18.448 3.976 17.579 1.00 93.81 597 GLY A CA 1
ATOM 4228 C C . GLY A 1 597 ? -18.121 4.817 18.822 1.00 93.81 597 GLY A C 1
ATOM 4229 O O . GLY A 1 597 ? -17.304 4.452 19.665 1.00 93.81 597 GLY A O 1
ATOM 4230 N N . ALA A 1 598 ? -18.754 5.986 18.955 1.00 95.19 598 ALA A N 1
ATOM 4231 C CA . ALA A 1 598 ? -18.464 6.904 20.060 1.00 95.19 598 ALA A CA 1
ATOM 4232 C C . ALA A 1 598 ? -19.105 6.459 21.395 1.00 95.19 598 ALA A C 1
ATOM 4234 O O . ALA A 1 598 ? -20.202 5.882 21.434 1.00 95.19 598 ALA A O 1
ATOM 4235 N N . ARG A 1 599 ? -18.418 6.734 22.513 1.00 96.00 599 ARG A N 1
ATOM 4236 C CA . ARG A 1 599 ? -18.820 6.332 23.873 1.00 96.00 599 ARG A CA 1
ATOM 4237 C C . ARG A 1 599 ? -18.753 7.468 24.883 1.00 96.00 599 ARG A C 1
ATOM 4239 O O . ARG A 1 599 ? -17.840 8.290 24.859 1.00 96.00 599 ARG A O 1
ATOM 4246 N N . LYS A 1 600 ? -19.711 7.480 25.812 1.00 95.75 600 LYS A N 1
ATOM 4247 C CA . LYS A 1 600 ? -19.752 8.415 26.938 1.00 95.75 600 LYS A CA 1
ATOM 4248 C C . LYS A 1 600 ? -18.889 7.904 28.086 1.00 95.75 600 LYS A C 1
ATOM 4250 O O . LYS A 1 600 ? -19.133 6.816 28.603 1.00 95.75 600 LYS A O 1
ATOM 4255 N N . ALA A 1 601 ? -17.934 8.715 28.529 1.00 96.00 601 ALA A N 1
ATOM 4256 C CA . ALA A 1 601 ? -17.106 8.433 29.696 1.00 96.00 601 ALA A CA 1
ATOM 4257 C C . ALA A 1 601 ? -16.762 9.730 30.437 1.00 96.00 601 ALA A C 1
ATOM 4259 O O . ALA A 1 601 ? -16.308 10.691 29.826 1.00 96.00 601 ALA A O 1
ATOM 4260 N N . GLN A 1 602 ? -16.967 9.755 31.759 1.00 93.81 602 GLN A N 1
ATOM 4261 C CA . GLN A 1 602 ? -16.693 10.920 32.619 1.00 93.81 602 GLN A CA 1
ATOM 4262 C C . GLN A 1 602 ? -17.303 12.239 32.090 1.00 93.81 602 GLN A C 1
ATOM 4264 O O . GLN A 1 602 ? -16.658 13.280 32.090 1.00 93.81 602 GLN A O 1
ATOM 4269 N N . GLY A 1 603 ? -18.542 12.184 31.585 1.00 92.38 603 GLY A N 1
ATOM 4270 C CA . GLY A 1 603 ? -19.261 13.328 31.000 1.00 92.38 603 GLY A CA 1
ATOM 4271 C C . GLY A 1 603 ? -18.943 13.620 29.526 1.00 92.38 603 GLY A C 1
ATOM 4272 O O . GLY A 1 603 ? -19.819 14.101 28.813 1.00 92.38 603 GLY A O 1
ATOM 4273 N N . HIS A 1 604 ? -17.750 13.258 29.056 1.00 95.94 604 HIS A N 1
ATOM 4274 C CA . HIS A 1 604 ? -17.284 13.466 27.681 1.00 95.94 604 HIS A CA 1
ATOM 4275 C C . HIS A 1 604 ? -17.825 12.419 26.698 1.00 95.94 604 HIS A C 1
ATOM 4277 O O . HIS A 1 604 ? -18.187 11.306 27.098 1.00 95.94 604 HIS A O 1
ATOM 4283 N N . CYS A 1 605 ? -17.831 12.749 25.403 1.00 96.81 605 CYS A N 1
ATOM 4284 C CA . CYS A 1 605 ? -18.140 11.819 24.315 1.00 96.81 605 CYS A CA 1
ATOM 4285 C C . CYS A 1 605 ? -16.859 11.549 23.516 1.00 96.81 605 CYS A C 1
ATOM 4287 O O . CYS A 1 605 ? -16.384 12.381 22.744 1.00 96.81 605 CYS A O 1
ATOM 4289 N N . VAL A 1 606 ? -16.286 10.366 23.723 1.00 97.44 606 VAL A N 1
ATOM 4290 C CA . VAL A 1 606 ? -15.013 9.964 23.129 1.00 97.44 606 VAL A CA 1
ATOM 4291 C C . VAL A 1 606 ? -15.278 9.139 21.873 1.00 97.44 606 VAL A C 1
ATOM 4293 O O . VAL A 1 606 ? -15.920 8.088 21.943 1.00 97.44 606 VAL A O 1
ATOM 4296 N N . LYS A 1 607 ? -14.762 9.590 20.726 1.00 96.75 607 LYS A N 1
ATOM 4297 C CA . LYS A 1 607 ? -14.622 8.763 19.516 1.00 96.75 607 LYS A CA 1
ATOM 4298 C C . LYS A 1 607 ? -13.223 8.152 19.446 1.00 96.75 607 LYS A C 1
ATOM 4300 O O . LYS A 1 607 ? -12.284 8.699 20.023 1.00 96.75 607 LYS A O 1
ATOM 4305 N N . ILE A 1 608 ? -13.079 7.050 18.721 1.00 97.94 608 ILE A N 1
ATOM 4306 C CA . ILE A 1 608 ? -11.777 6.448 18.419 1.00 97.94 608 ILE A CA 1
ATOM 4307 C C . ILE A 1 608 ? -11.347 6.887 17.014 1.00 97.94 608 ILE A C 1
ATOM 4309 O O . ILE A 1 608 ? -12.179 6.982 16.113 1.00 97.94 608 ILE A O 1
ATOM 4313 N N . ALA A 1 609 ? -10.060 7.173 16.844 1.00 96.88 609 ALA A N 1
ATOM 4314 C CA . ALA A 1 609 ? -9.387 7.272 15.554 1.00 96.88 609 ALA A CA 1
ATOM 4315 C C . ALA A 1 609 ? -8.211 6.288 15.554 1.00 96.88 609 ALA A C 1
ATOM 4317 O O . ALA A 1 609 ? -7.540 6.138 16.578 1.00 96.88 609 ALA A O 1
ATOM 4318 N N . VAL A 1 610 ? -7.983 5.609 14.432 1.00 96.50 610 VAL A N 1
ATOM 4319 C CA . VAL A 1 610 ? -6.911 4.621 14.280 1.00 96.50 610 VAL A CA 1
ATOM 4320 C C . VAL A 1 610 ? -6.057 5.037 13.089 1.00 96.50 610 VAL A C 1
ATOM 4322 O O . VAL A 1 610 ? -6.570 5.172 11.981 1.00 96.50 610 VAL A O 1
ATOM 4325 N N . ASP A 1 611 ? -4.771 5.250 13.339 1.00 90.06 611 ASP A N 1
ATOM 4326 C CA . ASP A 1 611 ? -3.781 5.726 12.379 1.00 90.06 611 ASP A CA 1
ATOM 4327 C C . ASP A 1 611 ? -2.779 4.576 12.112 1.00 90.06 611 ASP A C 1
ATOM 4329 O O . ASP A 1 611 ? -2.275 3.949 13.049 1.00 90.06 611 ASP A O 1
ATOM 4333 N N . GLY A 1 612 ? -2.527 4.230 10.843 1.00 88.31 612 GLY A N 1
ATOM 4334 C CA . GLY A 1 612 ? -1.677 3.090 10.462 1.00 88.31 612 GLY A CA 1
ATOM 4335 C C . GLY A 1 612 ? -0.187 3.443 10.410 1.00 88.31 612 GLY A C 1
ATOM 4336 O O . GLY A 1 612 ? 0.184 4.413 9.757 1.00 88.31 612 GLY A O 1
ATOM 4337 N N . VAL A 1 613 ? 0.678 2.661 11.066 1.00 85.12 613 VAL A N 1
ATOM 4338 C CA . VAL A 1 613 ? 2.117 2.958 11.183 1.00 85.12 613 VAL A CA 1
ATOM 4339 C C . VAL A 1 613 ? 2.992 1.699 11.265 1.00 85.12 613 VAL A C 1
ATOM 4341 O O . VAL A 1 613 ? 2.606 0.655 11.798 1.00 85.12 613 VAL A O 1
ATOM 4344 N N . ASN A 1 614 ? 4.219 1.795 10.747 1.00 85.00 614 ASN A N 1
ATOM 4345 C CA . ASN A 1 614 ? 5.245 0.766 10.906 1.00 85.00 614 ASN A CA 1
ATOM 4346 C C . ASN A 1 614 ? 5.661 0.622 12.390 1.00 85.00 614 ASN A C 1
ATOM 4348 O O . ASN A 1 614 ? 5.870 1.616 13.088 1.00 85.00 614 ASN A O 1
ATOM 4352 N N . SER A 1 615 ? 5.805 -0.617 12.878 1.00 91.50 615 SER A N 1
ATOM 4353 C CA . SER A 1 615 ? 6.024 -0.877 14.313 1.00 91.50 615 SER A CA 1
ATOM 4354 C C . SER A 1 615 ? 7.376 -0.357 14.820 1.00 91.50 615 SER A C 1
ATOM 4356 O O . SER A 1 615 ? 7.427 0.226 15.904 1.00 91.50 615 SER A O 1
ATOM 4358 N N . GLY A 1 616 ? 8.451 -0.485 14.033 1.00 89.44 616 GLY A N 1
ATOM 4359 C CA . GLY A 1 616 ? 9.758 0.081 14.375 1.00 89.44 616 GLY A CA 1
ATOM 4360 C C . GLY A 1 616 ? 9.805 1.610 14.304 1.00 89.44 616 GLY A C 1
ATOM 4361 O O . GLY A 1 616 ? 10.463 2.240 15.134 1.00 89.44 616 GLY A O 1
ATOM 4362 N N . THR A 1 617 ? 9.063 2.226 13.378 1.00 86.88 617 THR A N 1
ATOM 4363 C CA . THR A 1 617 ? 8.937 3.694 13.304 1.00 86.88 617 THR A CA 1
ATOM 4364 C C . THR A 1 617 ? 8.216 4.251 14.526 1.00 86.88 617 THR A C 1
ATOM 4366 O O . THR A 1 617 ? 8.774 5.104 15.214 1.00 86.88 617 THR A O 1
ATOM 4369 N N . ALA A 1 618 ? 7.056 3.694 14.885 1.00 92.00 618 ALA A N 1
ATOM 4370 C CA . ALA A 1 618 ? 6.341 4.095 16.097 1.00 92.00 618 ALA A CA 1
ATOM 4371 C C . ALA A 1 618 ? 7.154 3.839 17.382 1.00 92.00 618 ALA A C 1
ATOM 4373 O O . ALA A 1 618 ? 7.128 4.662 18.294 1.00 92.00 618 ALA A O 1
ATOM 4374 N N . MET A 1 619 ? 7.932 2.747 17.443 1.00 94.81 619 MET A N 1
ATOM 4375 C CA . MET A 1 619 ? 8.857 2.473 18.552 1.00 94.81 619 MET A CA 1
ATOM 4376 C C . MET A 1 619 ? 9.911 3.579 18.709 1.00 94.81 619 MET A C 1
ATOM 4378 O O . MET A 1 619 ? 10.128 4.045 19.828 1.00 94.81 619 MET A O 1
ATOM 4382 N N . ARG A 1 620 ? 10.539 4.030 17.611 1.00 91.62 620 ARG A N 1
ATOM 4383 C CA . ARG A 1 620 ? 11.527 5.125 17.645 1.00 91.62 620 ARG A CA 1
ATOM 4384 C C . ARG A 1 620 ? 10.897 6.454 18.053 1.00 91.62 620 ARG A C 1
ATOM 4386 O O . ARG A 1 620 ? 11.441 7.109 18.939 1.00 91.62 620 ARG A O 1
ATOM 4393 N N . ALA A 1 621 ? 9.754 6.812 17.465 1.00 92.00 621 ALA A N 1
ATOM 4394 C CA . ALA A 1 621 ? 9.018 8.028 17.808 1.00 92.00 621 ALA A CA 1
ATOM 4395 C C . ALA A 1 621 ? 8.664 8.057 19.305 1.00 92.00 621 ALA A C 1
ATOM 4397 O O . ALA A 1 621 ? 9.032 8.991 20.020 1.00 92.00 621 ALA A O 1
ATOM 4398 N N . LEU A 1 622 ? 8.049 6.985 19.823 1.00 95.88 622 LEU A N 1
ATOM 4399 C CA . LEU A 1 622 ? 7.705 6.865 21.244 1.00 95.88 622 LEU A CA 1
ATOM 4400 C C . LEU A 1 622 ? 8.934 6.905 22.158 1.00 95.88 622 LEU A C 1
ATOM 4402 O O . LEU A 1 622 ? 8.878 7.565 23.191 1.00 95.88 622 LEU A O 1
ATOM 4406 N N . ALA A 1 623 ? 10.039 6.248 21.792 1.00 95.31 623 ALA A N 1
ATOM 4407 C CA . ALA A 1 623 ? 11.277 6.275 22.573 1.00 95.31 623 ALA A CA 1
ATOM 4408 C C . ALA A 1 623 ? 11.918 7.679 22.622 1.00 95.31 623 ALA A C 1
ATOM 4410 O O . ALA A 1 623 ? 12.421 8.092 23.671 1.00 95.31 623 ALA A O 1
ATOM 4411 N N . ALA A 1 624 ? 11.861 8.432 21.519 1.00 94.00 624 ALA A N 1
ATOM 4412 C CA . ALA A 1 624 ? 12.321 9.819 21.457 1.00 94.00 624 ALA A CA 1
ATOM 4413 C C . ALA A 1 624 ? 11.413 10.789 22.242 1.00 94.00 624 ALA A C 1
ATOM 4415 O O . ALA A 1 624 ? 11.901 11.792 22.761 1.00 94.00 624 ALA A O 1
ATOM 4416 N N . GLY A 1 625 ? 10.121 10.466 22.383 1.00 92.94 625 GLY A N 1
ATOM 4417 C CA . GLY A 1 625 ? 9.120 11.257 23.114 1.00 92.94 625 GLY A CA 1
ATOM 4418 C C . GLY A 1 625 ? 7.921 11.728 22.279 1.00 92.94 625 GLY A C 1
ATOM 4419 O O . GLY A 1 625 ? 7.046 12.379 22.839 1.00 92.94 625 GLY A O 1
ATOM 4420 N N . TRP A 1 626 ? 7.873 11.354 20.995 1.00 90.69 626 TRP A N 1
ATOM 4421 C CA . TRP A 1 626 ? 6.889 11.716 19.965 1.00 90.69 626 TRP A CA 1
ATOM 4422 C C . TRP A 1 626 ? 6.780 13.228 19.701 1.00 90.69 626 TRP A C 1
ATOM 4424 O O . TRP A 1 626 ? 6.168 13.981 20.458 1.00 90.69 626 TRP A O 1
ATOM 4434 N N . SER A 1 627 ? 7.375 13.675 18.596 1.00 85.25 627 SER A N 1
ATOM 4435 C CA . SER A 1 627 ? 7.373 15.070 18.149 1.00 85.25 627 SER A CA 1
ATOM 4436 C C . SER A 1 627 ? 6.188 15.390 17.229 1.00 85.25 627 SER A C 1
ATOM 4438 O O . SER A 1 627 ? 5.490 14.498 16.756 1.00 85.25 627 SER A O 1
ATOM 4440 N N . GLU A 1 628 ? 5.984 16.671 16.911 1.00 75.12 628 GLU A N 1
ATOM 4441 C CA . GLU A 1 628 ? 4.992 17.083 15.902 1.00 75.12 628 GLU A CA 1
ATOM 4442 C C . GLU A 1 628 ? 5.328 16.562 14.490 1.00 75.12 628 GLU A C 1
ATOM 4444 O O . GLU A 1 628 ? 4.424 16.386 13.675 1.00 75.12 628 GLU A O 1
ATOM 4449 N N . ALA A 1 629 ? 6.606 16.268 14.210 1.00 69.12 629 ALA A N 1
ATOM 4450 C CA . ALA A 1 629 ? 7.045 15.682 12.943 1.00 69.12 629 ALA A CA 1
ATOM 4451 C C . ALA A 1 629 ? 6.695 14.187 12.824 1.00 69.12 629 ALA A C 1
ATOM 4453 O O . ALA A 1 629 ? 6.544 13.695 11.712 1.00 69.12 629 ALA A O 1
ATOM 4454 N N . ASP A 1 630 ? 6.492 13.489 13.948 1.00 77.88 630 ASP A N 1
ATOM 4455 C CA . ASP A 1 630 ? 5.972 12.114 13.988 1.00 77.88 630 ASP A CA 1
ATOM 4456 C C . ASP A 1 630 ? 4.428 12.073 13.832 1.00 77.88 630 ASP A C 1
ATOM 4458 O O . ASP A 1 630 ? 3.798 11.021 13.948 1.00 77.88 630 ASP A O 1
ATOM 4462 N N . GLY A 1 631 ? 3.785 13.225 13.601 1.00 80.88 631 GLY A N 1
ATOM 4463 C CA . GLY A 1 631 ? 2.334 13.357 13.477 1.00 80.88 631 GLY A CA 1
ATOM 4464 C C . GLY A 1 631 ? 1.592 13.365 14.825 1.00 80.88 631 GLY A C 1
ATOM 4465 O O . GLY A 1 631 ? 2.197 13.534 15.885 1.00 80.88 631 GLY A O 1
ATOM 4466 N N . PRO A 1 632 ? 0.253 13.220 14.830 1.00 87.12 632 PRO A N 1
ATOM 4467 C CA . PRO A 1 632 ? -0.545 13.318 16.051 1.00 87.12 632 PRO A CA 1
ATOM 4468 C C . PRO A 1 632 ? -0.227 12.205 17.060 1.00 87.12 632 PRO A C 1
ATOM 4470 O O . PRO A 1 632 ? -0.505 11.036 16.802 1.00 87.12 632 PRO A O 1
ATOM 4473 N N . ALA A 1 633 ? 0.290 12.579 18.234 1.00 91.88 633 ALA A N 1
ATOM 4474 C CA . ALA A 1 633 ? 0.680 11.626 19.272 1.00 91.88 633 ALA A CA 1
ATOM 4475 C C . ALA A 1 633 ? -0.465 10.655 19.656 1.00 91.88 633 ALA A C 1
ATOM 4477 O O . ALA A 1 633 ? -1.591 11.106 19.919 1.00 91.88 633 ALA A O 1
ATOM 4478 N N . PRO A 1 634 ? -0.204 9.335 19.711 1.00 97.25 634 PRO A N 1
ATOM 4479 C CA . PRO A 1 634 ? -1.206 8.343 20.072 1.00 97.25 634 PRO A CA 1
ATOM 4480 C C . PRO A 1 634 ? -1.522 8.355 21.571 1.00 97.25 634 PRO A C 1
ATOM 4482 O O . PRO A 1 634 ? -0.668 8.641 22.407 1.00 97.25 634 PRO A O 1
ATOM 4485 N N . ASP A 1 635 ? -2.744 7.954 21.920 1.00 98.19 635 ASP A N 1
ATOM 4486 C CA . ASP A 1 635 ? -3.108 7.596 23.295 1.00 98.19 635 ASP A CA 1
ATOM 4487 C C . ASP A 1 635 ? -2.864 6.099 23.569 1.00 98.19 635 ASP A C 1
ATOM 4489 O O . ASP A 1 635 ? -2.560 5.692 24.692 1.00 98.19 635 ASP A O 1
ATOM 4493 N N . VAL A 1 636 ? -3.006 5.275 22.527 1.00 98.56 636 VAL A N 1
ATOM 4494 C CA . VAL A 1 636 ? -2.783 3.827 22.536 1.00 98.56 636 VAL A CA 1
ATOM 4495 C C . VAL A 1 636 ? -1.883 3.459 21.360 1.00 98.56 636 VAL A C 1
ATOM 4497 O O . VAL A 1 636 ? -2.042 3.976 20.256 1.00 98.56 636 VAL A O 1
ATOM 4500 N N . TRP A 1 637 ? -0.961 2.531 21.568 1.00 98.25 637 TRP A N 1
ATOM 4501 C CA . TRP A 1 637 ? -0.112 1.972 20.521 1.00 98.25 637 TRP A CA 1
ATOM 4502 C C . TRP A 1 637 ? -0.394 0.474 20.360 1.00 98.25 637 TRP A C 1
ATOM 4504 O O . TRP A 1 637 ? -0.571 -0.239 21.344 1.00 98.25 637 TRP A O 1
ATOM 4514 N N . SER A 1 638 ? -0.457 -0.008 19.121 1.00 98.12 638 SER A N 1
ATOM 4515 C CA . SER A 1 638 ? -0.622 -1.425 18.799 1.00 98.12 638 SER A CA 1
ATOM 4516 C C . SER A 1 638 ? 0.357 -1.865 17.703 1.00 98.12 638 SER A C 1
ATOM 4518 O O . SER A 1 638 ? -0.029 -2.041 16.541 1.00 98.12 638 SER A O 1
ATOM 4520 N N . PRO A 1 639 ? 1.657 -2.005 18.036 1.00 96.50 639 PRO A N 1
ATOM 4521 C CA . PRO A 1 639 ? 2.630 -2.618 17.139 1.00 96.50 639 PRO A CA 1
ATOM 4522 C C . PRO A 1 639 ? 2.257 -4.086 16.923 1.00 96.50 639 PRO A C 1
ATOM 4524 O O . PRO A 1 639 ? 1.505 -4.652 17.708 1.00 96.50 639 PRO A O 1
ATOM 4527 N N . ALA A 1 640 ? 2.804 -4.742 15.902 1.00 94.00 640 ALA A N 1
ATOM 4528 C CA . ALA A 1 640 ? 2.430 -6.133 15.630 1.00 94.00 640 ALA A CA 1
ATOM 4529 C C . ALA A 1 640 ? 3.004 -7.144 16.650 1.00 94.00 640 ALA A C 1
ATOM 4531 O O . ALA A 1 640 ? 2.575 -8.291 16.671 1.00 94.00 640 ALA A O 1
ATOM 4532 N N . GLY A 1 641 ? 3.916 -6.743 17.545 1.00 93.44 641 GLY A N 1
ATOM 4533 C CA . GLY A 1 641 ? 4.450 -7.615 18.599 1.00 93.44 641 GLY A CA 1
ATOM 4534 C C . GLY A 1 641 ? 4.983 -6.860 19.818 1.00 93.44 641 GLY A C 1
ATOM 4535 O O . GLY A 1 641 ? 5.486 -5.739 19.700 1.00 93.44 641 GLY A O 1
ATOM 4536 N N . SER A 1 642 ? 4.876 -7.488 20.988 1.00 92.88 642 SER A N 1
ATOM 4537 C CA . SER A 1 642 ? 5.298 -6.947 22.292 1.00 92.88 642 SER A CA 1
ATOM 4538 C C . SER A 1 642 ? 6.806 -6.678 22.408 1.00 92.88 642 SER A C 1
ATOM 4540 O O . SER A 1 642 ? 7.227 -5.842 23.210 1.00 92.88 642 SER A O 1
ATOM 4542 N N . ASP A 1 643 ? 7.622 -7.299 21.558 1.00 92.50 643 ASP A N 1
ATOM 4543 C CA . ASP A 1 643 ? 9.060 -7.045 21.399 1.00 92.50 643 ASP A CA 1
ATOM 4544 C C . ASP A 1 643 ? 9.357 -5.555 21.130 1.00 92.50 643 ASP A C 1
ATOM 4546 O O . ASP A 1 643 ? 10.336 -4.995 21.632 1.00 92.50 643 ASP A O 1
ATOM 4550 N N . TRP A 1 644 ? 8.460 -4.861 20.420 1.00 95.31 644 TRP A N 1
ATOM 4551 C CA . TRP A 1 644 ? 8.583 -3.424 20.175 1.00 95.31 644 TRP A CA 1
ATOM 4552 C C . TRP A 1 644 ? 8.382 -2.576 21.435 1.00 95.31 644 TRP A C 1
ATOM 4554 O O . TRP A 1 644 ? 9.039 -1.544 21.559 1.00 95.31 644 TRP A O 1
ATOM 4564 N N . LEU A 1 645 ? 7.553 -3.005 22.397 1.00 95.31 645 LEU A N 1
ATOM 4565 C CA . LEU A 1 645 ? 7.427 -2.326 23.694 1.00 95.31 645 LEU A CA 1
ATOM 4566 C C . LEU A 1 645 ? 8.703 -2.497 24.526 1.00 95.31 645 LEU A C 1
ATOM 4568 O O . LEU A 1 645 ? 9.175 -1.535 25.131 1.00 95.31 645 LEU A O 1
ATOM 4572 N N . ALA A 1 646 ? 9.299 -3.692 24.515 1.00 94.19 646 ALA A N 1
ATOM 4573 C CA . ALA A 1 646 ? 10.576 -3.942 25.179 1.00 94.19 646 ALA A CA 1
ATOM 4574 C C . ALA A 1 646 ? 11.708 -3.080 24.580 1.00 94.19 646 ALA A C 1
ATOM 4576 O O . ALA A 1 646 ? 12.441 -2.429 25.328 1.00 94.19 646 ALA A O 1
ATOM 4577 N N . LEU A 1 647 ? 11.799 -2.992 23.246 1.00 94.94 647 LEU A N 1
ATOM 4578 C CA . LEU A 1 647 ? 12.721 -2.082 22.549 1.00 94.94 647 LEU A CA 1
ATOM 4579 C C . LEU A 1 647 ? 12.451 -0.604 22.865 1.00 94.94 647 LEU A C 1
ATOM 4581 O O . LEU A 1 647 ? 13.395 0.124 23.178 1.00 94.94 647 LEU A O 1
ATOM 4585 N N . ALA A 1 648 ? 11.185 -0.170 22.826 1.00 95.94 648 ALA A N 1
ATOM 4586 C CA . ALA A 1 648 ? 10.794 1.205 23.134 1.00 95.94 648 ALA A CA 1
ATOM 4587 C C . ALA A 1 648 ? 11.256 1.597 24.542 1.00 95.94 648 ALA A C 1
ATOM 4589 O O . ALA A 1 648 ? 11.921 2.613 24.706 1.00 95.94 648 ALA A O 1
ATOM 4590 N N . ARG A 1 649 ? 10.983 0.754 25.549 1.00 96.12 649 ARG A N 1
ATOM 4591 C CA . ARG A 1 649 ? 11.388 0.992 26.944 1.00 96.12 649 ARG A CA 1
ATOM 4592 C C . ARG A 1 649 ? 12.905 1.040 27.123 1.00 96.12 649 ARG A C 1
ATOM 4594 O O . ARG A 1 649 ? 13.384 1.877 27.878 1.00 96.12 649 ARG A O 1
ATOM 4601 N N . THR A 1 650 ? 13.664 0.182 26.435 1.00 96.12 650 THR A N 1
ATOM 4602 C CA . THR A 1 650 ? 15.138 0.188 26.509 1.00 96.12 650 THR A CA 1
ATOM 4603 C C . THR A 1 650 ? 15.768 1.401 25.819 1.00 96.12 650 THR A C 1
ATOM 4605 O O . THR A 1 650 ? 16.818 1.859 26.264 1.00 96.12 650 THR A O 1
ATOM 4608 N N . ARG A 1 651 ? 15.148 1.943 24.763 1.00 95.75 651 ARG A N 1
ATOM 4609 C CA . ARG A 1 651 ? 15.654 3.121 24.030 1.00 95.75 651 ARG A CA 1
ATOM 4610 C C . ARG A 1 651 ? 15.056 4.454 24.492 1.00 95.75 651 ARG A C 1
ATOM 4612 O O . ARG A 1 651 ? 15.496 5.500 24.023 1.00 95.75 651 ARG A O 1
ATOM 4619 N N . ALA A 1 652 ? 14.057 4.429 25.370 1.00 97.00 652 ALA A N 1
ATOM 4620 C CA . ALA A 1 652 ? 13.308 5.611 25.767 1.00 97.00 652 ALA A CA 1
ATOM 4621 C C . ALA A 1 652 ? 14.147 6.631 26.547 1.00 97.00 652 ALA A C 1
ATOM 4623 O O . ALA A 1 652 ? 14.908 6.285 27.454 1.00 97.00 652 ALA A O 1
ATOM 4624 N N . THR A 1 653 ? 13.917 7.916 26.272 1.00 95.94 653 THR A N 1
ATOM 4625 C CA . THR A 1 653 ? 14.352 8.988 27.178 1.00 95.94 653 THR A CA 1
ATOM 4626 C C . THR A 1 653 ? 13.701 8.820 28.565 1.00 95.94 653 THR A C 1
ATOM 4628 O O . THR A 1 653 ? 12.613 8.242 28.671 1.00 95.94 653 THR A O 1
ATOM 4631 N N . PRO A 1 654 ? 14.279 9.3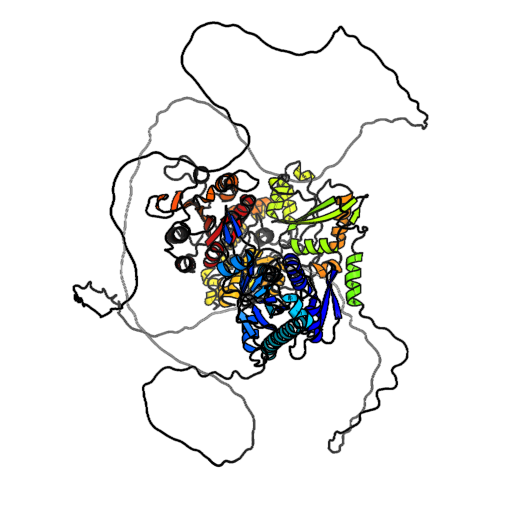72 29.651 1.00 95.81 654 PRO A N 1
ATOM 4632 C CA . PRO A 1 654 ? 13.668 9.312 30.985 1.00 95.81 654 PRO A CA 1
ATOM 4633 C C . PRO A 1 654 ? 12.269 9.949 31.086 1.00 95.81 654 PRO A C 1
ATOM 4635 O O . PRO A 1 654 ? 11.575 9.738 32.079 1.00 95.81 654 PRO A O 1
ATOM 4638 N N . GLU A 1 655 ? 11.862 10.743 30.089 1.00 94.00 655 GLU A N 1
ATOM 4639 C CA . GLU A 1 655 ? 10.507 11.278 29.903 1.00 94.00 655 GLU A CA 1
ATOM 4640 C C . GLU A 1 655 ? 9.596 10.260 29.208 1.00 94.00 655 GLU A C 1
ATOM 4642 O O . GLU A 1 655 ? 8.578 9.857 29.777 1.00 94.00 655 GLU A O 1
ATOM 4647 N N . ALA A 1 656 ? 9.996 9.792 28.023 1.00 96.06 656 ALA A N 1
ATOM 4648 C CA . ALA A 1 656 ? 9.277 8.788 27.243 1.00 96.06 656 ALA A CA 1
ATOM 4649 C C . ALA A 1 656 ? 9.020 7.500 28.042 1.00 96.06 656 ALA A C 1
ATOM 4651 O O . ALA A 1 656 ? 7.917 6.952 28.015 1.00 96.06 656 ALA A O 1
ATOM 4652 N N . LEU A 1 657 ? 9.994 7.055 28.842 1.00 97.19 657 LEU A N 1
ATOM 4653 C CA . LEU A 1 657 ? 9.874 5.846 29.658 1.00 97.19 657 LEU A CA 1
ATOM 4654 C C . LEU A 1 657 ? 8.733 5.940 30.685 1.00 97.19 657 LEU A C 1
ATOM 4656 O O . LEU A 1 657 ? 8.101 4.930 30.984 1.00 97.19 657 LEU A O 1
ATOM 4660 N N . ARG A 1 658 ? 8.406 7.147 31.177 1.00 96.44 658 ARG A N 1
ATOM 4661 C CA . ARG A 1 658 ? 7.253 7.359 32.073 1.00 96.44 658 ARG A CA 1
ATOM 4662 C C . ARG A 1 658 ? 5.917 7.178 31.352 1.00 96.44 658 ARG A C 1
ATOM 4664 O O . ARG A 1 658 ? 4.931 6.849 32.006 1.00 96.44 658 ARG A O 1
ATOM 4671 N N . LYS A 1 659 ? 5.870 7.389 30.031 1.00 96.12 659 LYS A N 1
ATOM 4672 C CA . LYS A 1 659 ? 4.675 7.218 29.186 1.00 96.12 659 LYS A CA 1
ATOM 4673 C C . LYS A 1 659 ? 4.435 5.771 28.759 1.00 96.12 659 LYS A C 1
ATOM 4675 O O . LYS A 1 659 ? 3.289 5.418 28.499 1.00 96.12 659 LYS A O 1
ATOM 4680 N N . LEU A 1 660 ? 5.469 4.934 28.722 1.00 96.75 660 LEU A N 1
ATOM 4681 C CA . LEU A 1 660 ? 5.351 3.525 28.346 1.00 96.75 660 LEU A CA 1
ATOM 4682 C C . LEU A 1 660 ? 4.939 2.658 29.557 1.00 96.75 660 LEU A C 1
ATOM 4684 O O . LEU A 1 660 ? 5.602 2.722 30.598 1.00 96.75 660 LEU A O 1
ATOM 4688 N N . PRO A 1 661 ? 3.893 1.814 29.460 1.00 95.75 661 PRO A N 1
ATOM 4689 C CA . PRO A 1 661 ? 3.588 0.817 30.489 1.00 95.75 661 PRO A CA 1
ATOM 4690 C C . PRO A 1 661 ? 4.641 -0.305 30.493 1.00 95.75 661 PRO A C 1
ATOM 4692 O O . PRO A 1 661 ? 5.467 -0.404 29.584 1.00 95.75 661 PRO A O 1
ATOM 4695 N N . GLU A 1 662 ? 4.645 -1.140 31.532 1.00 90.75 662 GLU A N 1
ATOM 4696 C CA . GLU A 1 662 ? 5.544 -2.306 31.643 1.00 90.75 662 GLU A CA 1
ATOM 4697 C C . GLU A 1 662 ? 5.020 -3.550 30.926 1.00 90.75 662 GLU A C 1
ATOM 4699 O O . GLU A 1 662 ? 5.805 -4.381 30.476 1.00 90.75 662 GLU A O 1
ATOM 4704 N N . THR A 1 663 ? 3.701 -3.666 30.812 1.00 87.38 663 THR A N 1
ATOM 4705 C CA . THR A 1 663 ? 2.992 -4.812 30.246 1.00 87.38 663 THR A CA 1
ATOM 4706 C C . THR A 1 663 ? 1.857 -4.339 29.342 1.00 87.38 663 THR A C 1
ATOM 4708 O O . THR A 1 663 ? 1.445 -3.177 29.377 1.00 87.38 663 THR A O 1
ATOM 4711 N N . SER A 1 664 ? 1.359 -5.249 28.512 1.00 91.44 664 SER A N 1
ATOM 4712 C CA . SER A 1 664 ? 0.266 -5.011 27.574 1.00 91.44 664 SER A CA 1
ATOM 4713 C C . SER A 1 664 ? -0.438 -6.323 27.248 1.00 91.44 664 SER A C 1
ATOM 4715 O O . SER A 1 664 ? 0.194 -7.378 27.251 1.00 91.44 664 SER A O 1
ATOM 4717 N N . GLU A 1 665 ? -1.732 -6.259 26.947 1.00 92.94 665 GLU A N 1
ATOM 4718 C CA . GLU A 1 665 ? -2.542 -7.432 26.606 1.00 92.94 665 GLU A CA 1
ATOM 4719 C C . GLU A 1 665 ? -2.658 -7.582 25.078 1.00 92.94 665 GLU A C 1
ATOM 4721 O O . GLU A 1 665 ? -2.874 -6.573 24.401 1.00 92.94 665 GLU A O 1
ATOM 4726 N N . PRO A 1 666 ? -2.525 -8.797 24.512 1.00 95.19 666 PRO A N 1
ATOM 4727 C CA . PRO A 1 666 ? -2.681 -9.030 23.076 1.00 95.19 666 PRO A CA 1
ATOM 4728 C C . PRO A 1 666 ? -4.127 -8.795 22.620 1.00 95.19 666 PRO A C 1
ATOM 4730 O O . PRO A 1 666 ? -5.069 -9.136 23.337 1.00 95.19 666 PRO A O 1
ATOM 4733 N N . ILE A 1 667 ? -4.318 -8.253 21.414 1.00 96.69 667 ILE A N 1
ATOM 4734 C CA . ILE A 1 667 ? -5.639 -8.151 20.758 1.00 96.69 667 ILE A CA 1
ATOM 4735 C C . ILE A 1 667 ? -5.939 -9.445 19.989 1.00 96.69 667 ILE A C 1
ATOM 4737 O O . ILE A 1 667 ? -6.998 -10.059 20.129 1.00 96.69 667 ILE A O 1
ATOM 4741 N N . VAL A 1 668 ? -4.963 -9.868 19.188 1.00 96.88 668 VAL A N 1
ATOM 4742 C CA . VAL A 1 668 ? -4.959 -11.054 18.328 1.00 96.88 668 VAL A CA 1
ATOM 4743 C C . VAL A 1 668 ? -3.540 -11.599 18.245 1.00 96.88 668 VAL A C 1
ATOM 4745 O O . VAL A 1 668 ? -2.584 -10.892 18.550 1.00 96.88 668 VAL A O 1
ATOM 4748 N N . THR A 1 669 ? -3.381 -12.852 17.829 1.00 94.94 669 THR A N 1
ATOM 4749 C CA . THR A 1 669 ? -2.056 -13.464 17.665 1.00 94.94 669 THR A CA 1
ATOM 4750 C C . THR A 1 669 ? -1.884 -14.088 16.285 1.00 94.94 669 THR A C 1
ATOM 4752 O O . THR A 1 669 ? -2.850 -14.495 15.640 1.00 94.94 669 THR A O 1
ATOM 4755 N N . SER A 1 670 ? -0.640 -14.150 15.817 1.00 95.19 670 SER A N 1
ATOM 4756 C CA . SER A 1 670 ? -0.263 -14.749 14.542 1.00 95.19 670 SER A CA 1
ATOM 4757 C C . SER A 1 670 ? 1.150 -15.343 14.653 1.00 95.19 670 SER A C 1
ATOM 4759 O O . SER A 1 670 ? 2.109 -14.597 14.872 1.00 95.19 670 SER A O 1
ATOM 4761 N N . PRO A 1 671 ? 1.317 -16.678 14.576 1.00 94.00 671 PRO A N 1
ATOM 4762 C CA . PRO A 1 671 ? 2.636 -17.312 14.565 1.00 94.00 671 PRO A CA 1
ATOM 4763 C C . PRO A 1 671 ? 3.484 -16.837 13.382 1.00 94.00 671 PRO A C 1
ATOM 4765 O O . PRO A 1 671 ? 2.956 -16.642 12.285 1.00 94.00 671 PRO A O 1
ATOM 4768 N N . LEU A 1 672 ? 4.798 -16.706 13.568 1.00 93.44 672 LEU A N 1
ATOM 4769 C CA . LEU A 1 672 ? 5.721 -16.508 12.454 1.00 93.44 672 LEU A CA 1
ATOM 4770 C C . LEU A 1 672 ? 5.875 -17.815 11.669 1.00 93.44 672 LEU A C 1
ATOM 4772 O O . LEU A 1 672 ? 6.091 -18.888 12.233 1.00 93.44 672 LEU A O 1
ATOM 4776 N N . THR A 1 673 ? 5.822 -17.718 10.344 1.00 94.19 673 THR A N 1
ATOM 4777 C CA . THR A 1 673 ? 5.943 -18.862 9.442 1.00 94.19 673 THR A CA 1
ATOM 4778 C C . THR A 1 673 ? 6.972 -18.593 8.349 1.00 94.19 673 THR A C 1
ATOM 4780 O O . THR A 1 673 ? 7.176 -17.460 7.907 1.00 94.19 673 THR A O 1
ATOM 4783 N N . ILE A 1 674 ? 7.624 -19.656 7.885 1.00 93.88 674 ILE A N 1
ATOM 4784 C CA . ILE A 1 674 ? 8.347 -19.665 6.616 1.00 93.88 674 ILE A CA 1
ATOM 4785 C C . ILE A 1 674 ? 7.293 -20.010 5.558 1.00 93.88 674 ILE A C 1
ATOM 4787 O O . ILE A 1 674 ? 6.951 -21.176 5.363 1.00 93.88 674 ILE A O 1
ATOM 4791 N N . ALA A 1 675 ? 6.707 -18.995 4.927 1.00 95.56 675 ALA A N 1
ATOM 4792 C CA . ALA A 1 675 ? 5.686 -19.189 3.908 1.00 95.56 675 ALA A CA 1
ATOM 4793 C C . ALA A 1 675 ? 6.334 -19.567 2.574 1.00 95.56 675 ALA A C 1
ATOM 4795 O O . ALA A 1 675 ? 7.228 -18.870 2.090 1.00 95.56 675 ALA A O 1
ATOM 4796 N N . MET A 1 676 ? 5.881 -20.662 1.966 1.00 96.31 676 MET A N 1
ATOM 4797 C CA . MET A 1 676 ? 6.435 -21.183 0.710 1.00 96.31 676 MET A CA 1
ATOM 4798 C C . MET A 1 676 ? 5.322 -21.448 -0.311 1.00 96.31 676 MET A C 1
ATOM 4800 O O . MET A 1 676 ? 4.250 -21.904 0.090 1.00 96.31 676 MET A O 1
ATOM 4804 N N . PRO A 1 677 ? 5.542 -21.232 -1.621 1.00 97.25 677 PRO A N 1
ATOM 4805 C CA . PRO A 1 677 ? 4.614 -21.677 -2.662 1.00 97.25 677 PRO A CA 1
ATOM 4806 C C . PRO A 1 677 ? 4.280 -23.169 -2.522 1.00 97.25 677 PRO A C 1
ATOM 4808 O O . PRO A 1 677 ? 5.185 -23.979 -2.325 1.00 97.25 677 PRO A O 1
ATOM 4811 N N . ASP A 1 678 ? 3.007 -23.553 -2.659 1.00 96.81 678 ASP A N 1
ATOM 4812 C CA . ASP A 1 678 ? 2.528 -24.933 -2.446 1.00 96.81 678 ASP A CA 1
ATOM 4813 C C . ASP A 1 678 ? 3.391 -26.022 -3.133 1.00 96.81 678 ASP A C 1
ATOM 4815 O O . ASP A 1 678 ? 3.782 -26.969 -2.442 1.00 96.81 678 ASP A O 1
ATOM 4819 N N . PRO A 1 679 ? 3.818 -25.883 -4.410 1.00 96.56 679 PRO A N 1
ATOM 4820 C CA . PRO A 1 679 ? 4.700 -26.864 -5.051 1.00 96.56 679 PRO A CA 1
ATOM 4821 C C . PRO A 1 679 ? 6.068 -27.016 -4.367 1.00 96.56 679 PRO A C 1
ATOM 4823 O O . PRO A 1 679 ? 6.597 -28.123 -4.290 1.00 96.56 679 PRO A O 1
ATOM 4826 N N . MET A 1 680 ? 6.634 -25.922 -3.848 1.00 96.44 680 MET A N 1
ATOM 4827 C CA . MET A 1 680 ? 7.915 -25.914 -3.130 1.00 96.44 680 MET A CA 1
ATOM 4828 C C . MET A 1 680 ? 7.770 -26.457 -1.709 1.00 96.44 680 MET A C 1
ATOM 4830 O O . MET A 1 680 ? 8.605 -27.248 -1.276 1.00 96.44 680 MET A O 1
ATOM 4834 N N . ALA A 1 681 ? 6.688 -26.096 -1.011 1.00 95.75 681 ALA A N 1
ATOM 4835 C CA . ALA A 1 681 ? 6.362 -26.633 0.307 1.00 95.75 681 ALA A CA 1
ATOM 4836 C C . ALA A 1 681 ? 6.213 -28.165 0.254 1.00 95.75 681 ALA A C 1
ATOM 4838 O O . ALA A 1 681 ? 6.814 -28.886 1.051 1.00 95.75 681 ALA A O 1
ATOM 4839 N N . ARG A 1 682 ? 5.480 -28.684 -0.741 1.00 94.69 682 ARG A N 1
ATOM 4840 C CA . ARG A 1 682 ? 5.300 -30.132 -0.951 1.00 94.69 682 ARG A CA 1
ATOM 4841 C C . ARG A 1 682 ? 6.573 -30.833 -1.418 1.00 94.69 682 ARG A C 1
ATOM 4843 O O . ARG A 1 682 ? 6.836 -31.944 -0.971 1.00 94.69 682 ARG A O 1
ATOM 4850 N N . ALA A 1 683 ? 7.412 -30.184 -2.231 1.00 94.25 683 ALA A N 1
ATOM 4851 C CA . ALA A 1 683 ? 8.740 -30.703 -2.587 1.00 94.25 683 ALA A CA 1
ATOM 4852 C C . ALA A 1 683 ? 9.709 -30.802 -1.387 1.00 94.25 683 ALA A C 1
ATOM 4854 O O . ALA A 1 683 ? 10.747 -31.456 -1.487 1.00 94.25 683 ALA A O 1
ATOM 4855 N N . LEU A 1 684 ? 9.364 -30.178 -0.257 1.00 93.62 684 LEU A N 1
ATOM 4856 C CA . LEU A 1 684 ? 10.049 -30.297 1.031 1.00 93.62 684 LEU A CA 1
ATOM 4857 C C . LEU A 1 684 ? 9.240 -31.106 2.064 1.00 93.62 684 LEU A C 1
ATOM 4859 O O . LEU A 1 684 ? 9.660 -31.205 3.212 1.00 93.62 684 LEU A O 1
ATOM 4863 N N . GLY A 1 685 ? 8.125 -31.723 1.654 1.00 92.56 685 GLY A N 1
ATOM 4864 C CA . GLY A 1 685 ? 7.314 -32.635 2.463 1.00 92.56 685 GLY A CA 1
ATOM 4865 C C . GLY A 1 685 ? 6.285 -31.979 3.387 1.00 92.56 685 GLY A C 1
ATOM 4866 O O . GLY A 1 685 ? 5.958 -32.562 4.415 1.00 92.56 685 GLY A O 1
ATOM 4867 N N . TRP A 1 686 ? 5.779 -30.784 3.068 1.00 93.62 686 TRP A N 1
ATOM 4868 C CA . TRP A 1 686 ? 4.604 -30.220 3.750 1.00 93.62 686 TRP A CA 1
ATOM 4869 C C . TRP A 1 686 ? 3.341 -31.064 3.463 1.00 93.62 686 TRP A C 1
ATOM 4871 O O . TRP A 1 686 ? 3.094 -31.355 2.284 1.00 93.62 686 TRP A O 1
ATOM 4881 N N . PRO A 1 687 ? 2.492 -31.370 4.470 1.00 90.94 687 PRO A N 1
ATOM 4882 C CA . PRO A 1 687 ? 2.497 -30.836 5.842 1.00 90.94 687 PRO A CA 1
ATOM 4883 C C . PRO A 1 687 ? 3.293 -31.637 6.895 1.00 90.94 687 PRO A C 1
ATOM 4885 O O . PRO A 1 687 ? 3.373 -31.185 8.039 1.00 90.94 687 PRO A O 1
ATOM 4888 N N . GLU A 1 688 ? 3.852 -32.807 6.583 1.00 88.19 688 GLU A N 1
ATOM 4889 C CA . GLU A 1 688 ? 4.448 -33.712 7.584 1.00 88.19 688 GLU A CA 1
ATOM 4890 C C . GLU A 1 688 ? 5.850 -33.287 8.058 1.00 88.19 688 GLU A C 1
ATOM 4892 O O . GLU A 1 688 ? 6.177 -33.415 9.241 1.00 88.19 688 GLU A O 1
ATOM 4897 N N . GLN A 1 689 ? 6.690 -32.783 7.152 1.00 83.50 689 GLN A N 1
ATOM 4898 C CA . GLN A 1 689 ? 8.052 -32.336 7.452 1.00 83.50 689 GLN A CA 1
ATOM 4899 C C . GLN A 1 689 ? 8.044 -31.013 8.222 1.00 83.50 689 GLN A C 1
ATOM 4901 O O . GLN A 1 689 ? 7.575 -29.985 7.729 1.00 83.50 689 GLN A O 1
ATOM 4906 N N . ARG A 1 690 ? 8.651 -31.011 9.415 1.00 80.81 690 ARG A N 1
ATOM 4907 C CA . ARG A 1 690 ? 8.945 -29.774 10.146 1.00 80.81 690 ARG A CA 1
ATOM 4908 C C . ARG A 1 690 ? 10.324 -29.243 9.739 1.00 80.81 690 ARG A C 1
ATOM 4910 O O . ARG A 1 690 ? 11.357 -29.776 10.154 1.00 80.81 690 ARG A O 1
ATOM 4917 N N . VAL A 1 691 ? 10.332 -28.186 8.933 1.00 88.50 691 VAL A N 1
ATOM 4918 C CA . VAL A 1 691 ? 11.523 -27.367 8.651 1.00 88.50 691 VAL A CA 1
ATOM 4919 C C . VAL A 1 691 ? 11.845 -26.512 9.886 1.00 88.50 691 VAL A C 1
ATOM 4921 O O . VAL A 1 691 ? 10.971 -26.250 10.708 1.00 88.50 691 VAL A O 1
ATOM 4924 N N . GLY A 1 692 ? 13.093 -26.095 10.044 1.00 89.75 692 GLY A N 1
ATOM 4925 C CA . GLY A 1 692 ? 13.555 -25.126 11.033 1.00 89.75 692 GLY A CA 1
ATOM 4926 C C . GLY A 1 692 ? 14.596 -24.171 10.454 1.00 89.75 692 GLY A C 1
ATOM 4927 O O . GLY A 1 692 ? 15.086 -24.360 9.337 1.00 89.75 692 GLY A O 1
ATOM 4928 N N . TRP A 1 693 ? 14.971 -23.164 11.234 1.00 91.00 693 TRP A N 1
ATOM 4929 C CA . TRP A 1 693 ? 16.009 -22.192 10.892 1.00 91.00 693 TRP A CA 1
ATOM 4930 C C . TRP A 1 693 ? 17.370 -22.858 10.648 1.00 91.00 693 TRP A C 1
ATOM 4932 O O . TRP A 1 693 ? 18.114 -22.418 9.774 1.00 91.00 693 TRP A O 1
ATOM 4942 N N . LYS A 1 694 ? 17.676 -23.962 11.345 1.00 91.06 694 LYS A N 1
ATOM 4943 C CA . LYS A 1 694 ? 18.856 -24.804 11.068 1.00 91.06 694 LYS A CA 1
ATOM 4944 C C . LYS A 1 694 ? 18.858 -25.397 9.660 1.00 91.06 694 LYS A C 1
ATOM 4946 O O . LYS A 1 694 ? 19.895 -25.366 9.001 1.00 91.06 694 LYS A O 1
ATOM 4951 N N . ASP A 1 695 ? 17.720 -25.916 9.195 1.00 91.81 695 ASP A N 1
ATOM 4952 C CA . ASP A 1 695 ? 17.631 -26.449 7.833 1.00 91.81 695 ASP A CA 1
ATOM 4953 C C . ASP A 1 695 ? 17.743 -25.292 6.829 1.00 91.81 695 ASP A C 1
ATOM 4955 O O . ASP A 1 695 ? 18.538 -25.360 5.898 1.00 91.81 695 ASP A O 1
ATOM 4959 N N . LEU A 1 696 ? 17.019 -24.191 7.069 1.00 90.81 696 LEU A N 1
ATOM 4960 C CA . LEU A 1 696 ? 17.034 -22.994 6.224 1.00 90.81 696 LEU A CA 1
ATOM 4961 C C . LEU A 1 696 ? 18.454 -22.425 6.044 1.00 90.81 696 LEU A C 1
ATOM 4963 O O . LEU A 1 696 ? 18.843 -22.098 4.925 1.00 90.81 696 LEU A O 1
ATOM 4967 N N . ALA A 1 697 ? 19.244 -22.370 7.120 1.00 91.12 697 ALA A N 1
ATOM 4968 C CA . ALA A 1 697 ? 20.645 -21.960 7.083 1.00 91.12 697 ALA A CA 1
ATOM 4969 C C . ALA A 1 697 ? 21.513 -22.915 6.249 1.00 91.12 697 ALA A C 1
ATOM 4971 O O . ALA A 1 697 ? 22.270 -22.455 5.398 1.00 91.12 697 ALA A O 1
ATOM 4972 N N . GLN A 1 698 ? 21.363 -24.234 6.423 1.00 90.94 698 GLN A N 1
ATOM 4973 C CA . GLN A 1 698 ? 22.072 -25.232 5.610 1.00 90.94 698 GLN A CA 1
ATOM 4974 C C . GLN A 1 698 ? 21.715 -25.111 4.117 1.00 90.94 698 GLN A C 1
ATOM 4976 O O . GLN A 1 698 ? 22.557 -25.293 3.238 1.00 90.94 698 GLN A O 1
ATOM 4981 N N . TRP A 1 699 ? 20.457 -24.797 3.805 1.00 90.19 699 TRP A N 1
ATOM 4982 C CA . TRP A 1 699 ? 19.998 -24.598 2.429 1.00 90.19 699 TRP A CA 1
ATOM 4983 C C . TRP A 1 699 ? 20.578 -23.313 1.820 1.00 90.19 699 TRP A C 1
ATOM 4985 O O . TRP A 1 699 ? 20.911 -23.284 0.633 1.00 90.19 699 TRP A O 1
ATOM 4995 N N . ALA A 1 700 ? 20.744 -22.281 2.649 1.00 87.12 700 ALA A N 1
ATOM 4996 C CA . ALA A 1 700 ? 21.333 -20.995 2.303 1.00 87.12 700 ALA A CA 1
ATOM 4997 C C . ALA A 1 700 ? 22.857 -21.034 2.068 1.00 87.12 700 ALA A C 1
ATOM 4999 O O . ALA A 1 700 ? 23.382 -20.121 1.434 1.00 87.12 700 ALA A O 1
ATOM 5000 N N . GLU A 1 701 ? 23.568 -22.087 2.495 1.00 86.19 701 GLU A N 1
ATOM 5001 C CA . GLU A 1 701 ? 24.995 -22.276 2.172 1.00 86.19 701 GLU A CA 1
ATOM 5002 C C . GLU A 1 701 ? 25.234 -22.544 0.673 1.00 86.19 701 GLU A C 1
ATOM 5004 O O . GLU A 1 701 ? 26.280 -22.184 0.139 1.00 86.19 701 GLU A O 1
ATOM 5009 N N . ASN A 1 702 ? 24.284 -23.190 -0.017 1.00 84.62 702 ASN A N 1
ATOM 5010 C CA . ASN A 1 702 ? 24.416 -23.603 -1.422 1.00 84.62 702 ASN A CA 1
ATOM 5011 C C . ASN A 1 702 ? 23.125 -23.314 -2.229 1.00 84.62 702 ASN A C 1
ATOM 5013 O O . ASN A 1 702 ? 22.509 -24.237 -2.776 1.00 84.62 702 ASN A O 1
ATOM 5017 N N . PRO A 1 703 ? 22.682 -22.043 -2.325 1.00 86.69 703 PRO A N 1
ATOM 5018 C CA . PRO A 1 703 ? 21.332 -21.713 -2.777 1.00 86.69 703 PRO A CA 1
ATOM 5019 C C . PRO A 1 703 ? 21.119 -21.951 -4.278 1.00 86.69 703 PRO A C 1
ATOM 5021 O O . PRO A 1 703 ? 20.017 -22.317 -4.678 1.00 86.69 703 PRO A O 1
ATOM 5024 N N . GLN A 1 704 ? 22.154 -21.788 -5.111 1.00 85.31 704 GLN A N 1
ATOM 5025 C CA . GLN A 1 704 ? 22.063 -21.908 -6.578 1.00 85.31 704 GLN A CA 1
ATOM 5026 C C . GLN A 1 704 ? 21.601 -23.305 -7.023 1.00 85.31 704 GLN A C 1
ATOM 5028 O O . GLN A 1 704 ? 20.684 -23.449 -7.828 1.00 85.31 704 GLN A O 1
ATOM 5033 N N . ASP A 1 705 ? 22.193 -24.340 -6.429 1.00 86.75 705 ASP A N 1
ATOM 5034 C CA . ASP A 1 705 ? 21.935 -25.744 -6.750 1.00 86.75 705 ASP A CA 1
ATOM 5035 C C . ASP A 1 705 ? 20.693 -26.322 -6.051 1.00 86.75 705 ASP A C 1
ATOM 5037 O O . ASP A 1 705 ? 20.268 -27.437 -6.366 1.00 86.75 705 ASP A O 1
ATOM 5041 N N . PHE A 1 706 ? 20.136 -25.615 -5.064 1.00 92.12 706 PHE A N 1
ATOM 5042 C CA . PHE A 1 706 ? 19.241 -26.187 -4.056 1.00 92.12 706 PHE A CA 1
ATOM 5043 C C . PHE A 1 706 ? 18.026 -26.926 -4.642 1.00 92.12 706 PHE A C 1
ATOM 5045 O O . PHE A 1 706 ? 17.719 -28.053 -4.232 1.00 92.12 706 PHE A O 1
ATOM 5052 N N . TRP A 1 707 ? 17.353 -26.310 -5.618 1.00 93.44 707 TRP A N 1
ATOM 5053 C CA . TRP A 1 707 ? 16.212 -26.908 -6.312 1.00 93.44 707 TRP A CA 1
ATOM 5054 C C . TRP A 1 707 ? 16.640 -27.837 -7.454 1.00 93.44 707 TRP A C 1
ATOM 5056 O O . TRP A 1 707 ? 16.002 -28.868 -7.671 1.00 93.44 707 TRP A O 1
ATOM 5066 N N . ALA A 1 708 ? 17.759 -27.554 -8.129 1.00 92.50 708 ALA A N 1
ATOM 5067 C CA . ALA A 1 708 ? 18.307 -28.414 -9.181 1.00 92.50 708 ALA A CA 1
ATOM 5068 C C . ALA A 1 708 ? 18.673 -29.816 -8.653 1.00 92.50 708 ALA A C 1
ATOM 5070 O O . ALA A 1 708 ? 18.291 -30.818 -9.258 1.00 92.50 708 ALA A O 1
ATOM 5071 N N . ARG A 1 709 ? 19.293 -29.902 -7.467 1.00 92.69 709 ARG A N 1
ATOM 5072 C CA . ARG A 1 709 ? 19.600 -31.166 -6.761 1.00 92.69 709 ARG A CA 1
ATOM 5073 C C . ARG A 1 709 ? 18.355 -31.940 -6.297 1.00 92.69 709 ARG A C 1
ATOM 5075 O O . ARG A 1 709 ? 18.472 -33.101 -5.924 1.00 92.69 709 ARG A O 1
ATOM 5082 N N . ARG A 1 710 ? 17.169 -31.321 -6.352 1.00 93.56 710 ARG A N 1
ATOM 5083 C CA . ARG A 1 710 ? 15.849 -31.932 -6.093 1.00 93.56 710 ARG A CA 1
ATOM 5084 C C . ARG A 1 710 ? 15.047 -32.186 -7.380 1.00 93.56 710 ARG A C 1
ATOM 5086 O O . ARG A 1 710 ? 13.856 -32.470 -7.314 1.00 93.56 710 ARG A O 1
ATOM 5093 N N . GLY A 1 711 ? 15.678 -32.062 -8.552 1.00 94.44 711 GLY A N 1
ATOM 5094 C CA . GLY A 1 711 ? 15.047 -32.247 -9.864 1.00 94.44 711 GLY A CA 1
ATOM 5095 C C . GLY A 1 711 ? 14.233 -31.048 -10.372 1.00 94.44 711 GLY A C 1
ATOM 5096 O O . GLY A 1 711 ? 13.676 -31.121 -11.460 1.00 94.44 711 GLY A O 1
ATOM 5097 N N . GLN A 1 712 ? 14.189 -29.936 -9.631 1.00 94.38 712 GLN A N 1
ATOM 5098 C CA . GLN A 1 712 ? 13.319 -28.778 -9.886 1.00 94.38 712 GLN A CA 1
ATOM 5099 C C . GLN A 1 712 ? 14.101 -27.564 -10.422 1.00 94.38 712 GLN A C 1
ATOM 5101 O O . GLN A 1 712 ? 13.933 -26.432 -9.964 1.00 94.38 712 GLN A O 1
ATOM 5106 N N . LYS A 1 713 ? 15.004 -27.787 -11.391 1.00 91.75 713 LYS A N 1
ATOM 5107 C CA . LYS A 1 713 ? 15.929 -26.753 -11.909 1.00 91.75 713 LYS A CA 1
ATOM 5108 C C . LYS A 1 713 ? 15.232 -25.483 -12.426 1.00 91.75 713 LYS A C 1
ATOM 5110 O O . LYS A 1 713 ? 15.818 -24.408 -12.402 1.00 91.75 713 LYS A O 1
ATOM 5115 N N . GLN A 1 714 ? 13.988 -25.603 -12.891 1.00 89.75 714 GLN A N 1
ATOM 5116 C CA . GLN A 1 714 ? 13.187 -24.521 -13.473 1.00 89.75 714 GLN A CA 1
ATOM 5117 C C . GLN A 1 714 ? 12.749 -23.450 -12.458 1.00 89.75 714 GLN A C 1
ATOM 5119 O O . GLN A 1 714 ? 12.322 -22.370 -12.857 1.00 89.75 714 GLN A O 1
ATOM 5124 N N . TRP A 1 715 ? 12.887 -23.717 -11.155 1.00 91.00 715 TRP A N 1
ATOM 5125 C CA . TRP A 1 715 ? 12.677 -22.724 -10.095 1.00 91.00 715 TRP A CA 1
ATOM 5126 C C . TRP A 1 715 ? 13.921 -21.849 -9.842 1.00 91.00 715 TRP A C 1
ATOM 5128 O O . TRP A 1 715 ? 13.828 -20.813 -9.180 1.00 91.00 715 TRP A O 1
ATOM 5138 N N . GLY A 1 716 ? 15.079 -22.222 -10.401 1.00 88.56 716 GLY A N 1
ATOM 5139 C CA . GLY A 1 716 ? 16.359 -21.545 -10.189 1.00 88.56 716 GLY A CA 1
ATOM 5140 C C . GLY A 1 716 ? 16.905 -21.740 -8.771 1.00 88.56 716 GLY A C 1
ATOM 5141 O O . GLY A 1 716 ? 16.667 -22.768 -8.139 1.00 88.56 716 GLY A O 1
ATOM 5142 N N . ALA A 1 717 ? 17.633 -20.741 -8.274 1.00 87.44 717 ALA A N 1
ATOM 5143 C CA . ALA A 1 717 ? 18.180 -20.735 -6.920 1.00 87.44 717 ALA A CA 1
ATOM 5144 C C . ALA A 1 717 ? 17.093 -20.686 -5.829 1.00 87.44 717 ALA A C 1
ATOM 5146 O O . ALA A 1 717 ? 15.988 -20.180 -6.050 1.00 87.44 717 ALA A O 1
ATOM 5147 N N . LEU A 1 718 ? 17.443 -21.134 -4.621 1.00 88.75 718 LEU A N 1
ATOM 5148 C CA . LEU A 1 718 ? 16.736 -20.782 -3.391 1.00 88.75 718 LEU A CA 1
ATOM 5149 C C . LEU A 1 718 ? 16.789 -19.260 -3.188 1.00 88.75 718 LEU A C 1
ATOM 5151 O O . LEU A 1 718 ? 17.864 -18.664 -3.205 1.00 88.75 718 LEU A O 1
ATOM 5155 N N . LYS A 1 719 ? 15.622 -18.644 -2.991 1.00 86.50 719 LYS A N 1
ATOM 5156 C CA . LYS A 1 719 ? 15.448 -17.194 -2.810 1.00 86.50 719 LYS A CA 1
ATOM 5157 C C . LYS A 1 719 ? 14.632 -16.941 -1.547 1.00 86.50 719 LYS A C 1
ATOM 5159 O O . LYS A 1 719 ? 13.465 -17.346 -1.510 1.00 86.50 719 LYS A O 1
ATOM 5164 N N . LEU A 1 720 ? 15.224 -16.297 -0.541 1.00 87.88 720 LEU A N 1
ATOM 5165 C CA . LEU A 1 720 ? 14.525 -15.943 0.695 1.00 87.88 720 LEU A CA 1
ATOM 5166 C C . LEU A 1 720 ? 14.097 -14.469 0.687 1.00 87.88 720 LEU A C 1
ATOM 5168 O O . LEU A 1 720 ? 14.884 -13.581 0.350 1.00 87.88 720 LEU A O 1
ATOM 5172 N N . GLY A 1 721 ? 12.853 -14.216 1.082 1.00 87.06 721 GLY A N 1
ATOM 5173 C CA . GLY A 1 721 ? 12.356 -12.894 1.453 1.00 87.06 721 GLY A CA 1
ATOM 5174 C C . GLY A 1 721 ? 12.316 -12.753 2.967 1.00 87.06 721 GLY A C 1
ATOM 5175 O O . GLY A 1 721 ? 11.765 -13.609 3.662 1.00 87.06 721 GLY A O 1
ATOM 5176 N N . LYS A 1 722 ? 12.888 -11.667 3.475 1.00 88.56 722 LYS A N 1
ATOM 5177 C CA . LYS A 1 722 ? 12.857 -11.295 4.888 1.00 88.56 722 LYS A CA 1
ATOM 5178 C C . LYS A 1 722 ? 12.788 -9.778 4.968 1.00 88.56 722 LYS A C 1
ATOM 5180 O O . LYS A 1 722 ? 13.425 -9.087 4.180 1.00 88.56 722 LYS A O 1
ATOM 5185 N N . THR A 1 723 ? 11.993 -9.256 5.885 1.00 87.62 723 THR A N 1
ATOM 5186 C CA . THR A 1 723 ? 11.864 -7.814 6.102 1.00 87.62 723 THR A CA 1
ATOM 5187 C C . THR A 1 723 ? 12.946 -7.303 7.055 1.00 87.62 723 THR A C 1
ATOM 5189 O O . THR A 1 723 ? 13.642 -8.083 7.714 1.00 87.62 723 THR A O 1
ATOM 5192 N N . ASN A 1 724 ? 13.128 -5.986 7.106 1.00 87.12 724 ASN A N 1
ATOM 5193 C CA . ASN A 1 724 ? 14.158 -5.364 7.930 1.00 87.12 724 ASN A CA 1
ATOM 5194 C C . ASN A 1 724 ? 13.756 -5.383 9.428 1.00 87.12 724 ASN A C 1
ATOM 5196 O O . ASN A 1 724 ? 12.700 -4.840 9.770 1.00 87.12 724 ASN A O 1
ATOM 5200 N N . PRO A 1 725 ? 14.554 -5.983 10.336 1.00 90.19 725 PRO A N 1
ATOM 5201 C CA . PRO A 1 725 ? 14.229 -6.110 11.757 1.00 90.19 725 PRO A CA 1
ATOM 5202 C C . PRO A 1 725 ? 14.266 -4.797 12.547 1.00 90.19 725 PRO A C 1
ATOM 5204 O O . PRO A 1 725 ? 13.807 -4.791 13.687 1.00 90.19 725 PRO A O 1
ATOM 5207 N N . ASP A 1 726 ? 14.760 -3.691 11.984 1.00 86.31 726 ASP A N 1
ATOM 5208 C CA . ASP A 1 726 ? 14.649 -2.355 12.593 1.00 86.31 726 ASP A CA 1
ATOM 5209 C C . ASP A 1 726 ? 13.283 -1.689 12.328 1.00 86.31 726 ASP A C 1
ATOM 5211 O O . ASP A 1 726 ? 12.994 -0.617 12.866 1.00 86.31 726 ASP A O 1
ATOM 5215 N N . TYR A 1 727 ? 12.418 -2.325 11.527 1.00 83.19 727 TYR A N 1
ATOM 5216 C CA . TYR A 1 727 ? 11.131 -1.782 11.075 1.00 83.19 727 TYR A CA 1
ATOM 5217 C C . TYR A 1 727 ? 9.976 -2.783 11.212 1.00 83.19 727 TYR A C 1
ATOM 5219 O O . TYR A 1 727 ? 8.918 -2.473 11.764 1.00 83.19 727 TYR A O 1
ATOM 5227 N N . SER A 1 728 ? 10.158 -3.991 10.685 1.00 87.75 728 SER A N 1
ATOM 5228 C CA . SER A 1 728 ? 9.095 -4.972 10.480 1.00 87.75 728 SER A CA 1
ATOM 5229 C C . SER A 1 728 ? 9.132 -6.083 11.526 1.00 87.75 728 SER A C 1
ATOM 5231 O O . SER A 1 728 ? 10.173 -6.701 11.758 1.00 87.75 728 SER A O 1
ATOM 5233 N N . THR A 1 729 ? 7.981 -6.365 12.140 1.00 91.31 729 THR A N 1
ATOM 5234 C CA . THR A 1 729 ? 7.846 -7.378 13.198 1.00 91.31 729 THR A CA 1
ATOM 5235 C C . THR A 1 729 ? 8.238 -8.768 12.720 1.00 91.31 729 THR A C 1
ATOM 5237 O O . THR A 1 729 ? 8.987 -9.437 13.418 1.00 91.31 729 THR A O 1
ATOM 5240 N N . SER A 1 730 ? 7.831 -9.187 11.521 1.00 91.94 730 SER A N 1
ATOM 5241 C CA . SER A 1 730 ? 8.219 -10.489 10.964 1.00 91.94 730 SER A CA 1
ATOM 5242 C C . SER A 1 730 ? 9.723 -10.617 10.730 1.00 91.94 730 SER A C 1
ATOM 5244 O O . SER A 1 730 ? 10.282 -11.692 10.929 1.00 91.94 730 SER A O 1
ATOM 5246 N N . GLY A 1 731 ? 10.397 -9.524 10.366 1.00 91.31 731 GLY A N 1
ATOM 5247 C CA . GLY A 1 731 ? 11.844 -9.458 10.178 1.00 91.31 731 GLY A CA 1
ATOM 5248 C C . GLY A 1 731 ? 12.585 -9.546 11.506 1.00 91.31 731 GLY A C 1
ATOM 5249 O O . GLY A 1 731 ? 13.542 -10.315 11.630 1.00 91.31 731 GLY A O 1
ATOM 5250 N N . LEU A 1 732 ? 12.103 -8.818 12.519 1.00 92.75 732 LEU A N 1
ATOM 5251 C CA . LEU A 1 732 ? 12.595 -8.886 13.896 1.00 92.75 732 LEU A CA 1
ATOM 5252 C C . LEU A 1 732 ? 12.401 -10.298 14.463 1.00 92.75 732 LEU A C 1
ATOM 5254 O O . LEU A 1 732 ? 13.379 -10.943 14.837 1.00 92.75 732 LEU A O 1
ATOM 5258 N N . ASN A 1 733 ? 11.179 -10.825 14.395 1.00 92.25 733 ASN A N 1
ATOM 5259 C CA . ASN A 1 733 ? 10.816 -12.171 14.825 1.00 92.25 733 ASN A CA 1
ATOM 5260 C C . ASN A 1 733 ? 11.599 -13.256 14.068 1.00 92.25 733 ASN A C 1
ATOM 5262 O O . ASN A 1 733 ? 12.055 -14.207 14.692 1.00 92.25 733 ASN A O 1
ATOM 5266 N N . ALA A 1 734 ? 11.849 -13.117 12.763 1.00 92.62 734 ALA A N 1
ATOM 5267 C CA . ALA A 1 734 ? 12.682 -14.059 12.008 1.00 92.62 734 ALA A CA 1
ATOM 5268 C C . ALA A 1 734 ? 14.151 -14.021 12.449 1.00 92.62 734 ALA A C 1
ATOM 5270 O O . ALA A 1 734 ? 14.801 -15.060 12.539 1.00 92.62 734 ALA A O 1
ATOM 5271 N N . THR A 1 735 ? 14.669 -12.833 12.767 1.00 93.44 735 THR A N 1
ATOM 5272 C CA . THR A 1 735 ? 16.038 -12.667 13.277 1.00 93.44 735 THR A CA 1
ATOM 5273 C C . THR A 1 735 ? 16.169 -13.280 14.676 1.00 93.44 735 THR A C 1
ATOM 5275 O O . THR A 1 735 ? 17.075 -14.076 14.916 1.00 93.44 735 THR A O 1
ATOM 5278 N N . ILE A 1 736 ? 15.221 -12.990 15.574 1.00 91.69 736 ILE A N 1
ATOM 5279 C CA . ILE A 1 736 ? 15.109 -13.601 16.907 1.00 91.69 736 ILE A CA 1
ATOM 5280 C C . ILE A 1 736 ? 14.987 -15.126 16.791 1.00 91.69 736 ILE A C 1
ATOM 5282 O O . ILE A 1 736 ? 15.692 -15.858 17.482 1.00 91.69 736 ILE A O 1
ATOM 5286 N N . GLY A 1 737 ? 14.138 -15.615 15.886 1.00 90.69 737 GLY A N 1
ATOM 5287 C CA . GLY A 1 737 ? 13.912 -17.039 15.659 1.00 90.69 737 GLY A CA 1
ATOM 5288 C C . GLY A 1 737 ? 15.164 -17.778 15.181 1.00 90.69 737 GLY A C 1
ATOM 5289 O O . GLY A 1 737 ? 15.471 -18.860 15.692 1.00 90.69 737 GLY A O 1
ATOM 5290 N N . ALA A 1 738 ? 15.932 -17.163 14.280 1.00 91.38 738 ALA A N 1
ATOM 5291 C CA . ALA A 1 738 ? 17.219 -17.681 13.833 1.00 91.38 738 ALA A CA 1
ATOM 5292 C C . ALA A 1 738 ? 18.271 -17.699 14.961 1.00 91.38 738 ALA A C 1
ATOM 5294 O O . ALA A 1 738 ? 18.974 -18.698 15.103 1.00 91.38 738 ALA A O 1
ATOM 5295 N N . PHE A 1 739 ? 18.339 -16.668 15.816 1.00 91.44 739 PHE A N 1
ATOM 5296 C CA . PHE A 1 739 ? 19.202 -16.688 17.009 1.00 91.44 739 PHE A CA 1
ATOM 5297 C C . PHE A 1 739 ? 18.752 -17.721 18.060 1.00 91.44 739 PHE A C 1
ATOM 5299 O O . PHE A 1 739 ? 19.600 -18.343 18.701 1.00 91.44 739 PHE A O 1
ATOM 5306 N N . TYR A 1 740 ? 17.450 -17.974 18.220 1.00 87.81 740 TYR A N 1
ATOM 5307 C CA . TYR A 1 740 ? 16.965 -19.061 19.079 1.00 87.81 740 TYR A CA 1
ATOM 5308 C C . TYR A 1 740 ? 17.388 -20.448 18.575 1.00 87.81 740 TYR A C 1
ATOM 5310 O O . TYR A 1 740 ? 17.604 -21.353 19.376 1.00 87.81 740 TYR A O 1
ATOM 5318 N N . ALA A 1 741 ? 17.571 -20.628 17.265 1.00 85.69 741 ALA A N 1
ATOM 5319 C CA . ALA A 1 741 ? 17.766 -21.943 16.661 1.00 85.69 741 ALA A CA 1
ATOM 5320 C C . ALA A 1 741 ? 18.906 -22.766 17.292 1.00 85.69 741 ALA A C 1
ATOM 5322 O O . ALA A 1 741 ? 18.784 -23.991 17.395 1.00 85.69 741 ALA A O 1
ATOM 5323 N N . ARG A 1 742 ? 20.010 -22.138 17.735 1.00 83.06 742 ARG A N 1
ATOM 5324 C CA . ARG A 1 742 ? 21.130 -22.837 18.404 1.00 83.06 742 ARG A CA 1
ATOM 5325 C C . ARG A 1 742 ? 21.061 -22.885 19.930 1.00 83.06 742 ARG A C 1
ATOM 5327 O O . ARG A 1 742 ? 21.831 -23.661 20.489 1.00 83.06 742 ARG A O 1
ATOM 5334 N N . THR A 1 743 ? 20.167 -22.154 20.602 1.00 79.56 743 THR A N 1
ATOM 5335 C CA . THR A 1 743 ? 20.098 -22.170 22.082 1.00 79.56 743 THR A CA 1
ATOM 5336 C C . THR A 1 743 ? 19.760 -23.560 22.621 1.00 79.56 743 THR A C 1
ATOM 5338 O O . THR A 1 743 ? 20.238 -23.943 23.684 1.00 79.56 743 THR A O 1
ATOM 5341 N N . GLY A 1 744 ? 18.940 -24.321 21.883 1.00 63.97 744 GLY A N 1
ATOM 5342 C CA . GLY A 1 744 ? 18.435 -25.624 22.319 1.00 63.97 744 GLY A CA 1
ATOM 5343 C C . GLY A 1 744 ? 17.426 -25.538 23.470 1.00 63.97 744 GLY A C 1
ATOM 5344 O O . GLY A 1 744 ? 17.110 -26.561 24.073 1.00 63.97 744 GLY A O 1
ATOM 5345 N N . THR A 1 745 ? 16.927 -24.339 23.781 1.00 59.12 745 THR A N 1
ATOM 5346 C CA . THR A 1 745 ? 16.029 -24.063 24.907 1.00 59.12 745 THR A CA 1
ATOM 5347 C C . THR A 1 745 ? 14.814 -23.248 24.465 1.00 59.12 745 THR A C 1
ATOM 5349 O O . THR A 1 745 ? 14.863 -22.513 23.484 1.00 59.12 745 THR A O 1
ATOM 5352 N N . VAL A 1 746 ? 13.735 -23.344 25.246 1.00 54.28 746 VAL A N 1
ATOM 5353 C CA . VAL A 1 746 ? 12.568 -22.438 25.193 1.00 54.28 746 VAL A CA 1
ATOM 5354 C C . VAL A 1 746 ? 12.633 -21.346 26.278 1.00 54.28 746 VAL A C 1
ATOM 5356 O O . VAL A 1 746 ? 11.621 -20.749 26.628 1.00 54.28 746 VAL A O 1
ATOM 5359 N N . GLY A 1 747 ? 13.817 -21.134 26.867 1.00 59.28 747 GLY A N 1
ATOM 5360 C CA . GLY A 1 747 ? 14.069 -20.064 27.839 1.00 59.28 747 GLY A CA 1
ATOM 5361 C C . GLY A 1 747 ? 14.363 -18.731 27.150 1.00 59.28 747 GLY A C 1
ATOM 5362 O O . GLY A 1 747 ? 14.361 -18.656 25.929 1.00 59.28 747 GLY A O 1
ATOM 5363 N N . GLU A 1 748 ? 14.648 -17.679 27.918 1.00 73.38 748 GLU A N 1
ATOM 5364 C CA . GLU A 1 748 ? 14.995 -16.370 27.349 1.00 73.38 748 GLU A CA 1
ATOM 5365 C C . GLU A 1 748 ? 16.286 -16.422 26.511 1.00 73.38 748 GLU A C 1
ATOM 5367 O O . GLU A 1 748 ? 17.317 -16.920 26.970 1.00 73.38 748 GLU A O 1
ATOM 5372 N N . LEU A 1 749 ? 16.256 -15.835 25.311 1.00 87.06 749 LEU A N 1
ATOM 5373 C CA . LEU A 1 749 ? 17.467 -15.482 24.567 1.00 87.06 749 LEU A CA 1
ATOM 5374 C C . LEU A 1 749 ? 18.315 -14.502 25.397 1.00 87.06 749 LEU A C 1
ATOM 5376 O O . LEU A 1 749 ? 17.785 -13.524 25.925 1.00 87.06 749 LEU A O 1
ATOM 5380 N N . SER A 1 750 ? 19.627 -14.733 25.475 1.00 90.44 750 SER A N 1
ATOM 5381 C CA . SER A 1 750 ? 20.585 -13.837 26.140 1.00 90.44 750 SER A CA 1
ATOM 5382 C C . SER A 1 750 ? 21.555 -13.193 25.146 1.00 90.44 750 SER A C 1
ATOM 5384 O O . SER A 1 750 ? 21.785 -13.729 24.061 1.00 90.44 750 SER A O 1
ATOM 5386 N N . GLU A 1 751 ? 22.194 -12.084 25.531 1.00 93.75 751 GLU A N 1
ATOM 5387 C CA . GLU A 1 751 ? 23.246 -11.446 24.721 1.00 93.75 751 GLU A CA 1
ATOM 5388 C C . GLU A 1 751 ? 24.390 -12.418 24.391 1.00 93.75 751 GLU A C 1
ATOM 5390 O O . GLU A 1 751 ? 24.874 -12.424 23.265 1.00 93.75 751 GLU A O 1
ATOM 5395 N N . GLN A 1 752 ? 24.744 -13.329 25.308 1.00 92.62 752 GLN A N 1
ATOM 5396 C CA . GLN A 1 752 ? 25.746 -14.372 25.058 1.00 92.62 752 GLN A CA 1
ATOM 5397 C C . GLN A 1 752 ? 25.341 -15.322 23.916 1.00 92.62 752 GLN A C 1
ATOM 5399 O O . GLN A 1 752 ? 26.204 -15.806 23.188 1.00 92.62 752 GLN A O 1
ATOM 5404 N N . ASN A 1 753 ? 24.043 -15.584 23.719 1.00 91.94 753 ASN A N 1
ATOM 5405 C CA . ASN A 1 753 ? 23.572 -16.384 22.584 1.00 91.94 753 ASN A CA 1
ATOM 5406 C C . ASN A 1 753 ? 23.611 -15.601 21.263 1.00 91.94 753 ASN A C 1
ATOM 5408 O O . ASN A 1 753 ? 23.756 -16.211 20.206 1.00 91.94 753 ASN A O 1
ATOM 5412 N N . VAL A 1 754 ? 23.472 -14.275 21.310 1.00 94.12 754 VAL A N 1
ATOM 5413 C CA . VAL A 1 754 ? 23.563 -13.386 20.138 1.00 94.12 754 VAL A CA 1
ATOM 5414 C C . VAL A 1 754 ? 25.029 -13.158 19.739 1.00 94.12 754 VAL A C 1
ATOM 5416 O O . VAL A 1 754 ? 25.348 -13.061 18.553 1.00 94.12 754 VAL A O 1
ATOM 5419 N N . ASP A 1 755 ? 25.932 -13.139 20.719 1.00 95.19 755 ASP A N 1
ATOM 5420 C CA . ASP A 1 755 ? 27.375 -12.957 20.536 1.00 95.19 755 ASP A CA 1
ATOM 5421 C C . ASP A 1 755 ? 28.149 -14.261 20.245 1.00 95.19 755 ASP A C 1
ATOM 5423 O O . ASP A 1 755 ? 29.311 -14.194 19.846 1.00 95.19 755 ASP A O 1
ATOM 5427 N N . ASP A 1 756 ? 27.521 -15.438 20.372 1.00 94.50 756 ASP A N 1
ATOM 5428 C CA . ASP A 1 756 ? 28.101 -16.732 19.975 1.00 94.50 756 ASP A CA 1
ATOM 5429 C C . ASP A 1 756 ? 28.454 -16.742 18.467 1.00 94.50 756 ASP A C 1
ATOM 5431 O O . ASP A 1 756 ? 27.543 -16.715 17.626 1.00 94.50 756 ASP A O 1
ATOM 5435 N N . PRO A 1 757 ? 29.745 -16.844 18.080 1.00 94.94 757 PRO A N 1
ATOM 5436 C CA . PRO A 1 757 ? 30.165 -16.833 16.678 1.00 94.94 757 PRO A CA 1
ATOM 5437 C C . PRO A 1 757 ? 29.543 -17.947 15.828 1.00 94.94 757 PRO A C 1
ATOM 5439 O O . PRO A 1 757 ? 29.303 -17.760 14.635 1.00 94.94 757 PRO A O 1
ATOM 5442 N N . GLU A 1 758 ? 29.251 -19.106 16.420 1.00 92.56 758 GLU A N 1
ATOM 5443 C CA . GLU A 1 758 ? 28.625 -20.231 15.724 1.00 92.56 758 GLU A CA 1
ATOM 5444 C C . GLU A 1 758 ? 27.110 -20.015 15.528 1.00 92.56 758 GLU A C 1
ATOM 5446 O O . GLU A 1 758 ? 26.525 -20.552 14.580 1.00 92.56 758 GLU A O 1
ATOM 5451 N N . ASN A 1 759 ? 26.475 -19.173 16.348 1.00 92.25 759 ASN A N 1
ATOM 5452 C CA . ASN A 1 759 ? 25.102 -18.710 16.136 1.00 92.25 759 ASN A CA 1
ATOM 5453 C C . ASN A 1 759 ? 25.042 -17.561 15.122 1.00 92.25 759 ASN A C 1
ATOM 5455 O O . ASN A 1 759 ? 24.262 -17.610 14.170 1.00 92.25 759 ASN A O 1
ATOM 5459 N N . GLN A 1 760 ? 25.964 -16.600 15.222 1.00 95.06 760 GLN A N 1
ATOM 5460 C CA . GLN A 1 760 ? 26.141 -15.552 14.215 1.00 95.06 760 GLN A CA 1
ATOM 5461 C C . GLN A 1 760 ? 26.435 -16.116 12.818 1.00 95.06 760 GLN A C 1
ATOM 5463 O O . GLN A 1 760 ? 25.962 -15.575 11.821 1.00 95.06 760 GLN A O 1
ATOM 5468 N N . LYS A 1 761 ? 27.167 -17.230 12.721 1.00 92.81 761 LYS A N 1
ATOM 5469 C CA . LYS A 1 761 ? 27.395 -17.961 11.466 1.00 92.81 761 LYS A CA 1
ATOM 5470 C C . LYS A 1 761 ? 26.105 -18.544 10.876 1.00 92.81 761 LYS A C 1
ATOM 5472 O O . LYS A 1 761 ? 25.909 -18.430 9.668 1.00 92.81 761 LYS A O 1
ATOM 5477 N N . LEU A 1 762 ? 25.222 -19.116 11.704 1.00 92.31 762 LEU A N 1
ATOM 5478 C CA . LEU A 1 762 ? 23.912 -19.618 11.264 1.00 92.31 762 LEU A CA 1
ATOM 5479 C C . LEU A 1 762 ? 23.044 -18.473 10.729 1.00 92.31 762 LEU A C 1
ATOM 5481 O O . LEU A 1 762 ? 22.519 -18.566 9.621 1.00 92.31 762 LEU A O 1
ATOM 5485 N N . VAL A 1 763 ? 22.948 -17.373 11.481 1.00 93.31 763 VAL A N 1
ATOM 5486 C CA . VAL A 1 763 ? 22.190 -16.186 11.062 1.00 93.31 763 VAL A CA 1
ATOM 5487 C C . VAL A 1 763 ? 22.781 -15.601 9.773 1.00 93.31 763 VAL A C 1
ATOM 5489 O O . VAL A 1 763 ? 22.053 -15.430 8.802 1.00 93.31 763 VAL A O 1
ATOM 5492 N N . ARG A 1 764 ? 24.105 -15.400 9.691 1.00 91.94 764 ARG A N 1
ATOM 5493 C CA . ARG A 1 764 ? 24.787 -14.892 8.483 1.00 91.94 764 ARG A CA 1
ATOM 5494 C C . ARG A 1 764 ? 24.542 -15.761 7.243 1.00 91.94 764 ARG A C 1
ATOM 5496 O O . ARG A 1 764 ? 24.444 -15.208 6.150 1.00 91.94 764 ARG A O 1
ATOM 5503 N N . ALA A 1 765 ? 24.439 -17.086 7.385 1.00 90.31 765 ALA A N 1
ATOM 5504 C CA . ALA A 1 765 ? 24.088 -17.965 6.268 1.00 90.31 765 ALA A CA 1
ATOM 5505 C C . ALA A 1 765 ? 22.683 -17.643 5.730 1.00 90.31 765 ALA A C 1
ATOM 5507 O O . ALA A 1 765 ? 22.536 -17.385 4.536 1.00 90.31 765 ALA A O 1
ATOM 5508 N N . ILE A 1 766 ? 21.679 -17.554 6.613 1.00 89.94 766 ILE A N 1
ATOM 5509 C CA . ILE A 1 766 ? 20.308 -17.162 6.247 1.00 89.94 766 ILE A CA 1
ATOM 5510 C C . ILE A 1 766 ? 20.310 -15.777 5.587 1.00 89.94 766 ILE A C 1
ATOM 5512 O O . ILE A 1 766 ? 19.834 -15.645 4.458 1.00 89.94 766 ILE A O 1
ATOM 5516 N N . GLU A 1 767 ? 20.898 -14.767 6.238 1.00 88.44 767 GLU A N 1
ATOM 5517 C CA . GLU A 1 767 ? 20.907 -13.385 5.744 1.00 88.44 767 GLU A CA 1
ATOM 5518 C C . GLU A 1 767 ? 21.589 -13.237 4.370 1.00 88.44 767 GLU A C 1
ATOM 5520 O O . GLU A 1 767 ? 21.090 -12.497 3.528 1.00 88.44 767 GLU A O 1
ATOM 5525 N N . LYS A 1 768 ? 22.671 -13.978 4.078 1.00 81.44 768 LYS A N 1
ATOM 5526 C CA . LYS A 1 768 ? 23.306 -13.972 2.741 1.00 81.44 768 LYS A CA 1
ATOM 5527 C C . LYS A 1 768 ? 22.359 -14.418 1.618 1.00 81.44 768 LYS A C 1
ATOM 5529 O O . LYS A 1 768 ? 22.473 -13.930 0.491 1.00 81.44 768 LYS A O 1
ATOM 5534 N N . SER A 1 769 ? 21.428 -15.329 1.912 1.00 78.19 769 SER A N 1
ATOM 5535 C CA . SER A 1 769 ? 20.430 -15.826 0.950 1.00 78.19 769 SER A CA 1
ATOM 5536 C C . SER A 1 769 ? 19.161 -14.967 0.845 1.00 78.19 769 SER A C 1
ATOM 5538 O O . SER A 1 769 ? 18.298 -15.245 0.003 1.00 78.19 769 SER A O 1
ATOM 5540 N N . VAL A 1 770 ? 19.053 -13.908 1.657 1.00 81.00 770 VAL A N 1
ATOM 5541 C CA . VAL A 1 770 ? 18.021 -12.881 1.493 1.00 81.00 770 VAL A CA 1
ATOM 5542 C C . VAL A 1 770 ? 18.315 -12.086 0.218 1.00 81.00 770 VAL A C 1
ATOM 5544 O O . VAL A 1 770 ? 19.442 -11.657 -0.032 1.00 81.00 770 VAL A O 1
ATOM 5547 N N . VAL A 1 771 ? 17.298 -11.932 -0.632 1.00 70.31 771 VAL A N 1
ATOM 5548 C CA . VAL A 1 771 ? 17.464 -11.368 -1.987 1.00 70.31 771 VAL A CA 1
ATOM 5549 C C . VAL A 1 771 ? 17.471 -9.828 -1.984 1.00 70.31 771 VAL A C 1
ATOM 5551 O O . VAL A 1 771 ? 18.095 -9.203 -2.842 1.00 70.31 771 VAL A O 1
ATOM 5554 N N . HIS A 1 772 ? 16.749 -9.242 -1.035 1.00 68.81 772 HIS A N 1
ATOM 5555 C CA . HIS A 1 772 ? 16.784 -7.860 -0.543 1.00 68.81 772 HIS A CA 1
ATOM 5556 C C . HIS A 1 772 ? 15.946 -7.833 0.743 1.00 68.81 772 HIS A C 1
ATOM 5558 O O . HIS A 1 772 ? 15.167 -8.767 0.968 1.00 68.81 772 HIS A O 1
ATOM 5564 N N . TYR A 1 773 ? 16.065 -6.791 1.564 1.00 76.94 773 TYR A N 1
ATOM 5565 C CA . TYR A 1 773 ? 15.121 -6.586 2.663 1.00 76.94 773 TYR A CA 1
ATOM 5566 C C . TYR A 1 773 ? 13.856 -5.883 2.165 1.00 76.94 773 TYR A C 1
ATOM 5568 O O . TYR A 1 773 ? 13.804 -5.397 1.035 1.00 76.94 773 TYR A O 1
ATOM 5576 N N . GLY A 1 774 ? 12.819 -5.864 2.995 1.00 61.00 774 GLY A N 1
ATOM 5577 C CA . GLY A 1 774 ? 11.585 -5.125 2.743 1.00 61.00 774 GLY A CA 1
ATOM 5578 C C . GLY A 1 774 ? 11.152 -4.340 3.976 1.00 61.00 774 GLY A C 1
ATOM 5579 O O . GLY A 1 774 ? 11.366 -4.782 5.108 1.00 61.00 774 GLY A O 1
ATOM 5580 N N . ASP A 1 775 ? 10.515 -3.204 3.725 1.00 63.00 775 ASP A N 1
ATOM 5581 C CA . ASP A 1 775 ? 9.821 -2.348 4.694 1.00 63.00 775 ASP A CA 1
ATOM 5582 C C . ASP A 1 775 ? 8.692 -3.088 5.439 1.00 63.00 775 ASP A C 1
ATOM 5584 O O . ASP A 1 775 ? 8.542 -2.977 6.661 1.00 63.00 775 ASP A O 1
ATOM 5588 N N . THR A 1 776 ? 7.909 -3.878 4.702 1.00 64.12 776 THR A N 1
ATOM 5589 C CA . THR A 1 776 ? 6.754 -4.642 5.181 1.00 64.12 776 THR A CA 1
ATOM 5590 C C . THR A 1 776 ? 6.665 -6.014 4.503 1.00 64.12 776 THR A C 1
ATOM 5592 O O . THR A 1 776 ? 7.249 -6.269 3.446 1.00 64.12 776 THR A O 1
ATOM 5595 N N . THR A 1 777 ? 5.908 -6.930 5.110 1.00 71.44 777 THR A N 1
ATOM 5596 C CA . THR A 1 777 ? 5.555 -8.227 4.502 1.00 71.44 777 THR A CA 1
ATOM 5597 C C . THR A 1 777 ? 4.644 -8.045 3.289 1.00 71.44 777 THR A C 1
ATOM 5599 O O . THR A 1 777 ? 4.775 -8.775 2.302 1.00 71.44 777 THR A O 1
ATOM 5602 N N . LEU A 1 778 ? 3.795 -7.013 3.341 1.00 76.00 778 LEU A N 1
ATOM 5603 C CA . LEU A 1 778 ? 2.872 -6.597 2.292 1.00 76.00 778 LEU A CA 1
ATOM 5604 C C . LEU A 1 778 ? 3.600 -6.402 0.953 1.00 76.00 778 LEU A C 1
ATOM 5606 O O . LEU A 1 778 ? 3.151 -6.939 -0.060 1.00 76.00 778 LEU A O 1
ATOM 5610 N N . THR A 1 779 ? 4.775 -5.760 0.956 1.00 72.19 779 THR A N 1
ATOM 5611 C CA . THR A 1 779 ? 5.628 -5.582 -0.235 1.00 72.19 779 THR A CA 1
ATOM 5612 C C . THR A 1 779 ? 6.021 -6.902 -0.908 1.00 72.19 779 THR A C 1
ATOM 5614 O O . THR A 1 779 ? 5.942 -7.018 -2.133 1.00 72.19 779 THR A O 1
ATOM 5617 N N . PHE A 1 780 ? 6.448 -7.918 -0.150 1.00 78.94 780 PHE A N 1
ATOM 5618 C CA . PHE A 1 780 ? 6.862 -9.203 -0.734 1.00 78.94 780 PHE A CA 1
ATOM 5619 C C . PHE A 1 780 ? 5.683 -9.981 -1.316 1.00 78.94 780 PHE A C 1
ATOM 5621 O O . PHE A 1 780 ? 5.804 -10.575 -2.390 1.00 78.94 780 PHE A O 1
ATOM 5628 N N . LEU A 1 781 ? 4.548 -9.973 -0.618 1.00 89.25 781 LEU A N 1
ATOM 5629 C CA . LEU A 1 781 ? 3.356 -10.706 -1.032 1.00 89.25 781 LEU A CA 1
ATOM 5630 C C . LEU A 1 781 ? 2.676 -10.038 -2.234 1.00 89.25 781 LEU A C 1
ATOM 5632 O O . LEU A 1 781 ? 2.347 -10.736 -3.190 1.00 89.25 781 LEU A O 1
ATOM 5636 N N . ALA A 1 782 ? 2.607 -8.703 -2.272 1.00 85.12 782 ALA A N 1
ATOM 5637 C CA . ALA A 1 782 ? 2.134 -7.955 -3.438 1.00 85.12 782 ALA A CA 1
ATOM 5638 C C . ALA A 1 782 ? 2.981 -8.233 -4.692 1.00 85.12 782 ALA A C 1
ATOM 5640 O O . ALA A 1 782 ? 2.436 -8.484 -5.766 1.00 85.12 782 ALA A O 1
ATOM 5641 N N . ASN A 1 783 ? 4.313 -8.255 -4.560 1.00 81.31 783 ASN A N 1
ATOM 5642 C CA . ASN A 1 783 ? 5.216 -8.557 -5.675 1.00 81.31 783 ASN A CA 1
ATOM 5643 C C . ASN A 1 783 ? 5.125 -10.022 -6.137 1.00 81.31 783 ASN A C 1
ATOM 5645 O O . ASN A 1 783 ? 5.101 -10.283 -7.341 1.00 81.31 783 ASN A O 1
ATOM 5649 N N . LEU A 1 784 ? 5.020 -10.979 -5.205 1.00 87.62 784 LEU A N 1
ATOM 5650 C CA . LEU A 1 784 ? 4.743 -12.381 -5.538 1.00 87.62 784 LEU A CA 1
ATOM 5651 C C . LEU A 1 784 ? 3.392 -12.517 -6.254 1.00 87.62 784 LEU A C 1
ATOM 5653 O O . LEU A 1 784 ? 3.290 -13.262 -7.230 1.00 87.62 784 LEU A O 1
ATOM 5657 N N . ARG A 1 785 ? 2.373 -11.768 -5.816 1.00 90.69 785 ARG A N 1
ATOM 5658 C CA . ARG A 1 785 ? 1.060 -11.790 -6.453 1.00 90.69 785 ARG A CA 1
ATOM 5659 C C . ARG A 1 785 ? 1.101 -11.204 -7.861 1.00 90.69 785 ARG A C 1
ATOM 5661 O O . ARG A 1 785 ? 0.588 -11.831 -8.779 1.00 90.69 785 ARG A O 1
ATOM 5668 N N . ALA A 1 786 ? 1.776 -10.073 -8.052 1.00 84.12 786 ALA A N 1
ATOM 5669 C CA . ALA A 1 786 ? 1.973 -9.470 -9.368 1.00 84.12 786 ALA A CA 1
ATOM 5670 C C . ALA A 1 786 ? 2.753 -10.391 -10.328 1.00 84.12 786 ALA A C 1
ATOM 5672 O O . ALA A 1 786 ? 2.492 -10.380 -11.531 1.00 84.12 786 ALA A O 1
ATOM 5673 N N . ALA A 1 787 ? 3.672 -11.221 -9.819 1.00 83.69 787 ALA A N 1
ATOM 5674 C CA . ALA A 1 787 ? 4.320 -12.272 -10.604 1.00 83.69 787 ALA A CA 1
ATOM 5675 C C . ALA A 1 787 ? 3.331 -13.384 -11.013 1.00 83.69 787 ALA A C 1
ATOM 5677 O O . ALA A 1 787 ? 3.306 -13.769 -12.184 1.00 83.69 787 ALA A O 1
ATOM 5678 N N . ASP A 1 788 ? 2.487 -13.854 -10.086 1.00 89.56 788 ASP A N 1
ATOM 5679 C CA . ASP A 1 788 ? 1.469 -14.885 -10.343 1.00 89.56 788 ASP A CA 1
ATOM 5680 C C . ASP A 1 788 ? 0.353 -14.397 -11.291 1.00 89.56 788 ASP A C 1
ATOM 5682 O O . ASP A 1 788 ? -0.030 -15.121 -12.203 1.00 89.56 788 ASP A O 1
ATOM 5686 N N . ASP A 1 789 ? -0.117 -13.152 -11.169 1.00 85.94 789 ASP A N 1
ATOM 5687 C CA . ASP A 1 789 ? -1.119 -12.579 -12.085 1.00 85.94 789 ASP A CA 1
ATOM 5688 C C . ASP A 1 789 ? -0.542 -12.298 -13.492 1.00 85.94 789 ASP A C 1
ATOM 5690 O O . ASP A 1 789 ? -1.266 -12.358 -14.485 1.00 85.94 789 ASP A O 1
ATOM 5694 N N . LYS A 1 790 ? 0.765 -12.004 -13.604 1.00 80.56 790 LYS A N 1
ATOM 5695 C CA . LYS A 1 790 ? 1.451 -11.705 -14.879 1.00 80.56 790 LYS A CA 1
ATOM 5696 C C . LYS A 1 790 ? 1.848 -12.960 -15.661 1.00 80.56 790 LYS A C 1
ATOM 5698 O O . LYS A 1 790 ? 1.723 -12.981 -16.883 1.00 80.56 790 LYS A O 1
ATOM 5703 N N . GLY A 1 791 ? 2.428 -13.950 -14.982 1.00 79.81 791 GLY A N 1
ATOM 5704 C CA . GLY A 1 791 ? 3.059 -15.122 -15.605 1.00 79.81 791 GLY A CA 1
ATOM 5705 C C . GLY A 1 791 ? 2.603 -16.459 -15.025 1.00 79.81 791 GLY A C 1
ATOM 5706 O O . GLY A 1 791 ? 3.198 -17.496 -15.330 1.00 79.81 791 GLY A O 1
ATOM 5707 N N . GLY A 1 792 ? 1.575 -16.448 -14.176 1.00 89.50 792 GLY A N 1
ATOM 5708 C CA . GLY A 1 792 ? 1.108 -17.628 -13.468 1.00 89.50 792 GLY A CA 1
ATOM 5709 C C . GLY A 1 792 ? 2.178 -18.239 -12.569 1.00 89.50 792 GLY A C 1
ATOM 5710 O O . GLY A 1 792 ? 3.213 -17.652 -12.231 1.00 89.50 792 GLY A O 1
ATOM 5711 N N . ARG A 1 793 ? 1.940 -19.511 -12.266 1.00 90.88 793 ARG A N 1
ATOM 5712 C CA . ARG A 1 793 ? 2.778 -20.333 -11.398 1.00 90.88 793 ARG A CA 1
ATOM 5713 C C . ARG A 1 793 ? 4.251 -20.411 -11.784 1.00 90.88 793 ARG A C 1
ATOM 5715 O O . ARG A 1 793 ? 5.081 -20.590 -10.897 1.00 90.88 793 ARG A O 1
ATOM 5722 N N . GLU A 1 794 ? 4.610 -20.290 -13.060 1.00 89.00 794 GLU A N 1
ATOM 5723 C CA . GLU A 1 794 ? 6.026 -20.332 -13.440 1.00 89.00 794 GLU A CA 1
ATOM 5724 C C . GLU A 1 794 ? 6.778 -19.068 -12.996 1.00 89.00 794 GLU A C 1
ATOM 5726 O O . GLU A 1 794 ? 7.842 -19.182 -12.387 1.00 89.00 794 GLU A O 1
ATOM 5731 N N . GLU A 1 795 ? 6.221 -17.875 -13.221 1.00 85.50 795 GLU A N 1
ATOM 5732 C CA . GLU A 1 795 ? 6.855 -16.621 -12.791 1.00 85.50 795 GLU A CA 1
ATOM 5733 C C . GLU A 1 795 ? 6.815 -16.473 -11.257 1.00 85.50 795 GLU A C 1
ATOM 5735 O O . GLU A 1 795 ? 7.813 -16.071 -10.657 1.00 85.50 795 GLU A O 1
ATOM 5740 N N . ALA A 1 796 ? 5.734 -16.903 -10.593 1.00 89.44 796 ALA A N 1
ATOM 5741 C CA . ALA A 1 796 ? 5.645 -16.922 -9.128 1.00 89.44 796 ALA A CA 1
ATOM 5742 C C . ALA A 1 796 ? 6.753 -17.781 -8.474 1.00 89.44 796 ALA A C 1
ATOM 5744 O O . ALA A 1 796 ? 7.441 -17.328 -7.557 1.00 89.44 796 ALA A O 1
ATOM 5745 N N . LEU A 1 797 ? 6.995 -18.995 -8.990 1.00 91.75 797 LEU A N 1
ATOM 5746 C CA . LEU A 1 797 ? 8.068 -19.890 -8.517 1.00 91.75 797 LEU A CA 1
ATOM 5747 C C . LEU A 1 797 ? 9.478 -19.395 -8.914 1.00 91.75 797 LEU A C 1
ATOM 5749 O O . LEU A 1 797 ? 10.484 -19.740 -8.281 1.00 91.75 797 LEU A O 1
ATOM 5753 N N . ARG A 1 798 ? 9.578 -18.544 -9.942 1.00 86.38 798 ARG A N 1
ATOM 5754 C CA . ARG A 1 798 ? 10.817 -17.840 -10.303 1.00 86.38 798 ARG A CA 1
ATOM 5755 C C . ARG A 1 798 ? 11.069 -16.596 -9.448 1.00 86.38 798 ARG A C 1
ATOM 5757 O O . ARG A 1 798 ? 12.243 -16.293 -9.232 1.00 86.38 798 ARG A O 1
ATOM 5764 N N . TYR A 1 799 ? 10.042 -15.940 -8.905 1.00 84.56 799 TYR A N 1
ATOM 5765 C CA . TYR A 1 799 ? 10.188 -14.769 -8.033 1.00 84.56 799 TYR A CA 1
ATOM 5766 C C . TYR A 1 799 ? 10.850 -15.122 -6.691 1.00 84.56 799 TYR A C 1
ATOM 5768 O O . TYR A 1 799 ? 11.918 -14.594 -6.382 1.00 84.56 799 TYR A O 1
ATOM 5776 N N . ILE A 1 800 ? 10.277 -16.051 -5.915 1.00 87.12 800 ILE A N 1
ATOM 5777 C CA . ILE A 1 800 ? 10.748 -16.351 -4.550 1.00 87.12 800 ILE A CA 1
ATOM 5778 C C . ILE A 1 800 ? 10.587 -17.834 -4.194 1.00 87.12 800 ILE A C 1
ATOM 5780 O O . ILE A 1 800 ? 9.835 -18.553 -4.846 1.00 87.12 800 ILE A O 1
ATOM 5784 N N . SER A 1 801 ? 11.327 -18.316 -3.190 1.00 91.44 801 SER A N 1
ATOM 5785 C CA . SER A 1 801 ? 11.215 -19.700 -2.699 1.00 91.44 801 SER A CA 1
ATOM 5786 C C . SER A 1 801 ? 10.584 -19.799 -1.316 1.00 91.44 801 SER A C 1
ATOM 5788 O O . SER A 1 801 ? 9.807 -20.717 -1.071 1.00 91.44 801 SER A O 1
ATOM 5790 N N . ALA A 1 802 ? 10.898 -18.856 -0.429 1.00 92.06 802 ALA A N 1
ATOM 5791 C CA . ALA A 1 802 ? 10.231 -18.700 0.856 1.00 92.06 802 ALA A CA 1
ATOM 5792 C C . ALA A 1 802 ? 10.226 -17.230 1.286 1.00 92.06 802 ALA A C 1
ATOM 5794 O O . ALA A 1 802 ? 11.117 -16.473 0.899 1.00 92.06 802 ALA A O 1
ATOM 5795 N N . VAL A 1 803 ? 9.270 -16.844 2.126 1.00 92.31 803 VAL A N 1
ATOM 5796 C CA . VAL A 1 803 ? 9.227 -15.530 2.778 1.00 92.31 803 VAL A CA 1
ATOM 5797 C C . VAL A 1 803 ? 8.853 -15.683 4.254 1.00 92.31 803 VAL A C 1
ATOM 5799 O O . VAL A 1 803 ? 7.980 -16.481 4.594 1.00 92.31 803 VAL A O 1
ATOM 5802 N N . THR A 1 804 ? 9.526 -14.959 5.149 1.00 92.94 804 THR A N 1
ATOM 5803 C CA . THR A 1 804 ? 9.218 -14.985 6.589 1.00 92.94 804 THR A CA 1
ATOM 5804 C C . THR A 1 804 ? 8.054 -14.042 6.895 1.00 92.94 804 THR A C 1
ATOM 5806 O O . THR A 1 804 ? 8.235 -12.823 6.868 1.00 92.94 804 THR A O 1
ATOM 5809 N N . VAL A 1 805 ? 6.866 -14.593 7.157 1.00 94.94 805 VAL A N 1
ATOM 5810 C CA . VAL A 1 805 ? 5.624 -13.834 7.398 1.00 94.94 805 VAL A CA 1
ATOM 5811 C C . VAL A 1 805 ? 4.732 -14.515 8.433 1.00 94.94 805 VAL A C 1
ATOM 5813 O O . VAL A 1 805 ? 4.777 -15.731 8.633 1.00 94.94 805 VAL A O 1
ATOM 5816 N N . GLU A 1 806 ? 3.886 -13.718 9.063 1.00 95.25 806 GLU A N 1
ATOM 5817 C CA . GLU A 1 806 ? 2.790 -14.128 9.931 1.00 95.25 806 GLU A CA 1
ATOM 5818 C C . GLU A 1 806 ? 1.837 -15.132 9.246 1.00 95.25 806 GLU A C 1
ATOM 5820 O O . GLU A 1 806 ? 1.543 -15.033 8.053 1.00 95.25 806 GLU A O 1
ATOM 5825 N N . GLU A 1 807 ? 1.297 -16.083 10.011 1.00 96.31 807 GLU A N 1
ATOM 5826 C CA . GLU A 1 807 ? 0.288 -17.055 9.558 1.00 96.31 807 GLU A CA 1
ATOM 5827 C C . GLU A 1 807 ? -0.941 -16.384 8.923 1.00 96.31 807 GLU A C 1
ATOM 5829 O O . GLU A 1 807 ? -1.397 -16.793 7.851 1.00 96.31 807 GLU A O 1
ATOM 5834 N N . SER A 1 808 ? -1.434 -15.313 9.552 1.00 96.94 808 SER A N 1
ATOM 5835 C CA . SER A 1 808 ? -2.501 -14.457 9.022 1.00 96.94 808 SER A CA 1
ATOM 5836 C C . SER A 1 808 ? -2.190 -13.969 7.606 1.00 96.94 808 SER A C 1
ATOM 5838 O O . SER A 1 808 ? -3.083 -13.956 6.761 1.00 96.94 808 SER A O 1
ATOM 5840 N N . SER A 1 809 ? -0.920 -13.680 7.295 1.00 97.12 809 SER A N 1
ATOM 5841 C CA . SER A 1 809 ? -0.528 -13.226 5.960 1.00 97.12 809 SER A CA 1
ATOM 5842 C C . SER A 1 809 ? -0.648 -14.314 4.896 1.00 97.12 809 SER A C 1
ATOM 5844 O O . SER A 1 809 ? -1.091 -14.037 3.781 1.00 97.12 809 SER A O 1
ATOM 5846 N N . VAL A 1 810 ? -0.337 -15.568 5.239 1.00 97.69 810 VAL A N 1
ATOM 5847 C CA . VAL A 1 810 ? -0.542 -16.725 4.348 1.00 97.69 810 VAL A CA 1
ATOM 5848 C C . VAL A 1 810 ? -2.031 -16.947 4.081 1.00 97.69 810 VAL A C 1
ATOM 5850 O O . VAL A 1 810 ? -2.444 -17.107 2.930 1.00 97.69 810 VAL A O 1
ATOM 5853 N N . VAL A 1 811 ? -2.850 -16.900 5.134 1.00 98.06 811 VAL A N 1
ATOM 5854 C CA . VAL A 1 811 ? -4.304 -17.098 5.044 1.00 98.06 811 VAL A CA 1
ATOM 5855 C C . VAL A 1 811 ? -4.978 -15.975 4.249 1.00 98.06 811 VAL A C 1
ATOM 5857 O O . VAL A 1 811 ? -5.803 -16.254 3.376 1.00 98.06 811 VAL A O 1
ATOM 5860 N N . ALA A 1 812 ? -4.619 -14.713 4.497 1.00 97.25 812 ALA A N 1
ATOM 5861 C CA . ALA A 1 812 ? -5.135 -13.565 3.757 1.00 97.25 812 ALA A CA 1
ATOM 5862 C C . ALA A 1 812 ? -4.717 -13.606 2.276 1.00 97.25 812 ALA A C 1
ATOM 5864 O O . ALA A 1 812 ? -5.571 -13.444 1.399 1.00 97.25 812 ALA A O 1
ATOM 5865 N N . TYR A 1 813 ? -3.447 -13.917 1.985 1.00 97.25 813 TYR A N 1
ATOM 5866 C CA . TYR A 1 813 ? -2.939 -14.080 0.618 1.00 97.25 813 TYR A CA 1
ATOM 5867 C C . TYR A 1 813 ? -3.740 -15.134 -0.157 1.00 97.25 813 TYR A C 1
ATOM 5869 O O . TYR A 1 813 ? -4.299 -14.852 -1.220 1.00 97.25 813 TYR A O 1
ATOM 5877 N N . ASN A 1 814 ? -3.906 -16.325 0.425 1.00 97.94 814 ASN A N 1
ATOM 5878 C CA . ASN A 1 814 ? -4.670 -17.419 -0.179 1.00 97.94 814 ASN A CA 1
ATOM 5879 C C . ASN A 1 814 ? -6.167 -17.103 -0.335 1.00 97.94 814 ASN A C 1
ATOM 5881 O O . ASN A 1 814 ? -6.804 -17.576 -1.276 1.00 97.94 814 ASN A O 1
ATOM 5885 N N . ARG A 1 815 ? -6.731 -16.248 0.527 1.00 96.12 815 ARG A N 1
ATOM 5886 C CA . ARG A 1 815 ? -8.115 -15.747 0.420 1.00 96.12 815 ARG A CA 1
ATOM 5887 C C . ARG A 1 815 ? -8.285 -14.596 -0.583 1.00 96.12 815 ARG A C 1
ATOM 5889 O O . ARG A 1 815 ? -9.413 -14.119 -0.751 1.00 96.12 815 ARG A O 1
ATOM 5896 N N . GLY A 1 816 ? -7.218 -14.190 -1.275 1.00 95.31 816 GLY A N 1
ATOM 5897 C CA . GLY A 1 816 ? -7.242 -13.220 -2.373 1.00 95.31 816 GLY A CA 1
ATOM 5898 C C . GLY A 1 816 ? -6.856 -11.788 -1.994 1.00 95.31 816 GLY A C 1
ATOM 5899 O O . GLY A 1 816 ? -7.139 -10.882 -2.768 1.00 95.31 816 GLY A O 1
ATOM 5900 N N . TYR A 1 817 ? -6.235 -11.549 -0.836 1.00 95.19 817 TYR A N 1
ATOM 5901 C CA . TYR A 1 817 ? -5.668 -10.237 -0.487 1.00 95.19 817 TYR A CA 1
ATOM 5902 C C . TYR A 1 817 ? -4.206 -10.179 -0.968 1.00 95.19 817 TYR A C 1
ATOM 5904 O O . TYR A 1 817 ? -3.373 -10.851 -0.359 1.00 95.19 817 TYR A O 1
ATOM 5912 N N . PRO A 1 818 ? -3.852 -9.433 -2.038 1.00 90.88 818 PRO A N 1
ATOM 5913 C CA . PRO A 1 818 ? -2.534 -9.526 -2.684 1.00 90.88 818 PRO A CA 1
ATOM 5914 C C . PRO A 1 818 ? -1.349 -9.347 -1.734 1.00 90.88 818 PRO A C 1
ATOM 5916 O O . PRO A 1 818 ? -0.372 -10.082 -1.816 1.00 90.88 818 PRO A O 1
ATOM 5919 N N . CYS A 1 819 ? -1.470 -8.418 -0.789 1.00 89.38 819 CYS A N 1
ATOM 5920 C CA . CYS A 1 819 ? -0.438 -8.102 0.192 1.00 89.38 819 CYS A CA 1
ATOM 5921 C C . CYS A 1 819 ? -0.419 -9.034 1.419 1.00 89.38 819 CYS A C 1
ATOM 5923 O O . CYS A 1 819 ? 0.360 -8.808 2.336 1.00 89.38 819 CYS A O 1
ATOM 5925 N N . GLY A 1 820 ? -1.294 -10.040 1.506 1.00 93.94 820 GLY A N 1
ATOM 5926 C CA . GLY A 1 820 ? -1.441 -10.834 2.732 1.00 93.94 820 GLY A CA 1
ATOM 5927 C C . GLY A 1 820 ? -1.954 -10.030 3.933 1.00 93.94 820 GLY A C 1
ATOM 5928 O O . GLY A 1 820 ? -1.693 -10.386 5.070 1.00 93.94 820 GLY A O 1
ATOM 5929 N N . ALA A 1 821 ? -2.694 -8.949 3.713 1.00 93.25 821 ALA A N 1
ATOM 5930 C CA . ALA A 1 821 ? -3.346 -8.201 4.782 1.00 93.25 821 ALA A CA 1
ATOM 5931 C C . ALA A 1 821 ? -4.665 -7.621 4.277 1.00 93.25 821 ALA A C 1
ATOM 5933 O O . ALA A 1 821 ? -4.815 -7.353 3.082 1.00 93.25 821 ALA A O 1
ATOM 5934 N N . TYR A 1 822 ? -5.607 -7.387 5.188 1.00 93.06 822 TYR A N 1
ATOM 5935 C CA . TYR A 1 822 ? -6.699 -6.464 4.914 1.00 93.06 822 TYR A CA 1
ATOM 5936 C C . TYR A 1 822 ? -6.160 -5.046 5.117 1.00 93.06 822 TYR A C 1
ATOM 5938 O O . TYR A 1 822 ? -5.910 -4.640 6.247 1.00 93.06 822 TYR A O 1
ATOM 5946 N N . SER A 1 823 ? -5.896 -4.340 4.018 1.00 85.12 823 SER A N 1
ATOM 5947 C CA . SER A 1 823 ? -5.276 -3.013 4.015 1.00 85.12 823 SER A CA 1
ATOM 5948 C C . SER A 1 823 ? -5.755 -2.206 2.811 1.00 85.12 823 SER A C 1
ATOM 5950 O O . SER A 1 823 ? -5.999 -2.771 1.742 1.00 85.12 823 SER A O 1
ATOM 5952 N N . ASP A 1 824 ? -5.843 -0.889 2.996 1.00 76.00 824 ASP A N 1
ATOM 5953 C CA . ASP A 1 824 ? -6.172 0.085 1.951 1.00 76.00 824 ASP A CA 1
ATOM 5954 C C . ASP A 1 824 ? -4.914 0.566 1.185 1.00 76.00 824 ASP A C 1
ATOM 5956 O O . ASP A 1 824 ? -5.014 1.443 0.326 1.00 76.00 824 ASP A O 1
ATOM 5960 N N . GLU A 1 825 ? -3.722 0.007 1.465 1.00 72.88 825 GLU A N 1
ATOM 5961 C CA . GLU A 1 825 ? -2.504 0.290 0.686 1.00 72.88 825 GLU A CA 1
ATOM 5962 C C . GLU A 1 825 ? -2.720 0.001 -0.822 1.00 72.88 825 GLU A C 1
ATOM 5964 O O . GLU A 1 825 ? -3.359 -1.000 -1.179 1.00 72.88 825 GLU A O 1
ATOM 5969 N N . PRO A 1 826 ? -2.168 0.827 -1.737 1.00 67.12 826 PRO A N 1
ATOM 5970 C CA . PRO A 1 826 ? -2.293 0.615 -3.177 1.00 67.12 826 PRO A CA 1
ATOM 5971 C C . PRO A 1 826 ? -1.863 -0.794 -3.611 1.00 67.12 826 PRO A C 1
ATOM 5973 O O . PRO A 1 826 ? -0.742 -1.229 -3.365 1.00 67.12 826 PRO A O 1
ATOM 5976 N N . GLY A 1 827 ? -2.775 -1.513 -4.270 1.00 70.19 827 GLY A N 1
ATOM 5977 C CA . GLY A 1 827 ? -2.573 -2.904 -4.692 1.00 70.19 827 GLY A CA 1
ATOM 5978 C C . GLY A 1 827 ? -2.955 -3.972 -3.655 1.00 70.19 827 GLY A C 1
ATOM 5979 O O . GLY A 1 827 ? -3.008 -5.144 -4.016 1.00 70.19 827 GLY A O 1
ATOM 5980 N N . CYS A 1 828 ? -3.290 -3.608 -2.411 1.00 81.56 828 CYS A N 1
ATOM 5981 C CA . CYS A 1 828 ? -3.695 -4.559 -1.364 1.00 81.56 828 CYS A CA 1
ATOM 5982 C C . CYS A 1 828 ? -5.196 -4.896 -1.346 1.00 81.56 828 CYS A C 1
ATOM 5984 O O . CYS A 1 828 ? -5.608 -5.836 -0.659 1.00 81.56 828 CYS A O 1
ATOM 5986 N N . ALA A 1 829 ? -6.005 -4.187 -2.140 1.00 83.44 829 ALA A N 1
ATOM 5987 C CA . ALA A 1 829 ? -7.425 -4.471 -2.327 1.00 83.44 829 ALA A CA 1
ATOM 5988 C C . ALA A 1 829 ? -7.671 -5.921 -2.791 1.00 83.44 829 ALA A C 1
ATOM 5990 O O . ALA A 1 829 ? -6.914 -6.488 -3.583 1.00 83.44 829 ALA A O 1
ATOM 5991 N N . ARG A 1 830 ? -8.750 -6.539 -2.296 1.00 91.12 830 ARG A N 1
ATOM 5992 C CA . ARG A 1 830 ? -9.020 -7.965 -2.517 1.00 91.12 830 ARG A CA 1
ATOM 5993 C C . ARG A 1 830 ? -9.334 -8.277 -3.985 1.00 91.12 830 ARG A C 1
ATOM 5995 O O . ARG A 1 830 ? -10.223 -7.678 -4.582 1.00 91.12 830 ARG A O 1
ATOM 6002 N N . THR A 1 831 ? -8.667 -9.292 -4.521 1.00 89.75 831 THR A N 1
ATOM 6003 C CA . THR A 1 831 ? -8.866 -9.848 -5.867 1.00 89.75 831 THR A CA 1
ATOM 6004 C C . THR A 1 831 ? -9.336 -11.312 -5.781 1.00 89.75 831 THR A C 1
ATOM 6006 O O . THR A 1 831 ? -9.768 -11.786 -4.725 1.00 89.75 831 THR A O 1
ATOM 6009 N N . SER A 1 832 ? -9.281 -12.061 -6.888 1.00 91.81 832 SER A N 1
ATOM 6010 C CA . SER A 1 832 ? -9.419 -13.523 -6.856 1.00 91.81 832 SER A CA 1
ATOM 6011 C C . SER A 1 832 ? -8.342 -14.172 -5.968 1.00 91.81 832 SER A C 1
ATOM 6013 O O . SER A 1 832 ? -7.279 -13.580 -5.774 1.00 91.81 832 SER A O 1
ATOM 6015 N N . PRO A 1 833 ? -8.540 -15.407 -5.475 1.00 94.44 833 PRO A N 1
ATOM 6016 C CA . PRO A 1 833 ? -7.446 -16.220 -4.946 1.00 94.44 833 PRO A CA 1
ATOM 6017 C C . PRO A 1 833 ? -6.282 -16.360 -5.954 1.00 94.44 833 PRO A C 1
ATOM 6019 O O . PRO A 1 833 ? -6.530 -16.337 -7.165 1.00 94.44 833 PRO A O 1
ATOM 6022 N N . PRO A 1 834 ? -5.031 -16.510 -5.481 1.00 95.38 834 PRO A N 1
ATOM 6023 C CA . PRO A 1 834 ? -3.859 -16.720 -6.331 1.00 95.38 834 PRO A CA 1
ATOM 6024 C C . PRO A 1 834 ? -3.890 -18.101 -7.006 1.00 95.38 834 PRO A C 1
ATOM 6026 O O . PRO A 1 834 ? -4.396 -19.077 -6.446 1.00 95.38 834 PRO A O 1
ATOM 6029 N N . THR A 1 835 ? -3.275 -18.219 -8.185 1.00 95.94 835 THR A N 1
ATOM 6030 C CA . THR A 1 835 ? -3.052 -19.515 -8.854 1.00 95.94 835 THR A CA 1
ATOM 6031 C C . THR A 1 835 ? -1.932 -20.313 -8.179 1.00 95.94 835 THR A C 1
ATOM 6033 O O . THR A 1 835 ? -1.907 -21.547 -8.251 1.00 95.94 835 THR A O 1
ATOM 6036 N N . THR A 1 836 ? -1.033 -19.621 -7.475 1.00 96.38 836 THR A N 1
ATOM 6037 C CA . THR A 1 836 ? 0.034 -20.199 -6.651 1.00 96.38 836 THR A CA 1
ATOM 6038 C C . THR A 1 836 ? -0.194 -19.857 -5.179 1.00 96.38 836 THR A C 1
ATOM 6040 O O . THR A 1 836 ? 0.323 -18.846 -4.699 1.00 96.38 836 THR A O 1
ATOM 6043 N N . PRO A 1 837 ? -0.973 -20.673 -4.444 1.00 97.31 837 PRO A N 1
ATOM 6044 C CA . PRO A 1 837 ? -1.172 -20.475 -3.016 1.00 97.31 837 PRO A CA 1
ATOM 6045 C C . PRO A 1 837 ? 0.115 -20.739 -2.224 1.00 97.31 837 PRO A C 1
ATOM 6047 O O . PRO A 1 837 ? 0.966 -21.542 -2.621 1.00 97.31 837 PRO A O 1
ATOM 6050 N N . LEU A 1 838 ? 0.227 -20.076 -1.077 1.00 98.06 838 LEU A N 1
ATOM 6051 C CA . LEU A 1 838 ? 1.291 -20.261 -0.093 1.00 98.06 838 LEU A CA 1
ATOM 6052 C C . LEU A 1 838 ? 0.905 -21.320 0.950 1.00 98.06 838 LEU A C 1
ATOM 6054 O O . LEU A 1 838 ? -0.273 -21.560 1.207 1.00 98.06 838 LEU A O 1
ATOM 6058 N N . ARG A 1 839 ? 1.902 -21.927 1.592 1.00 97.69 839 ARG A N 1
ATOM 6059 C CA . ARG A 1 839 ? 1.750 -22.800 2.763 1.00 97.69 839 ARG A CA 1
ATOM 6060 C C . ARG A 1 839 ? 2.650 -22.308 3.889 1.00 97.69 839 ARG A C 1
ATOM 6062 O O . ARG A 1 839 ? 3.828 -22.035 3.660 1.00 97.69 839 ARG A O 1
ATOM 6069 N N . SER A 1 840 ? 2.097 -22.229 5.092 1.00 96.12 840 SER A N 1
ATOM 6070 C CA . SER A 1 840 ? 2.819 -21.935 6.325 1.00 96.12 840 SER A CA 1
ATOM 6071 C C . SER A 1 840 ? 3.666 -23.134 6.733 1.00 96.12 840 SER A C 1
ATOM 6073 O O . SER A 1 840 ? 3.139 -24.218 7.006 1.00 96.12 840 SER A O 1
ATOM 6075 N N . VAL A 1 841 ? 4.982 -22.935 6.811 1.00 93.81 841 VAL A N 1
ATOM 6076 C CA . VAL A 1 841 ? 5.904 -23.874 7.451 1.00 93.81 841 VAL A CA 1
ATOM 6077 C C . VAL A 1 841 ? 6.328 -23.285 8.797 1.00 93.81 841 VAL A C 1
ATOM 6079 O O . VAL A 1 841 ? 6.993 -22.254 8.859 1.00 93.81 841 VAL A O 1
ATOM 6082 N N . TYR A 1 842 ? 5.896 -23.921 9.882 1.00 91.38 842 TYR A N 1
ATOM 6083 C CA . TYR A 1 842 ? 6.142 -23.479 11.258 1.00 91.38 842 TYR A CA 1
ATOM 6084 C C . TYR A 1 842 ? 7.520 -23.993 11.707 1.00 91.38 842 TYR A C 1
ATOM 6086 O O . TYR A 1 842 ? 7.713 -25.215 11.682 1.00 91.38 842 TYR A O 1
ATOM 6094 N N . PRO A 1 843 ? 8.487 -23.132 12.084 1.00 89.31 843 PRO A N 1
ATOM 6095 C CA . PRO A 1 843 ? 9.844 -23.599 12.349 1.00 89.31 843 PRO A CA 1
ATOM 6096 C C . PRO A 1 843 ? 9.915 -24.460 13.622 1.00 89.31 843 PRO A C 1
ATOM 6098 O O . PRO A 1 843 ? 9.412 -24.086 14.680 1.00 89.31 843 PRO A O 1
ATOM 6101 N N . LYS A 1 844 ? 10.547 -25.638 13.533 1.00 86.25 844 LYS A N 1
ATOM 6102 C CA . LYS A 1 844 ? 10.645 -26.608 14.649 1.00 86.25 844 LYS A CA 1
ATOM 6103 C C . LYS A 1 844 ? 11.545 -26.179 15.808 1.00 86.25 844 LYS A C 1
ATOM 6105 O O . LYS A 1 844 ? 11.464 -26.771 16.879 1.00 86.25 844 LYS A O 1
ATOM 6110 N N . ASP A 1 845 ? 12.460 -25.250 15.557 1.00 84.81 845 ASP A N 1
ATOM 6111 C CA . ASP A 1 845 ? 13.548 -24.852 16.451 1.00 84.81 845 ASP A CA 1
ATOM 6112 C C . ASP A 1 845 ? 13.351 -23.459 17.072 1.00 84.81 845 ASP A C 1
ATOM 6114 O O . ASP A 1 845 ? 14.071 -23.122 18.008 1.00 84.81 845 ASP A O 1
ATOM 6118 N N . SER A 1 846 ? 12.347 -22.696 16.626 1.00 82.81 846 SER A N 1
ATOM 6119 C CA . SER A 1 846 ? 11.726 -21.594 17.377 1.00 82.81 846 SER A CA 1
ATOM 6120 C C . SER A 1 846 ? 10.427 -21.137 16.701 1.00 82.81 846 SER A C 1
ATOM 6122 O O . SER A 1 846 ? 10.331 -21.131 15.476 1.00 82.81 846 SER A O 1
ATOM 6124 N N . ASN A 1 847 ? 9.434 -20.700 17.482 1.00 78.62 847 ASN A N 1
ATOM 6125 C CA . ASN A 1 847 ? 8.166 -20.192 16.943 1.00 78.62 847 ASN A CA 1
ATOM 6126 C C . ASN A 1 847 ? 7.776 -18.838 17.578 1.00 78.62 847 ASN A C 1
ATOM 6128 O O . ASN A 1 847 ? 6.920 -18.796 18.466 1.00 78.62 847 ASN A O 1
ATOM 6132 N N . PRO A 1 848 ? 8.440 -17.732 17.183 1.00 87.62 848 PRO A N 1
ATOM 6133 C CA . PRO A 1 848 ? 8.031 -16.377 17.550 1.00 87.62 848 PRO A CA 1
ATOM 6134 C C . PRO A 1 848 ? 6.606 -16.062 17.089 1.00 87.62 848 PRO A C 1
ATOM 6136 O O . PRO A 1 848 ? 6.147 -16.593 16.078 1.00 87.62 848 PRO A O 1
ATOM 6139 N N . ARG A 1 849 ? 5.907 -15.170 17.798 1.00 89.31 849 ARG A N 1
ATOM 6140 C CA . ARG A 1 849 ? 4.531 -14.781 17.454 1.00 89.31 849 ARG A CA 1
ATOM 6141 C C . ARG A 1 849 ? 4.373 -13.264 17.442 1.00 89.31 849 ARG A C 1
ATOM 6143 O O . ARG A 1 849 ? 4.807 -12.594 18.375 1.00 89.31 849 ARG A O 1
ATOM 6150 N N . SER A 1 850 ? 3.709 -12.751 16.417 1.00 93.75 850 SER A N 1
ATOM 6151 C CA . SER A 1 850 ? 3.203 -11.380 16.385 1.00 93.75 850 SER A CA 1
ATOM 6152 C C . SER A 1 850 ? 1.898 -11.366 17.191 1.00 93.75 850 SER A C 1
ATOM 6154 O O . SER A 1 850 ? 1.000 -12.170 16.933 1.00 93.75 850 SER A O 1
ATOM 6156 N N . ASP A 1 851 ? 1.833 -10.569 18.260 1.00 93.12 851 ASP A N 1
ATOM 6157 C CA . ASP A 1 851 ? 0.762 -10.610 19.266 1.00 93.12 851 ASP A CA 1
ATOM 6158 C C . ASP A 1 851 ? -0.020 -9.313 19.472 1.00 93.12 851 ASP A C 1
ATOM 6160 O O . ASP A 1 851 ? -0.826 -9.235 20.398 1.00 93.12 851 ASP A O 1
ATOM 6164 N N . HIS A 1 852 ? 0.178 -8.330 18.588 1.00 96.44 852 HIS A N 1
ATOM 6165 C CA . HIS A 1 852 ? -0.666 -7.138 18.449 1.00 96.44 852 HIS A CA 1
ATOM 6166 C C . HIS A 1 852 ? -1.157 -6.553 19.791 1.00 96.44 852 HIS A C 1
ATOM 6168 O O . HIS A 1 852 ? -2.368 -6.485 20.024 1.00 96.44 852 HIS A O 1
ATOM 6174 N N . PRO A 1 853 ? -0.252 -6.201 20.726 1.00 96.56 853 PRO A N 1
ATOM 6175 C CA . PRO A 1 853 ? -0.629 -5.708 22.045 1.00 96.56 853 PRO A CA 1
ATOM 6176 C C . PRO A 1 853 ? -1.446 -4.414 21.984 1.00 96.56 853 PRO A C 1
ATOM 6178 O O . PRO A 1 853 ? -1.260 -3.582 21.100 1.00 96.56 853 PRO A O 1
ATOM 6181 N N . TYR A 1 854 ? -2.318 -4.207 22.968 1.00 98.19 854 TYR A N 1
ATOM 6182 C CA . TYR A 1 854 ? -3.058 -2.962 23.175 1.00 98.19 854 TYR A CA 1
ATOM 6183 C C . TYR A 1 854 ? -2.357 -2.107 24.244 1.00 98.19 854 TYR A C 1
ATOM 6185 O O . TYR A 1 854 ? -2.682 -2.144 25.434 1.00 98.19 854 TYR A O 1
ATOM 6193 N N . ILE A 1 855 ? -1.337 -1.355 23.832 1.00 98.19 855 ILE A N 1
ATOM 6194 C CA . ILE A 1 855 ? -0.456 -0.592 24.724 1.00 98.19 855 ILE A CA 1
ATOM 6195 C C . ILE A 1 855 ? -1.094 0.771 25.015 1.00 98.19 855 ILE A C 1
ATOM 6197 O O . ILE A 1 855 ? -0.856 1.752 24.313 1.00 98.19 855 ILE A O 1
ATOM 6201 N N . THR A 1 856 ? -1.923 0.852 26.057 1.00 98.19 856 THR A N 1
ATOM 6202 C CA . THR A 1 856 ? -2.442 2.145 26.540 1.00 98.19 856 THR A CA 1
ATOM 6203 C C . THR A 1 856 ? -1.315 2.924 27.222 1.00 98.19 856 THR A C 1
ATOM 6205 O O . THR A 1 856 ? -0.691 2.401 28.144 1.00 98.19 856 THR A O 1
ATOM 6208 N N . LEU A 1 857 ? -1.042 4.160 26.789 1.00 97.81 857 LEU A N 1
ATOM 6209 C CA . LEU A 1 857 ? 0.040 4.963 27.367 1.00 97.81 857 LEU A CA 1
ATOM 6210 C C . LEU A 1 857 ? -0.318 5.504 28.764 1.00 97.81 857 LEU A C 1
ATOM 6212 O O . LEU A 1 857 ? -1.483 5.688 29.122 1.00 97.81 857 LEU A O 1
ATOM 6216 N N . ASN A 1 858 ? 0.700 5.786 29.576 1.00 97.19 858 ASN A N 1
ATOM 6217 C CA . ASN A 1 858 ? 0.522 6.251 30.949 1.00 97.19 858 ASN A CA 1
ATOM 6218 C C . ASN A 1 858 ? 0.127 7.738 31.021 1.00 97.19 858 ASN A C 1
ATOM 6220 O O . ASN A 1 858 ? 0.658 8.603 30.314 1.00 97.19 858 ASN A O 1
ATOM 6224 N N . GLY A 1 859 ? -0.744 8.060 31.981 1.00 95.06 859 GLY A N 1
ATOM 6225 C CA . GLY A 1 859 ? -1.145 9.439 32.278 1.00 95.06 859 GLY A CA 1
ATOM 6226 C C . GLY A 1 859 ? -2.168 10.027 31.301 1.00 95.06 859 GLY A C 1
ATOM 6227 O O . GLY A 1 859 ? -2.178 11.240 31.098 1.00 95.06 859 GLY A O 1
ATOM 6228 N N . LEU A 1 860 ? -3.010 9.189 30.689 1.00 96.25 860 LEU A N 1
ATOM 6229 C CA . LEU A 1 860 ? -4.158 9.639 29.900 1.00 96.25 860 LEU A CA 1
ATOM 6230 C C . LEU A 1 860 ? -5.274 10.248 30.776 1.00 96.25 860 LEU A C 1
ATOM 6232 O O . LEU A 1 860 ? -5.498 9.783 31.900 1.00 96.25 860 LEU A O 1
ATOM 6236 N N . PRO A 1 861 ? -6.048 11.218 30.247 1.00 97.19 861 PRO A N 1
ATOM 6237 C CA . PRO A 1 861 ? -7.271 11.710 30.881 1.00 97.19 861 PRO A CA 1
ATOM 6238 C C . PRO A 1 861 ? -8.277 10.589 31.183 1.00 97.19 861 PRO A C 1
ATOM 6240 O O . PRO A 1 861 ? -8.422 9.640 30.410 1.00 97.19 861 PRO A O 1
ATOM 6243 N N . ALA A 1 862 ? -9.018 10.710 32.288 1.00 97.12 862 ALA A N 1
ATOM 6244 C CA . ALA A 1 862 ? -9.882 9.644 32.806 1.00 97.12 862 ALA A CA 1
ATOM 6245 C C . ALA A 1 862 ? -10.953 9.153 31.807 1.00 97.12 862 ALA A C 1
ATOM 6247 O O . ALA A 1 862 ? -11.265 7.961 31.784 1.00 97.12 862 ALA A O 1
ATOM 6248 N N . GLN A 1 863 ? -11.479 10.039 30.953 1.00 96.75 863 GLN A N 1
ATOM 6249 C CA . GLN A 1 863 ? -12.398 9.687 29.867 1.00 96.75 863 GLN A CA 1
ATOM 6250 C C . GLN A 1 863 ? -11.730 8.813 28.794 1.00 96.75 863 GLN A C 1
ATOM 6252 O O . GLN A 1 863 ? -12.313 7.815 28.373 1.00 96.75 863 GLN A O 1
ATOM 6257 N N . LYS A 1 864 ? -10.483 9.123 28.407 1.00 98.06 864 LYS A N 1
ATOM 6258 C CA . LYS A 1 864 ? -9.716 8.326 27.438 1.00 98.06 864 LYS A CA 1
ATOM 6259 C C . LYS A 1 864 ? -9.355 6.962 28.023 1.00 98.06 864 LYS A C 1
ATOM 6261 O O . LYS A 1 864 ? -9.624 5.947 27.391 1.00 98.06 864 LYS A O 1
ATOM 6266 N N . THR A 1 865 ? -8.857 6.926 29.260 1.00 97.50 865 THR A N 1
ATOM 6267 C CA . THR A 1 865 ? -8.524 5.688 29.990 1.00 97.50 865 THR A CA 1
ATOM 6268 C C . THR A 1 865 ? -9.725 4.746 30.132 1.00 97.50 865 THR A C 1
ATOM 6270 O O . THR A 1 865 ? -9.581 3.531 30.004 1.00 97.50 865 THR A O 1
ATOM 6273 N N . ALA A 1 866 ? -10.924 5.288 30.372 1.00 97.69 866 ALA A N 1
ATOM 6274 C CA . ALA A 1 866 ? -12.149 4.495 30.445 1.00 97.69 866 ALA A CA 1
ATOM 6275 C C . ALA A 1 866 ? -12.538 3.891 29.083 1.00 97.69 866 ALA A C 1
ATOM 6277 O O . ALA A 1 866 ? -12.825 2.697 29.014 1.00 97.69 866 ALA A O 1
ATOM 6278 N N . VAL A 1 867 ? -12.506 4.684 28.005 1.00 98.06 867 VAL A N 1
ATOM 6279 C CA . VAL A 1 867 ? -12.858 4.217 26.650 1.00 98.06 867 VAL A CA 1
ATOM 6280 C C . VAL A 1 867 ? -11.816 3.249 26.092 1.00 98.06 867 VAL A C 1
ATOM 6282 O O . VAL A 1 867 ? -12.199 2.264 25.472 1.00 98.06 867 VAL A O 1
ATOM 6285 N N . ALA A 1 868 ? -10.526 3.461 26.368 1.00 98.06 868 ALA A N 1
ATOM 6286 C CA . ALA A 1 868 ? -9.461 2.548 25.960 1.00 98.06 868 ALA A CA 1
ATOM 6287 C C . ALA A 1 868 ? -9.625 1.155 26.596 1.00 98.06 868 ALA A C 1
ATOM 6289 O O . ALA A 1 868 ? -9.531 0.147 25.900 1.00 98.06 868 ALA A O 1
ATOM 6290 N N . ARG A 1 869 ? -9.944 1.096 27.898 1.00 97.44 869 ARG A N 1
ATOM 6291 C CA . ARG A 1 869 ? -10.214 -0.165 28.609 1.00 97.44 869 ARG A CA 1
ATOM 6292 C C . ARG A 1 869 ? -11.495 -0.853 28.128 1.00 97.44 869 ARG A C 1
ATOM 6294 O O . ARG A 1 869 ? -11.542 -2.079 28.072 1.00 97.44 869 ARG A O 1
ATOM 6301 N N . ASP A 1 870 ? -12.540 -0.087 27.812 1.00 97.88 870 ASP A N 1
ATOM 6302 C CA . ASP A 1 870 ? -13.790 -0.652 27.291 1.00 97.88 870 ASP A CA 1
ATOM 6303 C C . ASP A 1 870 ? -13.622 -1.202 25.868 1.00 97.88 870 ASP A C 1
ATOM 6305 O O . ASP A 1 870 ? -14.145 -2.275 25.570 1.00 97.88 870 ASP A O 1
ATOM 6309 N N . PHE A 1 871 ? -12.825 -0.525 25.033 1.00 98.25 871 PHE A N 1
ATOM 6310 C CA . PHE A 1 871 ? -12.519 -0.970 23.676 1.00 98.25 871 PHE A CA 1
ATOM 6311 C C . PHE A 1 871 ? -11.638 -2.225 23.657 1.00 98.25 871 PHE A C 1
ATOM 6313 O O . PHE A 1 871 ? -11.965 -3.155 22.931 1.00 98.25 871 PHE A O 1
ATOM 6320 N N . LEU A 1 872 ? -10.606 -2.330 24.507 1.00 97.75 872 LEU A N 1
ATOM 6321 C CA . LEU A 1 872 ? -9.824 -3.571 24.645 1.00 97.75 872 LEU A CA 1
ATOM 6322 C C . LEU A 1 872 ? -10.720 -4.779 24.971 1.00 97.75 872 LEU A C 1
ATOM 6324 O O . LEU A 1 872 ? -10.663 -5.800 24.291 1.00 97.75 872 LEU A O 1
ATOM 6328 N N . ARG A 1 873 ? -11.622 -4.637 25.950 1.00 95.94 873 ARG A N 1
ATOM 6329 C CA . ARG A 1 873 ? -12.564 -5.709 26.312 1.00 95.94 873 ARG A CA 1
ATOM 6330 C C . ARG A 1 873 ? -13.541 -6.046 25.179 1.00 95.94 873 ARG A C 1
ATOM 6332 O O . ARG A 1 873 ? -13.901 -7.205 25.018 1.00 95.94 873 ARG A O 1
ATOM 6339 N N . TYR A 1 874 ? -13.967 -5.045 24.406 1.00 96.75 874 TYR A N 1
ATOM 6340 C CA . TYR A 1 874 ? -14.779 -5.240 23.203 1.00 96.75 874 TYR A CA 1
ATOM 6341 C C . TYR A 1 874 ? -14.005 -6.029 22.132 1.00 96.75 874 TYR A C 1
ATOM 6343 O O . TYR A 1 874 ? -14.543 -6.985 21.586 1.00 96.75 874 TYR A O 1
ATOM 6351 N N . LEU A 1 875 ? -12.730 -5.710 21.889 1.00 97.06 875 LEU A N 1
ATOM 6352 C CA . LEU A 1 875 ? -11.867 -6.442 20.950 1.00 97.06 875 LEU A CA 1
ATOM 6353 C C . LEU A 1 875 ? -11.588 -7.892 21.387 1.00 97.06 875 LEU A C 1
ATOM 6355 O O . LEU A 1 875 ? -11.358 -8.756 20.543 1.00 97.06 875 LEU A O 1
ATOM 6359 N N . HIS A 1 876 ? -11.626 -8.172 22.693 1.00 95.81 876 HIS A N 1
ATOM 6360 C CA . HIS A 1 876 ? -11.529 -9.529 23.243 1.00 95.81 876 HIS A CA 1
ATOM 6361 C C . HIS A 1 876 ? -12.816 -10.359 23.108 1.00 95.81 876 HIS A C 1
ATOM 6363 O O . HIS A 1 876 ? -12.755 -11.576 23.304 1.00 95.81 876 HIS A O 1
ATOM 6369 N N . ASP A 1 877 ? -13.964 -9.760 22.770 1.00 95.12 877 ASP A N 1
ATOM 6370 C CA . ASP A 1 877 ? -15.202 -10.514 22.562 1.00 95.12 877 ASP A CA 1
ATOM 6371 C C . ASP A 1 877 ? -15.115 -11.419 21.325 1.00 95.12 877 ASP A C 1
ATOM 6373 O O . ASP A 1 877 ? -14.633 -11.036 20.257 1.00 95.12 877 ASP A O 1
ATOM 6377 N N . ARG A 1 878 ? -15.633 -12.646 21.451 1.00 93.69 878 ARG A N 1
ATOM 6378 C CA . ARG A 1 878 ? -15.521 -13.653 20.393 1.00 93.69 878 ARG A CA 1
ATOM 6379 C C . ARG A 1 878 ? -16.278 -13.266 19.117 1.00 93.69 878 ARG A C 1
ATOM 6381 O O . ARG A 1 878 ? -15.800 -13.582 18.031 1.00 93.69 878 ARG A O 1
ATOM 6388 N N . SER A 1 879 ? -17.419 -12.583 19.228 1.00 93.94 879 SER A N 1
ATOM 6389 C CA . SER A 1 879 ? -18.198 -12.147 18.063 1.00 93.94 879 SER A CA 1
ATOM 6390 C C . SER A 1 879 ? -17.577 -10.940 17.357 1.00 93.94 879 SER A C 1
ATOM 6392 O O . SER A 1 879 ? -17.649 -10.858 16.133 1.00 93.94 879 SER A O 1
ATOM 6394 N N . VAL A 1 880 ? -16.877 -10.071 18.094 1.00 95.00 880 VAL A N 1
ATOM 6395 C CA . VAL A 1 880 ? -16.024 -9.017 17.518 1.00 95.00 880 VAL A CA 1
ATOM 6396 C C . VAL A 1 880 ? -14.817 -9.641 16.808 1.00 95.00 880 VAL A C 1
ATOM 6398 O O . VAL A 1 880 ? -14.526 -9.290 15.665 1.00 95.00 880 VAL A O 1
ATOM 6401 N N . PHE A 1 881 ? -14.165 -10.636 17.420 1.00 96.50 881 PHE A N 1
ATOM 6402 C CA . PHE A 1 881 ? -13.062 -11.367 16.792 1.00 96.50 881 PHE A CA 1
ATOM 6403 C C . PHE A 1 881 ? -13.468 -12.063 15.482 1.00 96.50 881 PHE A C 1
ATOM 6405 O O . PHE A 1 881 ? -12.811 -11.862 14.458 1.00 96.50 881 PHE A O 1
ATOM 6412 N N . ASP A 1 882 ? -14.545 -12.858 15.489 1.00 95.44 882 ASP A N 1
ATOM 6413 C CA . ASP A 1 882 ? -15.001 -13.594 14.300 1.00 95.44 882 ASP A CA 1
ATOM 6414 C C . ASP A 1 882 ? -15.506 -12.666 13.176 1.00 95.44 882 ASP A C 1
ATOM 6416 O O . ASP A 1 882 ? -15.507 -13.073 12.014 1.00 95.44 882 ASP A O 1
ATOM 6420 N N . ALA A 1 883 ? -15.895 -11.425 13.498 1.00 93.12 883 ALA A N 1
ATOM 6421 C CA . ALA A 1 883 ? -16.304 -10.412 12.525 1.00 93.12 883 ALA A CA 1
ATOM 6422 C C . ALA A 1 883 ? -15.122 -9.638 11.912 1.00 93.12 883 ALA A C 1
ATOM 6424 O O . ALA A 1 883 ? -15.076 -9.481 10.694 1.00 93.12 883 ALA A O 1
ATOM 6425 N N . PHE A 1 884 ? -14.173 -9.162 12.728 1.00 96.12 884 PHE A N 1
ATOM 6426 C CA . PHE A 1 884 ? -13.165 -8.184 12.285 1.00 96.12 884 PHE A CA 1
ATOM 6427 C C . PHE A 1 884 ? -11.745 -8.737 12.113 1.00 96.12 884 PHE A C 1
ATOM 6429 O O . PHE A 1 884 ? -10.964 -8.126 11.394 1.00 96.12 884 PHE A O 1
ATOM 6436 N N . PHE A 1 885 ? -11.395 -9.887 12.705 1.00 97.19 885 PHE A N 1
ATOM 6437 C CA . PHE A 1 885 ? -10.023 -10.426 12.640 1.00 97.19 885 PHE A CA 1
ATOM 6438 C C . PHE A 1 885 ? -9.955 -11.874 12.128 1.00 97.19 885 PHE A C 1
ATOM 6440 O O . PHE A 1 885 ? -9.133 -12.201 11.268 1.00 97.19 885 PHE A O 1
ATOM 6447 N N . GLY A 1 886 ? -10.865 -12.742 12.578 1.00 96.56 886 GLY A N 1
ATOM 6448 C CA . GLY A 1 886 ? -10.994 -14.126 12.110 1.00 96.56 886 GLY A CA 1
ATOM 6449 C C . GLY A 1 886 ? -11.107 -14.299 10.580 1.00 96.56 886 GLY A C 1
ATOM 6450 O O . GLY A 1 886 ? -10.521 -15.252 10.054 1.00 96.56 886 GLY A O 1
ATOM 6451 N N . PRO A 1 887 ? -11.769 -13.398 9.816 1.00 95.75 887 PRO A N 1
ATOM 6452 C CA . PRO A 1 887 ? -11.828 -13.478 8.352 1.00 95.75 887 PRO A CA 1
ATOM 6453 C C . PRO A 1 887 ? -10.486 -13.261 7.639 1.00 95.75 887 PRO A C 1
ATOM 6455 O O . PRO A 1 887 ? -10.393 -13.568 6.445 1.00 95.75 887 PRO A O 1
ATOM 6458 N N . TYR A 1 888 ? -9.468 -12.763 8.344 1.00 95.25 888 TYR A N 1
ATOM 6459 C CA . TYR A 1 888 ? -8.135 -12.444 7.818 1.00 95.25 888 TYR A CA 1
ATOM 6460 C C . TYR A 1 888 ? -7.045 -13.388 8.350 1.00 95.25 888 TYR A C 1
ATOM 6462 O O . TYR A 1 888 ? -5.864 -13.168 8.115 1.00 95.25 888 TYR A O 1
ATOM 6470 N N . GLY A 1 889 ? -7.438 -14.476 9.023 1.00 95.94 889 GLY A N 1
ATOM 6471 C CA . GLY A 1 889 ? -6.521 -15.543 9.431 1.00 95.94 889 GLY A CA 1
ATOM 6472 C C . GLY A 1 889 ? -5.754 -15.297 10.725 1.00 95.94 889 GLY A C 1
ATOM 6473 O O . GLY A 1 889 ? -4.880 -16.090 11.054 1.00 95.94 889 GLY A O 1
ATOM 6474 N N . PHE A 1 890 ? -6.081 -14.242 11.470 1.00 97.19 890 PHE A N 1
ATOM 6475 C CA . PHE A 1 890 ? -5.595 -14.084 12.837 1.00 97.19 890 PHE A CA 1
ATOM 6476 C C . PHE A 1 890 ? -6.120 -15.203 13.755 1.00 97.19 890 PHE A C 1
ATOM 6478 O O . PHE A 1 890 ? -7.190 -15.783 13.531 1.00 97.19 890 PHE A O 1
ATOM 6485 N N . ARG A 1 891 ? -5.381 -15.463 14.834 1.00 96.00 891 ARG A N 1
ATOM 6486 C CA . ARG A 1 891 ? -5.830 -16.200 16.021 1.00 96.00 891 ARG A CA 1
ATOM 6487 C C . ARG A 1 891 ? -6.297 -15.216 17.095 1.00 96.00 891 ARG A C 1
ATOM 6489 O O . ARG A 1 891 ? -5.959 -14.032 17.054 1.00 96.00 891 ARG A O 1
ATOM 6496 N N . THR A 1 892 ? -7.063 -15.688 18.072 1.00 95.19 892 THR A N 1
ATOM 6497 C CA . THR A 1 892 ? -7.504 -14.865 19.213 1.00 95.19 892 THR A CA 1
ATOM 6498 C C . THR A 1 892 ? -6.323 -14.370 20.064 1.00 95.19 892 THR A C 1
ATOM 6500 O O . THR A 1 892 ? -5.190 -14.839 19.920 1.00 95.19 892 THR A O 1
ATOM 6503 N N . HIS A 1 893 ? -6.584 -13.442 20.992 1.00 93.38 893 HIS A N 1
ATOM 6504 C CA . HIS A 1 893 ? -5.611 -12.979 21.994 1.00 93.38 893 HIS A CA 1
ATOM 6505 C C . HIS A 1 893 ? -4.940 -14.133 22.770 1.00 93.38 893 HIS A C 1
ATOM 6507 O O . HIS A 1 893 ? -3.757 -14.056 23.095 1.00 93.38 893 HIS A O 1
ATOM 6513 N N . ASP A 1 894 ? -5.670 -15.229 23.008 1.00 90.12 894 ASP A N 1
ATOM 6514 C CA . ASP A 1 894 ? -5.212 -16.448 23.686 1.00 90.12 894 ASP A CA 1
ATOM 6515 C C . ASP A 1 894 ? -4.792 -17.589 22.731 1.00 90.12 894 ASP A C 1
ATOM 6517 O O . ASP A 1 894 ? -4.722 -18.749 23.133 1.00 90.12 894 ASP A O 1
ATOM 6521 N N . GLY A 1 895 ? -4.499 -17.286 21.460 1.00 90.94 895 GLY A N 1
ATOM 6522 C CA . GLY A 1 895 ? -3.858 -18.226 20.529 1.00 90.94 895 GLY A CA 1
ATOM 6523 C C . GLY A 1 895 ? -4.764 -19.283 19.889 1.00 90.94 895 GLY A C 1
ATOM 6524 O O . GLY A 1 895 ? -4.267 -20.143 19.156 1.00 90.94 895 GLY A O 1
ATOM 6525 N N . ARG A 1 896 ? -6.085 -19.237 20.107 1.00 92.31 896 ARG A N 1
ATOM 6526 C CA . ARG A 1 896 ? -7.026 -20.173 19.471 1.00 92.31 896 ARG A CA 1
ATOM 6527 C C . ARG A 1 896 ? -7.237 -19.809 17.991 1.00 92.31 896 ARG A C 1
ATOM 6529 O O . ARG A 1 896 ? -7.446 -18.633 17.681 1.00 92.31 896 ARG A O 1
ATOM 6536 N N . PRO A 1 897 ? -7.212 -20.787 17.067 1.00 93.38 897 PRO A N 1
ATOM 6537 C CA . PRO A 1 897 ? -7.377 -20.525 15.639 1.00 93.38 897 PRO A CA 1
ATOM 6538 C C . PRO A 1 897 ? -8.751 -19.918 15.311 1.00 93.38 897 PRO A C 1
ATOM 6540 O O . PRO A 1 897 ? -9.790 -20.345 15.826 1.00 93.38 897 PRO A O 1
ATOM 6543 N N . GLY A 1 898 ? -8.754 -18.916 14.427 1.00 92.06 898 GLY A N 1
ATOM 6544 C CA . GLY A 1 898 ? -9.966 -18.429 13.770 1.00 92.06 898 GLY A CA 1
ATOM 6545 C C . GLY A 1 898 ? -10.426 -19.385 12.664 1.00 92.06 898 GLY A C 1
ATOM 6546 O O . GLY A 1 898 ? -9.642 -20.184 12.158 1.00 92.06 898 GLY A O 1
ATOM 6547 N N . ALA A 1 899 ? -11.684 -19.274 12.227 1.00 93.56 899 ALA A N 1
ATOM 6548 C CA . ALA A 1 899 ? -12.300 -20.196 11.257 1.00 93.56 899 ALA A CA 1
ATOM 6549 C C . ALA A 1 899 ? -11.669 -20.202 9.840 1.00 93.56 899 ALA A C 1
ATOM 6551 O O . ALA A 1 899 ? -12.150 -20.907 8.956 1.00 93.56 899 ALA A O 1
ATOM 6552 N N . GLN A 1 900 ? -10.626 -19.402 9.600 1.00 96.62 900 GLN A N 1
ATOM 6553 C CA . GLN A 1 900 ? -9.850 -19.376 8.356 1.00 96.62 900 GLN A CA 1
ATOM 6554 C C . GLN A 1 900 ? -8.441 -19.975 8.495 1.00 96.62 900 GLN A C 1
ATOM 6556 O O . GLN A 1 900 ? -7.752 -20.118 7.487 1.00 96.62 900 GLN A O 1
ATOM 6561 N N . VAL A 1 901 ? -8.015 -20.364 9.698 1.00 96.75 901 VAL A N 1
ATOM 6562 C CA . VAL A 1 901 ? -6.724 -21.025 9.941 1.00 96.75 901 VAL A CA 1
ATOM 6563 C C . VAL A 1 901 ? -6.866 -22.514 9.599 1.00 96.75 901 VAL A C 1
ATOM 6565 O O . VAL A 1 901 ? -7.118 -23.343 10.465 1.00 96.75 901 VAL A O 1
ATOM 6568 N N . THR A 1 902 ? -6.788 -22.846 8.307 1.00 96.00 902 THR A N 1
ATOM 6569 C CA . THR A 1 902 ? -7.046 -24.199 7.777 1.00 96.00 902 THR A CA 1
ATOM 6570 C C . THR A 1 902 ? -6.015 -24.613 6.728 1.00 96.00 902 THR A C 1
ATOM 6572 O O . THR A 1 902 ? -5.421 -23.758 6.063 1.00 96.00 902 THR A O 1
ATOM 6575 N N . GLN A 1 903 ? -5.843 -25.928 6.529 1.00 94.81 903 GLN A N 1
ATOM 6576 C CA . GLN A 1 903 ? -4.879 -26.475 5.560 1.00 94.81 903 GLN A CA 1
ATOM 6577 C C . GLN A 1 903 ? -5.143 -26.010 4.125 1.00 94.81 903 GLN A C 1
ATOM 6579 O O . GLN A 1 903 ? -4.187 -25.707 3.409 1.00 94.81 903 GLN A O 1
ATOM 6584 N N . ASP A 1 904 ? -6.411 -25.860 3.727 1.00 93.75 904 ASP A N 1
ATOM 6585 C CA . ASP A 1 904 ? -6.798 -25.327 2.413 1.00 93.75 904 ASP A CA 1
ATOM 6586 C C . ASP A 1 904 ? -6.335 -23.876 2.227 1.00 93.75 904 ASP A C 1
ATOM 6588 O O . ASP A 1 904 ? -5.710 -23.557 1.212 1.00 93.75 904 ASP A O 1
ATOM 6592 N N . ASN A 1 905 ? -6.526 -23.033 3.252 1.00 96.62 905 ASN A N 1
ATOM 6593 C CA . ASN A 1 905 ? -5.989 -21.669 3.330 1.00 96.62 905 ASN A CA 1
ATOM 6594 C C . ASN A 1 905 ? -4.474 -21.627 3.637 1.00 96.62 905 ASN A C 1
ATOM 6596 O O . ASN A 1 905 ? -3.913 -20.546 3.800 1.00 96.62 905 ASN A O 1
ATOM 6600 N N . GLY A 1 906 ? -3.798 -22.777 3.705 1.00 96.00 906 GLY A N 1
ATOM 6601 C CA . GLY A 1 906 ? -2.344 -22.904 3.836 1.00 96.00 906 GLY A CA 1
ATOM 6602 C C . GLY A 1 906 ? -1.784 -22.864 5.256 1.00 96.00 906 GLY A C 1
ATOM 6603 O O . GLY A 1 906 ? -0.582 -23.069 5.408 1.00 96.00 906 GLY A O 1
ATOM 6604 N N . ALA A 1 907 ? -2.627 -22.666 6.267 1.00 96.00 907 ALA A N 1
ATOM 6605 C CA . ALA A 1 907 ? -2.262 -22.684 7.682 1.00 96.00 907 ALA A CA 1
ATOM 6606 C C . ALA A 1 907 ? -2.682 -24.005 8.356 1.00 96.00 907 ALA A C 1
ATOM 6608 O O . ALA A 1 907 ? -3.137 -24.936 7.693 1.00 96.00 907 ALA A O 1
ATOM 6609 N N . ARG A 1 908 ? -2.514 -24.124 9.675 1.00 93.31 908 ARG A N 1
ATOM 6610 C CA . ARG A 1 908 ? -2.858 -25.327 10.447 1.00 93.31 908 ARG A CA 1
ATOM 6611 C C . ARG A 1 908 ? -3.398 -24.963 11.830 1.00 93.31 908 ARG A C 1
ATOM 6613 O O . ARG A 1 908 ? -2.728 -24.305 12.624 1.00 93.31 908 ARG A O 1
ATOM 6620 N N . ASP A 1 909 ? -4.603 -25.419 12.133 1.00 91.75 909 ASP A N 1
ATOM 6621 C CA . ASP A 1 909 ? -5.236 -25.317 13.449 1.00 91.75 909 ASP A CA 1
ATOM 6622 C C . ASP A 1 909 ? -4.587 -26.254 14.483 1.00 91.75 909 ASP A C 1
ATOM 6624 O O . ASP A 1 909 ? -4.469 -25.881 15.649 1.00 91.75 909 ASP A O 1
ATOM 6628 N N . ASP A 1 910 ? -4.084 -27.410 14.042 1.00 89.06 910 ASP A N 1
ATOM 6629 C CA . ASP A 1 910 ? -3.464 -28.465 14.861 1.00 89.06 910 ASP A CA 1
ATOM 6630 C C . ASP A 1 910 ? -1.993 -28.223 15.278 1.00 89.06 910 ASP A C 1
ATOM 6632 O O . ASP A 1 910 ? -1.331 -29.135 15.779 1.00 89.06 910 ASP A O 1
ATOM 6636 N N . VAL A 1 911 ? -1.450 -27.014 15.088 1.00 83.25 911 VAL A N 1
ATOM 6637 C CA . VAL A 1 911 ? -0.068 -26.696 15.494 1.00 83.25 911 VAL A CA 1
ATOM 6638 C C . VAL A 1 911 ? 0.015 -26.415 16.989 1.00 83.25 911 VAL A C 1
ATOM 6640 O O . VAL A 1 911 ? -0.543 -25.440 17.489 1.00 83.25 911 VAL A O 1
ATOM 6643 N N . GLU A 1 912 ? 0.814 -27.219 17.685 1.00 79.62 912 GLU A N 1
ATOM 6644 C CA . GLU A 1 912 ? 1.298 -26.909 19.028 1.00 79.62 912 GLU A CA 1
ATOM 6645 C C . GLU A 1 912 ? 2.252 -25.702 18.975 1.00 79.62 912 GLU A C 1
ATOM 6647 O O . GLU A 1 912 ? 3.385 -25.792 18.495 1.00 79.62 912 GLU A O 1
ATOM 6652 N N . LEU A 1 913 ? 1.767 -24.550 19.440 1.00 75.31 913 LEU A N 1
ATOM 6653 C CA . LEU A 1 913 ? 2.535 -23.312 19.535 1.00 75.31 913 LEU A CA 1
ATOM 6654 C C . LEU A 1 913 ? 3.252 -23.266 20.891 1.00 75.31 913 LEU A C 1
ATOM 6656 O O . LEU A 1 913 ? 2.615 -23.113 21.931 1.00 75.31 913 LEU A O 1
ATOM 6660 N N . THR A 1 914 ? 4.582 -23.370 20.887 1.00 67.75 914 THR A N 1
ATOM 6661 C CA . THR A 1 914 ? 5.401 -23.137 22.087 1.00 67.75 914 THR A CA 1
ATOM 6662 C C . THR A 1 914 ? 5.198 -21.714 22.603 1.00 67.75 914 THR A C 1
ATOM 6664 O O . THR A 1 914 ? 5.186 -20.775 21.807 1.00 67.75 914 THR A O 1
ATOM 6667 N N . GLN A 1 915 ? 5.093 -21.533 23.922 1.00 64.81 915 GLN A N 1
ATOM 6668 C CA . GLN A 1 915 ? 4.898 -20.215 24.528 1.00 64.81 915 GLN A CA 1
ATOM 6669 C C . GLN A 1 915 ? 6.093 -19.287 24.242 1.00 64.81 915 GLN A C 1
ATOM 6671 O O . GLN A 1 915 ? 7.156 -19.415 24.844 1.00 64.81 915 GLN A O 1
ATOM 6676 N N . TYR A 1 916 ? 5.909 -18.344 23.315 1.00 70.69 916 TYR A N 1
ATOM 6677 C CA . TYR A 1 916 ? 6.914 -17.333 22.996 1.00 70.69 916 TYR A CA 1
ATOM 6678 C C . TYR A 1 916 ? 6.962 -16.249 24.075 1.00 70.69 916 TYR A C 1
ATOM 6680 O O . TYR A 1 916 ? 5.976 -15.542 24.296 1.00 70.69 916 TYR A O 1
ATOM 6688 N N . HIS A 1 917 ? 8.132 -16.090 24.689 1.00 71.56 917 HIS A N 1
ATOM 6689 C CA . HIS A 1 917 ? 8.468 -14.947 25.528 1.00 71.56 917 HIS A CA 1
ATOM 6690 C C . HIS A 1 917 ? 9.348 -13.980 24.727 1.00 71.56 917 HIS A C 1
ATOM 6692 O O . HIS A 1 917 ? 10.428 -14.360 24.266 1.00 71.56 917 HIS A O 1
ATOM 6698 N N . ALA A 1 918 ? 8.885 -12.737 24.580 1.00 75.31 918 ALA A N 1
ATOM 6699 C CA . ALA A 1 918 ? 9.653 -11.663 23.957 1.00 75.31 918 ALA A CA 1
ATOM 6700 C C . ALA A 1 918 ? 10.981 -11.454 24.718 1.00 75.31 918 ALA A C 1
ATOM 6702 O O . ALA A 1 918 ? 10.945 -11.276 25.942 1.00 75.31 918 ALA A O 1
ATOM 6703 N N . PRO A 1 919 ? 12.151 -11.484 24.049 1.00 87.69 919 PRO A N 1
ATOM 6704 C CA . PRO A 1 919 ? 13.429 -11.213 24.695 1.00 87.69 919 PRO A CA 1
ATOM 6705 C C . PRO A 1 919 ? 13.470 -9.830 25.359 1.00 87.69 919 PRO A C 1
ATOM 6707 O O . PRO A 1 919 ? 12.802 -8.882 24.944 1.00 87.69 919 PRO A O 1
ATOM 6710 N N . LYS A 1 920 ? 14.304 -9.691 26.393 1.00 91.06 920 LYS A N 1
ATOM 6711 C CA . LYS A 1 920 ? 14.502 -8.413 27.094 1.00 91.06 920 LYS A CA 1
ATOM 6712 C C . LYS A 1 920 ? 15.028 -7.344 26.132 1.00 91.06 920 LYS A C 1
ATOM 6714 O O . LYS A 1 920 ? 15.840 -7.635 25.258 1.00 91.06 920 LYS A O 1
ATOM 6719 N N . GLY A 1 921 ? 14.614 -6.090 26.323 1.00 93.12 921 GLY A N 1
ATOM 6720 C CA . GLY A 1 921 ? 14.889 -4.999 25.376 1.00 93.12 921 GLY A CA 1
ATOM 6721 C C . GLY A 1 921 ? 16.374 -4.741 25.074 1.00 93.12 921 GLY A C 1
ATOM 6722 O O . GLY A 1 921 ? 16.693 -4.341 23.957 1.00 93.12 921 GLY A O 1
ATOM 6723 N N . HIS A 1 922 ? 17.290 -5.044 26.005 1.00 94.44 922 HIS A N 1
ATOM 6724 C CA . HIS A 1 922 ? 18.738 -5.018 25.744 1.00 94.44 922 HIS A CA 1
ATOM 6725 C C . HIS A 1 922 ? 19.178 -6.140 24.788 1.00 94.44 922 HIS A C 1
ATOM 6727 O O . HIS A 1 922 ? 19.868 -5.869 23.810 1.00 94.44 922 HIS A O 1
ATOM 6733 N N . VAL A 1 923 ? 18.668 -7.366 24.965 1.00 94.50 923 VAL A N 1
ATOM 6734 C CA . VAL A 1 923 ? 18.901 -8.484 24.036 1.00 94.50 923 VAL A CA 1
ATOM 6735 C C . VAL A 1 923 ? 18.334 -8.162 22.653 1.00 94.50 923 VAL A C 1
ATOM 6737 O O . VAL A 1 923 ? 18.998 -8.414 21.655 1.00 94.50 923 VAL A O 1
ATOM 6740 N N . LEU A 1 924 ? 17.144 -7.556 22.571 1.00 94.50 924 LEU A N 1
ATOM 6741 C CA . LEU A 1 924 ? 16.556 -7.125 21.295 1.00 94.50 924 LEU A CA 1
ATOM 6742 C C . LEU A 1 924 ? 17.390 -6.038 20.604 1.00 94.50 924 LEU A C 1
ATOM 6744 O O . LEU A 1 924 ? 17.618 -6.111 19.395 1.00 94.50 924 LEU A O 1
ATOM 6748 N N . ALA A 1 925 ? 17.892 -5.058 21.362 1.00 94.69 925 ALA A N 1
ATOM 6749 C CA . ALA A 1 925 ? 18.818 -4.062 20.834 1.00 94.69 925 ALA A CA 1
ATOM 6750 C C . ALA A 1 925 ? 20.110 -4.728 20.328 1.00 94.69 925 ALA A C 1
ATOM 6752 O O . ALA A 1 925 ? 20.560 -4.417 19.224 1.00 94.69 925 ALA A O 1
ATOM 6753 N N . ARG A 1 926 ? 20.647 -5.711 21.065 1.00 95.38 926 ARG A N 1
ATOM 6754 C CA . ARG A 1 926 ? 21.830 -6.479 20.661 1.00 95.38 926 ARG A CA 1
ATOM 6755 C C . ARG A 1 926 ? 21.590 -7.343 19.420 1.00 95.38 926 ARG A C 1
ATOM 6757 O O . ARG A 1 926 ? 22.467 -7.418 18.562 1.00 95.38 926 ARG A O 1
ATOM 6764 N N . VAL A 1 927 ? 20.403 -7.939 19.273 1.00 94.69 927 VAL A N 1
ATOM 6765 C CA . VAL A 1 927 ? 19.985 -8.665 18.058 1.00 94.69 927 VAL A CA 1
ATOM 6766 C C . VAL A 1 927 ? 20.046 -7.748 16.835 1.00 94.69 927 VAL A C 1
ATOM 6768 O O . VAL A 1 927 ? 20.613 -8.150 15.821 1.00 94.69 927 VAL A O 1
ATOM 6771 N N . GLN A 1 928 ? 19.545 -6.511 16.933 1.00 93.31 928 GLN A N 1
ATOM 6772 C CA . GLN A 1 928 ? 19.631 -5.519 15.850 1.00 93.31 928 GLN A CA 1
ATOM 6773 C C . GLN A 1 928 ? 21.086 -5.073 15.588 1.00 93.31 928 GLN A C 1
ATOM 6775 O O . GLN A 1 928 ? 21.550 -5.131 14.448 1.00 93.31 928 GLN A O 1
ATOM 6780 N N . GLU A 1 929 ? 21.857 -4.735 16.632 1.00 92.44 929 GLU A N 1
ATOM 6781 C CA . GLU A 1 929 ? 23.283 -4.363 16.518 1.00 92.44 929 GLU A CA 1
ATOM 6782 C C . GLU A 1 929 ? 24.162 -5.435 15.863 1.00 92.44 929 GLU A C 1
ATOM 6784 O O . GLU A 1 929 ? 25.175 -5.114 15.230 1.00 92.44 929 GLU A O 1
ATOM 6789 N N . VAL A 1 930 ? 23.867 -6.710 16.113 1.00 93.81 930 VAL A N 1
ATOM 6790 C CA . VAL A 1 930 ? 24.608 -7.833 15.540 1.00 93.81 930 VAL A CA 1
ATOM 6791 C C . VAL A 1 930 ? 24.087 -8.128 14.141 1.00 93.81 930 VAL A C 1
ATOM 6793 O O . VAL A 1 930 ? 24.902 -8.212 13.224 1.00 93.81 930 VAL A O 1
ATOM 6796 N N . TRP A 1 931 ? 22.768 -8.183 13.924 1.00 92.12 931 TRP A N 1
ATOM 6797 C CA . TRP A 1 931 ? 22.184 -8.367 12.591 1.00 92.12 931 TRP A CA 1
ATOM 6798 C C . TRP A 1 931 ? 22.719 -7.351 11.572 1.00 92.12 931 TRP A C 1
ATOM 6800 O O . TRP A 1 931 ? 23.119 -7.760 10.485 1.00 92.12 931 TRP A O 1
ATOM 6810 N N . ALA A 1 932 ? 22.878 -6.077 11.945 1.00 89.00 932 ALA A N 1
ATOM 6811 C CA . ALA A 1 932 ? 23.459 -5.041 11.082 1.00 89.00 932 ALA A CA 1
ATOM 6812 C C . ALA A 1 932 ? 24.903 -5.333 10.594 1.00 89.00 932 ALA A C 1
ATOM 6814 O O . ALA A 1 932 ? 25.374 -4.696 9.652 1.00 89.00 932 ALA A O 1
ATOM 6815 N N . LYS A 1 933 ? 25.604 -6.299 11.211 1.00 88.31 933 LYS A N 1
ATOM 6816 C CA . LYS A 1 933 ? 26.946 -6.803 10.839 1.00 88.31 933 LYS A CA 1
ATOM 6817 C C . LYS A 1 933 ? 26.898 -8.197 10.192 1.00 88.31 933 LYS A C 1
ATOM 6819 O O . LYS A 1 933 ? 27.893 -8.655 9.618 1.00 88.31 933 LYS A O 1
ATOM 6824 N N . LEU A 1 934 ? 25.778 -8.912 10.334 1.00 90.56 934 LEU A N 1
ATOM 6825 C CA . LEU A 1 934 ? 25.534 -10.236 9.747 1.00 90.56 934 LEU A CA 1
ATOM 6826 C C . LEU A 1 934 ? 24.804 -10.163 8.406 1.00 90.56 934 LEU A C 1
ATOM 6828 O O . LEU A 1 934 ? 24.986 -11.071 7.591 1.00 90.56 934 LEU A O 1
ATOM 6832 N N . ARG A 1 935 ? 24.010 -9.105 8.191 1.00 89.88 935 ARG A N 1
ATOM 6833 C CA . ARG A 1 935 ? 23.208 -8.900 6.988 1.00 89.88 935 ARG A CA 1
ATOM 6834 C C . ARG A 1 935 ? 24.043 -8.860 5.715 1.00 89.88 935 ARG A C 1
ATOM 6836 O O . ARG A 1 935 ? 25.249 -8.598 5.737 1.00 89.88 935 ARG A O 1
ATOM 6843 N N . ARG A 1 936 ? 23.373 -9.119 4.597 1.00 87.19 936 ARG A N 1
ATOM 6844 C CA . ARG A 1 936 ? 23.947 -8.958 3.262 1.00 87.19 936 ARG A CA 1
ATOM 6845 C C . ARG A 1 936 ? 24.280 -7.467 3.038 1.00 87.19 936 ARG A C 1
ATOM 6847 O O . ARG A 1 936 ? 23.389 -6.647 3.246 1.00 87.19 936 ARG A O 1
ATOM 6854 N N . PRO A 1 937 ? 25.519 -7.095 2.659 1.00 90.31 937 PRO A N 1
ATOM 6855 C CA . PRO A 1 937 ? 25.868 -5.699 2.388 1.00 90.31 937 PRO A CA 1
ATOM 6856 C C . PRO A 1 937 ? 25.159 -5.203 1.123 1.00 90.31 937 PRO A C 1
ATOM 6858 O O . PRO A 1 937 ? 24.795 -6.012 0.265 1.00 90.31 937 PRO A O 1
ATOM 6861 N N . ALA A 1 938 ? 24.997 -3.890 0.975 1.00 92.31 938 ALA A N 1
ATOM 6862 C CA . ALA A 1 938 ? 24.362 -3.294 -0.200 1.00 92.31 938 ALA A CA 1
ATOM 6863 C C . ALA A 1 938 ? 25.331 -2.450 -1.050 1.00 92.31 938 ALA A C 1
ATOM 6865 O O . ALA A 1 938 ? 26.065 -1.614 -0.528 1.00 92.31 938 ALA A O 1
ATOM 6866 N N . ASP A 1 939 ? 25.274 -2.650 -2.369 1.00 95.12 939 ASP A N 1
ATOM 6867 C CA . ASP A 1 939 ? 25.878 -1.814 -3.411 1.00 95.12 939 ASP A CA 1
ATOM 6868 C C . ASP A 1 939 ? 24.765 -0.917 -3.978 1.00 95.12 939 ASP A C 1
ATOM 6870 O O . ASP A 1 939 ? 23.981 -1.345 -4.833 1.00 95.12 939 ASP A O 1
ATOM 6874 N N . VAL A 1 940 ? 24.658 0.313 -3.464 1.00 96.00 940 VAL A N 1
ATOM 6875 C CA . VAL A 1 940 ? 23.551 1.232 -3.775 1.00 96.00 940 VAL A CA 1
ATOM 6876 C C . VAL A 1 940 ? 24.029 2.456 -4.544 1.00 96.00 940 VAL A C 1
ATOM 6878 O O . VAL A 1 940 ? 24.888 3.213 -4.089 1.00 96.00 940 VAL A O 1
ATOM 6881 N N . LEU A 1 941 ? 23.408 2.701 -5.695 1.00 97.75 941 LEU A N 1
ATOM 6882 C CA . LEU A 1 941 ? 23.553 3.942 -6.444 1.00 97.75 941 LEU A CA 1
ATOM 6883 C C . LEU A 1 941 ? 22.332 4.837 -6.220 1.00 97.75 941 LEU A C 1
ATOM 6885 O O . LEU A 1 941 ? 21.240 4.551 -6.710 1.00 97.75 941 LEU A O 1
ATOM 6889 N N . VAL A 1 942 ? 22.512 5.942 -5.502 1.00 97.69 942 VAL A N 1
ATOM 6890 C CA . VAL A 1 942 ? 21.479 6.975 -5.393 1.00 97.69 942 VAL A CA 1
ATOM 6891 C C . VAL A 1 942 ? 21.538 7.870 -6.634 1.00 97.69 942 VAL A C 1
ATOM 6893 O O . VAL A 1 942 ? 22.610 8.327 -7.032 1.00 97.69 942 VAL A O 1
ATOM 6896 N N . VAL A 1 943 ? 20.387 8.113 -7.256 1.00 97.69 943 VAL A N 1
ATOM 6897 C CA . VAL A 1 943 ? 20.230 8.900 -8.483 1.00 97.69 943 VAL A CA 1
ATOM 6898 C C . VAL A 1 943 ? 19.166 9.965 -8.232 1.00 97.69 943 VAL A C 1
ATOM 6900 O O . VAL A 1 943 ? 17.983 9.648 -8.107 1.00 97.69 943 VAL A O 1
ATOM 6903 N N . ILE A 1 944 ? 19.593 11.225 -8.128 1.00 96.88 944 ILE A N 1
ATOM 6904 C CA . ILE A 1 944 ? 18.725 12.353 -7.760 1.00 96.88 944 ILE A CA 1
ATOM 6905 C C . ILE A 1 944 ? 18.461 13.245 -8.972 1.00 96.88 944 ILE A C 1
ATOM 6907 O O . ILE A 1 944 ? 19.385 13.695 -9.654 1.00 96.88 944 ILE A O 1
ATOM 6911 N N . ASP A 1 945 ? 17.189 13.523 -9.221 1.00 94.69 945 ASP A N 1
ATOM 6912 C CA . ASP A 1 945 ? 16.752 14.494 -10.214 1.00 94.69 945 ASP A CA 1
ATOM 6913 C C . ASP A 1 945 ? 17.176 15.917 -9.828 1.00 94.69 945 ASP A C 1
ATOM 6915 O O . ASP A 1 945 ? 17.055 16.352 -8.680 1.00 94.69 945 ASP A O 1
ATOM 6919 N N . THR A 1 946 ? 17.700 16.648 -10.804 1.00 94.69 946 THR A N 1
ATOM 6920 C CA . THR A 1 946 ? 18.093 18.054 -10.673 1.00 94.69 946 THR A CA 1
ATOM 6921 C C . THR A 1 946 ? 17.517 18.918 -11.790 1.00 94.69 946 THR A C 1
ATOM 6923 O O . THR A 1 946 ? 18.020 20.011 -12.016 1.00 94.69 946 THR A O 1
ATOM 6926 N N . SER A 1 947 ? 16.463 18.463 -12.471 1.00 91.25 947 SER A N 1
ATOM 6927 C CA . SER A 1 947 ? 15.648 19.268 -13.390 1.00 91.25 947 SER A CA 1
ATOM 6928 C C . SER A 1 947 ? 15.038 20.508 -12.716 1.00 91.25 947 SER A C 1
ATOM 6930 O O . SER A 1 947 ? 14.935 20.593 -11.490 1.00 91.25 947 SER A O 1
ATOM 6932 N N . THR A 1 948 ? 14.624 21.504 -13.507 1.00 90.19 948 THR A N 1
ATOM 6933 C CA . THR A 1 948 ? 14.076 22.770 -12.983 1.00 90.19 948 THR A CA 1
ATOM 6934 C C . THR A 1 948 ? 12.798 22.598 -12.148 1.00 90.19 948 THR A C 1
ATOM 6936 O O . THR A 1 948 ? 12.587 23.384 -11.230 1.00 90.19 948 THR A O 1
ATOM 6939 N N . SER A 1 949 ? 11.984 21.560 -12.370 1.00 87.25 949 SER A N 1
ATOM 6940 C CA . SER A 1 949 ? 10.795 21.287 -11.543 1.00 87.25 949 SER A CA 1
ATOM 6941 C C . SER A 1 949 ? 11.139 20.894 -10.099 1.00 87.25 949 SER A C 1
ATOM 6943 O O . SER A 1 949 ? 10.282 20.962 -9.219 1.00 87.25 949 SER A O 1
ATOM 6945 N N . MET A 1 950 ? 12.396 20.564 -9.786 1.00 89.81 950 MET A N 1
ATOM 6946 C CA . MET A 1 950 ? 12.854 20.407 -8.399 1.00 89.81 950 MET A CA 1
ATOM 6947 C C . MET A 1 950 ? 12.955 21.746 -7.636 1.00 89.81 950 MET A C 1
ATOM 6949 O O . MET A 1 950 ? 13.130 21.733 -6.417 1.00 89.81 950 MET A O 1
ATOM 6953 N N . ASP A 1 951 ? 12.802 22.890 -8.311 1.00 91.81 951 ASP A N 1
ATOM 6954 C CA . ASP A 1 951 ? 12.674 24.217 -7.685 1.00 91.81 951 ASP A CA 1
ATOM 6955 C C . ASP A 1 951 ? 11.212 24.605 -7.367 1.00 91.81 951 ASP A C 1
ATOM 6957 O O . ASP A 1 951 ? 10.960 25.636 -6.741 1.00 91.81 951 ASP A O 1
ATOM 6961 N N . ASP A 1 952 ? 10.233 23.772 -7.747 1.00 88.56 952 ASP A N 1
ATOM 6962 C CA . ASP A 1 952 ? 8.815 24.004 -7.447 1.00 88.56 952 ASP A CA 1
ATOM 6963 C C . ASP A 1 952 ? 8.584 24.168 -5.938 1.00 88.56 952 ASP A C 1
ATOM 6965 O O . ASP A 1 952 ? 9.037 23.354 -5.123 1.00 88.56 952 ASP A O 1
ATOM 6969 N N . LYS A 1 953 ? 7.815 25.194 -5.557 1.00 88.44 953 LYS A N 1
ATOM 6970 C CA . LYS A 1 953 ? 7.431 25.434 -4.161 1.00 88.44 953 LYS A CA 1
ATOM 6971 C C . LYS A 1 953 ? 6.328 24.494 -3.698 1.00 88.44 953 LYS A C 1
ATOM 6973 O O . LYS A 1 953 ? 5.306 24.336 -4.362 1.00 88.44 953 LYS A O 1
ATOM 6978 N N . VAL A 1 954 ? 6.504 23.941 -2.504 1.00 83.25 954 VAL A N 1
ATOM 6979 C CA . VAL A 1 954 ? 5.552 23.019 -1.885 1.00 83.25 954 VAL A CA 1
ATOM 6980 C C . VAL A 1 954 ? 4.440 23.807 -1.174 1.00 83.25 954 VAL A C 1
ATOM 6982 O O . VAL A 1 954 ? 4.740 24.665 -0.331 1.00 83.25 954 VAL A O 1
ATOM 6985 N N . PRO A 1 955 ? 3.151 23.553 -1.488 1.00 76.94 955 PRO A N 1
ATOM 6986 C CA . PRO A 1 955 ? 2.030 24.249 -0.862 1.00 76.94 955 PRO A CA 1
ATOM 6987 C C . PRO A 1 955 ? 2.046 24.152 0.669 1.00 76.94 955 PRO A C 1
ATOM 6989 O O . PRO A 1 955 ? 2.200 23.078 1.247 1.00 76.94 955 PRO A O 1
ATOM 6992 N N . GLY A 1 956 ? 1.889 25.297 1.336 1.00 75.56 956 GLY A N 1
ATOM 6993 C CA . GLY A 1 956 ? 1.891 25.404 2.800 1.00 75.56 956 GLY A CA 1
ATOM 6994 C C . GLY A 1 956 ? 3.271 25.373 3.475 1.00 75.56 956 GLY A C 1
ATOM 6995 O O . GLY A 1 956 ? 3.356 25.784 4.624 1.00 75.56 956 GLY A O 1
ATOM 6996 N N . GLU A 1 957 ? 4.341 24.959 2.785 1.00 75.31 957 GLU A N 1
ATOM 6997 C CA . GLU A 1 957 ? 5.719 24.957 3.323 1.00 75.31 957 GLU A CA 1
ATOM 6998 C C . GLU A 1 957 ? 6.516 26.218 2.954 1.00 75.31 957 GLU A C 1
ATOM 7000 O O . GLU A 1 957 ? 7.441 26.613 3.659 1.00 75.31 957 GLU A O 1
ATOM 7005 N N . GLY A 1 958 ? 6.225 26.831 1.799 1.00 81.19 958 GLY A N 1
ATOM 7006 C CA . GLY A 1 958 ? 6.963 27.990 1.264 1.00 81.19 958 GLY A CA 1
ATOM 7007 C C . GLY A 1 958 ? 8.360 27.681 0.690 1.00 81.19 958 GLY A C 1
ATOM 7008 O O . GLY A 1 958 ? 8.890 28.498 -0.079 1.00 81.19 958 GLY A O 1
ATOM 7009 N N . ARG A 1 959 ? 8.902 26.503 1.029 1.00 88.44 959 ARG A N 1
ATOM 7010 C CA . ARG A 1 959 ? 10.159 25.890 0.563 1.00 88.44 959 ARG A CA 1
ATOM 7011 C C . ARG A 1 959 ? 9.991 25.129 -0.758 1.00 88.44 959 ARG A C 1
ATOM 7013 O O . ARG A 1 959 ? 8.868 24.771 -1.122 1.00 88.44 959 ARG A O 1
ATOM 7020 N N . THR A 1 960 ? 11.086 24.865 -1.468 1.00 91.56 960 THR A N 1
ATOM 7021 C CA . THR A 1 960 ? 11.089 24.078 -2.720 1.00 91.56 960 THR A CA 1
ATOM 7022 C C . THR A 1 960 ? 11.187 22.564 -2.486 1.00 91.56 960 THR A C 1
ATOM 7024 O O . THR A 1 960 ? 11.611 22.122 -1.413 1.00 91.56 960 THR A O 1
ATOM 7027 N N . LYS A 1 961 ? 10.835 21.749 -3.498 1.00 90.69 961 LYS A N 1
ATOM 7028 C CA . LYS A 1 961 ? 11.072 20.287 -3.493 1.00 90.69 961 LYS A CA 1
ATOM 7029 C C . LYS A 1 961 ? 12.537 19.974 -3.130 1.00 90.69 961 LYS A C 1
ATOM 7031 O O . LYS A 1 961 ? 12.805 19.193 -2.220 1.00 90.69 961 LYS A O 1
ATOM 7036 N N . MET A 1 962 ? 13.502 20.629 -3.780 1.00 93.75 962 MET A N 1
ATOM 7037 C CA . MET A 1 962 ? 14.933 20.441 -3.505 1.00 93.75 962 MET A CA 1
ATOM 7038 C C . MET A 1 962 ? 15.326 20.861 -2.075 1.00 93.75 962 MET A C 1
ATOM 7040 O O . MET A 1 962 ? 16.122 20.178 -1.432 1.00 93.75 962 MET A O 1
ATOM 7044 N N . GLU A 1 963 ? 14.764 21.948 -1.537 1.00 93.44 963 GLU A N 1
ATOM 7045 C CA . GLU A 1 963 ? 15.030 22.378 -0.156 1.00 93.44 963 GLU A CA 1
ATOM 7046 C C . GLU A 1 963 ? 14.504 21.397 0.899 1.00 93.44 963 GLU A C 1
ATOM 7048 O O . GLU A 1 963 ? 15.129 21.259 1.955 1.00 93.44 963 GLU A O 1
ATOM 7053 N N . LEU A 1 964 ? 13.371 20.729 0.657 1.00 91.56 964 LEU A N 1
ATOM 7054 C CA . LEU A 1 964 ? 12.868 19.671 1.541 1.00 91.56 964 LEU A CA 1
ATOM 7055 C C . LEU A 1 964 ? 13.745 18.416 1.453 1.00 91.56 964 LEU A C 1
ATOM 7057 O O . LEU A 1 964 ? 14.182 17.919 2.490 1.00 91.56 964 LEU A O 1
ATOM 7061 N N . LEU A 1 965 ? 14.085 17.961 0.241 1.00 92.56 965 LEU A N 1
ATOM 7062 C CA . LEU A 1 965 ? 14.984 16.819 0.032 1.00 92.56 965 LEU A CA 1
ATOM 7063 C C . LEU A 1 965 ? 16.341 17.013 0.729 1.00 92.56 965 LEU A C 1
ATOM 7065 O O . LEU A 1 965 ? 16.826 16.106 1.403 1.00 92.56 965 LEU A O 1
ATOM 7069 N N . LYS A 1 966 ? 16.924 18.213 0.648 1.00 94.31 966 LYS A N 1
ATOM 7070 C CA . LYS A 1 966 ? 18.170 18.553 1.355 1.00 94.31 966 LYS A CA 1
ATOM 7071 C C . LYS A 1 966 ? 18.065 18.459 2.877 1.00 94.31 966 LYS A C 1
ATOM 7073 O O . LYS A 1 966 ? 19.049 18.107 3.518 1.00 94.31 966 LYS A O 1
ATOM 7078 N N . ALA A 1 967 ? 16.904 18.739 3.467 1.00 91.00 967 ALA A N 1
ATOM 7079 C CA . ALA A 1 967 ? 16.690 18.544 4.903 1.00 91.00 967 ALA A CA 1
ATOM 7080 C C . ALA A 1 967 ? 16.393 17.079 5.274 1.00 91.00 967 ALA A C 1
ATOM 7082 O O . ALA A 1 967 ? 16.637 16.683 6.410 1.00 91.00 967 ALA A O 1
ATOM 7083 N N . ALA A 1 968 ? 15.911 16.275 4.323 1.00 89.38 968 ALA A N 1
ATOM 7084 C CA . ALA A 1 968 ? 15.653 14.845 4.489 1.00 89.38 968 ALA A CA 1
ATOM 7085 C C . ALA A 1 968 ? 16.879 13.946 4.207 1.00 89.38 968 ALA A C 1
ATOM 7087 O O . ALA A 1 968 ? 16.814 12.734 4.408 1.00 89.38 968 ALA A O 1
ATOM 7088 N N . GLU A 1 969 ? 18.015 14.520 3.794 1.00 91.81 969 GLU A N 1
ATOM 7089 C CA . GLU A 1 969 ? 19.286 13.819 3.543 1.00 91.81 969 GLU A CA 1
ATOM 7090 C C . GLU A 1 969 ? 19.744 12.856 4.668 1.00 91.81 969 GLU A C 1
ATOM 7092 O O . GLU A 1 969 ? 20.224 11.767 4.334 1.00 91.81 969 GLU A O 1
ATOM 7097 N N . PRO A 1 970 ? 19.525 13.127 5.972 1.00 89.31 970 PRO A N 1
ATOM 7098 C CA . PRO A 1 970 ? 19.843 12.160 7.023 1.00 89.31 970 PRO A CA 1
ATOM 7099 C C . PRO A 1 970 ? 19.081 10.829 6.901 1.00 89.31 970 PRO A C 1
ATOM 7101 O O . PRO A 1 970 ? 19.619 9.787 7.276 1.00 89.31 970 PRO A O 1
ATOM 7104 N N . ALA A 1 971 ? 17.869 10.822 6.332 1.00 85.88 971 ALA A N 1
ATOM 7105 C CA . ALA A 1 971 ? 17.122 9.593 6.047 1.00 85.88 971 ALA A CA 1
ATOM 7106 C C . ALA A 1 971 ? 17.665 8.840 4.816 1.00 85.88 971 ALA A C 1
ATOM 7108 O O . ALA A 1 971 ? 17.527 7.623 4.740 1.00 85.88 971 ALA A O 1
ATOM 7109 N N . LEU A 1 972 ? 18.320 9.546 3.886 1.00 87.25 972 LEU A N 1
ATOM 7110 C CA . LEU A 1 972 ? 18.893 8.990 2.657 1.00 87.25 972 LEU A CA 1
ATOM 7111 C C . LEU A 1 972 ? 20.215 8.238 2.899 1.00 87.25 972 LEU A C 1
ATOM 7113 O O . LEU A 1 972 ? 20.450 7.211 2.265 1.00 87.25 972 LEU A O 1
ATOM 7117 N N . PHE A 1 973 ? 21.077 8.724 3.806 1.00 90.75 973 PHE A N 1
ATOM 7118 C CA . PHE A 1 973 ? 22.401 8.122 4.058 1.00 90.75 973 PHE A CA 1
ATOM 7119 C C . PHE A 1 973 ? 22.677 7.699 5.510 1.00 90.75 973 PHE A C 1
ATOM 7121 O O . PHE A 1 973 ? 23.670 7.011 5.763 1.00 90.75 973 PHE A O 1
ATOM 7128 N N . GLY A 1 974 ? 21.850 8.090 6.484 1.00 84.75 974 GLY A N 1
ATOM 7129 C CA . GLY A 1 974 ? 22.112 7.827 7.905 1.00 84.75 974 GLY A CA 1
ATOM 7130 C C . GLY A 1 974 ? 21.976 6.360 8.322 1.00 84.75 974 GLY A C 1
ATOM 7131 O O . GLY A 1 974 ? 22.614 5.943 9.283 1.00 84.75 974 GLY A O 1
ATOM 7132 N N . GLN A 1 975 ? 21.181 5.572 7.592 1.00 80.94 975 GLN A N 1
ATOM 7133 C CA . GLN A 1 975 ? 20.799 4.205 7.980 1.00 80.94 975 GLN A CA 1
ATOM 7134 C C . GLN A 1 975 ? 21.747 3.118 7.446 1.00 80.94 975 GLN A C 1
ATOM 7136 O O . GLN A 1 975 ? 21.780 2.006 7.970 1.00 80.94 975 GLN A O 1
ATOM 7141 N N . PHE A 1 976 ? 22.542 3.435 6.421 1.00 86.75 976 PHE A N 1
ATOM 7142 C CA . PHE A 1 976 ? 23.539 2.522 5.867 1.00 86.75 976 PHE A CA 1
ATOM 7143 C C . PHE A 1 976 ? 24.682 2.260 6.860 1.00 86.75 976 PHE A C 1
ATOM 7145 O O . PHE A 1 976 ? 25.238 3.184 7.474 1.00 86.75 976 PHE A O 1
ATOM 7152 N N . GLY A 1 977 ? 25.056 0.988 6.974 1.00 82.81 977 GLY A N 1
ATOM 7153 C CA . GLY A 1 977 ? 26.143 0.500 7.812 1.00 82.81 977 GLY A CA 1
ATOM 7154 C C . GLY A 1 977 ? 27.522 0.712 7.174 1.00 82.81 977 GLY A C 1
ATOM 7155 O O . GLY A 1 977 ? 27.630 1.027 5.989 1.00 82.81 977 GLY A O 1
ATOM 7156 N N . PRO A 1 978 ? 28.609 0.511 7.939 1.00 81.50 978 PRO A N 1
ATOM 7157 C CA . PRO A 1 978 ? 29.968 0.795 7.474 1.00 81.50 978 PRO A CA 1
ATOM 7158 C C . PRO A 1 978 ? 30.441 -0.135 6.345 1.00 81.50 978 PRO A C 1
ATOM 7160 O O . PRO A 1 978 ? 31.363 0.228 5.616 1.00 81.50 978 PRO A O 1
ATOM 7163 N N . GLN A 1 979 ? 29.827 -1.318 6.190 1.00 82.44 979 GLN A N 1
ATOM 7164 C CA . GLN A 1 979 ? 30.132 -2.249 5.096 1.00 82.44 979 GLN A CA 1
ATOM 7165 C C . GLN A 1 979 ? 29.347 -1.987 3.798 1.00 82.44 979 GLN A C 1
ATOM 7167 O O . GLN A 1 979 ? 29.651 -2.615 2.786 1.00 82.44 979 GLN A O 1
ATOM 7172 N N . ASP A 1 980 ? 28.347 -1.098 3.809 1.00 91.75 980 ASP A N 1
ATOM 7173 C CA . ASP A 1 980 ? 27.586 -0.776 2.600 1.00 91.75 980 ASP A CA 1
ATOM 7174 C C . ASP A 1 980 ? 28.385 0.155 1.688 1.00 91.75 980 ASP A C 1
ATOM 7176 O O . ASP A 1 980 ? 29.151 1.018 2.138 1.00 91.75 980 ASP A O 1
ATOM 7180 N N . ARG A 1 981 ? 28.191 -0.015 0.381 1.00 94.44 981 ARG A N 1
ATOM 7181 C CA . ARG A 1 981 ? 28.901 0.707 -0.666 1.00 94.44 981 ARG A CA 1
ATOM 7182 C C . ARG A 1 981 ? 27.917 1.612 -1.395 1.00 94.44 981 ARG A C 1
ATOM 7184 O O . ARG A 1 981 ? 27.063 1.139 -2.136 1.00 94.44 981 ARG A O 1
ATOM 7191 N N . VAL A 1 982 ? 28.039 2.922 -1.188 1.00 95.81 982 VAL A N 1
ATOM 7192 C CA . VAL A 1 982 ? 27.064 3.912 -1.674 1.00 95.81 982 VAL A CA 1
ATOM 7193 C C . VAL A 1 982 ? 27.718 4.876 -2.661 1.00 95.81 982 VAL A C 1
ATOM 7195 O O . VAL A 1 982 ? 28.817 5.376 -2.417 1.00 95.81 982 VAL A O 1
ATOM 7198 N N . GLY A 1 983 ? 27.047 5.133 -3.783 1.00 95.88 983 GLY A N 1
ATOM 7199 C CA . GLY A 1 983 ? 27.400 6.166 -4.762 1.00 95.88 983 GLY A CA 1
ATOM 7200 C C . GLY A 1 983 ? 26.260 7.164 -4.976 1.00 95.88 983 GLY A C 1
ATOM 7201 O O . GLY A 1 983 ? 25.116 6.900 -4.606 1.00 95.88 983 GLY A O 1
ATOM 7202 N N . LEU A 1 984 ? 26.573 8.303 -5.598 1.00 97.38 984 LEU A N 1
ATOM 7203 C CA . LEU A 1 984 ? 25.610 9.360 -5.915 1.00 97.38 984 LEU A CA 1
ATOM 7204 C C . LEU A 1 984 ? 25.825 9.905 -7.327 1.00 97.38 984 LEU A C 1
ATOM 7206 O O . LEU A 1 984 ? 26.906 10.403 -7.665 1.00 97.38 984 LEU A O 1
ATOM 7210 N N . TRP A 1 985 ? 24.762 9.871 -8.124 1.00 97.62 985 TRP A N 1
ATOM 7211 C CA . TRP A 1 985 ? 24.619 10.605 -9.378 1.00 97.62 985 TRP A CA 1
ATOM 7212 C C . TRP A 1 985 ? 23.523 11.670 -9.235 1.00 97.62 985 TRP A C 1
ATOM 7214 O O . TRP A 1 985 ? 22.530 11.466 -8.534 1.00 97.62 985 TRP A O 1
ATOM 7224 N N . LYS A 1 986 ? 23.669 12.779 -9.963 1.00 95.81 986 LYS A N 1
ATOM 7225 C CA . LYS A 1 986 ? 22.562 13.694 -10.286 1.00 95.81 986 LYS A CA 1
ATOM 7226 C C . LYS A 1 986 ? 22.188 13.561 -11.763 1.00 95.81 986 LYS A C 1
ATOM 7228 O O . LYS A 1 986 ? 23.039 13.152 -12.559 1.00 95.81 986 LYS A O 1
ATOM 7233 N N . PHE A 1 987 ? 20.973 13.942 -12.154 1.00 94.81 987 PHE A N 1
ATOM 7234 C CA . PHE A 1 987 ? 20.579 13.946 -13.569 1.00 94.81 987 PHE A CA 1
ATOM 7235 C C . PHE A 1 987 ? 19.671 15.117 -13.976 1.00 94.81 987 PHE A C 1
ATOM 7237 O O . PHE A 1 987 ? 19.048 15.762 -13.137 1.00 94.81 987 PHE A O 1
ATOM 7244 N N . SER A 1 988 ? 19.694 15.440 -15.271 1.00 92.88 988 SER A N 1
ATOM 7245 C CA . SER A 1 988 ? 18.947 16.512 -15.948 1.00 92.88 988 SER A CA 1
ATOM 7246 C C . SER A 1 988 ? 19.043 16.263 -17.472 1.00 92.88 988 SER A C 1
ATOM 7248 O O . SER A 1 988 ? 19.061 15.115 -17.925 1.00 92.88 988 SER A O 1
ATOM 7250 N N . ASN A 1 989 ? 19.112 17.302 -18.304 1.00 87.12 989 ASN A N 1
ATOM 7251 C CA . ASN A 1 989 ? 19.337 17.189 -19.738 1.00 87.12 989 ASN A CA 1
ATOM 7252 C C . ASN A 1 989 ? 20.831 17.317 -20.057 1.00 87.12 989 ASN A C 1
ATOM 7254 O O . ASN A 1 989 ? 21.602 17.899 -19.294 1.00 87.12 989 ASN A O 1
ATOM 7258 N N . ALA A 1 990 ? 21.254 16.761 -21.197 1.00 84.50 990 ALA A N 1
ATOM 7259 C CA . ALA A 1 990 ? 22.676 16.633 -21.509 1.00 84.50 990 ALA A CA 1
ATOM 7260 C C . ALA A 1 990 ? 23.423 17.978 -21.498 1.00 84.50 990 ALA A C 1
ATOM 7262 O O . ALA A 1 990 ? 24.550 18.046 -21.016 1.00 84.50 990 ALA A O 1
ATOM 7263 N N . ALA A 1 991 ? 22.774 19.068 -21.922 1.00 85.62 991 ALA A N 1
ATOM 7264 C CA . ALA A 1 991 ? 23.343 20.417 -21.894 1.00 85.62 991 ALA A CA 1
ATOM 7265 C C . ALA A 1 991 ? 23.811 20.867 -20.493 1.00 85.62 991 ALA A C 1
ATOM 7267 O O . ALA A 1 991 ? 24.840 21.529 -20.387 1.00 85.62 991 ALA A O 1
ATOM 7268 N N . ASN A 1 992 ? 23.110 20.469 -19.424 1.00 84.50 992 ASN A N 1
ATOM 7269 C CA . ASN A 1 992 ? 23.478 20.800 -18.042 1.00 84.50 992 ASN A CA 1
ATOM 7270 C C . ASN A 1 992 ? 24.329 19.715 -17.345 1.00 84.50 992 ASN A C 1
ATOM 7272 O O . ASN A 1 992 ? 24.752 19.889 -16.203 1.00 84.50 992 ASN A O 1
ATOM 7276 N N . MET A 1 993 ? 24.610 18.604 -18.034 1.00 87.62 993 MET A N 1
ATOM 7277 C CA . MET A 1 993 ? 25.330 17.431 -17.513 1.00 87.62 993 MET A CA 1
ATOM 7278 C C . MET A 1 993 ? 26.606 17.126 -18.323 1.00 87.62 993 MET A C 1
ATOM 7280 O O . MET A 1 993 ? 27.027 15.981 -18.467 1.00 87.62 993 MET A O 1
ATOM 7284 N N . GLY A 1 994 ? 27.250 18.169 -18.863 1.00 77.44 994 GLY A N 1
ATOM 7285 C CA . GLY A 1 994 ? 28.531 18.064 -19.580 1.00 77.44 994 GLY A CA 1
ATOM 7286 C C . GLY A 1 994 ? 28.424 17.749 -21.079 1.00 77.44 994 GLY A C 1
ATOM 7287 O O . GLY A 1 994 ? 29.421 17.413 -21.708 1.00 77.44 994 GLY A O 1
ATOM 7288 N N . GLY A 1 995 ? 27.230 17.850 -21.665 1.00 76.06 995 GLY A N 1
ATOM 7289 C CA . GLY A 1 995 ? 26.972 17.787 -23.108 1.00 76.06 995 GLY A CA 1
ATOM 7290 C C . GLY A 1 995 ? 26.774 16.386 -23.698 1.00 76.06 995 GLY A C 1
ATOM 7291 O O . GLY A 1 995 ? 26.170 16.277 -24.761 1.00 76.06 995 GLY A O 1
ATOM 7292 N N . ILE A 1 996 ? 27.243 15.326 -23.028 1.00 78.19 996 ILE A N 1
ATOM 7293 C CA . ILE A 1 996 ? 27.291 13.959 -23.591 1.00 78.19 996 ILE A CA 1
ATOM 7294 C C . ILE A 1 996 ? 26.207 13.036 -23.008 1.00 78.19 996 ILE A C 1
ATOM 7296 O O . ILE A 1 996 ? 25.624 12.229 -23.730 1.00 78.19 996 ILE A O 1
ATOM 7300 N N . HIS A 1 997 ? 25.927 13.144 -21.708 1.00 87.25 997 HIS A N 1
ATOM 7301 C CA . HIS A 1 997 ? 25.028 12.243 -20.983 1.00 87.25 997 HIS A CA 1
ATOM 7302 C C . HIS A 1 997 ? 23.982 13.027 -20.195 1.00 87.25 997 HIS A C 1
ATOM 7304 O O . HIS A 1 997 ? 24.205 14.175 -19.838 1.00 87.25 997 HIS A O 1
ATOM 7310 N N . HIS A 1 998 ? 22.853 12.393 -19.878 1.00 90.38 998 HIS A N 1
ATOM 7311 C CA . HIS A 1 998 ? 21.784 12.995 -19.070 1.00 90.38 998 HIS A CA 1
ATOM 7312 C C . HIS A 1 998 ? 22.093 13.055 -17.564 1.00 90.38 998 HIS A C 1
ATOM 7314 O O . HIS A 1 998 ? 21.318 13.620 -16.801 1.00 90.38 998 HIS A O 1
ATOM 7320 N N . TYR A 1 999 ? 23.226 12.507 -17.127 1.00 94.00 999 TYR A N 1
ATOM 7321 C CA . TYR A 1 999 ? 23.597 12.356 -15.724 1.00 94.00 999 TYR A CA 1
ATOM 7322 C C . TYR A 1 999 ? 25.055 12.751 -15.482 1.00 94.00 999 TYR A C 1
ATOM 7324 O O . TYR A 1 999 ? 25.895 12.674 -16.379 1.00 94.00 999 TYR A O 1
ATOM 7332 N N . GLN A 1 1000 ? 25.365 13.111 -14.237 1.00 94.88 1000 GLN A N 1
ATOM 7333 C CA . GLN A 1 1000 ? 26.724 13.317 -13.750 1.00 94.88 1000 GLN A CA 1
ATOM 7334 C C . GLN A 1 1000 ? 26.938 12.509 -12.466 1.00 94.88 1000 GLN A C 1
ATOM 7336 O O . GLN A 1 1000 ? 26.204 12.668 -11.489 1.00 94.88 1000 GLN A O 1
ATOM 7341 N N . GLN A 1 1001 ? 27.986 11.683 -12.444 1.00 94.62 1001 GLN A N 1
ATOM 7342 C CA . GLN A 1 1001 ? 28.467 11.059 -11.213 1.00 94.62 1001 GLN A CA 1
ATOM 7343 C C . GLN A 1 1001 ? 29.133 12.109 -10.319 1.00 94.62 1001 GLN A C 1
ATOM 7345 O O . GLN A 1 1001 ? 30.069 12.779 -10.753 1.00 94.62 1001 GLN A O 1
ATOM 7350 N N . LEU A 1 1002 ? 28.669 12.218 -9.073 1.00 94.31 1002 LEU A N 1
ATOM 7351 C CA . LEU A 1 1002 ? 29.245 13.095 -8.048 1.00 94.31 1002 LEU A CA 1
ATOM 7352 C C . LEU A 1 1002 ? 30.138 12.294 -7.094 1.00 94.31 1002 LEU A C 1
ATOM 7354 O O . LEU A 1 1002 ? 31.259 12.697 -6.796 1.00 94.31 1002 LEU A O 1
ATOM 7358 N N . VAL A 1 1003 ? 29.671 11.111 -6.676 1.00 94.31 1003 VAL A N 1
ATOM 7359 C CA . VAL A 1 1003 ? 30.418 10.193 -5.805 1.00 94.31 1003 VAL A CA 1
ATOM 7360 C C . VAL A 1 1003 ? 30.383 8.782 -6.406 1.00 94.31 1003 VAL A C 1
ATOM 7362 O O . VAL A 1 1003 ? 29.288 8.258 -6.626 1.00 94.31 1003 VAL A O 1
ATOM 7365 N N . PRO A 1 1004 ? 31.534 8.138 -6.683 1.00 93.38 1004 PRO A N 1
ATOM 7366 C CA . PRO A 1 1004 ? 31.561 6.742 -7.118 1.00 93.38 1004 PRO A CA 1
ATOM 7367 C C . PRO A 1 1004 ? 31.101 5.803 -5.995 1.00 93.38 1004 PRO A C 1
ATOM 7369 O O . PRO A 1 1004 ? 31.273 6.109 -4.814 1.00 93.38 1004 PRO A O 1
ATOM 7372 N N . ILE A 1 1005 ? 30.573 4.633 -6.359 1.00 93.56 1005 ILE A N 1
ATOM 7373 C CA . ILE A 1 1005 ? 30.172 3.591 -5.403 1.00 93.56 1005 ILE A CA 1
ATOM 7374 C C . ILE A 1 1005 ? 31.405 3.064 -4.656 1.00 93.56 1005 ILE A C 1
ATOM 7376 O O . ILE A 1 1005 ? 32.367 2.598 -5.267 1.00 93.56 1005 ILE A O 1
ATOM 7380 N N . GLY A 1 1006 ? 31.367 3.093 -3.327 1.00 92.44 1006 GLY A N 1
ATOM 7381 C CA . GLY A 1 1006 ? 32.382 2.491 -2.461 1.00 92.44 1006 GLY A CA 1
ATOM 7382 C C . GLY A 1 1006 ? 31.971 2.560 -0.989 1.00 92.44 1006 GLY A C 1
ATOM 7383 O O . GLY A 1 1006 ? 30.942 3.173 -0.698 1.00 92.44 1006 GLY A O 1
ATOM 7384 N N . PRO A 1 1007 ? 32.727 1.938 -0.067 1.00 92.25 1007 PRO A N 1
ATOM 7385 C CA . PRO A 1 1007 ? 32.348 1.847 1.342 1.00 92.25 1007 PRO A CA 1
ATOM 7386 C C . PRO A 1 1007 ? 32.044 3.212 1.968 1.00 92.25 1007 PRO A C 1
ATOM 7388 O O . PRO A 1 1007 ? 32.737 4.201 1.709 1.00 92.25 1007 PRO A O 1
ATOM 7391 N N . LEU A 1 1008 ? 30.983 3.271 2.770 1.00 88.50 1008 LEU A N 1
ATOM 7392 C CA . LEU A 1 1008 ? 30.376 4.535 3.184 1.00 88.50 1008 LEU A CA 1
ATOM 7393 C C . LEU A 1 1008 ? 31.220 5.347 4.182 1.00 88.50 1008 LEU A C 1
ATOM 7395 O O . LEU A 1 1008 ? 31.243 6.576 4.115 1.00 88.50 1008 LEU A O 1
ATOM 7399 N N . ASP A 1 1009 ? 31.956 4.682 5.071 1.00 83.31 1009 ASP A N 1
ATOM 7400 C CA . ASP A 1 1009 ? 32.812 5.351 6.064 1.00 83.31 1009 ASP A CA 1
ATOM 7401 C C . ASP A 1 1009 ? 34.313 5.336 5.697 1.00 83.31 1009 ASP A C 1
ATOM 7403 O O . ASP A 1 1009 ? 35.146 5.858 6.437 1.00 83.31 1009 ASP A O 1
ATOM 7407 N N . GLU A 1 1010 ? 34.665 4.830 4.509 1.00 87.88 1010 GLU A N 1
ATOM 7408 C CA . GLU A 1 1010 ? 35.984 5.033 3.891 1.00 87.88 1010 GLU A CA 1
ATOM 7409 C C . GLU A 1 1010 ? 36.206 6.522 3.564 1.00 87.88 1010 GLU A C 1
ATOM 7411 O O . GLU A 1 1010 ? 35.262 7.248 3.252 1.00 87.88 1010 GLU A O 1
ATOM 7416 N N . ARG A 1 1011 ? 37.462 6.987 3.582 1.00 87.62 1011 ARG A N 1
ATOM 7417 C CA . ARG A 1 1011 ? 37.887 8.264 2.983 1.00 87.62 1011 ARG A CA 1
ATOM 7418 C C . ARG A 1 1011 ? 38.316 8.018 1.524 1.00 87.62 1011 ARG A C 1
ATOM 7420 O O . ARG A 1 1011 ? 39.371 7.411 1.337 1.00 87.62 1011 ARG A O 1
ATOM 7427 N N . PRO A 1 1012 ? 37.555 8.458 0.502 1.00 79.94 1012 PRO A N 1
ATOM 7428 C CA . PRO A 1 1012 ? 37.896 8.184 -0.895 1.00 79.94 1012 PRO A CA 1
ATOM 7429 C C . PRO A 1 1012 ? 39.268 8.758 -1.301 1.00 79.94 1012 PRO A C 1
ATOM 7431 O O . PRO A 1 1012 ? 39.670 9.801 -0.773 1.00 79.94 1012 PRO A O 1
ATOM 7434 N N . PRO A 1 1013 ? 39.982 8.143 -2.266 1.00 76.31 1013 PRO A N 1
ATOM 7435 C CA . PRO A 1 1013 ? 41.246 8.675 -2.773 1.00 76.31 1013 PRO A CA 1
ATOM 7436 C C . PRO A 1 1013 ? 41.108 10.126 -3.258 1.00 76.31 1013 PRO A C 1
ATOM 7438 O O . PRO A 1 1013 ? 40.279 10.426 -4.113 1.00 76.31 1013 PRO A O 1
ATOM 7441 N N . GLY A 1 1014 ? 41.916 11.029 -2.696 1.00 72.81 1014 GLY A N 1
ATOM 7442 C CA . GLY A 1 1014 ? 41.882 12.464 -3.007 1.00 72.81 1014 GLY A CA 1
ATOM 7443 C C . GLY A 1 1014 ? 40.791 13.281 -2.295 1.00 72.81 1014 GLY A C 1
ATOM 7444 O O . GLY A 1 1014 ? 40.762 14.495 -2.465 1.00 72.81 1014 GLY A O 1
ATOM 7445 N N . ALA A 1 1015 ? 39.923 12.668 -1.482 1.00 77.38 1015 ALA A N 1
ATOM 7446 C CA . ALA A 1 1015 ? 38.929 13.385 -0.681 1.00 77.38 1015 ALA A CA 1
ATOM 7447 C C . ALA A 1 1015 ? 39.467 13.760 0.713 1.00 77.38 1015 ALA A C 1
ATOM 7449 O O . ALA A 1 1015 ? 40.280 13.042 1.298 1.00 77.38 1015 ALA A O 1
ATOM 7450 N N . ASP A 1 1016 ? 38.952 14.845 1.299 1.00 83.62 1016 ASP A N 1
ATOM 7451 C CA . ASP A 1 1016 ? 39.310 15.300 2.657 1.00 83.62 1016 ASP A CA 1
ATOM 7452 C C . ASP A 1 1016 ? 38.406 14.775 3.780 1.00 83.62 1016 ASP A C 1
ATOM 7454 O O . ASP A 1 1016 ? 38.544 15.149 4.945 1.00 83.62 1016 ASP A O 1
ATOM 7458 N N . THR A 1 1017 ? 37.455 13.900 3.460 1.00 89.44 1017 THR A N 1
ATOM 7459 C CA . THR A 1 1017 ? 36.454 13.434 4.421 1.00 89.44 1017 THR A CA 1
ATOM 7460 C C . THR A 1 1017 ? 35.926 12.042 4.065 1.00 89.44 1017 THR A C 1
ATOM 7462 O O . THR A 1 1017 ? 36.266 11.509 3.010 1.00 89.44 1017 THR A O 1
ATOM 7465 N N . THR A 1 1018 ? 35.135 11.425 4.948 1.00 91.38 1018 THR A N 1
ATOM 7466 C CA . THR A 1 1018 ? 34.531 10.109 4.671 1.00 91.38 1018 THR A CA 1
ATOM 7467 C C . THR A 1 1018 ? 33.491 10.207 3.558 1.00 91.38 1018 THR A C 1
ATOM 7469 O O . THR A 1 1018 ? 32.871 11.257 3.375 1.00 91.38 1018 THR A O 1
ATOM 7472 N N . ARG A 1 1019 ? 33.251 9.114 2.829 1.00 92.19 1019 ARG A N 1
ATOM 7473 C CA . ARG A 1 1019 ? 32.301 9.080 1.711 1.00 92.19 1019 ARG A CA 1
ATOM 7474 C C . ARG A 1 1019 ? 30.906 9.526 2.145 1.00 92.19 1019 ARG A C 1
ATOM 7476 O O . ARG A 1 1019 ? 30.307 10.323 1.436 1.00 92.19 1019 ARG A O 1
ATOM 7483 N N . ARG A 1 1020 ? 30.451 9.156 3.349 1.00 92.06 1020 ARG A N 1
ATOM 7484 C CA . ARG A 1 1020 ? 29.218 9.659 3.985 1.00 92.06 1020 ARG A CA 1
ATOM 7485 C C . ARG A 1 1020 ? 29.171 11.192 4.003 1.00 92.06 1020 ARG A C 1
ATOM 7487 O O . ARG A 1 1020 ? 28.240 11.784 3.476 1.00 92.06 1020 ARG A O 1
ATOM 7494 N N . LYS A 1 1021 ? 30.226 11.846 4.503 1.00 91.44 1021 LYS A N 1
ATOM 7495 C CA . LYS A 1 1021 ? 30.342 13.318 4.553 1.00 91.44 1021 LYS A CA 1
ATOM 7496 C C . LYS A 1 1021 ? 30.553 13.970 3.180 1.00 91.44 1021 LYS A C 1
ATOM 7498 O O . LYS A 1 1021 ? 30.282 15.162 3.035 1.00 91.44 1021 LYS A O 1
ATOM 7503 N N . GLN A 1 1022 ? 31.038 13.228 2.183 1.00 92.94 1022 GLN A N 1
ATOM 7504 C CA . GLN A 1 1022 ? 31.046 13.681 0.792 1.00 92.94 1022 GLN A CA 1
ATOM 7505 C C . GLN A 1 1022 ? 29.630 13.626 0.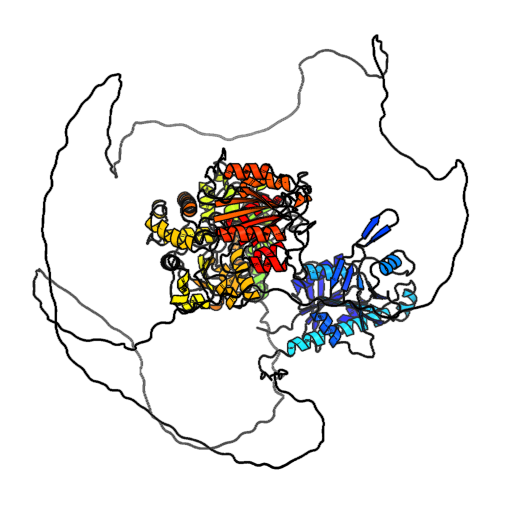202 1.00 92.94 1022 GLN A C 1
ATOM 7507 O O . GLN A 1 1022 ? 29.158 14.641 -0.290 1.00 92.94 1022 GLN A O 1
ATOM 7512 N N . LEU A 1 1023 ? 28.928 12.497 0.328 1.00 94.56 1023 LEU A N 1
ATOM 7513 C CA . LEU A 1 1023 ? 27.545 12.306 -0.125 1.00 94.56 1023 LEU A CA 1
ATOM 7514 C C . LEU A 1 1023 ? 26.605 13.382 0.446 1.00 94.56 1023 LEU A C 1
ATOM 7516 O O . LEU A 1 1023 ? 25.908 14.039 -0.326 1.00 94.56 1023 LEU A O 1
ATOM 7520 N N . THR A 1 1024 ? 26.676 13.651 1.757 1.00 93.94 1024 THR A N 1
ATOM 7521 C CA . THR A 1 1024 ? 25.976 14.776 2.401 1.00 93.94 1024 THR A CA 1
ATOM 7522 C C . THR A 1 1024 ? 26.277 16.103 1.702 1.00 93.94 1024 THR A C 1
ATOM 7524 O O . THR A 1 1024 ? 25.362 16.823 1.310 1.00 93.94 1024 THR A O 1
ATOM 7527 N N . ARG A 1 1025 ? 27.562 16.437 1.512 1.00 94.31 1025 ARG A N 1
ATOM 7528 C CA . ARG A 1 1025 ? 27.999 17.701 0.895 1.00 94.31 1025 ARG A CA 1
ATOM 7529 C C . ARG A 1 1025 ? 27.489 17.852 -0.537 1.00 94.31 1025 ARG A C 1
ATOM 7531 O O . ARG A 1 1025 ? 27.007 18.926 -0.881 1.00 94.31 1025 ARG A O 1
ATOM 7538 N N . GLU A 1 1026 ? 27.581 16.799 -1.343 1.00 95.62 1026 GLU A N 1
ATOM 7539 C CA . GLU A 1 1026 ? 27.106 16.805 -2.729 1.00 95.62 1026 GLU A CA 1
ATOM 7540 C C . GLU A 1 1026 ? 25.582 16.993 -2.795 1.00 95.62 1026 GLU A C 1
ATOM 7542 O O . GLU A 1 1026 ? 25.115 17.803 -3.594 1.00 95.62 1026 GLU A O 1
ATOM 7547 N N . VAL A 1 1027 ? 24.804 16.350 -1.907 1.00 96.56 1027 VAL A N 1
ATOM 7548 C CA . VAL A 1 1027 ? 23.347 16.576 -1.806 1.00 96.56 1027 VAL A CA 1
ATOM 7549 C C . VAL A 1 1027 ? 23.023 18.016 -1.396 1.00 96.56 1027 VAL A C 1
ATOM 7551 O O . VAL A 1 1027 ? 22.200 18.665 -2.044 1.00 96.56 1027 VAL A O 1
ATOM 7554 N N . GLN A 1 1028 ? 23.711 18.574 -0.392 1.00 96.44 1028 GLN A N 1
ATOM 7555 C CA . GLN A 1 1028 ? 23.549 19.992 -0.034 1.00 96.44 1028 GLN A CA 1
ATOM 7556 C C . GLN A 1 1028 ? 23.968 20.941 -1.177 1.00 96.44 1028 GLN A C 1
ATOM 7558 O O . GLN A 1 1028 ? 23.424 22.042 -1.295 1.00 96.44 1028 GLN A O 1
ATOM 7563 N N . GLY A 1 1029 ? 24.882 20.509 -2.052 1.00 95.94 1029 GLY A N 1
ATOM 7564 C CA . GLY A 1 1029 ? 25.360 21.241 -3.227 1.00 95.94 1029 GLY A CA 1
ATOM 7565 C C . GLY A 1 1029 ? 24.468 21.174 -4.476 1.00 95.94 1029 GLY A C 1
ATOM 7566 O O . GLY A 1 1029 ? 24.736 21.905 -5.428 1.00 95.94 1029 GLY A O 1
ATOM 7567 N N . LEU A 1 1030 ? 23.413 20.348 -4.507 1.00 96.06 1030 LEU A N 1
ATOM 7568 C CA . LEU A 1 1030 ? 22.541 20.230 -5.687 1.00 96.06 1030 LEU A CA 1
ATOM 7569 C C . LEU A 1 1030 ? 21.789 21.537 -5.988 1.00 96.06 1030 LEU A C 1
ATOM 7571 O O . LEU A 1 1030 ? 21.310 22.218 -5.082 1.00 96.06 1030 LEU A O 1
ATOM 7575 N N . VAL A 1 1031 ? 21.642 21.872 -7.269 1.00 94.06 1031 VAL A N 1
ATOM 7576 C CA . VAL A 1 1031 ? 20.916 23.061 -7.748 1.00 94.06 1031 VAL A CA 1
ATOM 7577 C C . VAL A 1 1031 ? 19.991 22.628 -8.890 1.00 94.06 1031 VAL A C 1
ATOM 7579 O O . VAL A 1 1031 ? 20.500 21.998 -9.818 1.00 94.06 1031 VAL A O 1
ATOM 7582 N N . PRO A 1 1032 ? 18.682 22.940 -8.865 1.00 93.62 1032 PRO A N 1
ATOM 7583 C CA . PRO A 1 1032 ? 17.771 22.676 -9.982 1.00 93.62 1032 PRO A CA 1
ATOM 7584 C C . PRO A 1 1032 ? 18.173 23.426 -11.263 1.00 93.62 1032 PRO A C 1
ATOM 7586 O O . PRO A 1 1032 ? 18.492 24.614 -11.223 1.00 93.62 1032 PRO A O 1
ATOM 7589 N N . ASN A 1 1033 ? 18.181 22.744 -12.407 1.00 88.81 1033 ASN A N 1
ATOM 7590 C CA . ASN A 1 1033 ? 18.463 23.292 -13.736 1.00 88.81 1033 ASN A CA 1
ATOM 7591 C C . ASN A 1 1033 ? 18.047 22.310 -14.848 1.00 88.81 1033 ASN A C 1
ATOM 7593 O O . ASN A 1 1033 ? 18.097 21.095 -14.681 1.00 88.81 1033 ASN A O 1
ATOM 7597 N N . GLY A 1 1034 ? 17.708 22.826 -16.029 1.00 87.69 1034 GLY A N 1
ATOM 7598 C CA . GLY A 1 1034 ? 17.443 21.997 -17.207 1.00 87.69 1034 GLY A CA 1
ATOM 7599 C C . GLY A 1 1034 ? 16.153 21.172 -17.115 1.00 87.69 1034 GLY A C 1
ATOM 7600 O O . GLY A 1 1034 ? 15.187 21.567 -16.467 1.00 87.69 1034 GLY A O 1
ATOM 7601 N N . ALA A 1 1035 ? 16.130 20.039 -17.815 1.00 86.88 1035 ALA A N 1
ATOM 7602 C CA . ALA A 1 1035 ? 14.939 19.211 -18.022 1.00 86.88 1035 ALA A CA 1
ATOM 7603 C C . ALA A 1 1035 ? 15.234 17.723 -17.775 1.00 86.88 1035 ALA A C 1
ATOM 7605 O O . ALA A 1 1035 ? 16.388 17.325 -17.663 1.00 86.88 1035 ALA A O 1
ATOM 7606 N N . THR A 1 1036 ? 14.213 16.886 -17.669 1.00 84.62 1036 THR A N 1
ATOM 7607 C CA . THR A 1 1036 ? 14.320 15.590 -16.987 1.00 84.62 1036 THR A CA 1
ATOM 7608 C C . THR A 1 1036 ? 14.711 14.437 -17.924 1.00 84.62 1036 THR A C 1
ATOM 7610 O O . THR A 1 1036 ? 13.872 13.787 -18.548 1.00 84.62 1036 THR A O 1
ATOM 7613 N N . GLY A 1 1037 ? 16.015 14.146 -18.007 1.00 90.44 1037 GLY A N 1
ATOM 7614 C CA . GLY A 1 1037 ? 16.603 13.074 -18.827 1.00 90.44 1037 GLY A CA 1
ATOM 7615 C C . GLY A 1 1037 ? 16.483 11.660 -18.247 1.00 90.44 1037 GLY A C 1
ATOM 7616 O O . GLY A 1 1037 ? 17.490 10.960 -18.101 1.00 90.44 1037 GLY A O 1
ATOM 7617 N N . LEU A 1 1038 ? 15.266 11.246 -17.892 1.00 92.12 1038 LEU A N 1
ATOM 7618 C CA . LEU A 1 1038 ? 14.987 10.029 -17.124 1.00 92.12 1038 LEU A CA 1
ATOM 7619 C C . LEU A 1 1038 ? 15.460 8.736 -17.813 1.00 92.12 1038 LEU A C 1
ATOM 7621 O O . LEU A 1 1038 ? 16.226 7.970 -17.226 1.00 92.12 1038 LEU A O 1
ATOM 7625 N N . TYR A 1 1039 ? 15.025 8.473 -19.050 1.00 92.62 1039 TYR A N 1
ATOM 7626 C CA . TYR A 1 1039 ? 15.180 7.145 -19.666 1.00 92.62 1039 TYR A CA 1
ATOM 7627 C C . TYR A 1 1039 ? 16.645 6.762 -19.917 1.00 92.62 1039 TYR A C 1
ATOM 7629 O O . TYR A 1 1039 ? 17.064 5.658 -19.566 1.00 92.62 1039 TYR A O 1
ATOM 7637 N N . GLY A 1 1040 ? 17.448 7.686 -20.456 1.00 91.62 1040 GLY A N 1
ATOM 7638 C CA . GLY A 1 1040 ? 18.885 7.465 -20.655 1.00 91.62 1040 GLY A CA 1
ATOM 7639 C C . GLY A 1 1040 ? 19.667 7.327 -19.343 1.00 91.62 1040 GLY A C 1
ATOM 7640 O O . GLY A 1 1040 ? 20.656 6.600 -19.293 1.00 91.62 1040 GLY A O 1
ATOM 7641 N N . THR A 1 1041 ? 19.208 7.978 -18.269 1.00 94.88 1041 THR A N 1
ATOM 7642 C CA . THR A 1 1041 ? 19.837 7.890 -16.943 1.00 94.88 1041 THR A CA 1
ATOM 7643 C C . THR A 1 1041 ? 19.606 6.529 -16.291 1.00 94.88 1041 THR A C 1
ATOM 7645 O O . THR A 1 1041 ? 20.558 5.921 -15.806 1.00 94.88 1041 THR A O 1
ATOM 7648 N N . VAL A 1 1042 ? 18.370 6.018 -16.307 1.00 95.38 1042 VAL A N 1
ATOM 7649 C CA . VAL A 1 1042 ? 18.027 4.714 -15.703 1.00 95.38 1042 VAL A CA 1
ATOM 7650 C C . VAL A 1 1042 ? 18.777 3.566 -16.383 1.00 95.38 1042 VAL A C 1
ATOM 7652 O O . VAL A 1 1042 ? 19.333 2.701 -15.706 1.00 95.38 1042 VAL A O 1
ATOM 7655 N N . ASP A 1 1043 ? 18.842 3.589 -17.714 1.00 93.25 1043 ASP A N 1
ATOM 7656 C CA . ASP A 1 1043 ? 19.563 2.599 -18.521 1.00 93.25 1043 ASP A CA 1
ATOM 7657 C C . ASP A 1 1043 ? 21.070 2.588 -18.193 1.00 93.25 1043 ASP A C 1
ATOM 7659 O O . ASP A 1 1043 ? 21.652 1.535 -17.918 1.00 93.25 1043 ASP A O 1
ATOM 7663 N N . ALA A 1 1044 ? 21.691 3.771 -18.120 1.00 94.75 1044 ALA A N 1
ATOM 7664 C CA . ALA A 1 1044 ? 23.103 3.920 -17.778 1.00 94.75 1044 ALA A CA 1
ATOM 7665 C C . ALA A 1 1044 ? 23.423 3.547 -16.319 1.00 94.75 1044 ALA A C 1
ATOM 7667 O O . ALA A 1 1044 ? 24.457 2.929 -16.058 1.00 94.75 1044 ALA A O 1
ATOM 7668 N N . ALA A 1 1045 ? 22.541 3.872 -15.370 1.00 96.31 1045 ALA A N 1
ATOM 7669 C CA . ALA A 1 1045 ? 22.714 3.526 -13.961 1.00 96.31 1045 ALA A CA 1
ATOM 7670 C C . ALA A 1 1045 ? 22.661 2.000 -13.749 1.00 96.31 1045 ALA A C 1
ATOM 7672 O O . ALA A 1 1045 ? 23.517 1.434 -13.063 1.00 96.31 1045 ALA A O 1
ATOM 7673 N N . VAL A 1 1046 ? 21.714 1.309 -14.402 1.00 95.94 1046 VAL A N 1
ATOM 7674 C CA . VAL A 1 1046 ? 21.634 -0.164 -14.380 1.00 95.94 1046 VAL A CA 1
ATOM 7675 C C . VAL A 1 1046 ? 22.850 -0.791 -15.068 1.00 95.94 1046 VAL A C 1
ATOM 7677 O O . VAL A 1 1046 ? 23.406 -1.763 -14.553 1.00 95.94 1046 VAL A O 1
ATOM 7680 N N . ALA A 1 1047 ? 23.308 -0.236 -16.195 1.00 93.81 1047 ALA A N 1
ATOM 7681 C CA . ALA A 1 1047 ? 24.521 -0.702 -16.868 1.00 93.81 1047 ALA A CA 1
ATOM 7682 C C . ALA A 1 1047 ? 25.782 -0.534 -15.995 1.00 93.81 1047 ALA A C 1
ATOM 7684 O O . ALA A 1 1047 ? 26.616 -1.440 -15.950 1.00 93.81 1047 ALA A O 1
ATOM 7685 N N . SER A 1 1048 ? 25.896 0.579 -15.261 1.00 94.69 1048 SER A N 1
ATOM 7686 C CA . SER A 1 1048 ? 27.015 0.858 -14.353 1.00 94.69 1048 SER A CA 1
ATOM 7687 C C . SER A 1 1048 ? 27.111 -0.180 -13.230 1.00 94.69 1048 SER A C 1
ATOM 7689 O O . SER A 1 1048 ? 28.150 -0.826 -13.091 1.00 94.69 1048 SER A O 1
ATOM 7691 N N . LEU A 1 1049 ? 26.015 -0.435 -12.507 1.00 94.12 1049 LEU A N 1
ATOM 7692 C CA . LEU A 1 1049 ? 25.985 -1.465 -11.461 1.00 94.12 1049 LEU A CA 1
ATOM 7693 C C . LEU A 1 1049 ? 26.153 -2.890 -12.013 1.00 94.12 1049 LEU A C 1
ATOM 7695 O O . LEU A 1 1049 ? 26.756 -3.730 -11.354 1.00 94.12 1049 LEU A O 1
ATOM 7699 N N . ARG A 1 1050 ? 25.704 -3.182 -13.244 1.00 94.00 1050 ARG A N 1
ATOM 7700 C CA . ARG A 1 1050 ? 25.960 -4.484 -13.897 1.00 94.00 1050 ARG A CA 1
ATOM 7701 C C . ARG A 1 1050 ? 27.429 -4.718 -14.260 1.00 94.00 1050 ARG A C 1
ATOM 7703 O O . ARG A 1 1050 ? 27.852 -5.879 -14.336 1.00 94.00 1050 ARG A O 1
ATOM 7710 N N . ALA A 1 1051 ? 28.199 -3.650 -14.474 1.00 92.31 1051 ALA A N 1
ATOM 7711 C CA . ALA A 1 1051 ? 29.637 -3.726 -14.718 1.00 92.31 1051 ALA A CA 1
ATOM 7712 C C . ALA A 1 1051 ? 30.424 -4.030 -13.429 1.00 92.31 1051 ALA A C 1
ATOM 7714 O O . ALA A 1 1051 ? 31.365 -4.819 -13.477 1.00 92.31 1051 ALA A O 1
ATOM 7715 N N . SER A 1 1052 ? 30.002 -3.478 -12.285 1.00 89.50 1052 SER A N 1
ATOM 7716 C CA . SER A 1 1052 ? 30.592 -3.724 -10.958 1.00 89.50 1052 SER A CA 1
ATOM 7717 C C . SER A 1 1052 ? 29.802 -4.723 -10.097 1.00 89.50 1052 SER A C 1
ATOM 7719 O O . SER A 1 1052 ? 29.877 -4.652 -8.874 1.00 89.50 1052 SER A O 1
ATOM 7721 N N . TYR A 1 1053 ? 29.016 -5.610 -10.717 1.00 91.62 1053 TYR A N 1
ATOM 7722 C CA . TYR A 1 1053 ? 28.033 -6.446 -10.019 1.00 91.62 1053 TYR A CA 1
ATOM 7723 C C . TYR A 1 1053 ? 28.679 -7.427 -9.032 1.00 91.62 1053 TYR A C 1
ATOM 7725 O O . TYR A 1 1053 ? 29.414 -8.329 -9.443 1.00 91.62 1053 TYR A O 1
ATOM 7733 N N . ASP A 1 1054 ? 28.332 -7.299 -7.751 1.00 89.06 1054 ASP A N 1
ATOM 7734 C CA . ASP A 1 1054 ? 28.782 -8.196 -6.684 1.00 89.06 1054 ASP A CA 1
ATOM 7735 C C . ASP A 1 1054 ? 27.687 -9.239 -6.360 1.00 89.06 1054 ASP A C 1
ATOM 7737 O O . ASP A 1 1054 ? 26.625 -8.871 -5.851 1.00 89.06 1054 ASP A O 1
ATOM 7741 N N . PRO A 1 1055 ? 27.894 -10.546 -6.625 1.00 83.38 1055 PRO A N 1
ATOM 7742 C CA . PRO A 1 1055 ? 26.898 -11.582 -6.346 1.00 83.38 1055 PRO A CA 1
ATOM 7743 C C . PRO A 1 1055 ? 26.634 -11.820 -4.848 1.00 83.38 1055 PRO A C 1
ATOM 7745 O O . PRO A 1 1055 ? 25.618 -12.445 -4.525 1.00 83.38 1055 PRO A O 1
ATOM 7748 N N . ASP A 1 1056 ? 27.490 -11.324 -3.951 1.00 84.31 1056 ASP A N 1
ATOM 7749 C CA . ASP A 1 1056 ? 27.328 -11.373 -2.494 1.00 84.31 1056 ASP A CA 1
ATOM 7750 C C . ASP A 1 1056 ? 26.634 -10.119 -1.914 1.00 84.31 1056 ASP A C 1
ATOM 7752 O O . ASP A 1 1056 ? 26.159 -10.172 -0.780 1.00 84.31 1056 ASP A O 1
ATOM 7756 N N . ALA A 1 1057 ? 26.487 -9.026 -2.678 1.00 88.56 1057 ALA A N 1
ATOM 7757 C CA . ALA A 1 1057 ? 25.839 -7.780 -2.235 1.00 88.56 1057 ALA A CA 1
ATOM 7758 C C . ALA A 1 1057 ? 24.401 -7.602 -2.773 1.00 88.56 1057 ALA A C 1
ATOM 7760 O O . ALA A 1 1057 ? 23.987 -8.237 -3.748 1.00 88.56 1057 ALA A O 1
ATOM 7761 N N . ILE A 1 1058 ? 23.589 -6.753 -2.138 1.00 89.25 1058 ILE A N 1
ATOM 7762 C CA . ILE A 1 1058 ? 22.306 -6.272 -2.681 1.00 89.25 1058 ILE A CA 1
ATOM 7763 C C . ILE A 1 1058 ? 22.622 -5.155 -3.684 1.00 89.25 1058 ILE A C 1
ATOM 7765 O O . ILE A 1 1058 ? 23.020 -4.071 -3.281 1.00 89.25 1058 ILE A O 1
ATOM 7769 N N . ASN A 1 1059 ? 22.462 -5.411 -4.985 1.00 92.25 1059 ASN A N 1
ATOM 7770 C CA . ASN A 1 1059 ? 22.795 -4.442 -6.038 1.00 92.25 1059 ASN A CA 1
ATOM 7771 C C . ASN A 1 1059 ? 21.543 -3.624 -6.395 1.00 92.25 1059 ASN A C 1
ATOM 7773 O O . ASN A 1 1059 ? 20.571 -4.184 -6.922 1.00 92.25 1059 ASN A O 1
ATOM 7777 N N . ALA A 1 1060 ? 21.540 -2.320 -6.110 1.00 94.62 1060 ALA A N 1
ATOM 7778 C CA . ALA A 1 1060 ? 20.328 -1.507 -6.197 1.00 94.62 1060 ALA A CA 1
ATOM 7779 C C . ALA A 1 1060 ? 20.553 -0.042 -6.601 1.00 94.62 1060 ALA A C 1
ATOM 7781 O O . ALA A 1 1060 ? 21.610 0.546 -6.394 1.00 94.62 1060 ALA A O 1
ATOM 7782 N N . ILE A 1 1061 ? 19.500 0.560 -7.142 1.00 96.56 1061 ILE A N 1
ATOM 7783 C CA . ILE A 1 1061 ? 19.395 1.974 -7.488 1.00 96.56 1061 ILE A CA 1
ATOM 7784 C C . ILE A 1 1061 ? 18.250 2.573 -6.681 1.00 96.56 1061 ILE A C 1
ATOM 7786 O O . ILE A 1 1061 ? 17.161 2.000 -6.656 1.00 96.56 1061 ILE A O 1
ATOM 7790 N N . VAL A 1 1062 ? 18.482 3.735 -6.076 1.00 96.31 1062 VAL A N 1
ATOM 7791 C CA . VAL A 1 1062 ? 17.436 4.579 -5.483 1.00 96.31 1062 VAL A CA 1
ATOM 7792 C C . VAL A 1 1062 ? 17.269 5.798 -6.381 1.00 96.31 1062 VAL A C 1
ATOM 7794 O O . VAL A 1 1062 ? 18.143 6.659 -6.422 1.00 96.31 1062 VAL A O 1
ATOM 7797 N N . LEU A 1 1063 ? 16.172 5.843 -7.135 1.00 96.00 1063 LEU A N 1
ATOM 7798 C CA . LEU A 1 1063 ? 15.886 6.870 -8.135 1.00 96.00 1063 LEU A CA 1
ATOM 7799 C C . LEU A 1 1063 ? 14.802 7.823 -7.620 1.00 96.00 1063 LEU A C 1
ATOM 7801 O O . LEU A 1 1063 ? 13.644 7.423 -7.511 1.00 96.00 1063 LEU A O 1
ATOM 7805 N N . LEU A 1 1064 ? 15.164 9.076 -7.348 1.00 94.81 1064 LEU A N 1
ATOM 7806 C CA . LEU A 1 1064 ? 14.242 10.117 -6.885 1.00 94.81 1064 LEU A CA 1
ATOM 7807 C C . LEU A 1 1064 ? 14.043 11.163 -7.980 1.00 94.81 1064 LEU A C 1
ATOM 7809 O O . LEU A 1 1064 ? 15.019 11.752 -8.440 1.00 94.81 1064 LEU A O 1
ATOM 7813 N N . THR A 1 1065 ? 12.791 11.372 -8.396 1.00 90.62 1065 THR A N 1
ATOM 7814 C CA . THR A 1 1065 ? 12.407 12.213 -9.545 1.00 90.62 1065 THR A CA 1
ATOM 7815 C C . THR A 1 1065 ? 10.904 12.517 -9.521 1.00 90.62 1065 THR A C 1
ATOM 7817 O O . THR A 1 1065 ? 10.141 11.800 -8.876 1.00 90.62 1065 THR A O 1
ATOM 7820 N N . ASP A 1 1066 ? 10.442 13.538 -10.248 1.00 77.56 1066 ASP A N 1
ATOM 7821 C CA . ASP A 1 1066 ? 9.011 13.677 -10.568 1.00 77.56 1066 ASP A CA 1
ATOM 7822 C C . ASP A 1 1066 ? 8.579 12.855 -11.808 1.00 77.56 1066 ASP A C 1
ATOM 7824 O O . ASP A 1 1066 ? 7.424 12.880 -12.228 1.00 77.56 1066 ASP A O 1
ATOM 7828 N N . GLY A 1 1067 ? 9.474 12.016 -12.342 1.00 65.06 1067 GLY A N 1
ATOM 7829 C CA . GLY A 1 1067 ? 9.146 10.838 -13.156 1.00 65.06 1067 GLY A CA 1
ATOM 7830 C C . GLY A 1 1067 ? 8.775 11.107 -14.614 1.00 65.06 1067 GLY A C 1
ATOM 7831 O O . GLY A 1 1067 ? 8.522 10.167 -15.368 1.00 65.06 1067 GLY A O 1
ATOM 7832 N N . ARG A 1 1068 ? 8.775 12.369 -15.043 1.00 74.62 1068 ARG A N 1
ATOM 7833 C CA . ARG A 1 1068 ? 8.484 12.766 -16.425 1.00 74.62 1068 ARG A CA 1
ATOM 7834 C C . ARG A 1 1068 ? 9.773 12.726 -17.243 1.00 74.62 1068 ARG A C 1
ATOM 7836 O O . ARG A 1 1068 ? 10.739 13.375 -16.879 1.00 74.62 1068 ARG A O 1
ATOM 7843 N N . ASN A 1 1069 ? 9.818 12.004 -18.363 1.00 81.62 1069 ASN A N 1
ATOM 7844 C CA . ASN A 1 1069 ? 10.916 12.162 -19.325 1.00 81.62 1069 ASN A CA 1
ATOM 7845 C C . ASN A 1 1069 ? 10.595 13.365 -20.226 1.00 81.62 1069 ASN A C 1
ATOM 7847 O O . ASN A 1 1069 ? 9.796 13.232 -21.150 1.00 81.62 1069 ASN A O 1
ATOM 7851 N N . GLU A 1 1070 ? 11.155 14.538 -19.926 1.00 82.69 1070 GLU A N 1
ATOM 7852 C CA . GLU A 1 1070 ? 10.709 15.817 -20.499 1.00 82.69 1070 GLU A CA 1
ATOM 7853 C C . GLU A 1 1070 ? 11.890 16.705 -20.936 1.00 82.69 1070 GLU A C 1
ATOM 7855 O O . GLU A 1 1070 ? 12.975 16.656 -20.361 1.00 82.69 1070 GLU A O 1
ATOM 7860 N N . GLY A 1 1071 ? 11.703 17.511 -21.990 1.00 74.19 1071 GLY A N 1
ATOM 7861 C CA . GLY A 1 1071 ? 12.730 18.427 -22.516 1.00 74.19 1071 GLY A CA 1
ATOM 7862 C C . GLY A 1 1071 ? 14.004 17.747 -23.047 1.00 74.19 1071 GLY A C 1
ATOM 7863 O O . GLY A 1 1071 ? 15.063 18.376 -23.120 1.00 74.19 1071 GLY A O 1
ATOM 7864 N N . VAL A 1 1072 ? 13.900 16.468 -23.415 1.00 80.00 1072 VAL A N 1
ATOM 7865 C CA . VAL A 1 1072 ? 14.948 15.620 -24.003 1.00 80.00 1072 VAL A CA 1
ATOM 7866 C C . VAL A 1 1072 ? 14.349 14.766 -25.135 1.00 80.00 1072 VAL A C 1
ATOM 7868 O O . VAL A 1 1072 ? 13.131 14.605 -25.175 1.00 80.00 1072 VAL A O 1
ATOM 7871 N N . PRO A 1 1073 ? 15.152 14.193 -26.052 1.00 80.38 1073 PRO A N 1
ATOM 7872 C CA . PRO A 1 1073 ? 14.643 13.238 -27.038 1.00 80.38 1073 PRO A CA 1
ATOM 7873 C C . PRO A 1 1073 ? 14.118 11.946 -26.389 1.00 80.38 1073 PRO A C 1
ATOM 7875 O O . PRO A 1 1073 ? 14.735 11.424 -25.464 1.00 80.38 1073 PRO A O 1
ATOM 7878 N N . ASP A 1 1074 ? 13.059 11.353 -26.948 1.00 68.25 1074 ASP A N 1
ATOM 7879 C CA . ASP A 1 1074 ? 12.450 10.089 -26.480 1.00 68.25 1074 ASP A CA 1
ATOM 7880 C C . ASP A 1 1074 ? 13.293 8.822 -26.756 1.00 68.25 1074 ASP A C 1
ATOM 7882 O O . ASP A 1 1074 ? 12.756 7.719 -26.874 1.00 68.25 1074 ASP A O 1
ATOM 7886 N N . LYS A 1 1075 ? 14.615 8.950 -26.925 1.00 79.88 1075 LYS A N 1
ATOM 7887 C CA . LYS A 1 1075 ? 15.529 7.830 -27.191 1.00 79.88 1075 LYS A CA 1
ATOM 7888 C C . LYS A 1 1075 ? 16.605 7.752 -26.100 1.00 79.88 1075 LYS A C 1
ATOM 7890 O O . LYS A 1 1075 ? 17.374 8.703 -25.974 1.00 79.88 1075 LYS A O 1
ATOM 7895 N N . PRO A 1 1076 ? 16.730 6.623 -25.374 1.00 87.12 1076 PRO A N 1
ATOM 7896 C CA . PRO A 1 1076 ? 15.926 5.398 -25.486 1.00 87.12 1076 PRO A CA 1
ATOM 7897 C C . PRO A 1 1076 ? 14.472 5.595 -25.027 1.00 87.12 1076 PRO A C 1
ATOM 7899 O O . PRO A 1 1076 ? 14.214 6.388 -24.127 1.00 87.12 1076 PRO A O 1
ATOM 7902 N N . THR A 1 1077 ? 13.530 4.861 -25.626 1.00 90.06 1077 THR A N 1
ATOM 7903 C CA . THR A 1 1077 ? 12.118 4.898 -25.207 1.00 90.06 1077 THR A CA 1
ATOM 7904 C C . THR A 1 1077 ? 11.921 4.140 -23.892 1.00 90.06 1077 THR A C 1
ATOM 7906 O O . THR A 1 1077 ? 12.735 3.292 -23.519 1.00 90.06 1077 THR A O 1
ATOM 7909 N N . LEU A 1 1078 ? 10.785 4.346 -23.218 1.00 88.81 1078 LEU A N 1
ATOM 7910 C CA . LEU A 1 1078 ? 10.433 3.548 -22.039 1.00 88.81 1078 LEU A CA 1
ATOM 7911 C C . LEU A 1 1078 ? 10.445 2.033 -22.332 1.00 88.81 1078 LEU A C 1
ATOM 7913 O O . LEU A 1 1078 ? 10.930 1.262 -21.512 1.00 88.81 1078 LEU A O 1
ATOM 7917 N N . SER A 1 1079 ? 9.979 1.593 -23.507 1.00 88.94 1079 SER A N 1
ATOM 7918 C CA . SER A 1 1079 ? 9.999 0.168 -23.878 1.00 88.94 1079 SER A CA 1
ATOM 7919 C C . SER A 1 1079 ? 11.425 -0.373 -24.049 1.00 88.94 1079 SER A C 1
ATOM 7921 O O . SER A 1 1079 ? 11.705 -1.501 -23.638 1.00 88.94 1079 SER A O 1
ATOM 7923 N N . ASP A 1 1080 ? 12.335 0.434 -24.604 1.00 90.44 1080 ASP A N 1
ATOM 7924 C CA . ASP A 1 1080 ? 13.757 0.093 -24.735 1.00 90.44 1080 ASP A CA 1
ATOM 7925 C C . ASP A 1 1080 ? 14.412 -0.101 -23.359 1.00 90.44 1080 ASP A C 1
ATOM 7927 O O . ASP A 1 1080 ? 15.130 -1.080 -23.140 1.00 90.44 1080 ASP A O 1
ATOM 7931 N N . VAL A 1 1081 ? 14.135 0.819 -22.426 1.00 91.50 1081 VAL A N 1
ATOM 7932 C CA . VAL A 1 1081 ? 14.645 0.773 -21.049 1.00 91.50 1081 VAL A CA 1
ATOM 7933 C C . VAL A 1 1081 ? 14.083 -0.437 -20.307 1.00 91.50 1081 VAL A C 1
ATOM 7935 O O . VAL A 1 1081 ? 14.861 -1.243 -19.802 1.00 91.50 1081 VAL A O 1
ATOM 7938 N N . LEU A 1 1082 ? 12.757 -0.628 -20.286 1.00 91.06 1082 LEU A N 1
ATOM 7939 C CA . LEU A 1 1082 ? 12.115 -1.754 -19.592 1.00 91.06 1082 LEU A CA 1
ATOM 7940 C C . LEU A 1 1082 ? 12.645 -3.110 -20.088 1.00 91.06 1082 LEU A C 1
ATOM 7942 O O . LEU A 1 1082 ? 12.907 -4.000 -19.276 1.00 91.06 1082 LEU A O 1
ATOM 7946 N N . SER A 1 1083 ? 12.874 -3.247 -21.400 1.00 88.12 1083 SER A N 1
ATOM 7947 C CA . SER A 1 1083 ? 13.449 -4.460 -21.992 1.00 88.12 1083 SER A CA 1
ATOM 7948 C C . SER A 1 1083 ? 14.902 -4.712 -21.571 1.00 88.12 1083 SER A C 1
ATOM 7950 O O . SER A 1 1083 ? 15.284 -5.872 -21.416 1.00 88.12 1083 SER A O 1
ATOM 7952 N N . ARG A 1 1084 ? 15.727 -3.668 -21.399 1.00 89.75 1084 ARG A N 1
ATOM 7953 C CA . ARG A 1 1084 ? 17.136 -3.819 -20.988 1.00 89.75 1084 ARG A CA 1
ATOM 7954 C C . ARG A 1 1084 ? 17.307 -3.994 -19.485 1.00 89.75 1084 ARG A C 1
ATOM 7956 O O . ARG A 1 1084 ? 18.116 -4.822 -19.062 1.00 89.75 1084 ARG A O 1
ATOM 7963 N N . ILE A 1 1085 ? 16.557 -3.264 -18.660 1.00 90.94 1085 ILE A N 1
ATOM 7964 C CA . ILE A 1 1085 ? 16.691 -3.374 -17.201 1.00 90.94 1085 ILE A CA 1
ATOM 7965 C C . ILE A 1 1085 ? 16.109 -4.695 -16.681 1.00 90.94 1085 ILE A C 1
ATOM 7967 O O . ILE A 1 1085 ? 16.699 -5.301 -15.790 1.00 90.94 1085 ILE A O 1
ATOM 7971 N N . GLY A 1 1086 ? 15.033 -5.206 -17.292 1.00 81.44 1086 GLY A N 1
ATOM 7972 C CA . GLY A 1 1086 ? 14.331 -6.414 -16.844 1.00 81.44 1086 GLY A CA 1
ATOM 7973 C C . GLY A 1 1086 ? 15.032 -7.759 -17.088 1.00 81.44 1086 GLY A C 1
ATOM 7974 O O . GLY A 1 1086 ? 14.452 -8.802 -16.784 1.00 81.44 1086 GLY A O 1
ATOM 7975 N N . THR A 1 1087 ? 16.256 -7.785 -17.631 1.00 77.19 1087 THR A N 1
ATOM 7976 C CA . THR A 1 1087 ? 16.989 -9.047 -17.828 1.00 77.19 1087 THR A CA 1
ATOM 7977 C C . THR A 1 1087 ? 17.333 -9.716 -16.480 1.00 77.19 1087 THR A C 1
ATOM 7979 O O . THR A 1 1087 ? 17.741 -9.035 -15.534 1.00 77.19 1087 THR A O 1
ATOM 7982 N N . PRO A 1 1088 ? 17.147 -11.047 -16.344 1.00 67.62 1088 PRO A N 1
ATOM 7983 C CA . PRO A 1 1088 ? 17.193 -11.716 -15.040 1.00 67.62 1088 PRO A CA 1
ATOM 7984 C C . PRO A 1 1088 ? 18.609 -11.994 -14.519 1.00 67.62 1088 PRO A C 1
ATOM 7986 O O . PRO A 1 1088 ? 18.765 -12.180 -13.313 1.00 67.62 1088 PRO A O 1
ATOM 7989 N N . ASP A 1 1089 ? 19.614 -12.034 -15.400 1.00 67.62 1089 ASP A N 1
ATOM 7990 C CA . ASP A 1 1089 ? 21.029 -12.131 -15.024 1.00 67.62 1089 ASP A CA 1
ATOM 7991 C C . ASP A 1 1089 ? 21.566 -10.765 -14.560 1.00 67.62 1089 ASP A C 1
ATOM 7993 O O . ASP A 1 1089 ? 21.113 -9.715 -15.028 1.00 67.62 1089 ASP A O 1
ATOM 7997 N N . ARG A 1 1090 ? 22.508 -10.787 -13.606 1.00 79.25 1090 ARG A N 1
ATOM 7998 C CA . ARG A 1 1090 ? 23.036 -9.614 -12.883 1.00 79.25 1090 ARG A CA 1
ATOM 7999 C C . ARG A 1 1090 ? 21.925 -8.617 -12.534 1.00 79.25 1090 ARG A C 1
ATOM 8001 O O . ARG A 1 1090 ? 21.906 -7.474 -13.001 1.00 79.25 1090 ARG A O 1
ATOM 8008 N N . ARG A 1 1091 ? 20.929 -9.092 -11.779 1.00 81.62 1091 ARG A N 1
ATOM 8009 C CA . ARG A 1 1091 ? 19.719 -8.328 -11.454 1.00 81.62 1091 ARG A CA 1
ATOM 8010 C C . ARG A 1 1091 ? 20.046 -7.173 -10.505 1.00 81.62 1091 ARG A C 1
ATOM 8012 O O . ARG A 1 1091 ? 20.157 -7.367 -9.298 1.00 81.62 1091 ARG A O 1
ATOM 8019 N N . VAL A 1 1092 ? 20.126 -5.973 -11.067 1.00 90.69 1092 VAL A N 1
ATOM 8020 C CA . VAL A 1 1092 ? 20.111 -4.706 -10.327 1.00 90.69 1092 VAL A CA 1
ATOM 8021 C C . VAL A 1 1092 ? 18.656 -4.295 -10.124 1.00 90.69 1092 VAL A C 1
ATOM 8023 O O . VAL A 1 1092 ? 17.886 -4.295 -11.084 1.00 90.69 1092 VAL A O 1
ATOM 8026 N N . ARG A 1 1093 ? 18.264 -3.959 -8.892 1.00 89.81 1093 ARG A N 1
ATOM 8027 C CA . ARG A 1 1093 ? 16.918 -3.435 -8.597 1.00 89.81 1093 ARG A CA 1
ATOM 8028 C C . ARG A 1 1093 ? 16.873 -1.926 -8.753 1.00 89.81 1093 ARG A C 1
ATOM 8030 O O . ARG A 1 1093 ? 17.796 -1.253 -8.316 1.00 89.81 1093 ARG A O 1
ATOM 8037 N N . VAL A 1 1094 ? 15.784 -1.395 -9.295 1.00 92.31 1094 VAL A N 1
ATOM 8038 C CA . VAL A 1 1094 ? 15.481 0.038 -9.228 1.00 92.31 1094 VAL A CA 1
ATOM 8039 C C . VAL A 1 1094 ? 14.325 0.230 -8.256 1.00 92.31 1094 VAL A C 1
ATOM 8041 O O . VAL A 1 1094 ? 13.226 -0.266 -8.489 1.00 92.31 1094 VAL A O 1
ATOM 8044 N N . PHE A 1 1095 ? 14.587 0.940 -7.166 1.00 91.62 1095 PHE A N 1
ATOM 8045 C CA . PHE A 1 1095 ? 13.574 1.468 -6.266 1.00 91.62 1095 PHE A CA 1
ATOM 8046 C C . PHE A 1 1095 ? 13.340 2.924 -6.653 1.00 91.62 1095 PHE A C 1
ATOM 8048 O O . PHE A 1 1095 ? 14.289 3.706 -6.742 1.00 91.62 1095 PHE A O 1
ATOM 8055 N N . THR A 1 1096 ? 12.096 3.276 -6.951 1.00 92.38 1096 THR A N 1
ATOM 8056 C CA . THR A 1 1096 ? 11.746 4.588 -7.503 1.00 92.38 1096 THR A CA 1
ATOM 8057 C C . THR A 1 1096 ? 10.926 5.397 -6.504 1.00 92.38 1096 THR A C 1
ATOM 8059 O O . THR A 1 1096 ? 10.119 4.835 -5.771 1.00 92.38 1096 THR A O 1
ATOM 8062 N N . ILE A 1 1097 ? 11.136 6.711 -6.461 1.00 91.44 1097 ILE A N 1
ATOM 8063 C CA . ILE A 1 1097 ? 10.426 7.653 -5.588 1.00 91.44 1097 ILE A CA 1
ATOM 8064 C C . ILE A 1 1097 ? 9.820 8.737 -6.480 1.00 91.44 1097 ILE A C 1
ATOM 8066 O O . ILE A 1 1097 ? 10.564 9.533 -7.056 1.00 91.44 1097 ILE A O 1
ATOM 8070 N N . ALA A 1 1098 ? 8.490 8.757 -6.590 1.00 88.06 1098 ALA A N 1
ATOM 8071 C CA . ALA A 1 1098 ? 7.734 9.780 -7.312 1.00 88.06 1098 ALA A CA 1
ATOM 8072 C C . ALA A 1 1098 ? 7.542 11.010 -6.411 1.00 88.06 1098 ALA A C 1
ATOM 8074 O O . ALA A 1 1098 ? 6.855 10.911 -5.394 1.00 88.06 1098 ALA A O 1
ATOM 8075 N N . TYR A 1 1099 ? 8.164 12.148 -6.741 1.00 86.38 1099 TYR A N 1
ATOM 8076 C CA . TYR A 1 1099 ? 8.301 13.274 -5.806 1.00 86.38 1099 TYR A CA 1
ATOM 8077 C C . TYR A 1 1099 ? 7.516 14.543 -6.197 1.00 86.38 1099 TYR A C 1
ATOM 8079 O O . TYR A 1 1099 ? 7.852 15.239 -7.154 1.00 86.38 1099 TYR A O 1
ATOM 8087 N N . GLY A 1 1100 ? 6.507 14.896 -5.394 1.00 77.31 1100 GLY A N 1
ATOM 8088 C CA . GLY A 1 1100 ? 5.624 16.054 -5.594 1.00 77.31 1100 GLY A CA 1
ATOM 8089 C C . GLY A 1 1100 ? 4.358 15.776 -6.413 1.00 77.31 1100 GLY A C 1
ATOM 8090 O O . GLY A 1 1100 ? 4.262 14.786 -7.123 1.00 77.31 1100 GLY A O 1
ATOM 8091 N N . ALA A 1 1101 ? 3.352 16.647 -6.291 1.00 68.25 1101 ALA A N 1
ATOM 8092 C CA . ALA A 1 1101 ? 1.970 16.335 -6.683 1.00 68.25 1101 ALA A CA 1
ATOM 8093 C C . ALA A 1 1101 ? 1.747 16.055 -8.185 1.00 68.25 1101 ALA A C 1
ATOM 8095 O O . ALA A 1 1101 ? 0.876 15.262 -8.531 1.00 68.25 1101 ALA A O 1
ATOM 8096 N N . GLU A 1 1102 ? 2.539 16.675 -9.066 1.00 68.31 1102 GLU A N 1
ATOM 8097 C CA . GLU A 1 1102 ? 2.509 16.451 -10.524 1.00 68.31 1102 GLU A CA 1
ATOM 8098 C C . GLU A 1 1102 ? 3.396 15.274 -10.978 1.00 68.31 1102 GLU A C 1
ATOM 8100 O O . GLU A 1 1102 ? 3.556 15.047 -12.183 1.00 68.31 1102 GLU A O 1
ATOM 8105 N N . ALA A 1 1103 ? 3.997 14.537 -10.035 1.00 61.84 1103 ALA A N 1
ATOM 8106 C CA . ALA A 1 1103 ? 4.900 13.448 -10.360 1.00 61.84 1103 ALA A CA 1
ATOM 8107 C C . ALA A 1 1103 ? 4.170 12.263 -11.000 1.00 61.84 1103 ALA A C 1
ATOM 8109 O O . ALA A 1 1103 ? 3.170 11.764 -10.485 1.00 61.84 1103 ALA A O 1
ATOM 8110 N N . ASP A 1 1104 ? 4.765 11.800 -12.096 1.00 65.62 1104 ASP A N 1
ATOM 8111 C CA . ASP A 1 1104 ? 4.562 10.503 -12.728 1.00 65.62 1104 ASP A CA 1
ATOM 8112 C C . ASP A 1 1104 ? 3.100 10.067 -12.981 1.00 65.62 1104 ASP A C 1
ATOM 8114 O O . ASP A 1 1104 ? 2.456 9.362 -12.201 1.00 65.62 1104 ASP A O 1
ATOM 8118 N N . GLN A 1 1105 ? 2.570 10.474 -14.137 1.00 61.47 1105 GLN A N 1
ATOM 8119 C CA . GLN A 1 1105 ? 1.176 10.239 -14.510 1.00 61.47 1105 GLN A CA 1
ATOM 8120 C C . GLN A 1 1105 ? 0.903 8.769 -14.894 1.00 61.47 1105 GLN A C 1
ATOM 8122 O O . GLN A 1 1105 ? 1.654 8.138 -15.642 1.00 61.47 1105 GLN A O 1
ATOM 8127 N N . GLN A 1 1106 ? -0.219 8.225 -14.409 1.00 63.38 1106 GLN A N 1
ATOM 8128 C CA . GLN A 1 1106 ? -0.680 6.869 -14.734 1.00 63.38 1106 GLN A CA 1
ATOM 8129 C C . GLN A 1 1106 ? -1.054 6.716 -16.216 1.00 63.38 1106 GLN A C 1
ATOM 8131 O O . GLN A 1 1106 ? -1.638 7.610 -16.827 1.00 63.38 1106 GLN A O 1
ATOM 8136 N N . ASP A 1 1107 ? -0.778 5.540 -16.781 1.00 53.41 1107 ASP A N 1
ATOM 8137 C CA . ASP A 1 1107 ? -1.157 5.193 -18.150 1.00 53.41 1107 ASP A CA 1
ATOM 8138 C C . ASP A 1 1107 ? -2.583 4.626 -18.288 1.00 53.41 1107 ASP A C 1
ATOM 8140 O O . ASP A 1 1107 ? -3.336 4.462 -17.327 1.00 53.41 1107 ASP A O 1
ATOM 8144 N N . ALA A 1 1108 ? -2.948 4.234 -19.513 1.00 31.75 1108 ALA A N 1
ATOM 8145 C CA . ALA A 1 1108 ? -4.210 3.554 -19.809 1.00 31.75 1108 ALA A CA 1
ATOM 8146 C C . ALA A 1 1108 ? -4.369 2.170 -19.129 1.00 31.75 1108 ALA A C 1
ATOM 8148 O O . ALA A 1 1108 ? -5.466 1.606 -19.138 1.00 31.75 1108 ALA A O 1
ATOM 8149 N N . GLY A 1 1109 ? -3.330 1.632 -18.484 1.00 40.22 1109 GLY A N 1
ATOM 8150 C CA . GLY A 1 1109 ? -3.371 0.469 -17.591 1.00 40.22 1109 GLY A CA 1
ATOM 8151 C C . GLY A 1 1109 ? -3.443 0.821 -16.098 1.00 40.22 1109 GLY A C 1
ATOM 8152 O O . GLY A 1 1109 ? -3.460 -0.093 -15.280 1.00 40.22 1109 GLY A O 1
ATOM 8153 N N . GLY A 1 1110 ? -3.493 2.109 -15.737 1.00 55.78 1110 GLY A N 1
ATOM 8154 C CA . GLY A 1 1110 ? -3.490 2.587 -14.353 1.00 55.78 1110 GLY A CA 1
ATOM 8155 C C . GLY A 1 1110 ? -2.109 2.602 -13.694 1.00 55.78 1110 GLY A C 1
ATOM 8156 O O . GLY A 1 1110 ? -2.049 2.758 -12.480 1.00 55.78 1110 GLY A O 1
ATOM 8157 N N . ARG A 1 1111 ? -1.017 2.433 -14.459 1.00 61.59 1111 ARG A N 1
ATOM 8158 C CA . ARG A 1 1111 ? 0.349 2.354 -13.916 1.00 61.59 1111 ARG A CA 1
ATOM 8159 C C . ARG A 1 1111 ? 1.246 3.490 -14.371 1.00 61.59 1111 ARG A C 1
ATOM 8161 O O . ARG A 1 1111 ? 1.276 3.844 -15.557 1.00 61.59 1111 ARG A O 1
ATOM 8168 N N . THR A 1 1112 ? 2.028 4.009 -13.441 1.00 82.69 1112 THR A N 1
ATOM 8169 C CA . THR A 1 1112 ? 2.961 5.112 -13.672 1.00 82.69 1112 THR A CA 1
ATOM 8170 C C . THR A 1 1112 ? 4.235 4.642 -14.404 1.00 82.69 1112 THR A C 1
ATOM 8172 O O . THR A 1 1112 ? 4.428 3.447 -14.662 1.00 82.69 1112 THR A O 1
ATOM 8175 N N . VAL A 1 1113 ? 5.106 5.563 -14.821 1.00 86.31 1113 VAL A N 1
ATOM 8176 C CA . VAL A 1 1113 ? 6.398 5.269 -15.468 1.00 86.31 1113 VAL A CA 1
ATOM 8177 C C . VAL A 1 1113 ? 7.374 4.625 -14.479 1.00 86.31 1113 VAL A C 1
ATOM 8179 O O . VAL A 1 1113 ? 7.998 3.606 -14.791 1.00 86.31 1113 VAL A O 1
ATOM 8182 N N . LEU A 1 1114 ? 7.472 5.176 -13.271 1.00 88.88 1114 LEU A N 1
ATOM 8183 C CA . LEU A 1 1114 ? 8.357 4.723 -12.202 1.00 88.88 1114 LEU A CA 1
ATOM 8184 C C . LEU A 1 1114 ? 7.912 3.383 -11.608 1.00 88.88 1114 LEU A C 1
ATOM 8186 O O . LEU A 1 1114 ? 8.772 2.554 -11.300 1.00 88.88 1114 LEU A O 1
ATOM 8190 N N . GLU A 1 1115 ? 6.603 3.123 -11.524 1.00 83.31 1115 GLU A N 1
ATOM 8191 C CA . GLU A 1 1115 ? 6.054 1.800 -11.196 1.00 83.31 1115 GLU A CA 1
ATOM 8192 C C . GLU A 1 1115 ? 6.516 0.736 -12.195 1.00 83.31 1115 GLU A C 1
ATOM 8194 O O . GLU A 1 1115 ? 6.949 -0.345 -11.790 1.00 83.31 1115 GLU A O 1
ATOM 8199 N N . LYS A 1 1116 ? 6.482 1.029 -13.504 1.00 86.00 1116 LYS A N 1
ATOM 8200 C CA . LYS A 1 1116 ? 6.940 0.085 -14.541 1.00 86.00 1116 LYS A CA 1
ATOM 8201 C C . LYS A 1 1116 ? 8.435 -0.192 -14.428 1.00 86.00 1116 LYS A C 1
ATOM 8203 O O . LYS A 1 1116 ? 8.834 -1.352 -14.516 1.00 86.00 1116 LYS A O 1
ATOM 8208 N N . ILE A 1 1117 ? 9.243 0.849 -14.215 1.00 89.75 1117 ILE A N 1
ATOM 8209 C CA . ILE A 1 1117 ? 10.702 0.745 -14.064 1.00 89.75 1117 ILE A CA 1
ATOM 8210 C C . ILE A 1 1117 ? 11.064 -0.124 -12.848 1.00 89.75 1117 ILE A C 1
ATOM 8212 O O . ILE A 1 1117 ? 11.864 -1.056 -12.973 1.00 89.75 1117 ILE A O 1
ATOM 8216 N N . ALA A 1 1118 ? 10.424 0.114 -11.699 1.00 87.12 1118 ALA A N 1
ATOM 8217 C CA . ALA A 1 1118 ? 10.614 -0.704 -10.504 1.00 87.12 1118 ALA A CA 1
ATOM 8218 C C . ALA A 1 1118 ? 10.161 -2.159 -10.728 1.00 87.12 1118 ALA A C 1
ATOM 8220 O O . ALA A 1 1118 ? 10.955 -3.094 -10.568 1.00 87.12 1118 ALA A O 1
ATOM 8221 N N . THR A 1 1119 ? 8.929 -2.351 -11.217 1.00 79.94 1119 THR A N 1
ATOM 8222 C CA . THR A 1 1119 ? 8.334 -3.675 -11.485 1.00 79.94 1119 THR A CA 1
ATOM 8223 C C . THR A 1 1119 ? 9.180 -4.507 -12.453 1.00 79.94 1119 THR A C 1
ATOM 8225 O O . THR A 1 1119 ? 9.354 -5.706 -12.241 1.00 79.94 1119 THR A O 1
ATOM 8228 N N . ALA A 1 1120 ? 9.744 -3.897 -13.502 1.00 83.88 1120 ALA A N 1
ATOM 8229 C CA . ALA A 1 1120 ? 10.562 -4.605 -14.489 1.00 83.88 1120 ALA A CA 1
ATOM 8230 C C . ALA A 1 1120 ? 11.827 -5.231 -13.880 1.00 83.88 1120 ALA A C 1
ATOM 8232 O O . ALA A 1 1120 ? 12.234 -6.314 -14.299 1.00 83.88 1120 ALA A O 1
ATOM 8233 N N . THR A 1 1121 ? 12.425 -4.594 -12.869 1.00 84.31 1121 THR A N 1
ATOM 8234 C CA . THR A 1 1121 ? 13.609 -5.129 -12.171 1.00 84.31 1121 THR A CA 1
ATOM 8235 C C . THR A 1 1121 ? 13.268 -5.990 -10.951 1.00 84.31 1121 THR A C 1
ATOM 8237 O O . THR A 1 1121 ? 14.072 -6.837 -10.544 1.00 84.31 1121 THR A O 1
ATOM 8240 N N . GLY A 1 1122 ? 12.063 -5.837 -10.396 1.00 75.12 1122 GLY A N 1
ATOM 8241 C CA . GLY A 1 1122 ? 11.653 -6.439 -9.127 1.00 75.12 1122 GLY A CA 1
ATOM 8242 C C . GLY A 1 1122 ? 12.080 -5.617 -7.905 1.00 75.12 1122 GLY A C 1
ATOM 8243 O O . GLY A 1 1122 ? 12.455 -6.207 -6.889 1.00 75.12 1122 GLY A O 1
ATOM 8244 N N . GLY A 1 1123 ? 12.078 -4.284 -8.029 1.00 80.19 1123 GLY A N 1
ATOM 8245 C CA . GLY A 1 1123 ? 12.050 -3.329 -6.913 1.00 80.19 1123 GLY A CA 1
ATOM 8246 C C . GLY A 1 1123 ? 10.633 -2.774 -6.675 1.00 80.19 1123 GLY A C 1
ATOM 8247 O O . GLY A 1 1123 ? 9.705 -3.117 -7.409 1.00 80.19 1123 GLY A O 1
ATOM 8248 N N . ARG A 1 1124 ? 10.463 -1.909 -5.663 1.00 80.06 1124 ARG A N 1
ATOM 8249 C CA . ARG A 1 1124 ? 9.198 -1.206 -5.339 1.00 80.06 1124 ARG A CA 1
ATOM 8250 C C . ARG A 1 1124 ? 9.256 0.263 -5.787 1.00 80.06 1124 ARG A C 1
ATOM 8252 O O . ARG A 1 1124 ? 10.308 0.895 -5.703 1.00 80.06 1124 ARG A O 1
ATOM 8259 N N . ALA A 1 1125 ? 8.121 0.787 -6.247 1.00 83.56 1125 ALA A N 1
ATOM 8260 C CA . ALA A 1 1125 ? 7.895 2.221 -6.403 1.00 83.56 1125 ALA A CA 1
ATOM 8261 C C . ALA A 1 1125 ? 7.260 2.804 -5.133 1.00 83.56 1125 ALA A C 1
ATOM 8263 O O . ALA A 1 1125 ? 6.436 2.156 -4.482 1.00 83.56 1125 ALA A O 1
ATOM 8264 N N . TYR A 1 1126 ? 7.657 4.024 -4.795 1.00 82.56 1126 TYR A N 1
ATOM 8265 C CA . TYR A 1 1126 ? 7.271 4.739 -3.589 1.00 82.56 1126 TYR A CA 1
ATOM 8266 C C . TYR A 1 1126 ? 6.682 6.107 -3.931 1.00 82.56 1126 TYR A C 1
ATOM 8268 O O . TYR A 1 1126 ? 7.143 6.798 -4.842 1.00 82.56 1126 TYR A O 1
ATOM 8276 N N . ASP A 1 1127 ? 5.663 6.490 -3.169 1.00 79.12 1127 ASP A N 1
ATOM 8277 C CA . ASP A 1 1127 ? 4.868 7.690 -3.392 1.00 79.12 1127 ASP A CA 1
ATOM 8278 C C . ASP A 1 1127 ? 5.266 8.791 -2.401 1.00 79.12 1127 ASP A C 1
ATOM 8280 O O . ASP A 1 1127 ? 4.967 8.701 -1.214 1.00 79.12 1127 ASP A O 1
ATOM 8284 N N . ALA A 1 1128 ? 5.939 9.828 -2.900 1.00 83.00 1128 ALA A N 1
ATOM 8285 C CA . ALA A 1 1128 ? 6.223 11.073 -2.189 1.00 83.00 1128 ALA A CA 1
ATOM 8286 C C . ALA A 1 1128 ? 5.534 12.265 -2.888 1.00 83.00 1128 ALA A C 1
ATOM 8288 O O . ALA A 1 1128 ? 6.087 13.369 -2.956 1.00 83.00 1128 ALA A O 1
ATOM 8289 N N . ARG A 1 1129 ? 4.332 12.051 -3.452 1.00 78.06 1129 ARG A N 1
ATOM 8290 C CA . ARG A 1 1129 ? 3.544 13.108 -4.110 1.00 78.06 1129 ARG A CA 1
ATOM 8291 C C . ARG A 1 1129 ? 3.044 14.174 -3.136 1.00 78.06 1129 ARG A C 1
ATOM 8293 O O . ARG A 1 1129 ? 2.853 15.312 -3.560 1.00 78.06 1129 ARG A O 1
ATOM 8300 N N . ASP A 1 1130 ? 2.931 13.851 -1.846 1.00 78.06 1130 ASP A N 1
ATOM 8301 C CA . ASP A 1 1130 ? 3.088 14.844 -0.778 1.00 78.06 1130 ASP A CA 1
ATOM 8302 C C . ASP A 1 1130 ? 4.581 14.953 -0.407 1.00 78.06 1130 ASP A C 1
ATOM 8304 O O . ASP A 1 1130 ? 5.130 14.025 0.197 1.00 78.06 1130 ASP A O 1
ATOM 8308 N N . PRO A 1 1131 ? 5.261 16.076 -0.717 1.00 76.94 1131 PRO A N 1
ATOM 8309 C CA . PRO A 1 1131 ? 6.669 16.252 -0.385 1.00 76.94 1131 PRO A CA 1
ATOM 8310 C C . PRO A 1 1131 ? 6.978 16.267 1.114 1.00 76.94 1131 PRO A C 1
ATOM 8312 O O . PRO A 1 1131 ? 8.147 16.125 1.472 1.00 76.94 1131 PRO A O 1
ATOM 8315 N N . LYS A 1 1132 ? 5.976 16.449 1.988 1.00 75.12 1132 LYS A N 1
ATOM 8316 C CA . LYS A 1 1132 ? 6.146 16.416 3.451 1.00 75.12 1132 LYS A CA 1
ATOM 8317 C C . LYS A 1 1132 ? 6.531 15.014 3.935 1.00 75.12 1132 LYS A C 1
ATOM 8319 O O . LYS A 1 1132 ? 7.376 14.888 4.814 1.00 75.12 1132 LYS A O 1
ATOM 8324 N N . ALA A 1 1133 ? 5.999 13.970 3.294 1.00 78.88 1133 ALA A N 1
ATOM 8325 C CA . ALA A 1 1133 ? 6.255 12.565 3.625 1.00 78.88 1133 ALA A CA 1
ATOM 8326 C C . ALA A 1 1133 ? 7.641 12.049 3.176 1.00 78.88 1133 ALA A C 1
ATOM 8328 O O . ALA A 1 1133 ? 7.946 10.866 3.331 1.00 78.88 1133 ALA A O 1
ATOM 8329 N N . ILE A 1 1134 ? 8.506 12.901 2.607 1.00 85.50 1134 ILE A N 1
ATOM 8330 C CA . ILE A 1 1134 ? 9.777 12.464 2.006 1.00 85.50 1134 ILE A CA 1
ATOM 8331 C C . ILE A 1 1134 ? 10.725 11.774 2.999 1.00 85.50 1134 ILE A C 1
ATOM 8333 O O . ILE A 1 1134 ? 11.473 10.886 2.601 1.00 85.50 1134 ILE A O 1
ATOM 8337 N N . VAL A 1 1135 ? 10.676 12.126 4.289 1.00 83.81 1135 VAL A N 1
ATOM 8338 C CA . VAL A 1 1135 ? 11.491 11.487 5.340 1.00 83.81 1135 VAL A CA 1
ATOM 8339 C C . VAL A 1 1135 ? 11.063 10.033 5.565 1.00 83.81 1135 VAL A C 1
ATOM 8341 O O . VAL A 1 1135 ? 11.919 9.145 5.618 1.00 83.81 1135 VAL A O 1
ATOM 8344 N N . ASP A 1 1136 ? 9.756 9.772 5.629 1.00 76.94 1136 ASP A N 1
ATOM 8345 C CA . ASP A 1 1136 ? 9.194 8.426 5.794 1.00 76.94 1136 ASP A CA 1
ATOM 8346 C C . ASP A 1 1136 ? 9.373 7.577 4.536 1.00 76.94 1136 ASP A C 1
ATOM 8348 O O . ASP A 1 1136 ? 9.699 6.390 4.616 1.00 76.94 1136 ASP A O 1
ATOM 8352 N N . VAL A 1 1137 ? 9.225 8.191 3.359 1.00 83.31 1137 VAL A N 1
ATOM 8353 C CA . VAL A 1 1137 ? 9.443 7.525 2.071 1.00 83.31 1137 VAL A CA 1
ATOM 8354 C C . VAL A 1 1137 ? 10.908 7.134 1.897 1.00 83.31 1137 VAL A C 1
ATOM 8356 O O . VAL A 1 1137 ? 11.185 5.972 1.606 1.00 83.31 1137 VAL A O 1
ATOM 8359 N N . LEU A 1 1138 ? 11.855 8.047 2.142 1.00 88.06 1138 LEU A N 1
ATOM 8360 C CA . LEU A 1 1138 ? 13.286 7.724 2.128 1.00 88.06 1138 LEU A CA 1
ATOM 8361 C C . LEU A 1 1138 ? 13.613 6.624 3.141 1.00 88.06 1138 LEU A C 1
ATOM 8363 O O . LEU A 1 1138 ? 14.269 5.649 2.789 1.00 88.06 1138 LEU A O 1
ATOM 8367 N N . THR A 1 1139 ? 13.086 6.724 4.360 1.00 82.81 1139 THR A N 1
ATOM 8368 C CA . THR A 1 1139 ? 13.254 5.700 5.400 1.00 82.81 1139 THR A CA 1
ATOM 8369 C C . THR A 1 1139 ? 12.745 4.328 4.949 1.00 82.81 1139 THR A C 1
ATOM 8371 O O . THR A 1 1139 ? 13.436 3.324 5.121 1.00 82.81 1139 THR A O 1
ATOM 8374 N N . SER A 1 1140 ? 11.577 4.279 4.306 1.00 80.69 1140 SER A N 1
ATOM 8375 C CA . SER A 1 1140 ? 10.994 3.044 3.770 1.00 80.69 1140 SER A CA 1
ATOM 8376 C C . SER A 1 1140 ? 11.842 2.465 2.633 1.00 80.69 1140 SER A C 1
ATOM 8378 O O . SER A 1 1140 ? 12.136 1.270 2.634 1.00 80.69 1140 SER A O 1
ATOM 8380 N N . VAL A 1 1141 ? 12.321 3.307 1.710 1.00 85.94 1141 VAL A N 1
ATOM 8381 C CA . VAL A 1 1141 ? 13.185 2.895 0.592 1.00 85.94 1141 VAL A CA 1
ATOM 8382 C C . VAL A 1 1141 ? 14.520 2.345 1.099 1.00 85.94 1141 VAL A C 1
ATOM 8384 O O . VAL A 1 1141 ? 14.905 1.243 0.710 1.00 85.94 1141 VAL A O 1
ATOM 8387 N N . ILE A 1 1142 ? 15.211 3.063 1.991 1.00 87.12 1142 ILE A N 1
ATOM 8388 C CA . ILE A 1 1142 ? 16.524 2.648 2.506 1.00 87.12 1142 ILE A CA 1
ATOM 8389 C C . ILE A 1 1142 ? 16.424 1.389 3.385 1.00 87.12 1142 ILE A C 1
ATOM 8391 O O . ILE A 1 1142 ? 17.363 0.598 3.411 1.00 87.12 1142 ILE A O 1
ATOM 8395 N N . SER A 1 1143 ? 15.267 1.105 3.999 1.00 82.00 1143 SER A N 1
ATOM 8396 C CA . SER A 1 1143 ? 15.054 -0.139 4.759 1.00 82.00 1143 SER A CA 1
ATOM 8397 C C . SER A 1 1143 ? 15.158 -1.437 3.930 1.00 82.00 1143 SER A C 1
ATOM 8399 O O . SER A 1 1143 ? 15.237 -2.520 4.511 1.00 82.00 1143 SER A O 1
ATOM 8401 N N . ASN A 1 1144 ? 15.217 -1.362 2.591 1.00 81.94 1144 ASN A N 1
ATOM 8402 C CA . ASN A 1 1144 ? 15.432 -2.519 1.709 1.00 81.94 1144 ASN A CA 1
ATOM 8403 C C . ASN A 1 1144 ? 16.881 -3.076 1.737 1.00 81.94 1144 ASN A C 1
ATOM 8405 O O . ASN A 1 1144 ? 17.154 -4.079 1.063 1.00 81.94 1144 ASN A O 1
ATOM 8409 N N . PHE A 1 1145 ? 17.795 -2.451 2.495 1.00 84.12 1145 PHE A N 1
ATOM 8410 C CA . PHE A 1 1145 ? 19.248 -2.685 2.476 1.00 84.12 1145 PHE A CA 1
ATOM 8411 C C . PHE A 1 1145 ? 19.830 -3.120 3.834 1.00 84.12 1145 PHE A C 1
ATOM 8413 O O . PHE A 1 1145 ? 20.746 -3.975 3.800 1.00 84.12 1145 PHE A O 1
#

InterPro domains:
  IPR000845 Nucleoside phosphorylase domain [PF01048] (7-235)
  IPR002035 von Willebrand factor, type A [PF00092] (939-1136)
  IPR002035 von Willebrand factor, type A [PS50234] (939-1141)
  IPR002035 von Willebrand factor, type A [SM00327] (937-1139)
  IPR035994 Nucleoside phosphorylase superfamily [G3DSA:3.40.50.1580] (1-239)
  IPR035994 Nucleoside phosphorylase superfamily [SSF53167] (3-237)
  IPR036465 von Willebrand factor A-like domain superfamily [G3DSA:3.40.50.410] (938-1143)
  IPR036465 von Willebrand factor A-like domain superfamily [SSF53300] (936-1142)

Radius of gyration: 43.8 Å; Cα contacts (8 Å, |Δi|>4): 1906; chains: 1; bounding box: 135×148×137 Å

Solvent-accessible surface area (backbone atoms only — not comparable to full-atom values): 68437 Å² total; per-residue (Å²): 134,83,90,69,60,54,38,29,36,36,43,14,44,45,73,62,22,33,51,35,44,53,72,57,44,42,88,66,42,82,47,69,46,99,87,70,53,56,28,48,32,15,39,36,78,89,20,69,33,26,36,38,36,27,68,66,46,78,28,26,69,52,34,20,53,51,45,48,53,49,38,75,74,54,68,42,75,31,38,38,42,37,20,60,25,25,24,65,39,88,92,59,55,77,41,25,29,39,38,29,50,26,33,30,28,68,79,34,58,48,82,50,99,94,43,78,44,78,48,77,47,75,38,70,35,27,67,71,54,51,51,21,36,72,72,41,60,83,52,91,91,50,61,71,42,84,33,28,27,36,14,34,87,63,88,62,51,41,64,85,37,72,64,42,48,48,38,62,73,77,42,67,69,36,38,29,39,39,32,30,56,38,15,36,43,52,31,28,53,71,65,77,59,47,44,35,40,42,30,27,2,18,35,35,63,27,57,59,61,50,74,71,35,53,78,70,47,34,47,52,50,2,8,40,46,13,30,51,50,51,53,33,22,45,28,42,53,25,49,75,55,68,73,70,63,101,77,75,84,84,78,75,79,82,77,93,79,86,85,82,89,89,87,86,85,90,81,91,82,84,88,86,86,83,85,87,80,87,86,82,90,83,91,92,86,88,90,88,92,89,91,92,90,92,90,93,89,92,90,88,92,92,92,93,90,87,88,92,86,85,91,85,90,88,89,87,88,84,91,84,85,85,90,87,87,86,85,84,89,79,91,87,89,87,91,89,89,90,85,86,84,91,89,85,84,86,90,89,82,89,86,85,88,87,88,88,84,91,89,87,85,86,90,85,92,86,86,86,87,85,85,86,83,90,89,82,90,88,82,84,86,87,82,87,84,85,86,87,84,87,84,89,89,90,86,86,88,83,89,87,90,90,89,86,88,90,89,86,87,89,84,86,89,88,87,84,84,84,85,88,81,91,82,90,88,79,91,86,81,91,84,87,88,87,85,86,88,88,86,89,85,85,85,87,89,85,89,82,81,85,88,86,91,85,83,86,82,85,85,84,78,88,81,79,94,84,83,82,86,86,82,89,82,86,85,85,88,82,88,80,91,88,79,85,91,88,87,84,85,89,90,83,87,88,82,89,80,88,83,84,89,82,91,85,85,86,86,85,88,88,83,80,86,83,90,81,87,88,89,87,83,84,87,88,83,83,86,87,86,91,79,89,85,85,89,89,88,84,87,88,86,83,82,89,86,90,86,77,87,51,74,69,56,53,52,61,56,44,45,72,58,44,47,87,59,53,74,45,60,68,94,62,43,80,40,74,41,34,32,38,19,14,58,67,48,26,49,37,51,40,52,49,43,56,77,65,43,22,31,45,29,91,92,43,25,36,29,71,46,66,47,68,38,54,35,30,56,54,25,51,35,47,11,75,52,52,52,78,89,73,41,85,77,58,50,26,40,23,34,44,26,62,49,45,56,33,37,20,56,64,63,26,39,89,66,25,39,66,33,53,60,96,72,62,52,48,48,30,23,24,49,42,15,48,31,15,43,44,73,58,34,44,76,64,39,52,88,80,51,72,54,26,50,66,54,51,18,61,48,31,72,49,23,65,52,52,30,41,82,69,76,42,50,88,39,39,45,55,29,33,42,41,28,27,52,77,34,18,58,46,17,32,39,49,51,52,26,36,48,38,38,72,68,82,60,87,67,79,68,47,58,69,51,59,67,31,65,75,40,43,50,44,42,27,28,38,33,54,31,37,69,46,37,24,53,41,64,38,60,57,33,31,53,43,39,55,29,27,76,72,53,32,55,64,38,28,42,52,69,46,47,33,32,43,33,37,41,16,28,35,19,17,28,37,68,6,14,34,19,21,26,59,34,89,54,93,73,17,58,75,55,71,56,55,90,60,38,37,28,53,40,56,33,71,48,40,51,38,56,36,27,30,21,55,35,58,42,50,87,59,58,71,38,50,52,49,50,55,55,36,47,54,51,23,50,64,29,67,62,39,30,58,67,46,38,14,82,43,19,27,18,38,51,86,64,49,68,22,98,38,33,28,65,92,32,19,33,63,62,87,62,87,76,65,83,66,73,70,45,53,23,66,37,49,51,48,48,51,68,46,42,72,73,37,46,37,37,27,41,35,39,38,36,38,59,25,15,41,74,37,56,42,66,42,88,97,68,80,42,27,50,49,60,47,51,51,71,33,42,61,39,69,60,63,79,66,48,70,76,21,20,47,18,34,32,41,32,13,20,27,81,80,30,81,62,81,36,25,40,40,80,79,40,73,71,37,46,27,66,42,61,48,92,94,53,97,47,31,37,50,63,46,53,54,49,52,54,66,64,63,66,60,40,66,25,29,28,46,49,56,35,54,47,49,53,51,51,52,51,51,72,70,61,54,93,74,38,36,43,35,31,44,38,40,32,38,55,55,71,36,85,56,78,75,70,55,37,71,69,58,36,43,64,62,56,38,44,80,70,78,59,44,26,32,32,25,34,30,47,28,77,87,28,35,67,61,44,103,85,72,49,29,55,43,44,49,52,4,55,42,38,70,32,54,56,44,82,18,38,55,61,82,49,40,46,61,45,35,41,44,60,56,38,30,87

Foldseek 3Di:
DPDDQAEEEEEEADPLLLVLLVVQFDPWDWDAQPVGFIWTWGDRPLLSYIYTYGHQHFAAQSLLVVLQSCCVVRVHLAYEYFAAWAFLDPPDDQFAKEKAQKEWAFPAWDDDDVDTHHPIDMFGAQPLLVVLLVVLPPDPVHHYHYFHAYEADDQQQACVDPSVVSCCVPVVGHGTYGYHVVNNRVNCVVVVNHRYIYMHFHQYNSHNCNVVSVVVVSRSSRSNSRSVSVSSSSSSSRVVVVVPDPDDDPDDDDDDDDDDDDDDDDDDDDDDYDDDDDDDDDDDDDDDDDDDDDDDDDDDDDDDDDDDDDDDYDDDDDDDDDDDDDDDDDDDDDDDDDDDDDDDDDDDDDDDDDDDDDDDDDDDDDDDDDDDDDDDDDDDDDDDDDDDDDDDDDDDDDDDDDDDDDDDDDDDDDDDDDDDDDDDDDDDDDDDDDDDDDDDDDDDDDDDDDDDDDDDDDDDDDDDPDDDDDDDDDDDDDDDDDDDDDDDDDDDDDDDDDDDDDDDDDDDDDDDDDDDDDDDDDDDDDDDDDDDDDDDDDPDDDDDDDDDPVPVVVLLVQLQVLFPFDADDLVQAPAEAEEEAEQQCQVLVQVSQVSVAWGDDPNGIYGYDYHYFFLLLVLVCLQAPHDCLNPDDHQKYWHQACLSLLQSCVSHDPNSVQFFDPDFFFLFKFKKFFKFWPVLCVLQPPPPDAAALQNLLVCLVPFQCNVVVSVRCLLGGAAEEAAFLSTEPLNLQVLVRLLLLPPQDLDFDDLVSLVPVVSLSSSLSNQLRHLWHANYLLLLQLLLQVQCVPPNPSSSSNSHGTYTDTQLLLLQQQCAQSSSGPHPPVSRPGDHGGSTGIATRAHPRAIDMRRRTTTRTPDDDRRSVSVSVSSSSSSQDPSSCLPRPLNSFIGGSVRQTRPSQDVSSRHDRPDDHRDDDNHRNVSSVSSNVSCLVSHQAAFEEEEAEQAQQQQDAAPPPRGGVLRLVLVLLCLQQVPHDQRHWYWYKYFAELVVAVNPARIHTQGDTGGQQDQDVPHPGGNVVSSSVVSVVRHHHHHGQDQRVLQVLLVVCLVVQDSSHNAEYEAEDLQDNPRYDCPVPLVNSLVRQLDPPSQYAYEYENAAQSGFDADPVRDGSNCSRRSSRVHYYFYNNPSSCVNVRSNSRVSRD

pLDDT: mean 73.91, std 26.03, range [22.77, 98.62]

Secondary structure (DSSP, 8-state):
---PPPEEEEEESSHHHHHHHHTTEEEEEEEE-TTS-EEEEEEETTT--EEEEEE--SSHHHHHHHHHHHHHHH--S-EEEEEEEEE-STT--TT-EEEEEEEEETT-EEEETTEEEE--EEEEPPHHHHHHHHHH---TTS-EEEEEEEESS-----TTSHHHHHHHHHSTT--EEESSHHHHHHHHHHTT---EEEEEEEEE-SSS-HHHHHTTTHHHHHHHHHHHHHHHHHHHHHHHHHT--S-S----PPP--------------------------------------------------------------------------------------------------------------------------------------------------------------------------------------------------------PPPP------------------------------------------------------------------------------SS---S------HHHHHHHHHHTTS--SPB--GGG--EEEEEEEETTTHHHHHHHHHHH--EEETTEEEEEEEEEE-HHHHHHHHHHT--GGG-SPPSEEE-SSTHHHHHHHHH--TTHHHHS-S--EESEEEEEEEEEEHHHHHHTTTTT----HHHHHHHHTSTTTTTGGGT-GGG-S--EE---TTT-HHHHHHHHHHHHTTT-SSS---HHHHH-HHHHHHHHHHHHTBS---S-HHHHHHHHHHHHHHHHHHHHHHH-SEEEEEHHHHHHHHTT-TTSS---STT-S--SPPSS-EEEE--SS---EE--EEEEPTT--HHHHHHHHHHHHHHTSHHHHHHHTGGGTPEETT-PBPTT-STTTT--TT-----PPPPPHHHHHHHHHHHHHHSPPEEEEEEEE-SGGGGPBPTTT-SBHHHHHHHHHHHHHSS--TT-EEEEEEE--GGGTTTT-SEEEEEEEEETTS--TT-SS-HHHHHHHHHHT----S---HHHHHHHHHHHHHHT--TTSEEEEEEEE-----SS---S-HHHHHHHHT-STT--EEEEEEESTT-----TTS--HHHHHHHHHT--EEEESSGGGHHHHHHHHHTT-

Sequence (1145 aa):
MTDSPPTVVILTALPVEYLAVRAHLTDVLRREHPSGTVFDCGRLADTGFTAALALIGEGNETAALITEQAHHLFSPRALLFVGVAGGLSDELEIGDVVVGTRIYAYHGAKVASGTSLARPRAWEASWRLLQAALHATFDPDVTVRYKPIAAGEVVLNDRSSDLAAQLRQSYNDAAAIEMESAGVGRAAHLLGRLDALTIRGISDKADGHKHAADARGMQQLAATRAASAAVAVLRELGRSVVGASPAGTRETWPDPGSDGTGVPVTSSGRLPGAGGPAGADEPPRTHPAGPGAALPATGTRIPTAGPQDAVPRTHGPGDGPHDAVPLPVTATGAPEDATPRAHTPADGPEDAIPHSSTPVGRPTDTAPHSPTPAGRPAGTAPHSPTATPRPDDAAPRPHTATTSPVPGSGSEHAQPSAEGSSTWTSQTGVSTPGPYTSAESSPTPATRTTPAPQTTPEHPTPESPSRAHTGTGTPQGPHGSDSNTGKPTTGSGPGSGSGGPGTPTGPRPPRRLPSLGPLTRHPRASLVGLALAVVLAVLFGTLWPGGGSEGGQTAANSIKKASALPSCSPGTADTTLRIAASVDLSKSLIDAAGEYGARKAQGHCVKIAVDGVNSGTAMRALAAGWSEADGPAPDVWSPAGSDWLALARTRATPEALRKLPETSEPIVTSPLTIAMPDPMARALGWPEQRVGWKDLAQWAENPQDFWARRGQKQWGALKLGKTNPDYSTSGLNATIGAFYARTGTVGELSEQNVDDPENQKLVRAIEKSVVHYGDTTLTFLANLRAADDKGGREEALRYISAVTVEESSVVAYNRGYPCGAYSDEPGCARTSPPTTPLRSVYPKDSNPRSDHPYITLNGLPAQKTAVARDFLRYLHDRSVFDAFFGPYGFRTHDGRPGAQVTQDNGARDDVELTQYHAPKGHVLARVQEVWAKLRRPADVLVVIDTSTSMDDKVPGEGRTKMELLKAAEPALFGQFGPQDRVGLWKFSNAANMGGIHHYQQLVPIGPLDERPPGADTTRRKQLTREVQGLVPNGATGLYGTVDAAVASLRASYDPDAINAIVLLTDGRNEGVPDKPTLSDVLSRIGTPDRRVRVFTIAYGAEADQQDAGGRTVLEKIATATGGRAYDARDPKAIVDVLTSVISNF

Organism: Streptomyces actuosus (NCBI:txid1885)

Nearest PDB structures (foldseek):
  6dyu-assembly1_A  TM=8.553E-01  e=2.071E-17  Helicobacter pylori
  4bmx-assembly1_B  TM=8.642E-01  e=3.547E-17  Helicobacter pylori 26695
  4bmz-assembly1_A  TM=8.594E-01  e=2.860E-17  Helicobacter pylori 26695
  4p54-assembly1_A  TM=8.629E-01  e=1.362E-16  Helicobacter pylori J99
  4ffs-assembly1_A  TM=8.564E-01  e=3.589E-16  Helicobacter pylori J99